Protein AF-0000000086188769 (afdb_homodimer)

Solvent-accessible surface area (backbone atoms only — not comparable to full-atom values): 44505 Å² total; per-residue (Å²): 115,98,83,74,60,78,81,48,43,80,76,45,79,46,79,54,97,67,33,38,39,37,31,30,33,60,74,94,70,93,49,54,29,91,81,81,53,47,66,40,40,83,67,53,64,45,84,41,75,28,32,32,54,36,46,93,35,30,26,36,36,35,36,43,40,44,28,33,28,42,69,51,84,86,47,87,60,52,69,50,65,68,80,50,68,80,45,28,50,92,91,52,49,44,23,42,65,26,43,52,49,51,52,49,34,37,40,71,39,65,41,41,64,68,46,48,13,62,53,42,69,58,46,56,64,61,50,46,66,62,43,49,60,53,50,52,53,47,69,67,43,68,72,72,59,61,88,41,32,23,39,26,56,47,77,42,72,78,50,89,62,60,45,88,79,70,38,71,36,33,24,32,33,38,23,32,49,30,59,47,97,84,66,50,62,66,51,23,31,73,47,67,39,74,36,66,42,27,61,44,53,34,52,50,50,61,70,65,35,67,71,49,34,65,47,24,43,34,33,34,35,51,90,81,53,52,38,59,64,25,41,63,72,61,25,78,66,32,43,48,20,41,26,60,67,59,53,44,47,51,33,44,47,32,29,51,52,43,42,50,50,48,37,30,73,73,68,72,40,77,74,41,94,87,37,53,66,50,72,38,52,69,61,65,67,47,58,75,89,72,53,48,72,70,51,51,51,50,49,50,52,36,36,67,70,38,81,73,34,45,60,40,50,52,39,40,51,50,32,49,50,59,47,44,21,75,66,39,87,47,46,66,58,12,39,51,45,45,50,49,46,43,70,46,29,46,73,39,88,50,63,54,48,13,50,50,13,46,53,43,46,75,36,36,70,26,56,55,32,25,50,73,51,82,62,58,58,45,62,45,46,53,53,44,51,50,49,45,52,51,53,39,58,72,53,72,51,68,92,45,68,66,61,45,42,50,50,43,26,32,48,32,57,39,37,79,131,116,96,82,74,60,77,82,48,44,80,76,44,79,46,80,53,98,68,32,38,38,38,29,30,35,60,75,92,68,91,50,55,29,91,81,84,52,47,67,40,41,82,66,56,63,45,83,42,73,28,32,33,54,35,46,93,36,30,26,35,35,37,34,44,39,43,29,33,27,41,70,51,86,84,47,87,60,52,70,53,65,69,80,49,67,81,45,28,50,91,90,51,49,45,23,41,65,25,43,53,48,50,53,49,34,37,41,71,39,65,41,41,63,69,44,49,13,62,54,41,69,58,46,55,64,59,52,45,66,61,43,48,59,53,51,51,53,48,68,66,43,69,72,73,59,61,86,41,33,22,40,25,55,48,74,41,72,77,51,88,60,60,45,86,79,70,39,73,36,33,24,32,34,37,24,34,49,30,59,48,99,84,66,50,61,66,50,23,30,72,47,68,41,75,36,67,44,27,60,44,54,33,52,52,50,59,70,65,36,66,69,49,36,65,46,24,42,33,33,34,37,52,90,81,53,54,38,59,65,26,40,63,72,61,26,80,66,32,45,49,21,43,25,58,67,61,54,46,46,50,32,45,47,32,32,51,51,43,42,53,50,47,38,29,73,73,68,72,39,76,72,42,94,87,37,52,67,49,72,40,51,68,62,65,66,47,57,75,88,73,54,47,72,70,51,50,50,51,50,49,52,36,37,66,71,36,82,74,34,47,61,38,50,52,39,39,50,51,31,49,51,59,47,44,21,74,67,38,85,48,47,65,60,14,39,51,46,45,51,49,45,42,71,45,29,47,72,38,88,50,63,52,47,13,50,50,12,46,52,43,45,74,36,37,69,27,56,55,33,24,50,72,52,80,61,59,61,45,63,46,45,54,53,45,50,50,48,45,53,50,52,38,57,72,53,72,52,68,91,45,68,66,61,43,41,52,50,43,26,32,49,32,56,38,36,78,131

Structure (mmCIF, N/CA/C/O backbone):
data_AF-0000000086188769-model_v1
#
loop_
_entity.id
_entity.type
_entity.pdbx_description
1 polymer 'ISL3 family transposase'
#
loop_
_atom_site.group_PDB
_atom_site.id
_atom_site.type_symbol
_atom_site.label_atom_id
_atom_site.label_alt_id
_atom_site.label_comp_id
_atom_site.label_asym_id
_atom_site.label_entity_id
_atom_site.label_seq_id
_atom_site.pdbx_PDB_ins_code
_atom_site.Cartn_x
_atom_site.Cartn_y
_atom_site.Cartn_z
_atom_site.occupancy
_atom_site.B_iso_or_equiv
_atom_site.auth_seq_id
_atom_site.auth_comp_id
_atom_site.auth_asym_id
_atom_site.auth_atom_id
_atom_site.pdbx_PDB_model_num
ATOM 1 N N . MET A 1 1 ? 8.484 -33 -18.156 1 44.91 1 MET A N 1
ATOM 2 C CA . MET A 1 1 ? 7.836 -33.281 -16.875 1 44.91 1 MET A CA 1
ATOM 3 C C . MET A 1 1 ? 7.102 -32.062 -16.344 1 44.91 1 MET A C 1
ATOM 5 O O . MET A 1 1 ? 7.582 -30.938 -16.469 1 44.91 1 MET A O 1
ATOM 9 N N . LEU A 1 2 ? 5.785 -32.156 -16.156 1 57.88 2 LEU A N 1
ATOM 10 C CA . LEU A 1 2 ? 4.781 -31.156 -15.789 1 57.88 2 LEU A CA 1
ATOM 11 C C . LEU A 1 2 ? 5.254 -30.312 -14.609 1 57.88 2 LEU A C 1
ATOM 13 O O . LEU A 1 2 ? 4.996 -29.094 -14.57 1 57.88 2 LEU A O 1
ATOM 17 N N . VAL A 1 3 ? 6.121 -30.969 -13.758 1 67.88 3 VAL A N 1
ATOM 18 C CA . VAL A 1 3 ? 6.375 -30.281 -12.492 1 67.88 3 VAL A CA 1
ATOM 19 C C . VAL A 1 3 ? 7.68 -29.484 -12.594 1 67.88 3 VAL A C 1
ATOM 21 O O . VAL A 1 3 ? 7.875 -28.516 -11.859 1 67.88 3 VAL A O 1
ATOM 24 N N . GLY A 1 4 ? 8.609 -29.719 -13.656 1 73.94 4 GLY A N 1
ATOM 25 C CA . GLY A 1 4 ? 9.797 -28.922 -13.922 1 73.94 4 GLY A CA 1
ATOM 26 C C . GLY A 1 4 ? 10.812 -28.969 -12.797 1 73.94 4 GLY A C 1
ATOM 27 O O . GLY A 1 4 ? 11.398 -27.938 -12.445 1 73.94 4 GLY A O 1
ATOM 28 N N . LEU A 1 5 ? 11.031 -30.125 -12.148 1 83.38 5 LEU A N 1
ATOM 29 C CA . LEU A 1 5 ? 12.023 -30.266 -11.086 1 83.38 5 LEU A CA 1
ATOM 30 C C . LEU A 1 5 ? 13.25 -31.016 -11.578 1 83.38 5 LEU A C 1
ATOM 32 O O . LEU A 1 5 ? 13.125 -32.156 -12.078 1 83.38 5 LEU A O 1
ATOM 36 N N . ASP A 1 6 ? 14.328 -30.438 -11.414 1 81.94 6 ASP A N 1
ATOM 37 C CA . ASP A 1 6 ? 15.57 -31.047 -11.867 1 81.94 6 ASP A CA 1
ATOM 38 C C . ASP A 1 6 ? 16.094 -32.062 -10.836 1 81.94 6 ASP A C 1
ATOM 40 O O . ASP A 1 6 ? 16 -31.797 -9.625 1 81.94 6 ASP A O 1
ATOM 44 N N . GLY A 1 7 ? 16.578 -33.156 -11.281 1 86.88 7 GLY A N 1
ATOM 45 C CA . GLY A 1 7 ? 17.297 -34.094 -10.43 1 86.88 7 GLY A CA 1
ATOM 46 C C . GLY A 1 7 ? 16.391 -35.125 -9.773 1 86.88 7 GLY A C 1
ATOM 47 O O . GLY A 1 7 ? 16.859 -36.031 -9.062 1 86.88 7 GLY A O 1
ATOM 48 N N . VAL A 1 8 ? 15.07 -34.938 -10.016 1 92.38 8 VAL A N 1
ATOM 49 C CA . VAL A 1 8 ? 14.148 -35.906 -9.438 1 92.38 8 VAL A CA 1
ATOM 50 C C . VAL A 1 8 ? 13.148 -36.375 -10.5 1 92.38 8 VAL A C 1
ATOM 52 O O . VAL A 1 8 ? 12.961 -35.719 -11.516 1 92.38 8 VAL A O 1
ATOM 55 N N . HIS A 1 9 ? 12.617 -37.562 -10.273 1 91.75 9 HIS A N 1
ATOM 56 C CA . HIS A 1 9 ? 11.539 -38.031 -11.125 1 91.75 9 HIS A CA 1
ATOM 57 C C . HIS A 1 9 ? 10.219 -38.125 -10.367 1 91.75 9 HIS A C 1
ATOM 59 O O . HIS A 1 9 ? 10.203 -38.438 -9.172 1 91.75 9 HIS A O 1
ATOM 65 N N . VAL A 1 10 ? 9.164 -37.906 -11 1 91.75 10 VAL A N 1
ATOM 66 C CA . VAL A 1 10 ? 7.836 -37.938 -10.398 1 91.75 10 VAL A CA 1
ATOM 67 C C . VAL A 1 10 ? 7.328 -39.375 -10.336 1 91.75 10 VAL A C 1
ATOM 69 O O . VAL A 1 10 ? 7.273 -40.062 -11.352 1 91.75 10 VAL A O 1
ATOM 72 N N . GLU A 1 11 ? 6.992 -39.781 -9.133 1 92.75 11 GLU A N 1
ATOM 73 C CA . GLU A 1 11 ? 6.461 -41.125 -8.945 1 92.75 11 GLU A CA 1
ATOM 74 C C . GLU A 1 11 ? 4.938 -41.125 -9.016 1 92.75 11 GLU A C 1
ATOM 76 O O . GLU A 1 11 ? 4.344 -42.062 -9.602 1 92.75 11 GLU A O 1
ATOM 81 N N . HIS A 1 12 ? 4.422 -40.156 -8.352 1 91.25 12 HIS A N 1
ATOM 82 C CA . HIS A 1 12 ? 2.973 -40.125 -8.195 1 91.25 12 HIS A CA 1
ATOM 83 C C . HIS A 1 12 ? 2.473 -38.688 -8 1 91.25 12 HIS A C 1
ATOM 85 O O . HIS A 1 12 ? 3.18 -37.844 -7.434 1 91.25 12 HIS A O 1
ATOM 91 N N . VAL A 1 13 ? 1.294 -38.406 -8.609 1 89.88 13 VAL A N 1
ATOM 92 C CA . VAL A 1 13 ? 0.63 -37.094 -8.406 1 89.88 13 VAL A CA 1
ATOM 93 C C . VAL A 1 13 ? -0.78 -37.344 -7.867 1 89.88 13 VAL A C 1
ATOM 95 O O . VAL A 1 13 ? -1.535 -38.156 -8.406 1 89.88 13 VAL A O 1
ATOM 98 N N . ASP A 1 14 ? -1.057 -36.625 -6.766 1 89.75 14 ASP A N 1
ATOM 99 C CA . ASP A 1 14 ? -2.365 -36.75 -6.129 1 89.75 14 ASP A CA 1
ATOM 100 C C . ASP A 1 14 ? -2.98 -35.375 -5.898 1 89.75 14 ASP A C 1
ATOM 102 O O . ASP A 1 14 ? -2.283 -34.438 -5.512 1 89.75 14 ASP A O 1
ATOM 106 N N . ARG A 1 15 ? -4.266 -35.25 -6.266 1 87.81 15 ARG A N 1
ATOM 107 C CA . ARG A 1 15 ? -5.012 -34.031 -5.977 1 87.81 15 ARG A CA 1
ATOM 108 C C . ARG A 1 15 ? -6.055 -34.281 -4.891 1 87.81 15 ARG A C 1
ATOM 110 O O . ARG A 1 15 ? -6.895 -35.188 -5.016 1 87.81 15 ARG A O 1
ATOM 117 N N . ARG A 1 16 ? -5.949 -33.531 -3.777 1 83.81 16 ARG A N 1
ATOM 118 C CA . ARG A 1 16 ? -6.887 -33.688 -2.672 1 83.81 16 ARG A CA 1
ATOM 119 C C . ARG A 1 16 ? -7.25 -32.344 -2.049 1 83.81 16 ARG A C 1
ATOM 121 O O . ARG A 1 16 ? -6.375 -31.609 -1.606 1 83.81 16 ARG A O 1
ATOM 128 N N . ASP A 1 17 ? -8.516 -32.062 -1.902 1 80.94 17 ASP A N 1
ATOM 129 C CA . ASP A 1 17 ? -9.039 -30.953 -1.101 1 80.94 17 ASP A CA 1
ATOM 130 C C . ASP A 1 17 ? -8.273 -29.656 -1.377 1 80.94 17 ASP A C 1
ATOM 132 O O . ASP A 1 17 ? -7.789 -29 -0.45 1 80.94 17 ASP A O 1
ATOM 136 N N . GLY A 1 18 ? -7.938 -29.328 -2.596 1 79.62 18 GLY A N 1
ATOM 137 C CA . GLY A 1 18 ? -7.305 -28.062 -2.928 1 79.62 18 GLY A CA 1
ATOM 138 C C . GLY A 1 18 ? -5.793 -28.094 -2.807 1 79.62 18 GLY A C 1
ATOM 139 O O . GLY A 1 18 ? -5.145 -27.062 -2.697 1 79.62 18 GLY A O 1
ATOM 140 N N . LEU A 1 19 ? -5.301 -29.297 -2.752 1 90.88 19 LEU A N 1
ATOM 141 C CA . LEU A 1 19 ? -3.859 -29.5 -2.637 1 90.88 19 LEU A CA 1
ATOM 142 C C . LEU A 1 19 ? -3.352 -30.453 -3.713 1 90.88 19 LEU A C 1
ATOM 144 O O . LEU A 1 19 ?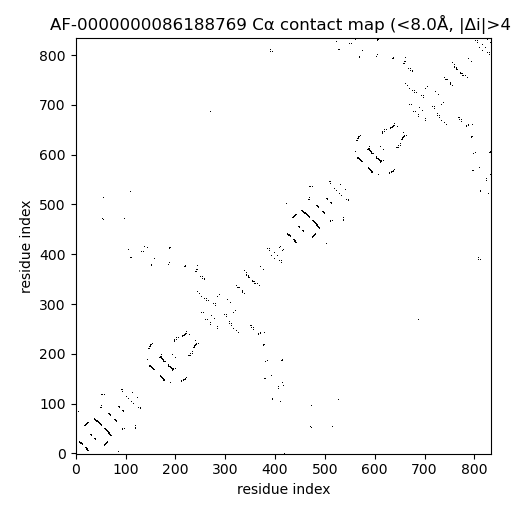 -3.973 -31.484 -3.975 1 90.88 19 LEU A O 1
ATOM 148 N N . LEU A 1 20 ? -2.338 -30.062 -4.395 1 91.31 20 LEU A N 1
ATOM 149 C CA . LEU A 1 20 ? -1.624 -30.953 -5.316 1 91.31 20 LEU A CA 1
ATOM 150 C C . LEU A 1 20 ? -0.392 -31.547 -4.645 1 91.31 20 LEU A C 1
ATOM 152 O O . LEU A 1 20 ? 0.489 -30.828 -4.188 1 91.31 20 LEU A O 1
ATOM 156 N N . ILE A 1 21 ? -0.358 -32.875 -4.555 1 94.56 21 ILE A N 1
ATOM 157 C CA . ILE A 1 21 ? 0.762 -33.562 -3.932 1 94.56 21 ILE A CA 1
ATOM 158 C C . ILE A 1 21 ? 1.564 -34.312 -4.996 1 94.56 21 ILE A C 1
ATOM 160 O O . ILE A 1 21 ? 1.022 -35.156 -5.711 1 94.56 21 ILE A O 1
ATOM 164 N N . VAL A 1 22 ? 2.814 -33.969 -5.137 1 93.62 22 VAL A N 1
ATOM 165 C CA . VAL A 1 22 ? 3.699 -34.625 -6.109 1 93.62 22 VAL A CA 1
ATOM 166 C C . VAL A 1 22 ? 4.785 -35.406 -5.383 1 93.62 22 VAL A C 1
ATOM 168 O O . VAL A 1 22 ? 5.609 -34.844 -4.668 1 93.62 22 VAL A O 1
ATOM 171 N N . THR A 1 23 ? 4.785 -36.688 -5.512 1 95.81 23 THR A N 1
ATOM 172 C CA . THR A 1 23 ? 5.809 -37.531 -4.906 1 95.81 23 THR A CA 1
ATOM 173 C C . THR A 1 23 ? 6.977 -37.75 -5.863 1 95.81 23 THR A C 1
ATOM 175 O O . THR A 1 23 ? 6.785 -38.125 -7.016 1 95.81 23 THR A O 1
ATOM 178 N N . VAL A 1 24 ? 8.141 -37.469 -5.363 1 95.94 24 VAL A N 1
ATOM 179 C CA . VAL A 1 24 ? 9.305 -37.531 -6.242 1 95.94 24 VAL A CA 1
ATOM 180 C C . VAL A 1 24 ? 10.406 -38.344 -5.574 1 95.94 24 VAL A C 1
ATOM 182 O O . VAL A 1 24 ? 10.391 -38.531 -4.359 1 95.94 24 VAL A O 1
ATOM 185 N N . SER A 1 25 ? 11.336 -38.875 -6.383 1 95.38 25 SER A N 1
ATOM 186 C CA . SER A 1 25 ? 12.508 -39.594 -5.902 1 95.38 25 SER A CA 1
ATOM 187 C C . SER A 1 25 ? 13.688 -39.438 -6.859 1 95.38 25 SER A C 1
ATOM 189 O O . SER A 1 25 ? 13.508 -39.031 -8.008 1 95.38 25 SER A O 1
ATOM 191 N N . THR A 1 26 ? 14.867 -39.562 -6.312 1 93.56 26 THR A N 1
ATOM 192 C CA . THR A 1 26 ? 16.062 -39.531 -7.148 1 93.56 26 THR A CA 1
ATOM 193 C C . THR A 1 26 ? 16.328 -40.906 -7.77 1 93.56 26 THR A C 1
ATOM 195 O O . THR A 1 26 ? 15.922 -41.906 -7.215 1 93.56 26 THR A O 1
ATOM 198 N N . PRO A 1 27 ? 16.984 -40.812 -8.922 1 90.44 27 PRO A N 1
ATOM 199 C CA . PRO A 1 27 ? 17.375 -42.094 -9.492 1 90.44 27 PRO A CA 1
ATOM 200 C C . PRO A 1 27 ? 18.391 -42.844 -8.633 1 90.44 27 PRO A C 1
ATOM 202 O O . PRO A 1 27 ? 19.125 -42.219 -7.855 1 90.44 27 PRO A O 1
ATOM 205 N N . ALA A 1 28 ? 18.391 -44.188 -8.812 1 84.94 28 ALA A N 1
ATOM 206 C CA . ALA A 1 28 ? 19.344 -45 -8.078 1 84.94 28 ALA A CA 1
ATOM 207 C C . ALA A 1 28 ? 20.781 -44.719 -8.5 1 84.94 28 ALA A C 1
ATOM 209 O O . ALA A 1 28 ? 21.094 -44.75 -9.688 1 84.94 28 ALA A O 1
ATOM 210 N N . ALA A 1 29 ? 21.5 -44.219 -7.598 1 87.5 29 ALA A N 1
ATOM 211 C CA . ALA A 1 29 ? 22.922 -44 -7.84 1 87.5 29 ALA A CA 1
ATOM 212 C C . ALA A 1 29 ? 23.734 -44.188 -6.562 1 87.5 29 ALA A C 1
ATOM 214 O O . ALA A 1 29 ? 23.25 -43.875 -5.465 1 87.5 29 ALA A O 1
ATOM 215 N N . PRO A 1 30 ? 24.922 -44.781 -6.73 1 89.12 30 PRO A N 1
ATOM 216 C CA . PRO A 1 30 ? 25.781 -44.906 -5.543 1 89.12 30 PRO A CA 1
ATOM 217 C C . PRO A 1 30 ? 26.312 -43.562 -5.055 1 89.12 30 PRO A C 1
ATOM 219 O O . PRO A 1 30 ? 26.359 -42.594 -5.82 1 89.12 30 PRO A O 1
ATOM 222 N N . THR A 1 31 ? 26.469 -43.5 -3.754 1 91.56 31 THR A N 1
ATOM 223 C CA . THR A 1 31 ? 27.062 -42.312 -3.158 1 91.56 31 THR A CA 1
ATOM 224 C C . THR A 1 31 ? 28.125 -42.688 -2.143 1 91.56 31 THR A C 1
ATOM 226 O O . THR A 1 31 ? 28.156 -43.812 -1.647 1 91.56 31 THR A O 1
ATOM 229 N N . GLY A 1 32 ? 29.078 -41.781 -1.994 1 92.5 32 GLY A N 1
ATOM 230 C CA . GLY A 1 32 ? 30.109 -42 -0.983 1 92.5 32 GLY A CA 1
ATOM 231 C C . GLY A 1 32 ? 29.812 -41.281 0.33 1 92.5 32 GLY A C 1
ATOM 232 O O . GLY A 1 32 ? 29.047 -40.312 0.363 1 92.5 32 GLY A O 1
ATOM 233 N N . CYS A 1 33 ? 30.375 -41.969 1.378 1 94.12 33 CYS A N 1
ATOM 234 C CA . CYS A 1 33 ? 30.312 -41.281 2.672 1 94.12 33 CYS A CA 1
ATOM 235 C C . CYS A 1 33 ? 30.938 -39.906 2.605 1 94.12 33 CYS A C 1
ATOM 237 O O . CYS A 1 33 ? 32.062 -39.75 2.092 1 94.12 33 CYS A O 1
ATOM 239 N N . PRO A 1 34 ? 30.188 -38.875 3.1 1 91.75 34 PRO A N 1
ATOM 240 C CA . PRO A 1 34 ? 30.719 -37.5 3.006 1 91.75 34 PRO A CA 1
ATOM 241 C C . PRO A 1 34 ? 31.969 -37.281 3.855 1 91.75 34 PRO A C 1
ATOM 243 O O . PRO A 1 34 ? 32.719 -36.344 3.637 1 91.75 34 PRO A O 1
ATOM 246 N N . LEU A 1 35 ? 32.219 -38.188 4.746 1 92.5 35 LEU A N 1
ATOM 247 C CA . LEU A 1 35 ? 33.344 -38.031 5.637 1 92.5 35 LEU A CA 1
ATOM 248 C C . LEU A 1 35 ? 34.531 -38.875 5.141 1 92.5 35 LEU A C 1
ATOM 250 O O . LEU A 1 35 ? 35.625 -38.344 4.957 1 92.5 35 LEU A O 1
ATOM 254 N N . CYS A 1 36 ? 34.438 -40.188 4.848 1 93.31 36 CYS A N 1
ATOM 255 C CA . CYS A 1 36 ? 35.562 -41.062 4.555 1 93.31 36 CYS A CA 1
ATOM 256 C C . CYS A 1 36 ? 35.594 -41.438 3.078 1 93.31 36 CYS A C 1
ATOM 258 O O . CYS A 1 36 ? 36.594 -41.969 2.596 1 93.31 36 CYS A O 1
ATOM 260 N N . GLY A 1 37 ? 34.469 -41.312 2.416 1 92.5 37 GLY A N 1
ATOM 261 C CA . GLY A 1 37 ? 34.5 -41.5 0.973 1 92.5 37 GLY A CA 1
ATOM 262 C C . GLY A 1 37 ? 34.125 -42.906 0.544 1 92.5 37 GLY A C 1
ATOM 263 O O . GLY A 1 37 ? 33.906 -43.188 -0.643 1 92.5 37 GLY A O 1
ATOM 264 N N . VAL A 1 38 ? 34.031 -43.812 1.495 1 93.19 38 VAL A N 1
ATOM 265 C CA . VAL A 1 38 ? 33.688 -45.188 1.159 1 93.19 38 VAL A CA 1
ATOM 266 C C . VAL A 1 38 ? 32.281 -45.25 0.603 1 93.19 38 VAL A C 1
ATOM 268 O O . VAL A 1 38 ? 31.438 -44.406 0.938 1 93.19 38 VAL A O 1
ATOM 271 N N . VAL A 1 39 ? 32.094 -46.312 -0.234 1 93.88 39 VAL A N 1
ATOM 272 C CA . VAL A 1 39 ? 30.766 -46.438 -0.838 1 93.88 39 VAL A CA 1
ATOM 273 C C . VAL A 1 39 ? 29.719 -46.75 0.246 1 93.88 39 VAL A C 1
ATOM 275 O O . VAL A 1 39 ? 29.891 -47.688 1.033 1 93.88 39 VAL A O 1
ATOM 278 N N . ALA A 1 40 ? 28.688 -45.969 0.272 1 94.38 40 ALA A N 1
ATOM 279 C CA . ALA A 1 40 ? 27.672 -46.062 1.317 1 94.38 40 ALA A CA 1
ATOM 280 C C . ALA A 1 40 ? 26.672 -47.156 1.032 1 94.38 40 ALA A C 1
ATOM 282 O O . ALA A 1 40 ? 26.5 -47.594 -0.117 1 94.38 40 ALA A O 1
ATOM 283 N N . ILE A 1 41 ? 26.016 -47.656 2.096 1 94 41 ILE A N 1
ATOM 284 C CA . ILE A 1 41 ? 25 -48.688 2.018 1 94 41 ILE A CA 1
ATOM 285 C C . ILE A 1 41 ? 23.609 -48.062 2.143 1 94 41 ILE A C 1
ATOM 287 O O . ILE A 1 41 ? 23.359 -47.281 3.061 1 94 41 ILE A O 1
ATOM 291 N N . GLY A 1 42 ? 22.719 -48.469 1.187 1 93.81 42 GLY A N 1
ATOM 292 C CA . GLY A 1 42 ? 21.375 -47.938 1.229 1 93.81 42 GLY A CA 1
ATOM 293 C C . GLY A 1 42 ? 20.578 -48.406 2.424 1 93.81 42 GLY A C 1
ATOM 294 O O . GLY A 1 42 ? 20.594 -49.625 2.74 1 93.81 42 GLY A O 1
ATOM 295 N N . ARG A 1 43 ? 19.906 -47.469 3.105 1 93.62 43 ARG A N 1
ATOM 296 C CA . ARG A 1 43 ? 19.062 -47.812 4.246 1 93.62 43 ARG A CA 1
ATOM 297 C C . ARG A 1 43 ? 17.609 -47.406 3.986 1 93.62 43 ARG A C 1
ATOM 299 O O . ARG A 1 43 ? 16.906 -47 4.906 1 93.62 43 ARG A O 1
ATOM 306 N N . GLY A 1 44 ? 17.25 -47.406 2.748 1 93.69 44 GLY A N 1
ATOM 307 C CA . GLY A 1 44 ? 15.875 -47.062 2.398 1 93.69 44 GLY A CA 1
ATOM 308 C C . GLY A 1 44 ? 15.664 -45.562 2.17 1 93.69 44 GLY A C 1
ATOM 309 O O . GLY A 1 44 ? 16.594 -44.875 1.749 1 93.69 44 GLY A O 1
ATOM 310 N N . ARG A 1 45 ? 14.352 -45.219 2.195 1 95.56 45 ARG A N 1
ATOM 311 C CA . ARG A 1 45 ? 13.992 -43.812 1.957 1 95.56 45 ARG A CA 1
ATOM 312 C C . ARG A 1 45 ? 13.062 -43.312 3.045 1 95.56 45 ARG A C 1
ATOM 314 O O . ARG A 1 45 ? 12.312 -44.062 3.654 1 95.56 45 ARG A O 1
ATOM 321 N N . ARG A 1 46 ? 13.188 -42.094 3.32 1 96.06 46 ARG A N 1
ATOM 322 C CA . ARG A 1 46 ? 12.25 -41.406 4.203 1 96.06 46 ARG A CA 1
ATOM 323 C C . ARG A 1 46 ? 11.484 -40.312 3.453 1 96.06 46 ARG A C 1
ATOM 325 O O . ARG A 1 46 ? 11.945 -39.844 2.422 1 96.06 46 ARG A O 1
ATOM 332 N N . ARG A 1 47 ? 10.305 -39.969 4.004 1 96.88 47 ARG A N 1
ATOM 333 C CA . ARG A 1 47 ? 9.477 -38.938 3.354 1 96.88 47 ARG A CA 1
ATOM 334 C C . ARG A 1 47 ? 9.734 -37.562 3.936 1 96.88 47 ARG A C 1
ATOM 336 O O . ARG A 1 47 ? 9.703 -37.375 5.156 1 96.88 47 ARG A O 1
ATOM 343 N N . ARG A 1 48 ? 10.086 -36.688 3.049 1 97.19 48 ARG A N 1
ATOM 344 C CA . ARG A 1 48 ? 10.227 -35.25 3.406 1 97.19 48 ARG A CA 1
ATOM 345 C C . ARG A 1 48 ? 9.242 -34.406 2.621 1 97.19 48 ARG A C 1
ATOM 347 O O . ARG A 1 48 ? 9.188 -34.469 1.392 1 97.19 48 ARG A O 1
ATOM 354 N N . VAL A 1 49 ? 8.469 -33.625 3.357 1 97.31 49 VAL A N 1
ATOM 355 C CA . VAL A 1 49 ? 7.445 -32.844 2.709 1 97.31 49 VAL A CA 1
ATOM 356 C C . VAL A 1 49 ? 7.973 -31.406 2.48 1 97.31 49 VAL A C 1
ATOM 358 O O . VAL A 1 49 ? 8.477 -30.781 3.408 1 97.31 49 VAL A O 1
ATOM 361 N N . LEU A 1 50 ? 7.875 -30.953 1.247 1 97.19 50 LEU A N 1
ATOM 362 C CA . LEU A 1 50 ? 8.336 -29.625 0.861 1 97.19 50 LEU A CA 1
ATOM 363 C C . LEU A 1 50 ? 7.184 -28.797 0.313 1 97.19 50 LEU A C 1
ATOM 365 O O . LEU A 1 50 ? 6.266 -29.328 -0.313 1 97.19 50 LEU A O 1
ATOM 369 N N . HIS A 1 51 ? 7.234 -27.484 0.554 1 97.5 51 HIS A N 1
ATOM 370 C CA . HIS A 1 51 ? 6.293 -26.547 -0.041 1 97.5 51 HIS A CA 1
ATOM 371 C C . HIS A 1 51 ? 6.828 -25.984 -1.358 1 97.5 51 HIS A C 1
ATOM 373 O O . HIS A 1 51 ? 7.965 -25.516 -1.422 1 97.5 51 HIS A O 1
ATOM 379 N N . ASP A 1 52 ? 6.051 -26.094 -2.406 1 96.25 52 ASP A N 1
ATOM 380 C CA . ASP A 1 52 ? 6.477 -25.656 -3.73 1 96.25 52 ASP A CA 1
ATOM 381 C C . ASP A 1 52 ? 5.629 -24.484 -4.219 1 96.25 52 ASP A C 1
ATOM 383 O O . ASP A 1 52 ? 4.715 -24.031 -3.521 1 96.25 52 ASP A O 1
ATOM 387 N N . VAL A 1 53 ? 5.98 -23.906 -5.383 1 95.75 53 VAL A N 1
ATOM 388 C CA . VAL A 1 53 ? 5.297 -22.75 -5.961 1 95.75 53 VAL A CA 1
ATOM 389 C C . VAL A 1 53 ? 3.816 -23.062 -6.156 1 95.75 53 VAL A C 1
ATOM 391 O O . VAL A 1 53 ? 3.467 -24.094 -6.746 1 95.75 53 VAL A O 1
ATOM 394 N N . PRO A 1 54 ? 2.994 -22.203 -5.645 1 93.75 54 PRO A N 1
ATOM 395 C CA . PRO A 1 54 ? 1.562 -22.438 -5.824 1 93.75 54 PRO A CA 1
ATOM 396 C C . PRO A 1 54 ? 1.074 -22.109 -7.23 1 93.75 54 PRO A C 1
ATOM 398 O O . PRO A 1 54 ? 1.729 -21.344 -7.949 1 93.75 54 PRO A O 1
ATOM 401 N N . GLY A 1 55 ? -0.022 -22.719 -7.59 1 89.75 55 GLY A N 1
ATOM 402 C CA . GLY A 1 55 ? -0.806 -22.391 -8.773 1 89.75 55 GLY A CA 1
ATOM 403 C C . GLY A 1 55 ? -2.279 -22.188 -8.477 1 89.75 55 GLY A C 1
ATOM 404 O O . GLY A 1 55 ? -2.637 -21.406 -7.598 1 89.75 55 GLY A O 1
ATOM 405 N N . VAL A 1 56 ? -3.041 -23.062 -9.156 1 86.62 56 VAL A N 1
ATOM 406 C CA . VAL A 1 56 ? -4.469 -23.031 -8.859 1 86.62 56 VAL A CA 1
ATOM 407 C C . VAL A 1 56 ? -4.695 -23.422 -7.398 1 86.62 56 VAL A C 1
ATOM 409 O O . VAL A 1 56 ? -5.594 -22.891 -6.742 1 86.62 56 VAL A O 1
ATOM 412 N N . THR A 1 57 ? -3.859 -24.344 -7.059 1 90.31 57 THR A N 1
ATOM 413 C CA . THR A 1 57 ? -3.869 -24.781 -5.668 1 90.31 57 THR A CA 1
ATOM 414 C C . THR A 1 57 ? -2.461 -24.75 -5.082 1 90.31 57 THR A C 1
ATOM 416 O O . THR A 1 57 ? -1.489 -24.5 -5.801 1 90.31 57 THR A O 1
ATOM 419 N N . ARG A 1 58 ? -2.422 -25.016 -3.803 1 93.25 58 ARG A N 1
ATOM 420 C CA . ARG A 1 58 ? -1.125 -25.219 -3.166 1 93.25 58 ARG A CA 1
ATOM 421 C C . ARG A 1 58 ? -0.47 -26.5 -3.658 1 93.25 58 ARG A C 1
ATOM 423 O O . ARG A 1 58 ? -1.159 -27.438 -4.055 1 93.25 58 ARG A O 1
ATOM 430 N N . VAL A 1 59 ? 0.814 -26.5 -3.621 1 93.75 59 VAL A N 1
ATOM 431 C CA . VAL A 1 59 ? 1.559 -27.656 -4.102 1 93.75 59 VAL A CA 1
ATOM 432 C C . VAL A 1 59 ? 2.51 -28.141 -3.012 1 93.75 59 VAL A C 1
ATOM 434 O O . VAL A 1 59 ? 3.25 -27.359 -2.424 1 93.75 59 VAL A O 1
ATOM 437 N N . ARG A 1 60 ? 2.43 -29.469 -2.762 1 95.94 60 ARG A N 1
ATOM 438 C CA . ARG A 1 60 ? 3.371 -30.141 -1.87 1 95.94 60 ARG A CA 1
ATOM 439 C C . ARG A 1 60 ? 4.207 -31.172 -2.627 1 95.94 60 ARG A C 1
ATOM 441 O O . ARG A 1 60 ? 3.676 -31.938 -3.434 1 95.94 60 ARG A O 1
ATOM 448 N N . ILE A 1 61 ? 5.48 -31.109 -2.416 1 95.88 61 ILE A N 1
ATOM 449 C CA . ILE A 1 61 ? 6.375 -32.125 -2.943 1 95.88 61 ILE A CA 1
ATOM 450 C C . ILE A 1 61 ? 6.754 -33.094 -1.833 1 95.88 61 ILE A C 1
ATOM 452 O O . ILE A 1 61 ? 7.297 -32.719 -0.803 1 95.88 61 ILE A O 1
ATOM 456 N N . VAL A 1 62 ? 6.363 -34.281 -1.964 1 97.12 62 VAL A N 1
ATOM 457 C CA . VAL A 1 62 ? 6.816 -35.344 -1.056 1 97.12 62 VAL A CA 1
ATOM 458 C C . VAL A 1 62 ? 8.07 -36 -1.617 1 97.12 62 VAL A C 1
ATOM 460 O O . VAL A 1 62 ? 7.992 -36.812 -2.547 1 97.12 62 VAL A O 1
ATOM 463 N N . TRP A 1 63 ? 9.18 -35.688 -1.065 1 96.62 63 TRP A N 1
ATOM 464 C CA . TRP A 1 63 ? 10.469 -36.219 -1.503 1 96.62 63 TRP A CA 1
ATOM 465 C C . TRP A 1 63 ? 10.836 -37.5 -0.74 1 96.62 63 TRP A C 1
ATOM 467 O O . TRP A 1 63 ? 11.016 -37.469 0.48 1 96.62 63 TRP A O 1
ATOM 477 N N . ARG A 1 64 ? 10.875 -38.562 -1.48 1 96.81 64 ARG A N 1
ATOM 478 C CA . ARG A 1 64 ? 11.391 -39.781 -0.887 1 96.81 64 ARG A CA 1
ATOM 479 C C . ARG A 1 64 ? 12.914 -39.781 -0.855 1 96.81 64 ARG A C 1
ATOM 481 O O . ARG A 1 64 ? 13.555 -40.312 -1.754 1 96.81 64 ARG A O 1
ATOM 488 N N . GLN A 1 65 ? 13.367 -39.281 0.148 1 95.88 65 GLN A N 1
ATOM 489 C CA . GLN A 1 65 ? 14.781 -39 0.342 1 95.88 65 GLN A CA 1
ATOM 490 C C . GLN A 1 65 ? 15.562 -40.219 0.762 1 95.88 65 GLN A C 1
ATOM 492 O O . GLN A 1 65 ? 15.172 -40.938 1.705 1 95.88 65 GLN A O 1
ATOM 497 N N . ARG A 1 66 ? 16.688 -40.469 0.177 1 95.81 66 ARG A N 1
ATOM 498 C CA . ARG A 1 66 ? 17.484 -41.656 0.467 1 95.81 66 ARG A CA 1
ATOM 499 C C . ARG A 1 66 ? 18.234 -41.5 1.785 1 95.81 66 ARG A C 1
ATOM 501 O O . ARG A 1 66 ? 18.734 -40.406 2.102 1 95.81 66 ARG A O 1
ATOM 508 N N . VAL A 1 67 ? 18.266 -42.594 2.443 1 95.69 67 VAL A N 1
ATOM 509 C CA . VAL A 1 67 ? 19.047 -42.719 3.67 1 95.69 67 VAL A CA 1
ATOM 510 C C . VAL A 1 67 ? 20.203 -43.688 3.465 1 95.69 67 VAL A C 1
ATOM 512 O O . VAL A 1 67 ? 20.016 -44.75 2.875 1 95.69 67 VAL A O 1
ATOM 515 N N . TRP A 1 68 ? 21.438 -43.281 3.955 1 94.75 68 TRP A N 1
ATOM 516 C CA . TRP A 1 68 ? 22.609 -44.125 3.773 1 94.75 68 TRP A CA 1
ATOM 517 C C . TRP A 1 68 ? 23.297 -44.406 5.109 1 94.75 68 TRP A C 1
ATOM 519 O O . TRP A 1 68 ? 23.047 -43.719 6.098 1 94.75 68 TRP A O 1
ATOM 529 N N . ARG A 1 69 ? 24.062 -45.438 5.07 1 94.56 69 ARG A N 1
ATOM 530 C CA . ARG A 1 69 ? 24.984 -45.75 6.156 1 94.56 69 ARG A CA 1
ATOM 531 C C . ARG A 1 69 ? 26.391 -45.969 5.633 1 94.56 69 ARG A C 1
ATOM 533 O O . ARG A 1 69 ? 26.594 -46.531 4.562 1 94.56 69 ARG A O 1
ATOM 540 N N . CYS A 1 70 ? 27.266 -45.406 6.395 1 94.25 70 CYS A N 1
ATOM 541 C CA . CYS A 1 70 ? 28.656 -45.656 6.023 1 94.25 70 CYS A CA 1
ATOM 542 C C . CYS A 1 70 ? 29.031 -47.094 6.25 1 94.25 70 CYS A C 1
ATOM 544 O O . CYS A 1 70 ? 28.719 -47.688 7.289 1 94.25 70 CYS A O 1
ATOM 546 N N . GLY A 1 71 ? 29.781 -47.688 5.297 1 89.81 71 GLY A N 1
ATOM 547 C CA . GLY A 1 71 ? 30.188 -49.094 5.395 1 89.81 71 GLY A CA 1
ATOM 548 C C . GLY A 1 71 ? 31.422 -49.281 6.254 1 89.81 71 GLY A C 1
ATOM 549 O O . GLY A 1 71 ? 31.719 -50.406 6.672 1 89.81 71 GLY A O 1
ATOM 550 N N . ASP A 1 72 ? 32.125 -48.156 6.504 1 90.94 72 ASP A N 1
ATOM 551 C CA . ASP A 1 72 ? 33.344 -48.25 7.316 1 90.94 72 ASP A CA 1
ATOM 552 C C . ASP A 1 72 ? 33 -48.156 8.805 1 90.94 72 ASP A C 1
ATOM 554 O O . ASP A 1 72 ? 32.531 -47.125 9.297 1 90.94 72 ASP A O 1
ATOM 558 N N . VAL A 1 73 ? 33.344 -49.156 9.5 1 88 73 VAL A N 1
ATOM 559 C CA . VAL A 1 73 ? 33.031 -49.281 10.914 1 88 73 VAL A CA 1
ATOM 560 C C . VAL A 1 73 ? 33.781 -48.25 11.719 1 88 73 VAL A C 1
ATOM 562 O O . VAL A 1 73 ? 33.344 -47.812 12.773 1 88 73 VAL A O 1
ATOM 565 N N . GLY A 1 74 ? 34.906 -47.812 11.195 1 89.88 74 GLY A N 1
ATOM 566 C CA . GLY A 1 74 ? 35.719 -46.844 11.93 1 89.88 74 GLY A CA 1
ATOM 567 C C . GLY A 1 74 ? 35.344 -45.406 11.648 1 89.88 74 GLY A C 1
ATOM 568 O O . GLY A 1 74 ? 35.875 -44.5 12.273 1 89.88 74 GLY A O 1
ATOM 569 N N . CYS A 1 75 ? 34.406 -45.219 10.75 1 92.69 75 CYS A N 1
ATOM 570 C CA . CYS A 1 75 ? 34.062 -43.875 10.344 1 92.69 75 CYS A CA 1
ATOM 571 C C . CYS A 1 75 ? 33.094 -43.25 11.352 1 92.69 75 CYS A C 1
ATOM 573 O O . CYS A 1 75 ? 32.156 -43.906 11.828 1 92.69 75 CYS A O 1
ATOM 575 N N . ALA A 1 76 ? 33.25 -42.031 11.703 1 92.31 76 ALA A N 1
ATOM 576 C CA . ALA A 1 76 ? 32.406 -41.312 12.664 1 92.31 76 ALA A CA 1
ATOM 577 C C . ALA A 1 76 ? 31.031 -41 12.07 1 92.31 76 ALA A C 1
ATOM 579 O O . ALA A 1 76 ? 30.062 -40.812 12.812 1 92.31 76 ALA A O 1
ATOM 580 N N . LYS A 1 77 ? 30.969 -40.969 10.773 1 88.25 77 LYS A N 1
ATOM 581 C CA . LYS A 1 77 ? 29.703 -40.719 10.109 1 88.25 77 LYS A CA 1
ATOM 582 C C . LYS A 1 77 ? 28.875 -42 10.008 1 88.25 77 LYS A C 1
ATOM 584 O O . LYS A 1 77 ? 29.234 -42.906 9.258 1 88.25 77 LYS A O 1
ATOM 589 N N . LYS A 1 78 ? 27.984 -42.312 10.82 1 89.38 78 LYS A N 1
ATOM 590 C CA . LYS A 1 78 ? 27.188 -43.531 10.859 1 89.38 78 LYS A CA 1
ATOM 591 C C . LYS A 1 78 ? 26.078 -43.5 9.82 1 89.38 78 LYS A C 1
ATOM 593 O O . LYS A 1 78 ? 26.109 -44.25 8.844 1 89.38 78 LYS A O 1
ATOM 598 N N . THR A 1 79 ? 25.109 -42.594 9.906 1 93.56 79 THR A N 1
ATOM 599 C CA . THR A 1 79 ? 23.984 -42.469 8.984 1 93.56 79 THR A CA 1
ATOM 600 C C . THR A 1 79 ? 23.906 -41.062 8.422 1 93.56 79 THR A C 1
ATOM 602 O O . THR A 1 79 ? 24.312 -40.094 9.086 1 93.56 79 THR A O 1
ATOM 605 N N . PHE A 1 80 ? 23.609 -40.969 7.18 1 94.06 80 PHE A N 1
ATOM 606 C CA . PHE A 1 80 ? 23.406 -39.656 6.566 1 94.06 80 PHE A CA 1
ATOM 607 C C . PHE A 1 80 ? 22.328 -39.719 5.492 1 94.06 80 PHE A C 1
ATOM 609 O O . PHE A 1 80 ? 21.906 -40.812 5.086 1 94.06 80 PHE A O 1
ATOM 616 N N . VAL A 1 81 ? 21.797 -38.562 5.148 1 94.44 81 VAL A N 1
ATOM 617 C CA . VAL A 1 81 ? 20.688 -38.531 4.199 1 94.44 81 VAL A CA 1
ATOM 618 C C . VAL A 1 81 ? 21.125 -37.812 2.932 1 94.44 81 VAL A C 1
ATOM 620 O O . VAL A 1 81 ? 22.047 -37 2.959 1 94.44 81 VAL A O 1
ATOM 623 N N . GLU A 1 82 ? 20.5 -38.125 1.876 1 93.19 82 GLU A N 1
ATOM 624 C CA . GLU A 1 82 ? 20.703 -37.469 0.581 1 93.19 82 GLU A CA 1
ATOM 625 C C . GLU A 1 82 ? 20.469 -35.969 0.662 1 93.19 82 GLU A C 1
ATOM 627 O O . GLU A 1 82 ? 19.547 -35.531 1.353 1 93.19 82 GLU A O 1
ATOM 632 N N . GLN A 1 83 ? 21.312 -35.281 0.015 1 93.25 83 GLN A N 1
ATOM 633 C CA . GLN A 1 83 ? 21.141 -33.844 -0.123 1 93.25 83 GLN A CA 1
ATOM 634 C C . GLN A 1 83 ? 21 -33.438 -1.59 1 93.25 83 GLN A C 1
ATOM 636 O O . GLN A 1 83 ? 21.781 -33.875 -2.434 1 93.25 83 GLN A O 1
ATOM 641 N N . LEU A 1 84 ? 20.016 -32.688 -1.888 1 93.88 84 LEU A N 1
ATOM 642 C CA . LEU A 1 84 ? 19.812 -32.125 -3.219 1 93.88 84 LEU A CA 1
ATOM 643 C C . LEU A 1 84 ? 19.609 -30.609 -3.15 1 93.88 84 LEU A C 1
ATOM 645 O O . LEU A 1 84 ? 18.484 -30.125 -3.209 1 93.88 84 LEU A O 1
ATOM 649 N N . PRO A 1 85 ? 20.688 -29.859 -3.18 1 93.06 85 PRO A N 1
ATOM 650 C CA . PRO A 1 85 ? 20.594 -28.422 -2.988 1 93.06 85 PRO A CA 1
ATOM 651 C C . PRO A 1 85 ? 19.75 -27.734 -4.062 1 93.06 85 PRO A C 1
ATOM 653 O O . PRO A 1 85 ? 19.203 -26.656 -3.818 1 93.06 85 PRO A O 1
ATOM 656 N N . SER A 1 86 ? 19.656 -28.312 -5.199 1 92.56 86 SER A N 1
ATOM 657 C CA . SER A 1 86 ? 18.844 -27.719 -6.27 1 92.56 86 SER A CA 1
ATOM 658 C C . SER A 1 86 ? 17.359 -27.828 -5.969 1 92.56 86 SER A C 1
ATOM 660 O O . SER A 1 86 ? 16.547 -27.094 -6.531 1 92.56 86 SER A O 1
ATOM 662 N N . LEU A 1 87 ? 17.078 -28.75 -5.078 1 94.88 87 LEU A N 1
ATOM 663 C CA . LEU A 1 87 ? 15.68 -28.969 -4.715 1 94.88 87 LEU A CA 1
ATOM 664 C C . LEU A 1 87 ? 15.312 -28.188 -3.461 1 94.88 87 LEU A C 1
ATOM 666 O O . LEU A 1 87 ? 14.312 -27.453 -3.445 1 94.88 87 LEU A O 1
ATOM 670 N N . VAL A 1 88 ? 16.141 -28.312 -2.459 1 96.12 88 VAL A N 1
ATOM 671 C CA . VAL A 1 88 ? 15.852 -27.672 -1.184 1 96.12 88 VAL A CA 1
ATOM 672 C C . VAL A 1 88 ? 17.141 -27.469 -0.395 1 96.12 88 VAL A C 1
ATOM 674 O O . VAL A 1 88 ? 18.062 -28.297 -0.473 1 96.12 88 VAL A O 1
ATOM 677 N N . ALA A 1 89 ? 17.172 -26.344 0.342 1 95.06 89 ALA A N 1
ATOM 678 C CA . ALA A 1 89 ? 18.297 -26.125 1.25 1 95.06 89 ALA A CA 1
ATOM 679 C C . ALA A 1 89 ? 18.328 -27.172 2.355 1 95.06 89 ALA A C 1
ATOM 681 O O . ALA A 1 89 ? 17.297 -27.781 2.674 1 95.06 89 ALA A O 1
ATOM 682 N N . ARG A 1 90 ? 19.578 -27.25 2.939 1 91.94 90 ARG A N 1
ATOM 683 C CA . ARG A 1 90 ? 19.719 -28.203 4.039 1 91.94 90 ARG A CA 1
ATOM 684 C C . ARG A 1 90 ? 18.734 -27.875 5.16 1 91.94 90 ARG A C 1
ATOM 686 O O . ARG A 1 90 ? 18.641 -26.734 5.609 1 91.94 90 ARG A O 1
ATOM 693 N N . ARG A 1 91 ? 17.828 -28.672 5.531 1 90.75 91 ARG A N 1
ATOM 694 C CA . ARG A 1 91 ? 16.859 -28.578 6.609 1 90.75 91 ARG A CA 1
ATOM 695 C C . ARG A 1 91 ? 15.695 -27.656 6.234 1 90.75 91 ARG A C 1
ATOM 697 O O . ARG A 1 91 ? 14.922 -27.25 7.094 1 90.75 91 ARG A O 1
ATOM 704 N N . GLY A 1 92 ? 15.75 -27.188 5.016 1 94.56 92 GLY A N 1
ATOM 705 C CA . GLY A 1 92 ? 14.672 -26.312 4.566 1 94.56 92 GLY A CA 1
ATOM 706 C C . GLY A 1 92 ? 13.391 -27.062 4.262 1 94.56 92 GLY A C 1
ATOM 707 O O . GLY A 1 92 ? 13.383 -28.297 4.191 1 94.56 92 GLY A O 1
ATOM 708 N N . SER A 1 93 ? 12.32 -26.219 4.082 1 96.62 93 SER A N 1
ATOM 709 C CA . SER A 1 93 ? 11.039 -26.859 3.779 1 96.62 93 SER A CA 1
ATOM 710 C C . SER A 1 93 ? 10.383 -26.219 2.555 1 96.62 93 SER A C 1
ATOM 712 O O . SER A 1 93 ? 9.305 -26.641 2.127 1 96.62 93 SER A O 1
ATOM 714 N N . LEU A 1 94 ? 10.992 -25.25 1.99 1 97.75 94 LEU A N 1
ATOM 715 C CA . LEU A 1 94 ? 10.578 -24.672 0.717 1 97.75 94 LEU A CA 1
ATOM 716 C C . LEU A 1 94 ? 11.523 -25.094 -0.404 1 97.75 94 LEU A C 1
ATOM 718 O O . LEU A 1 94 ? 12.742 -25.078 -0.228 1 97.75 94 LEU A O 1
ATOM 722 N N . THR A 1 95 ? 10.969 -25.484 -1.492 1 96.75 95 THR A N 1
ATOM 723 C CA . THR A 1 95 ? 11.844 -25.75 -2.627 1 96.75 95 THR A CA 1
ATOM 724 C C . THR A 1 95 ? 12.602 -24.5 -3.039 1 96.75 95 THR A C 1
ATOM 726 O O . THR A 1 95 ? 12.164 -23.375 -2.756 1 96.75 95 THR A O 1
ATOM 729 N N . ARG A 1 96 ? 13.719 -24.734 -3.691 1 95.94 96 ARG A N 1
ATOM 730 C CA . ARG A 1 96 ? 14.523 -23.609 -4.148 1 95.94 96 ARG A CA 1
ATOM 731 C C . ARG A 1 96 ? 13.719 -22.688 -5.074 1 95.94 96 ARG A C 1
ATOM 733 O O . ARG A 1 96 ? 13.781 -21.469 -4.957 1 95.94 96 ARG A O 1
ATOM 740 N N . ARG A 1 97 ? 12.992 -23.25 -5.949 1 95.19 97 ARG A N 1
ATOM 741 C CA . ARG A 1 97 ? 12.203 -22.438 -6.879 1 95.19 97 ARG A CA 1
ATOM 742 C C . ARG A 1 97 ? 11.102 -21.688 -6.145 1 95.19 97 ARG A C 1
ATOM 744 O O . ARG A 1 97 ? 10.727 -20.578 -6.551 1 95.19 97 ARG A O 1
ATOM 751 N N . ALA A 1 98 ? 10.547 -22.25 -5.078 1 96.94 98 ALA A N 1
ATOM 752 C CA . ALA A 1 98 ? 9.539 -21.547 -4.281 1 96.94 98 ALA A CA 1
ATOM 753 C C . ALA A 1 98 ? 10.141 -20.328 -3.596 1 96.94 98 ALA A C 1
ATOM 755 O O . ALA A 1 98 ? 9.484 -19.281 -3.465 1 96.94 98 ALA A O 1
ATOM 756 N N . VAL A 1 99 ? 11.336 -20.5 -3.146 1 97.62 99 VAL A N 1
ATOM 757 C CA . VAL A 1 99 ? 12.031 -19.359 -2.537 1 97.62 99 VAL A CA 1
ATOM 758 C C . VAL A 1 99 ? 12.227 -18.266 -3.572 1 97.62 99 VAL A C 1
ATOM 760 O O . VAL A 1 99 ? 11.945 -17.094 -3.303 1 97.62 99 VAL A O 1
ATOM 763 N N . ASP A 1 100 ? 12.656 -18.641 -4.742 1 96.44 100 ASP A N 1
ATOM 764 C CA . ASP A 1 100 ? 12.836 -17.672 -5.824 1 96.44 100 ASP A CA 1
ATOM 765 C C . ASP A 1 100 ? 11.523 -16.984 -6.172 1 96.44 100 ASP A C 1
ATOM 767 O O . ASP A 1 100 ? 11.484 -15.773 -6.379 1 96.44 100 ASP A O 1
ATOM 771 N N . TRP A 1 101 ? 10.539 -17.812 -6.238 1 96.12 101 TRP A N 1
ATOM 772 C CA . TRP A 1 101 ? 9.203 -17.281 -6.516 1 96.12 101 TRP A CA 1
ATOM 773 C C . TRP A 1 101 ? 8.781 -16.281 -5.449 1 96.12 101 TRP A C 1
ATOM 775 O O . TRP A 1 101 ? 8.281 -15.195 -5.766 1 96.12 101 TRP A O 1
ATOM 785 N N . ALA A 1 102 ? 8.969 -16.609 -4.211 1 97.75 102 ALA A N 1
ATOM 786 C CA . ALA A 1 102 ? 8.602 -15.742 -3.09 1 97.75 102 ALA A CA 1
ATOM 787 C C . ALA A 1 102 ? 9.336 -14.406 -3.16 1 97.75 102 ALA A C 1
ATOM 789 O O . ALA A 1 102 ? 8.734 -13.352 -2.984 1 97.75 102 ALA A O 1
ATOM 790 N N . ILE A 1 103 ? 10.586 -14.477 -3.443 1 97.94 103 ILE A N 1
ATOM 791 C CA . ILE A 1 103 ? 11.398 -13.266 -3.535 1 97.94 103 ILE A CA 1
ATOM 792 C C . ILE A 1 103 ? 10.914 -12.406 -4.699 1 97.94 103 ILE A C 1
ATOM 794 O O . ILE A 1 103 ? 10.828 -11.18 -4.582 1 97.94 103 ILE A O 1
ATOM 798 N N . GLY A 1 104 ? 10.555 -13.078 -5.793 1 96.56 104 GLY A N 1
ATOM 799 C CA . GLY A 1 104 ? 10 -12.344 -6.922 1 96.56 104 GLY A CA 1
ATOM 800 C C . GLY A 1 104 ? 8.695 -11.641 -6.59 1 96.56 104 GLY A C 1
ATOM 801 O O . GLY A 1 104 ? 8.492 -10.492 -6.977 1 96.56 104 GLY A O 1
ATOM 802 N N . GLN A 1 105 ? 7.859 -12.344 -5.883 1 96.62 105 GLN A N 1
ATOM 803 C CA . GLN A 1 105 ? 6.582 -11.773 -5.469 1 96.62 105 GLN A CA 1
ATOM 804 C C . GLN A 1 105 ? 6.789 -10.57 -4.555 1 96.62 105 GLN A C 1
ATOM 806 O O . GLN A 1 105 ? 6.098 -9.555 -4.688 1 96.62 105 GLN A O 1
ATOM 811 N N . LEU A 1 106 ? 7.723 -10.672 -3.631 1 96.5 106 LEU A N 1
ATOM 812 C CA . LEU A 1 106 ? 8.023 -9.586 -2.707 1 96.5 106 LEU A CA 1
ATOM 813 C C . LEU A 1 106 ? 8.547 -8.359 -3.455 1 96.5 106 LEU A C 1
ATOM 815 O O . LEU A 1 106 ? 8.172 -7.23 -3.146 1 96.5 106 LEU A O 1
ATOM 819 N N . ARG A 1 107 ? 9.336 -8.586 -4.406 1 95.88 107 ARG A N 1
ATOM 820 C CA . ARG A 1 107 ? 10.047 -7.52 -5.105 1 95.88 107 ARG A CA 1
ATOM 821 C C . ARG A 1 107 ? 9.117 -6.789 -6.074 1 95.88 107 ARG A C 1
ATOM 823 O O . ARG A 1 107 ? 9.156 -5.559 -6.164 1 95.88 107 ARG A O 1
ATOM 830 N N . ARG A 1 108 ? 8.219 -7.562 -6.758 1 94 108 ARG A N 1
ATOM 831 C CA . ARG A 1 108 ? 7.578 -6.98 -7.934 1 94 108 ARG A CA 1
ATOM 832 C C . ARG A 1 108 ? 6.07 -6.879 -7.746 1 94 108 ARG A C 1
ATOM 834 O O . ARG A 1 108 ? 5.398 -6.141 -8.469 1 94 108 ARG A O 1
ATOM 841 N N . GLU A 1 109 ? 5.547 -7.652 -6.816 1 94.25 109 GLU A N 1
ATOM 842 C CA . GLU A 1 109 ? 4.094 -7.773 -6.781 1 94.25 109 GLU A CA 1
ATOM 843 C C . GLU A 1 109 ? 3.533 -7.332 -5.43 1 94.25 109 GLU A C 1
ATOM 845 O O . GLU A 1 109 ? 2.438 -7.742 -5.043 1 94.25 109 GLU A O 1
ATOM 850 N N . HIS A 1 110 ? 4.348 -6.637 -4.672 1 93.12 110 HIS A N 1
ATOM 851 C CA . HIS A 1 110 ? 3.916 -6.051 -3.406 1 93.12 110 HIS A CA 1
ATOM 852 C C . HIS A 1 110 ? 3.434 -7.125 -2.438 1 93.12 110 HIS A C 1
ATOM 854 O O . HIS A 1 110 ? 2.533 -6.883 -1.632 1 93.12 110 HIS A O 1
ATOM 860 N N . ALA A 1 111 ? 3.963 -8.312 -2.566 1 96 111 ALA A N 1
ATOM 861 C CA . ALA A 1 111 ? 3.584 -9.398 -1.664 1 96 111 ALA A CA 1
ATOM 862 C C . ALA A 1 111 ? 4.117 -9.156 -0.256 1 96 111 ALA A C 1
ATOM 864 O O . ALA A 1 111 ? 5.035 -8.352 -0.064 1 96 111 ALA A O 1
ATOM 865 N N . THR A 1 112 ? 3.447 -9.742 0.717 1 95.44 112 THR A N 1
ATOM 866 C CA . THR A 1 112 ? 3.902 -9.773 2.102 1 95.44 112 THR A CA 1
ATOM 867 C C . THR A 1 112 ? 4.238 -11.203 2.529 1 95.44 112 THR A C 1
ATOM 869 O O . THR A 1 112 ? 3.793 -12.164 1.903 1 95.44 112 THR A O 1
ATOM 872 N N . ILE A 1 113 ? 5.062 -11.289 3.561 1 96.5 113 ILE A N 1
ATOM 873 C CA . ILE A 1 113 ? 5.383 -12.625 4.062 1 96.5 113 ILE A CA 1
ATOM 874 C C . ILE A 1 113 ? 4.109 -13.312 4.543 1 96.5 113 ILE A C 1
ATOM 876 O O . ILE A 1 113 ? 3.943 -14.523 4.355 1 96.5 113 ILE A O 1
ATOM 880 N N . GLU A 1 114 ? 3.26 -12.531 5.109 1 95.56 114 GLU A N 1
ATOM 881 C CA . GLU A 1 114 ? 1.975 -13.07 5.543 1 95.56 114 GLU A CA 1
ATOM 882 C C . GLU A 1 114 ? 1.178 -13.617 4.363 1 95.56 114 GLU A C 1
ATOM 884 O O . GLU A 1 114 ? 0.607 -14.711 4.441 1 95.56 114 GLU A O 1
ATOM 889 N N . GLY A 1 115 ? 1.133 -12.898 3.295 1 95.75 115 GLY A N 1
ATOM 890 C CA . GLY A 1 115 ? 0.449 -13.367 2.1 1 95.75 115 GLY A CA 1
ATOM 891 C C . GLY A 1 115 ? 1.096 -14.594 1.485 1 95.75 115 GLY A C 1
ATOM 892 O O . GLY A 1 115 ? 0.403 -15.516 1.047 1 95.75 115 GLY A O 1
ATOM 893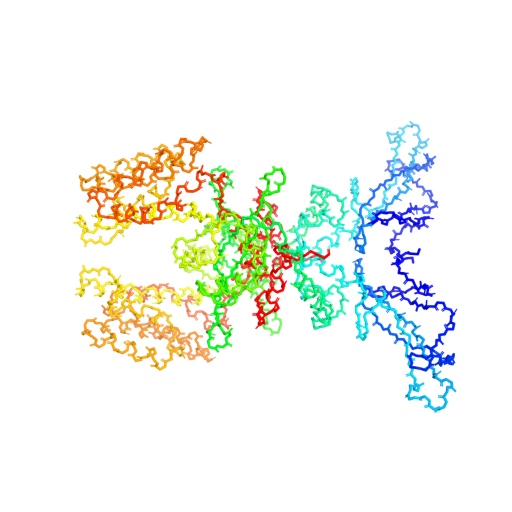 N N . LEU A 1 116 ? 2.393 -14.602 1.477 1 97.44 116 LEU A N 1
ATOM 894 C CA . LEU A 1 116 ? 3.133 -15.719 0.893 1 97.44 116 LEU A CA 1
ATOM 895 C C . LEU A 1 116 ? 2.922 -17 1.701 1 97.44 116 LEU A C 1
ATOM 897 O O . LEU A 1 116 ? 2.746 -18.078 1.13 1 97.44 116 LEU A O 1
ATOM 901 N N . ARG A 1 117 ? 2.963 -16.844 3.029 1 97.06 117 ARG A N 1
ATOM 902 C CA . ARG A 1 117 ? 2.777 -18.031 3.84 1 97.06 117 ARG A CA 1
ATOM 903 C C . ARG A 1 117 ? 1.403 -18.656 3.602 1 97.06 117 ARG A C 1
ATOM 905 O O . ARG A 1 117 ? 1.255 -19.875 3.615 1 97.06 117 ARG A O 1
ATOM 912 N N . ARG A 1 118 ? 0.368 -17.828 3.387 1 95.62 118 ARG A N 1
ATOM 913 C CA . ARG A 1 118 ? -0.975 -18.312 3.1 1 95.62 118 ARG A CA 1
ATOM 914 C C . ARG A 1 118 ? -1.007 -19.078 1.779 1 95.62 118 ARG A C 1
ATOM 916 O O . ARG A 1 118 ? -1.585 -20.172 1.696 1 95.62 118 ARG A O 1
ATOM 923 N N . GLN A 1 119 ? -0.398 -18.516 0.818 1 94.94 119 GLN A N 1
ATOM 924 C CA . GLN A 1 119 ? -0.407 -19.125 -0.51 1 94.94 119 GLN A CA 1
ATOM 925 C C . GLN A 1 119 ? 0.389 -20.422 -0.526 1 94.94 119 GLN A C 1
ATOM 927 O O . GLN A 1 119 ? 0.024 -21.375 -1.226 1 94.94 119 GLN A O 1
ATOM 932 N N . LEU A 1 120 ? 1.411 -20.469 0.254 1 96.75 120 LEU A N 1
ATOM 933 C CA . LEU A 1 120 ? 2.275 -21.641 0.304 1 96.75 120 LEU A CA 1
ATOM 934 C C . LEU A 1 120 ? 1.737 -22.672 1.292 1 96.75 120 LEU A C 1
ATOM 936 O O . LEU A 1 120 ? 2.139 -23.844 1.262 1 96.75 120 LEU A O 1
ATOM 940 N N . GLY A 1 121 ? 0.891 -22.25 2.195 1 94.75 121 GLY A N 1
ATOM 941 C CA . GLY A 1 121 ? 0.351 -23.141 3.211 1 94.75 121 GLY A CA 1
ATOM 942 C C . GLY A 1 121 ? 1.358 -23.5 4.285 1 94.75 121 GLY A C 1
ATOM 943 O O . GLY A 1 121 ? 1.527 -24.672 4.613 1 94.75 121 GLY A O 1
ATOM 944 N N . THR A 1 122 ? 2.035 -22.562 4.715 1 96.69 122 THR A N 1
ATOM 945 C CA . THR A 1 122 ? 3.041 -22.781 5.746 1 96.69 122 THR A CA 1
ATOM 946 C C . THR A 1 122 ? 3.039 -21.625 6.746 1 96.69 122 THR A C 1
ATOM 948 O O . THR A 1 122 ? 2.068 -20.875 6.828 1 96.69 122 THR A O 1
ATOM 951 N N . SER A 1 123 ? 4.035 -21.516 7.559 1 96.94 123 SER A N 1
ATOM 952 C CA . SER A 1 123 ? 4.062 -20.484 8.578 1 96.94 123 SER A CA 1
ATOM 953 C C . SER A 1 123 ? 4.926 -19.297 8.141 1 96.94 123 SER A C 1
ATOM 955 O O . SER A 1 123 ? 5.758 -19.438 7.242 1 96.94 123 SER A O 1
ATOM 957 N N . TRP A 1 124 ? 4.68 -18.188 8.82 1 95.44 124 TRP A N 1
ATOM 958 C CA . TRP A 1 124 ? 5.461 -16.984 8.57 1 95.44 124 TRP A CA 1
ATOM 959 C C . TRP A 1 124 ? 6.949 -17.25 8.758 1 95.44 124 TRP A C 1
ATOM 961 O O . TRP A 1 124 ? 7.766 -16.875 7.914 1 95.44 124 TRP A O 1
ATOM 971 N N . LYS A 1 125 ? 7.316 -17.938 9.773 1 95.88 125 LYS A N 1
ATOM 972 C CA . LYS A 1 125 ? 8.711 -18.203 10.109 1 95.88 125 LYS A CA 1
ATOM 973 C C . LYS A 1 125 ? 9.367 -19.094 9.055 1 95.88 125 LYS A C 1
ATOM 975 O O . LYS A 1 125 ? 10.523 -18.875 8.688 1 95.88 125 LYS A O 1
ATOM 980 N N . THR A 1 126 ? 8.586 -20.031 8.617 1 96.62 126 THR A N 1
ATOM 981 C CA . THR A 1 126 ? 9.109 -20.938 7.602 1 96.62 126 THR A CA 1
ATOM 982 C C . THR A 1 126 ? 9.484 -20.172 6.336 1 96.62 126 THR A C 1
ATOM 984 O O . THR A 1 126 ? 10.57 -20.344 5.789 1 96.62 126 THR A O 1
ATOM 987 N N . VAL A 1 127 ? 8.602 -19.297 5.898 1 97.62 127 VAL A N 1
ATOM 988 C CA . VAL A 1 127 ? 8.852 -18.516 4.691 1 97.62 127 VAL A CA 1
ATOM 989 C C . VAL A 1 127 ? 10.031 -17.578 4.922 1 97.62 127 VAL A C 1
ATOM 991 O O . VAL A 1 127 ? 10.961 -17.531 4.109 1 97.62 127 VAL A O 1
ATOM 994 N N . TRP A 1 128 ? 10.055 -16.891 6.023 1 96.69 128 TRP A N 1
ATOM 995 C CA . TRP A 1 128 ? 11.094 -15.898 6.27 1 96.69 128 TRP A CA 1
ATOM 996 C C . TRP A 1 128 ? 12.461 -16.562 6.426 1 96.69 128 TRP A C 1
ATOM 998 O O . TRP A 1 128 ? 13.461 -16.047 5.934 1 96.69 128 TRP A O 1
ATOM 1008 N N . ARG A 1 129 ? 12.508 -17.688 7.047 1 96.38 129 ARG A N 1
ATOM 1009 C CA . ARG A 1 129 ? 13.766 -18.391 7.25 1 96.38 129 ARG A CA 1
ATOM 1010 C C . ARG A 1 129 ? 14.383 -18.812 5.922 1 96.38 129 ARG A C 1
ATOM 1012 O O . ARG A 1 129 ? 15.602 -18.938 5.805 1 96.38 129 ARG A O 1
ATOM 1019 N N . ALA A 1 130 ? 13.555 -19.047 5.02 1 97.38 130 ALA A N 1
ATOM 1020 C CA . ALA A 1 130 ? 14.039 -19.438 3.697 1 97.38 130 ALA A CA 1
ATOM 1021 C C . ALA A 1 130 ? 14.445 -18.203 2.887 1 97.38 130 ALA A C 1
ATOM 1023 O O . ALA A 1 130 ? 15.438 -18.234 2.152 1 97.38 130 ALA A O 1
ATOM 1024 N N . VAL A 1 131 ? 13.75 -17.094 3.037 1 97.25 131 VAL A N 1
ATOM 1025 C CA . VAL A 1 131 ? 13.922 -15.906 2.205 1 97.25 131 VAL A CA 1
ATOM 1026 C C . VAL A 1 131 ? 15.047 -15.039 2.758 1 97.25 131 VAL A C 1
ATOM 1028 O O . VAL A 1 131 ? 15.859 -14.5 1.996 1 97.25 131 VAL A O 1
ATOM 1031 N N . GLU A 1 132 ? 15.148 -14.906 4.043 1 97.12 132 GLU A N 1
ATOM 1032 C CA . GLU A 1 132 ? 16.047 -13.984 4.715 1 97.12 132 GLU A CA 1
ATOM 1033 C C . GLU A 1 132 ? 17.5 -14.219 4.297 1 97.12 132 GLU A C 1
ATOM 1035 O O . GLU A 1 132 ? 18.203 -13.289 3.914 1 97.12 132 GLU A O 1
ATOM 1040 N N . PRO A 1 133 ? 17.969 -15.508 4.301 1 96.56 133 PRO A N 1
ATOM 1041 C CA . PRO A 1 133 ? 19.359 -15.734 3.936 1 96.56 133 PRO A CA 1
ATOM 1042 C C . PRO A 1 133 ? 19.688 -15.297 2.508 1 96.56 133 PRO A C 1
ATOM 1044 O O . PRO A 1 133 ? 20.797 -14.844 2.227 1 96.56 133 PRO A O 1
ATOM 1047 N N . GLU A 1 134 ? 18.75 -15.422 1.687 1 96.81 134 GLU A N 1
ATOM 1048 C CA . GLU A 1 134 ? 18.953 -14.984 0.311 1 96.81 134 GLU A CA 1
ATOM 1049 C C . GLU A 1 134 ? 19.062 -13.461 0.232 1 96.81 134 GLU A C 1
ATOM 1051 O O . GLU A 1 134 ? 19.906 -12.938 -0.496 1 96.81 134 GLU A O 1
ATOM 1056 N N . LEU A 1 135 ? 18.234 -12.773 0.936 1 97.56 135 LEU A N 1
ATOM 1057 C CA . LEU A 1 135 ? 18.297 -11.32 0.942 1 97.56 135 LEU A CA 1
ATOM 1058 C C . LEU A 1 135 ? 19.594 -10.82 1.563 1 97.56 135 LEU A C 1
ATOM 1060 O O . LEU A 1 135 ? 20.172 -9.844 1.098 1 97.56 135 LEU A O 1
ATOM 1064 N N . VAL A 1 136 ? 20.016 -11.516 2.592 1 97.62 136 VAL A N 1
ATOM 1065 C CA . VAL A 1 136 ? 21.281 -11.172 3.238 1 97.62 136 VAL A CA 1
ATOM 1066 C C . VAL A 1 136 ? 22.438 -11.336 2.248 1 97.62 136 VAL A C 1
ATOM 1068 O O . VAL A 1 136 ? 23.312 -10.477 2.154 1 97.62 136 VAL A O 1
ATOM 1071 N N . ARG A 1 137 ? 22.391 -12.422 1.562 1 96.75 137 ARG A N 1
ATOM 1072 C CA . ARG A 1 137 ? 23.422 -12.68 0.552 1 96.75 137 ARG A CA 1
ATOM 1073 C C . ARG A 1 137 ? 23.422 -11.586 -0.507 1 96.75 137 ARG A C 1
ATOM 1075 O O . ARG A 1 137 ? 24.484 -11.055 -0.855 1 96.75 137 ARG A O 1
ATOM 1082 N N . LEU A 1 138 ? 22.25 -11.227 -0.988 1 96.75 138 LEU A N 1
ATOM 1083 C CA . LEU A 1 138 ? 22.141 -10.18 -1.997 1 96.75 138 LEU A CA 1
ATOM 1084 C C . LEU A 1 138 ? 22.625 -8.836 -1.445 1 96.75 138 LEU A C 1
ATOM 1086 O O . LEU A 1 138 ? 23.266 -8.07 -2.152 1 96.75 138 LEU A O 1
ATOM 1090 N N . ALA A 1 139 ? 22.328 -8.562 -0.211 1 96.25 139 ALA A N 1
ATOM 1091 C CA . ALA A 1 139 ? 22.688 -7.297 0.42 1 96.25 139 ALA A CA 1
ATOM 1092 C C . ALA A 1 139 ? 24.203 -7.203 0.634 1 96.25 139 ALA A C 1
ATOM 1094 O O . ALA A 1 139 ? 24.766 -6.105 0.649 1 96.25 139 ALA A O 1
ATOM 1095 N N . ALA A 1 140 ? 24.828 -8.352 0.729 1 95.56 140 ALA A N 1
ATOM 1096 C CA . ALA A 1 140 ? 26.266 -8.391 0.989 1 95.56 140 ALA A CA 1
ATOM 1097 C C . ALA A 1 140 ? 27.062 -8.242 -0.303 1 95.56 140 ALA A C 1
ATOM 1099 O O . ALA A 1 140 ? 28.281 -7.996 -0.27 1 95.56 140 ALA A O 1
ATOM 1100 N N . ASP A 1 141 ? 26.422 -8.375 -1.39 1 95 141 ASP A N 1
ATOM 1101 C CA . ASP A 1 141 ? 27.078 -8.242 -2.684 1 95 141 ASP A CA 1
ATOM 1102 C C . ASP A 1 141 ? 27.453 -6.789 -2.971 1 95 141 ASP A C 1
ATOM 1104 O O . ASP A 1 141 ? 26.578 -5.973 -3.275 1 95 141 ASP A O 1
ATOM 1108 N N . GLU A 1 142 ? 28.688 -6.391 -3.061 1 92.31 142 GLU A N 1
ATOM 1109 C CA . GLU A 1 142 ? 29.156 -5.016 -3.197 1 92.31 142 GLU A CA 1
ATOM 1110 C C . GLU A 1 142 ? 29 -4.523 -4.633 1 92.31 142 GLU A C 1
ATOM 1112 O O . GLU A 1 142 ? 29.109 -3.32 -4.895 1 92.31 142 GLU A O 1
ATOM 1117 N N . SER A 1 143 ? 28.75 -5.445 -5.473 1 93.38 143 SER A N 1
ATOM 1118 C CA . SER A 1 143 ? 28.578 -5.035 -6.863 1 93.38 143 SER A CA 1
ATOM 1119 C C . SER A 1 143 ? 27.359 -4.129 -7.023 1 93.38 143 SER A C 1
ATOM 1121 O O . SER A 1 143 ? 27.234 -3.418 -8.023 1 93.38 143 SER A O 1
ATOM 1123 N N . ARG A 1 144 ? 26.5 -4.129 -6.055 1 93.19 144 ARG A N 1
ATOM 1124 C CA . ARG A 1 144 ? 25.297 -3.297 -6.109 1 93.19 144 ARG A CA 1
ATOM 1125 C C . ARG A 1 144 ? 25.656 -1.816 -6.047 1 93.19 144 ARG A C 1
ATOM 1127 O O . ARG A 1 144 ? 24.828 -0.958 -6.375 1 93.19 144 ARG A O 1
ATOM 1134 N N . PHE A 1 145 ? 26.891 -1.479 -5.703 1 94.06 145 PHE A N 1
ATOM 1135 C CA . PHE A 1 145 ? 27.297 -0.086 -5.555 1 94.06 145 PHE A CA 1
ATOM 1136 C C . PHE A 1 145 ? 28.109 0.377 -6.762 1 94.06 145 PHE A C 1
ATOM 1138 O O . PHE A 1 145 ? 28.5 1.541 -6.84 1 94.06 145 PHE A O 1
ATOM 1145 N N . GLU A 1 146 ? 28.25 -0.495 -7.656 1 91.12 146 GLU A N 1
ATOM 1146 C CA . GLU A 1 146 ? 29.031 -0.134 -8.836 1 91.12 146 GLU A CA 1
ATOM 1147 C C . GLU A 1 146 ? 28.25 0.844 -9.727 1 91.12 146 GLU A C 1
ATOM 1149 O O . GLU A 1 146 ? 27.031 0.777 -9.812 1 91.12 146 GLU A O 1
ATOM 1154 N N . ASN A 1 147 ? 28.938 1.821 -10.266 1 89 147 ASN A N 1
ATOM 1155 C CA . ASN A 1 147 ? 28.438 2.762 -11.266 1 89 147 ASN A CA 1
ATOM 1156 C C . ASN A 1 147 ? 27.438 3.748 -10.656 1 89 147 ASN A C 1
ATOM 1158 O O . ASN A 1 147 ? 26.531 4.219 -11.344 1 89 147 ASN A O 1
ATOM 1162 N N . VAL A 1 148 ? 27.5 3.953 -9.406 1 91.81 148 VAL A N 1
ATOM 1163 C CA . VAL A 1 148 ? 26.703 4.996 -8.773 1 91.81 148 VAL A CA 1
ATOM 1164 C C . VAL A 1 148 ? 27.406 6.348 -8.93 1 91.81 148 VAL A C 1
ATOM 1166 O O . VAL A 1 148 ? 28.5 6.555 -8.406 1 91.81 148 VAL A O 1
ATOM 1169 N N . THR A 1 149 ? 26.797 7.266 -9.664 1 89.62 149 THR A N 1
ATOM 1170 C CA . THR A 1 149 ? 27.422 8.555 -9.93 1 89.62 149 THR A CA 1
ATOM 1171 C C . THR A 1 149 ? 26.625 9.688 -9.266 1 89.62 149 THR A C 1
ATOM 1173 O O . THR A 1 149 ? 27.156 10.781 -9.055 1 89.62 149 THR A O 1
ATOM 1176 N N . THR A 1 150 ? 25.422 9.445 -9.047 1 88.62 150 THR A N 1
ATOM 1177 C CA . THR A 1 150 ? 24.547 10.43 -8.398 1 88.62 150 THR A CA 1
ATOM 1178 C C . THR A 1 150 ? 23.875 9.828 -7.176 1 88.62 150 THR A C 1
ATOM 1180 O O . THR A 1 150 ? 23.219 8.781 -7.273 1 88.62 150 THR A O 1
ATOM 1183 N N . LEU A 1 151 ? 24.031 10.547 -6.059 1 88.56 151 LEU A N 1
ATOM 1184 C CA . LEU A 1 151 ? 23.531 10.008 -4.797 1 88.56 151 LEU A CA 1
ATOM 1185 C C . LEU A 1 151 ? 22.5 10.938 -4.176 1 88.56 151 LEU A C 1
ATOM 1187 O O . LEU A 1 151 ? 22.703 12.156 -4.137 1 88.56 151 LEU A O 1
ATOM 1191 N N . GLY A 1 152 ? 21.359 10.32 -3.846 1 86.31 152 GLY A N 1
ATOM 1192 C CA . GLY A 1 152 ? 20.359 11.016 -3.053 1 86.31 152 GLY A CA 1
ATOM 1193 C C . GLY A 1 152 ? 20.266 10.508 -1.626 1 86.31 152 GLY A C 1
ATOM 1194 O O . GLY A 1 152 ? 20.516 9.328 -1.365 1 86.31 152 GLY A O 1
ATOM 1195 N N . VAL A 1 153 ? 19.969 11.453 -0.708 1 84.06 153 VAL A N 1
ATOM 1196 C CA . VAL A 1 153 ? 19.859 11.078 0.699 1 84.06 153 VAL A CA 1
ATOM 1197 C C . VAL A 1 153 ? 18.594 11.695 1.299 1 84.06 153 VAL A C 1
ATOM 1199 O O . VAL A 1 153 ? 18.25 12.836 0.996 1 84.06 153 VAL A O 1
ATOM 1202 N N . ASP A 1 154 ? 17.875 10.922 2.004 1 80.81 154 ASP A N 1
ATOM 1203 C CA . ASP A 1 154 ? 16.703 11.422 2.707 1 80.81 154 ASP A CA 1
ATOM 1204 C C . ASP A 1 154 ? 16.453 10.648 4 1 80.81 154 ASP A C 1
ATOM 1206 O O . ASP A 1 154 ? 16.906 9.516 4.145 1 80.81 154 ASP A O 1
ATOM 1210 N N . GLU A 1 155 ? 15.82 11.336 4.836 1 79.12 155 GLU A N 1
ATOM 1211 C CA . GLU A 1 155 ? 15.461 10.727 6.113 1 79.12 155 GLU A CA 1
ATOM 1212 C C . GLU A 1 155 ? 14.102 10.031 6.031 1 79.12 155 GLU A C 1
ATOM 1214 O O . GLU A 1 155 ? 13.203 10.492 5.32 1 79.12 155 GLU A O 1
ATOM 1219 N N . HIS A 1 156 ? 14.07 8.914 6.75 1 80.25 156 HIS A N 1
ATOM 1220 C CA . HIS A 1 156 ? 12.836 8.141 6.812 1 80.25 156 HIS A CA 1
ATOM 1221 C C . HIS A 1 156 ? 12.547 7.684 8.242 1 80.25 156 HIS A C 1
ATOM 1223 O O . HIS A 1 156 ? 13.453 7.277 8.961 1 80.25 156 HIS A O 1
ATOM 1229 N N . ILE A 1 157 ? 11.312 7.809 8.602 1 77.56 157 ILE A N 1
ATOM 1230 C CA . ILE A 1 157 ? 10.883 7.316 9.898 1 77.56 157 ILE A CA 1
ATOM 1231 C C . ILE A 1 157 ? 10.305 5.914 9.758 1 77.56 157 ILE A C 1
ATOM 1233 O O . ILE A 1 157 ? 9.289 5.723 9.078 1 77.56 157 ILE A O 1
ATOM 1237 N N . TRP A 1 158 ? 10.906 4.965 10.414 1 77.19 158 TRP A N 1
ATOM 1238 C CA . TRP A 1 158 ? 10.445 3.605 10.164 1 77.19 158 TRP A CA 1
ATOM 1239 C C . TRP A 1 158 ? 9.516 3.131 11.273 1 77.19 158 TRP A C 1
ATOM 1241 O O . TRP A 1 158 ? 8.828 2.119 11.117 1 77.19 158 TRP A O 1
ATOM 1251 N N . HIS A 1 159 ? 9.492 3.91 12.43 1 72.81 159 HIS A N 1
ATOM 1252 C CA . HIS A 1 159 ? 8.508 3.572 13.453 1 72.81 159 HIS A CA 1
ATOM 1253 C C . HIS A 1 159 ? 8.164 4.785 14.305 1 72.81 159 HIS A C 1
ATOM 1255 O O . HIS A 1 159 ? 8.914 5.766 14.328 1 72.81 159 HIS A O 1
ATOM 1261 N N . HIS A 1 160 ? 7.039 4.656 14.922 1 63.94 160 HIS A N 1
ATOM 1262 C CA . HIS A 1 160 ? 6.59 5.777 15.742 1 63.94 160 HIS A CA 1
ATOM 1263 C C . HIS A 1 160 ? 6.566 5.41 17.219 1 63.94 160 HIS A C 1
ATOM 1265 O O . HIS A 1 160 ? 5.984 6.133 18.031 1 63.94 160 HIS A O 1
ATOM 1271 N N . VAL A 1 161 ? 7.199 4.32 17.5 1 61.44 161 VAL A N 1
ATOM 1272 C CA . VAL A 1 161 ? 7.227 3.855 18.891 1 61.44 161 VAL A CA 1
ATOM 1273 C C . VAL A 1 161 ? 8.359 4.551 19.641 1 61.44 161 VAL A C 1
ATOM 1275 O O . VAL A 1 161 ? 9.258 5.125 19.031 1 61.44 161 VAL A O 1
ATOM 1278 N N . ASP A 1 162 ? 8.18 4.605 20.891 1 61.31 162 ASP A N 1
ATOM 1279 C CA . ASP A 1 162 ? 9.172 5.211 21.781 1 61.31 162 ASP A CA 1
ATOM 1280 C C . ASP A 1 162 ? 10.578 4.715 21.453 1 61.31 162 ASP A C 1
ATOM 1282 O O . ASP A 1 162 ? 10.797 3.512 21.297 1 61.31 162 ASP A O 1
ATOM 1286 N N . HIS A 1 163 ? 11.508 5.648 21.297 1 64.75 163 HIS A N 1
ATOM 1287 C CA . HIS A 1 163 ? 12.891 5.395 20.906 1 64.75 163 HIS A CA 1
ATOM 1288 C C . HIS A 1 163 ? 13.562 4.434 21.891 1 64.75 163 HIS A C 1
ATOM 1290 O O . HIS A 1 163 ? 14.492 3.713 21.516 1 64.75 163 HIS A O 1
ATOM 1296 N N . ARG A 1 164 ? 13.125 4.582 23.016 1 61.66 164 ARG A N 1
ATOM 1297 C CA . ARG A 1 164 ? 13.734 3.744 24.047 1 61.66 164 ARG A CA 1
ATOM 1298 C C . ARG A 1 164 ? 13.406 2.271 23.828 1 61.66 164 ARG A C 1
ATOM 1300 O O . ARG A 1 164 ? 14.195 1.394 24.172 1 61.66 164 ARG A O 1
ATOM 1307 N N . LYS A 1 165 ? 12.359 2.031 23.25 1 62.12 165 LYS A N 1
ATOM 1308 C CA . LYS A 1 165 ? 11.898 0.657 23.062 1 62.12 165 LYS A CA 1
ATOM 1309 C C . LYS A 1 165 ? 12.406 0.083 21.734 1 62.12 165 LYS A C 1
ATOM 1311 O O . LYS A 1 165 ? 12.844 -1.067 21.688 1 62.12 165 LYS A O 1
ATOM 1316 N N . ARG A 1 166 ? 12.43 0.936 20.734 1 68.31 166 ARG A N 1
ATOM 1317 C CA . ARG A 1 166 ? 12.688 0.377 19.406 1 68.31 166 ARG A CA 1
ATOM 1318 C C . ARG A 1 166 ? 13.883 1.055 18.75 1 68.31 166 ARG A C 1
ATOM 1320 O O . ARG A 1 166 ? 14.188 0.791 17.578 1 68.31 166 ARG A O 1
ATOM 1327 N N . GLY A 1 167 ? 14.633 1.845 19.484 1 67.25 167 GLY A N 1
ATOM 1328 C CA . GLY A 1 167 ? 15.766 2.529 18.891 1 67.25 167 GLY A CA 1
ATOM 1329 C C . GLY A 1 167 ? 15.375 3.777 18.125 1 67.25 167 GLY A C 1
ATOM 1330 O O . GLY A 1 167 ? 14.258 4.281 18.281 1 67.25 167 GLY A O 1
ATOM 1331 N N . PRO A 1 168 ? 16.406 4.246 17.391 1 72.06 168 PRO A N 1
ATOM 1332 C CA . PRO A 1 168 ? 16.109 5.469 16.641 1 72.06 168 PRO A CA 1
ATOM 1333 C C . PRO A 1 168 ? 14.945 5.293 15.664 1 72.06 168 PRO A C 1
ATOM 1335 O O . PRO A 1 168 ? 14.844 4.254 15.008 1 72.06 168 PRO A O 1
ATOM 1338 N N . LYS A 1 169 ? 14.102 6.238 15.609 1 79.19 169 LYS A N 1
ATOM 1339 C CA . LYS A 1 169 ? 12.938 6.223 14.727 1 79.19 169 LYS A CA 1
ATOM 1340 C C . LYS A 1 169 ? 13.328 6.566 13.289 1 79.19 169 LYS A C 1
ATOM 1342 O O . LYS A 1 169 ? 12.703 6.09 12.344 1 79.19 169 LYS A O 1
ATOM 1347 N N . GLU A 1 170 ? 14.477 7.297 13.242 1 82.38 170 GLU A N 1
ATOM 1348 C CA . GLU A 1 170 ? 14.852 7.836 11.938 1 82.38 170 GLU A CA 1
ATOM 1349 C C . GLU A 1 170 ? 15.93 6.977 11.281 1 82.38 170 GLU A C 1
ATOM 1351 O O . GLU A 1 170 ? 16.828 6.484 11.953 1 82.38 170 GLU A O 1
ATOM 1356 N N . LEU A 1 171 ? 15.734 6.734 10.062 1 87.56 171 LEU A N 1
ATOM 1357 C CA . LEU A 1 171 ? 16.734 6.078 9.219 1 87.56 171 LEU A CA 1
ATOM 1358 C C . LEU A 1 171 ? 17.141 6.988 8.07 1 87.56 171 LEU A C 1
ATOM 1360 O O . LEU A 1 171 ? 16.344 7.793 7.586 1 87.56 171 LEU A O 1
ATOM 1364 N N . THR A 1 172 ? 18.406 6.918 7.762 1 87.5 172 THR A N 1
ATOM 1365 C CA . THR A 1 172 ? 18.906 7.621 6.586 1 87.5 172 THR A CA 1
ATOM 1366 C C . THR A 1 172 ? 18.969 6.684 5.383 1 87.5 172 THR A C 1
ATOM 1368 O O . THR A 1 172 ? 19.562 5.613 5.453 1 87.5 172 THR A O 1
ATOM 1371 N N . GLY A 1 173 ? 18.266 7.086 4.367 1 90.44 173 GLY A N 1
ATOM 1372 C CA . GLY A 1 173 ? 18.266 6.289 3.152 1 90.44 173 GLY A CA 1
ATOM 1373 C C . GLY A 1 173 ? 19.109 6.879 2.045 1 90.44 173 GLY A C 1
ATOM 1374 O O . GLY A 1 173 ? 19.047 8.078 1.771 1 90.44 173 GLY A O 1
ATOM 1375 N N . MET A 1 174 ? 20.031 6.059 1.485 1 92.06 174 MET A N 1
ATOM 1376 C CA . MET A 1 174 ? 20.844 6.438 0.327 1 92.06 174 MET A CA 1
ATOM 1377 C C . MET A 1 174 ? 20.234 5.891 -0.96 1 92.06 174 MET A C 1
ATOM 1379 O O . MET A 1 174 ? 19.906 4.707 -1.046 1 92.06 174 MET A O 1
ATOM 1383 N N . VAL A 1 175 ? 20.047 6.75 -1.914 1 93.06 175 VAL A N 1
ATOM 1384 C CA . VAL A 1 175 ? 19.359 6.371 -3.146 1 93.06 175 VAL A CA 1
ATOM 1385 C C . VAL A 1 175 ? 20.281 6.629 -4.344 1 93.06 175 VAL A C 1
ATOM 1387 O O . VAL A 1 175 ? 20.922 7.68 -4.426 1 93.06 175 VAL A O 1
ATOM 1390 N N . ASP A 1 176 ? 20.375 5.664 -5.188 1 93.88 176 ASP A N 1
ATOM 1391 C CA . ASP A 1 176 ? 21.062 5.824 -6.461 1 93.88 176 ASP A CA 1
ATOM 1392 C C . ASP A 1 176 ? 20.188 6.551 -7.477 1 93.88 176 ASP A C 1
ATOM 1394 O O . ASP A 1 176 ? 19.141 6.039 -7.879 1 93.88 176 ASP A O 1
ATOM 1398 N N . LEU A 1 177 ? 20.609 7.688 -7.855 1 90.06 177 LEU A N 1
ATOM 1399 C CA . LEU A 1 177 ? 19.875 8.492 -8.82 1 90.06 177 LEU A CA 1
ATOM 1400 C C . LEU A 1 177 ? 20.641 8.602 -10.133 1 90.06 177 LEU A C 1
ATOM 1402 O O . LEU A 1 177 ? 20.422 9.531 -10.914 1 90.06 177 LEU A O 1
ATOM 1406 N N . SER A 1 178 ? 21.547 7.703 -10.336 1 90.75 178 SER A N 1
ATOM 1407 C CA . SER A 1 178 ? 22.375 7.723 -11.531 1 90.75 178 SER A CA 1
ATOM 1408 C C . SER A 1 178 ? 21.547 7.512 -12.789 1 90.75 178 SER A C 1
ATOM 1410 O O . SER A 1 178 ? 20.594 6.734 -12.781 1 90.75 178 SER A O 1
ATOM 1412 N N . ARG A 1 179 ? 21.906 8.188 -13.812 1 84.81 179 ARG A N 1
ATOM 1413 C CA . ARG A 1 179 ? 21.234 8.055 -15.094 1 84.81 179 ARG A CA 1
ATOM 1414 C C . ARG A 1 179 ? 21.891 6.98 -15.953 1 84.81 179 ARG A C 1
ATOM 1416 O O . ARG A 1 179 ? 23.109 6.824 -15.93 1 84.81 179 ARG A O 1
ATOM 1423 N N . ASP A 1 180 ? 21 6.293 -16.594 1 80.44 180 ASP A N 1
ATOM 1424 C CA . ASP A 1 180 ? 21.547 5.289 -17.5 1 80.44 180 ASP A CA 1
ATOM 1425 C C . ASP A 1 180 ? 21.969 5.914 -18.844 1 80.44 180 ASP A C 1
ATOM 1427 O O . ASP A 1 180 ? 21.984 7.141 -18.969 1 80.44 180 ASP A O 1
ATOM 1431 N N . SER A 1 181 ? 22.328 5.059 -19.719 1 79.81 181 SER A N 1
ATOM 1432 C CA . SER A 1 181 ? 22.859 5.504 -21.016 1 79.81 181 SER A CA 1
ATOM 1433 C C . SER A 1 181 ? 21.797 6.258 -21.812 1 79.81 181 SER A C 1
ATOM 1435 O O . SER A 1 181 ? 22.125 7.105 -22.641 1 79.81 181 SER A O 1
ATOM 1437 N N . THR A 1 182 ? 20.562 6.051 -21.484 1 78.75 182 THR A N 1
ATOM 1438 C CA . THR A 1 182 ? 19.469 6.707 -22.188 1 78.75 182 THR A CA 1
ATOM 1439 C C . THR A 1 182 ? 19.016 7.965 -21.453 1 78.75 182 THR A C 1
ATOM 1441 O O . THR A 1 182 ? 18.078 8.641 -21.875 1 78.75 182 THR A O 1
ATOM 1444 N N . GLY A 1 183 ? 19.672 8.273 -20.391 1 74.12 183 GLY A N 1
ATOM 1445 C CA . GLY A 1 183 ? 19.375 9.477 -19.641 1 74.12 183 GLY A CA 1
ATOM 1446 C C . GLY A 1 183 ? 18.25 9.289 -18.641 1 74.12 183 GLY A C 1
ATOM 1447 O O . GLY A 1 183 ? 17.828 10.25 -17.984 1 74.12 183 GLY A O 1
ATOM 1448 N N . LYS A 1 184 ? 17.781 8.086 -18.516 1 78.38 184 LYS A N 1
ATOM 1449 C CA . LYS A 1 184 ? 16.672 7.812 -17.594 1 78.38 184 LYS A CA 1
ATOM 1450 C C . LYS A 1 184 ? 17.203 7.375 -16.234 1 78.38 184 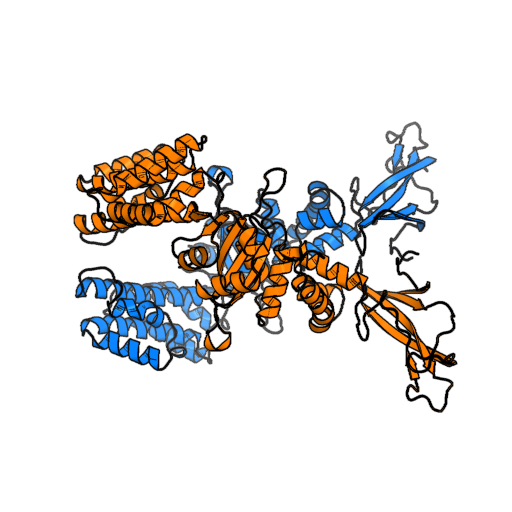LYS A C 1
ATOM 1452 O O . LYS A 1 184 ? 18.188 6.633 -16.141 1 78.38 184 LYS A O 1
ATOM 1457 N N . THR A 1 185 ? 16.594 7.996 -15.219 1 78.56 185 THR A N 1
ATOM 1458 C CA . THR A 1 185 ? 16.953 7.629 -13.852 1 78.56 185 THR A CA 1
ATOM 1459 C C . THR A 1 185 ? 16.062 6.5 -13.344 1 78.56 185 THR A C 1
ATOM 1461 O O . THR A 1 185 ? 14.844 6.582 -13.43 1 78.56 185 THR A O 1
ATOM 1464 N N . ARG A 1 186 ? 16.688 5.43 -13.031 1 83.06 186 ARG A N 1
ATOM 1465 C CA . ARG A 1 186 ? 15.992 4.395 -12.273 1 83.06 186 ARG A CA 1
ATOM 1466 C C . ARG A 1 186 ? 16.469 4.352 -10.828 1 83.06 186 ARG A C 1
ATOM 1468 O O . ARG A 1 186 ? 17.453 3.676 -10.516 1 83.06 186 ARG A O 1
ATOM 1475 N N . ALA A 1 187 ? 15.727 5.023 -10.055 1 91.5 187 ALA A N 1
ATOM 1476 C CA . ALA A 1 187 ? 16.125 5.184 -8.656 1 91.5 187 ALA A CA 1
ATOM 1477 C C . ALA A 1 187 ? 16.078 3.848 -7.918 1 91.5 187 ALA A C 1
ATOM 1479 O O . ALA A 1 187 ? 15.172 3.043 -8.133 1 91.5 187 ALA A O 1
ATOM 1480 N N . ARG A 1 188 ? 17.078 3.539 -7.211 1 94.38 188 ARG A N 1
ATOM 1481 C CA . ARG A 1 188 ? 17.078 2.348 -6.367 1 94.38 188 ARG A CA 1
ATOM 1482 C C . ARG A 1 188 ? 17.672 2.648 -4.996 1 94.38 188 ARG A C 1
ATOM 1484 O O . ARG A 1 188 ? 18.578 3.461 -4.875 1 94.38 188 ARG A O 1
ATOM 1491 N N . LEU A 1 189 ? 17.156 2.031 -3.998 1 96.06 189 LEU A N 1
ATOM 1492 C CA . LEU A 1 189 ? 17.625 2.191 -2.625 1 96.06 189 LEU A CA 1
ATOM 1493 C C . LEU A 1 189 ? 18.938 1.45 -2.404 1 96.06 189 LEU A C 1
ATOM 1495 O O . LEU A 1 189 ? 19.016 0.242 -2.639 1 96.06 189 LEU A O 1
ATOM 1499 N N . LEU A 1 190 ? 19.922 2.168 -1.994 1 95.88 190 LEU A N 1
ATOM 1500 C CA . LEU A 1 190 ? 21.234 1.559 -1.795 1 95.88 190 LEU A CA 1
ATOM 1501 C C . LEU A 1 190 ? 21.375 1.02 -0.375 1 95.88 190 LEU A C 1
ATOM 1503 O O . LEU A 1 190 ? 22.031 -0.004 -0.157 1 95.88 190 LEU A O 1
ATOM 1507 N N . ASP A 1 191 ? 20.781 1.788 0.599 1 94.81 191 ASP A N 1
ATOM 1508 C CA . ASP A 1 191 ? 20.891 1.335 1.982 1 94.81 191 ASP A CA 1
ATOM 1509 C C . ASP A 1 191 ? 19.984 2.156 2.898 1 94.81 191 ASP A C 1
ATOM 1511 O O . ASP A 1 191 ? 19.5 3.223 2.51 1 94.81 191 ASP A O 1
ATOM 1515 N N . LEU A 1 192 ? 19.734 1.62 4.027 1 92.38 192 LEU A N 1
ATOM 1516 C CA . LEU A 1 192 ? 19.062 2.27 5.145 1 92.38 192 LEU A CA 1
ATOM 1517 C C . LEU A 1 192 ? 19.875 2.119 6.43 1 92.38 192 LEU A C 1
ATOM 1519 O O . LEU A 1 192 ? 20.078 1.002 6.91 1 92.38 192 LEU A O 1
ATOM 1523 N N . VAL A 1 193 ? 20.297 3.25 6.941 1 91 193 VAL A N 1
ATOM 1524 C CA . VAL A 1 193 ? 21.156 3.176 8.117 1 91 193 VAL A CA 1
ATOM 1525 C C . VAL A 1 193 ? 20.5 3.93 9.281 1 91 193 VAL A C 1
ATOM 1527 O O . VAL A 1 193 ? 19.828 4.941 9.07 1 91 193 VAL A O 1
ATOM 1530 N N . PRO A 1 194 ? 20.672 3.391 10.477 1 86.5 194 PRO A N 1
ATOM 1531 C CA . PRO A 1 194 ? 20.062 4.059 11.633 1 86.5 194 PRO A CA 1
ATOM 1532 C C . PRO A 1 194 ? 20.672 5.438 11.898 1 86.5 194 PRO A C 1
ATOM 1534 O O . PRO A 1 194 ? 21.891 5.621 11.75 1 86.5 194 PRO A O 1
ATOM 1537 N N . GLY A 1 195 ? 19.781 6.371 12.281 1 75.81 195 GLY A N 1
ATOM 1538 C CA . GLY A 1 195 ? 20.219 7.699 12.672 1 75.81 195 GLY A CA 1
ATOM 1539 C C . GLY A 1 195 ? 19.875 8.766 11.656 1 75.81 195 GLY A C 1
ATOM 1540 O O . GLY A 1 195 ? 19.562 8.461 10.5 1 75.81 195 GLY A O 1
ATOM 1541 N N . ARG A 1 196 ? 19.562 9.961 11.938 1 64.88 196 ARG A N 1
ATOM 1542 C CA . ARG A 1 196 ? 19.156 11.07 11.086 1 64.88 196 ARG A CA 1
ATOM 1543 C C . ARG A 1 196 ? 20.328 11.977 10.75 1 64.88 196 ARG A C 1
ATOM 1545 O O . ARG A 1 196 ? 20.188 12.953 10.016 1 64.88 196 ARG A O 1
ATOM 1552 N N . SER A 1 197 ? 21.531 11.57 11.039 1 64.62 197 SER A N 1
ATOM 1553 C CA . SER A 1 197 ? 22.547 12.609 11.18 1 64.62 197 SER A CA 1
ATOM 1554 C C . SER A 1 197 ? 23.594 12.516 10.078 1 64.62 197 SER A C 1
ATOM 1556 O O . SER A 1 197 ? 23.672 11.5 9.375 1 64.62 197 SER A O 1
ATOM 1558 N N . GLY A 1 198 ? 24.141 13.727 9.773 1 73.31 198 GLY A N 1
ATOM 1559 C CA . GLY A 1 198 ? 25.359 13.828 8.984 1 73.31 198 GLY A CA 1
ATOM 1560 C C . GLY A 1 198 ? 26.391 12.781 9.336 1 73.31 198 GLY A C 1
ATOM 1561 O O . GLY A 1 198 ? 27.047 12.234 8.445 1 73.31 198 GLY A O 1
ATOM 1562 N N . LYS A 1 199 ? 26.25 12.344 10.555 1 77 199 LYS A N 1
ATOM 1563 C CA . LYS A 1 199 ? 27.219 11.344 11 1 77 199 LYS A CA 1
ATOM 1564 C C . LYS A 1 199 ? 26.938 9.977 10.383 1 77 199 LYS A C 1
ATOM 1566 O O . LYS A 1 199 ? 27.859 9.289 9.938 1 77 199 LYS A O 1
ATOM 1571 N N . ALA A 1 200 ? 25.656 9.641 10.375 1 81.31 200 ALA A N 1
ATOM 1572 C CA . ALA A 1 200 ? 25.281 8.359 9.789 1 81.31 200 ALA A CA 1
ATOM 1573 C C . ALA A 1 200 ? 25.656 8.305 8.305 1 81.31 200 ALA A C 1
ATOM 1575 O O . ALA A 1 200 ? 26.156 7.289 7.82 1 81.31 200 ALA A O 1
ATOM 1576 N N . TYR A 1 201 ? 25.484 9.352 7.656 1 83.75 201 TYR A N 1
ATOM 1577 C CA . TYR A 1 201 ? 25.797 9.453 6.234 1 83.75 201 TYR A CA 1
ATOM 1578 C C . TYR A 1 201 ? 27.312 9.375 6.004 1 83.75 201 TYR A C 1
ATOM 1580 O O . TYR A 1 201 ? 27.766 8.633 5.141 1 83.75 201 TYR A O 1
ATOM 1588 N N . ALA A 1 202 ? 28.047 10.133 6.82 1 83.69 202 ALA A N 1
ATOM 1589 C CA . ALA A 1 202 ? 29.5 10.156 6.699 1 83.69 202 ALA A CA 1
ATOM 1590 C C . ALA A 1 202 ? 30.094 8.773 6.965 1 83.69 202 ALA A C 1
ATOM 1592 O O . ALA A 1 202 ? 30.984 8.32 6.242 1 83.69 202 ALA A O 1
ATOM 1593 N N . SER A 1 203 ? 29.594 8.172 7.977 1 87.75 203 SER A N 1
ATOM 1594 C CA . SER A 1 203 ? 30.062 6.836 8.328 1 87.75 203 SER A CA 1
ATOM 1595 C C . SER A 1 203 ? 29.781 5.836 7.211 1 87.75 203 SER A C 1
ATOM 1597 O O . SER A 1 203 ? 30.641 5.02 6.871 1 87.75 203 SER A O 1
ATOM 1599 N N . TRP A 1 204 ? 28.641 5.945 6.645 1 90.25 204 TRP A N 1
ATOM 1600 C CA . TRP A 1 204 ? 28.266 5.043 5.562 1 90.25 204 TRP A CA 1
ATOM 1601 C C . TRP A 1 204 ? 29.156 5.246 4.344 1 90.25 204 TRP A C 1
ATOM 1603 O O . TRP A 1 204 ? 29.609 4.277 3.73 1 90.25 204 TRP A O 1
ATOM 1613 N N . LEU A 1 205 ? 29.469 6.449 4.016 1 87.88 205 LEU A N 1
ATOM 1614 C CA . LEU A 1 205 ? 30.328 6.77 2.883 1 87.88 205 LEU A CA 1
ATOM 1615 C C . LEU A 1 205 ? 31.75 6.238 3.111 1 87.88 205 LEU A C 1
ATOM 1617 O O . LEU A 1 205 ? 32.375 5.707 2.191 1 87.88 205 LEU A O 1
ATOM 1621 N N . SER A 1 206 ? 32.156 6.398 4.316 1 88.31 206 SER A N 1
ATOM 1622 C CA . SER A 1 206 ? 33.5 5.914 4.652 1 88.31 206 SER A CA 1
ATOM 1623 C C . SER A 1 206 ? 33.594 4.398 4.523 1 88.31 206 SER A C 1
ATOM 1625 O O . SER A 1 206 ? 34.594 3.865 4.043 1 88.31 206 SER A O 1
ATOM 1627 N N . GLU A 1 207 ? 32.562 3.75 4.867 1 90 207 GLU A N 1
ATOM 1628 C CA . GLU A 1 207 ? 32.5 2.291 4.832 1 90 207 GLU A CA 1
ATOM 1629 C C . GLU A 1 207 ? 32.5 1.774 3.398 1 90 207 GLU A C 1
ATOM 1631 O O . GLU A 1 207 ? 32.906 0.651 3.131 1 90 207 GLU A O 1
ATOM 1636 N N . ARG A 1 208 ? 32 2.508 2.455 1 90.31 208 ARG A N 1
ATOM 1637 C CA . ARG A 1 208 ? 31.906 2.088 1.062 1 90.31 208 ARG A CA 1
ATOM 1638 C C . ARG A 1 208 ? 33.281 2.07 0.391 1 90.31 208 ARG A C 1
ATOM 1640 O O . ARG A 1 208 ? 33.469 1.358 -0.594 1 90.31 208 ARG A O 1
ATOM 1647 N N . GLY A 1 209 ? 34.188 2.914 0.918 1 87.5 209 GLY A N 1
ATOM 1648 C CA . GLY A 1 209 ? 35.562 2.91 0.387 1 87.5 209 GLY A CA 1
ATOM 1649 C C . GLY A 1 209 ? 35.812 4.07 -0.552 1 87.5 209 GLY A C 1
ATOM 1650 O O . GLY A 1 209 ? 34.906 4.797 -0.936 1 87.5 209 GLY A O 1
ATOM 1651 N N . GLU A 1 210 ? 37.062 4.191 -1.015 1 88.06 210 GLU A N 1
ATOM 1652 C CA . GLU A 1 210 ? 37.531 5.324 -1.801 1 88.06 210 GLU A CA 1
ATOM 1653 C C . GLU A 1 210 ? 37.031 5.242 -3.242 1 88.06 210 GLU A C 1
ATOM 1655 O O . GLU A 1 210 ? 36.688 6.262 -3.844 1 88.06 210 GLU A O 1
ATOM 1660 N N . ALA A 1 211 ? 37.031 4.09 -3.703 1 88.38 211 ALA A N 1
ATOM 1661 C CA . ALA A 1 211 ? 36.594 3.912 -5.09 1 88.38 211 ALA A CA 1
ATOM 1662 C C . ALA A 1 211 ? 35.156 4.383 -5.289 1 88.38 211 ALA A C 1
ATOM 1664 O O . ALA A 1 211 ? 34.875 5.082 -6.258 1 88.38 211 ALA A O 1
ATOM 1665 N N . PHE A 1 212 ? 34.312 4.039 -4.414 1 91.75 212 PHE A N 1
ATOM 1666 C CA . PHE A 1 212 ? 32.906 4.465 -4.469 1 91.75 212 PHE A CA 1
ATOM 1667 C C . PHE A 1 212 ? 32.781 5.98 -4.355 1 91.75 212 PHE A C 1
ATOM 1669 O O . PHE A 1 212 ? 32.094 6.617 -5.156 1 91.75 212 PHE A O 1
ATOM 1676 N N . ARG A 1 213 ? 33.5 6.492 -3.438 1 88.88 213 ARG A N 1
ATOM 1677 C CA . ARG A 1 213 ? 33.438 7.926 -3.172 1 88.88 213 ARG A CA 1
ATOM 1678 C C . ARG A 1 213 ? 33.938 8.727 -4.367 1 88.88 213 ARG A C 1
ATOM 1680 O O . ARG A 1 213 ? 33.406 9.789 -4.68 1 88.88 213 ARG A O 1
ATOM 1687 N N . LYS A 1 214 ? 34.938 8.242 -4.984 1 87.12 214 LYS A N 1
ATOM 1688 C CA . LYS A 1 214 ? 35.5 8.93 -6.141 1 87.12 214 LYS A CA 1
ATOM 1689 C C . LYS A 1 214 ? 34.531 8.883 -7.328 1 87.12 214 LYS A C 1
ATOM 1691 O O . LYS A 1 214 ? 34.531 9.789 -8.172 1 87.12 214 LYS A O 1
ATOM 1696 N N . ASN A 1 215 ? 33.75 7.902 -7.316 1 89.06 215 ASN A N 1
ATOM 1697 C CA . ASN A 1 215 ? 32.844 7.715 -8.445 1 89.06 215 ASN A CA 1
ATOM 1698 C C . ASN A 1 215 ? 31.594 8.586 -8.32 1 89.06 215 ASN A C 1
ATOM 1700 O O . ASN A 1 215 ? 30.938 8.898 -9.32 1 89.06 215 ASN A O 1
ATOM 1704 N N . VAL A 1 216 ? 31.219 8.914 -7.152 1 88.44 216 VAL A N 1
ATOM 1705 C CA . VAL A 1 216 ? 30.047 9.773 -6.922 1 88.44 216 VAL A CA 1
ATOM 1706 C C . VAL A 1 216 ? 30.375 11.203 -7.348 1 88.44 216 VAL A C 1
ATOM 1708 O O . VAL A 1 216 ? 31.25 11.844 -6.773 1 88.44 216 VAL A O 1
ATOM 1711 N N . LYS A 1 217 ? 29.656 11.734 -8.305 1 85.88 217 LYS A N 1
ATOM 1712 C CA . LYS A 1 217 ? 29.938 13.055 -8.859 1 85.88 217 LYS A CA 1
ATOM 1713 C C . LYS A 1 217 ? 28.922 14.086 -8.375 1 85.88 217 LYS A C 1
ATOM 1715 O O . LYS A 1 217 ? 29.219 15.281 -8.312 1 85.88 217 LYS A O 1
ATOM 1720 N N . VAL A 1 218 ? 27.75 13.555 -8.109 1 84.06 218 VAL A N 1
ATOM 1721 C CA . VAL A 1 218 ? 26.688 14.453 -7.699 1 84.06 218 VAL A CA 1
ATOM 1722 C C . VAL A 1 218 ? 26 13.906 -6.457 1 84.06 218 VAL A C 1
ATOM 1724 O O . VAL A 1 218 ? 25.75 12.703 -6.355 1 84.06 218 VAL A O 1
ATOM 1727 N N . ALA A 1 219 ? 25.75 14.766 -5.527 1 82.06 219 ALA A N 1
ATOM 1728 C CA . ALA A 1 219 ? 24.984 14.406 -4.34 1 82.06 219 ALA A CA 1
ATOM 1729 C C . ALA A 1 219 ? 23.844 15.383 -4.109 1 82.06 219 ALA A C 1
ATOM 1731 O O . ALA A 1 219 ? 24.062 16.578 -3.965 1 82.06 219 ALA A O 1
ATOM 1732 N N . ALA A 1 220 ? 22.672 14.812 -4.211 1 77.25 220 ALA A N 1
ATOM 1733 C CA . ALA A 1 220 ? 21.484 15.633 -3.969 1 77.25 220 ALA A CA 1
ATOM 1734 C C . ALA A 1 220 ? 21.172 15.719 -2.477 1 77.25 220 ALA A C 1
ATOM 1736 O O . ALA A 1 220 ? 21.188 14.711 -1.772 1 77.25 220 ALA A O 1
ATOM 1737 N N . LEU A 1 221 ? 21 16.969 -1.956 1 70.81 221 LEU A N 1
ATOM 1738 C CA . LEU A 1 221 ? 20.891 17.109 -0.51 1 70.81 221 LEU A CA 1
ATOM 1739 C C . LEU A 1 221 ? 19.688 17.984 -0.152 1 70.81 221 LEU A C 1
ATOM 1741 O O . LEU A 1 221 ? 19.281 18.844 -0.947 1 70.81 221 LEU A O 1
ATOM 1745 N N . ASP A 1 222 ? 19.156 17.672 1.018 1 70.25 222 ASP A N 1
ATOM 1746 C CA . ASP A 1 222 ? 18.25 18.578 1.715 1 70.25 222 ASP A CA 1
ATOM 1747 C C . ASP A 1 222 ? 19.031 19.609 2.516 1 70.25 222 ASP A C 1
ATOM 1749 O O . ASP A 1 222 ? 19.844 19.266 3.365 1 70.25 222 ASP A O 1
ATOM 1753 N N . PRO A 1 223 ? 18.891 20.828 2.191 1 63.47 223 PRO A N 1
ATOM 1754 C CA . PRO A 1 223 ? 19.641 21.875 2.891 1 63.47 223 PRO A CA 1
ATOM 1755 C C . PRO A 1 223 ? 19.469 21.812 4.406 1 63.47 223 PRO A C 1
ATOM 1757 O O . PRO A 1 223 ? 20.312 22.328 5.152 1 63.47 223 PRO A O 1
ATOM 1760 N N . PHE A 1 224 ? 18.406 21.109 4.828 1 61.06 224 PHE A N 1
ATOM 1761 C CA . PHE A 1 224 ? 18.078 21.188 6.246 1 61.06 224 PHE A CA 1
ATOM 1762 C C . PHE A 1 224 ? 18.641 19.984 6.992 1 61.06 224 PHE A C 1
ATOM 1764 O O . PHE A 1 224 ? 18.625 19.938 8.227 1 61.06 224 PHE A O 1
ATOM 1771 N N . ALA A 1 225 ? 19.062 19 6.34 1 59.19 225 ALA A N 1
ATOM 1772 C CA . ALA A 1 225 ? 19.266 17.734 7.039 1 59.19 225 ALA A CA 1
ATOM 1773 C C . ALA A 1 225 ? 20.703 17.609 7.523 1 59.19 225 ALA A C 1
ATOM 1775 O O . ALA A 1 225 ? 21.062 16.609 8.141 1 59.19 225 ALA A O 1
ATOM 1776 N N . GLY A 1 226 ? 21.406 18.766 7.52 1 62.47 226 GLY A N 1
ATOM 1777 C CA . GLY A 1 226 ? 22.766 18.703 8.055 1 62.47 226 GLY A CA 1
ATOM 1778 C C . GLY A 1 226 ? 23.688 17.812 7.254 1 62.47 226 GLY A C 1
ATOM 1779 O O . GLY A 1 226 ? 24.75 17.406 7.742 1 62.47 226 GLY A O 1
ATOM 1780 N N . TYR A 1 227 ? 23.312 17.453 6.125 1 62.94 227 TYR A N 1
ATOM 1781 C CA . TYR A 1 227 ? 24.109 16.484 5.375 1 62.94 227 TYR A CA 1
ATOM 1782 C C . TYR A 1 227 ? 25.266 17.172 4.66 1 62.94 227 TYR A C 1
ATOM 1784 O O . TYR A 1 227 ? 26.219 16.516 4.238 1 62.94 227 TYR A O 1
ATOM 1792 N N . LYS A 1 228 ? 25.188 18.391 4.586 1 64.5 228 LYS A N 1
ATOM 1793 C CA . LYS A 1 228 ? 26.172 19.094 3.766 1 64.5 228 LYS A CA 1
ATOM 1794 C C . LYS A 1 228 ? 27.594 18.859 4.293 1 64.5 228 LYS A C 1
ATOM 1796 O O . LYS A 1 228 ? 28.5 18.594 3.521 1 64.5 228 LYS A O 1
ATOM 1801 N N . THR A 1 229 ? 27.656 18.938 5.605 1 65.5 229 THR A N 1
ATOM 1802 C CA . THR A 1 229 ? 28.984 18.75 6.18 1 65.5 229 THR A CA 1
ATOM 1803 C C . THR A 1 229 ? 29.516 17.359 5.848 1 65.5 229 THR A C 1
ATOM 1805 O O . THR A 1 229 ? 30.703 17.203 5.531 1 65.5 229 THR A O 1
ATOM 1808 N N . ALA A 1 230 ? 28.688 16.453 5.859 1 64.94 230 ALA A N 1
ATOM 1809 C CA . ALA A 1 230 ? 29.094 15.078 5.559 1 64.94 230 ALA A CA 1
ATOM 1810 C C . ALA A 1 230 ? 29.531 14.945 4.102 1 64.94 230 ALA A C 1
ATOM 1812 O O . ALA A 1 230 ? 30.5 14.258 3.801 1 64.94 230 ALA A O 1
ATOM 1813 N N . ILE A 1 231 ? 28.891 15.562 3.266 1 63.09 231 ILE A N 1
ATOM 1814 C CA . ILE A 1 231 ? 29.188 15.492 1.838 1 63.09 231 ILE A CA 1
ATOM 1815 C C . ILE A 1 231 ? 30.516 16.172 1.55 1 63.09 231 ILE A C 1
ATOM 1817 O O . ILE A 1 231 ? 31.375 15.609 0.863 1 63.09 231 ILE A O 1
ATOM 1821 N N . ASP A 1 232 ? 30.703 17.297 2.141 1 66.44 232 ASP A N 1
ATOM 1822 C CA . ASP A 1 232 ? 31.922 18.062 1.907 1 66.44 232 ASP A CA 1
ATOM 1823 C C . ASP A 1 232 ? 33.156 17.328 2.463 1 66.44 232 ASP A C 1
ATOM 1825 O O . ASP A 1 232 ? 34.219 17.344 1.854 1 66.44 232 ASP A O 1
ATOM 1829 N N . ASP A 1 233 ? 32.875 16.625 3.494 1 66.94 233 ASP A N 1
ATOM 1830 C CA . ASP A 1 233 ? 33.969 15.977 4.172 1 66.94 233 ASP A CA 1
ATOM 1831 C C . ASP A 1 233 ? 34.312 14.641 3.506 1 66.94 233 ASP A C 1
ATOM 1833 O O . ASP A 1 233 ? 35.469 14.211 3.52 1 66.94 233 ASP A O 1
ATOM 1837 N N . THR A 1 234 ? 33.312 14.086 2.893 1 66.38 234 THR A N 1
ATOM 1838 C CA . THR A 1 234 ? 33.531 12.695 2.514 1 66.38 234 THR A CA 1
ATOM 1839 C C . THR A 1 234 ? 33.531 12.539 0.996 1 66.38 234 THR A C 1
ATOM 1841 O O . THR A 1 234 ? 34.125 11.594 0.465 1 66.38 234 THR 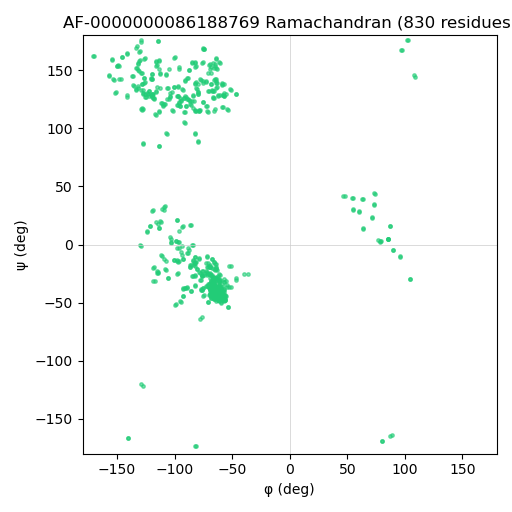A O 1
ATOM 1844 N N . LEU A 1 235 ? 32.844 13.516 0.321 1 68.19 235 LEU A N 1
ATOM 1845 C CA . LEU A 1 235 ? 32.781 13.422 -1.133 1 68.19 235 LEU A CA 1
ATOM 1846 C C . LEU A 1 235 ? 33.531 14.562 -1.791 1 68.19 235 LEU A C 1
ATOM 1848 O O . LEU A 1 235 ? 32.938 15.57 -2.189 1 68.19 235 LEU A O 1
ATOM 1852 N N . GLU A 1 236 ? 34.812 14.359 -1.938 1 64.5 236 GLU A N 1
ATOM 1853 C CA . GLU A 1 236 ? 35.688 15.438 -2.393 1 64.5 236 GLU A CA 1
ATOM 1854 C C . GLU A 1 236 ? 35.344 15.852 -3.822 1 64.5 236 GLU A C 1
ATOM 1856 O O . GLU A 1 236 ? 35.375 17.047 -4.148 1 64.5 236 GLU A O 1
ATOM 1861 N N . ASP A 1 237 ? 34.969 14.922 -4.637 1 71.38 237 ASP A N 1
ATOM 1862 C CA . ASP A 1 237 ? 34.781 15.195 -6.059 1 71.38 237 ASP A CA 1
ATOM 1863 C C . ASP A 1 237 ? 33.312 15.422 -6.375 1 71.38 237 ASP A C 1
ATOM 1865 O O . ASP A 1 237 ? 32.938 15.656 -7.531 1 71.38 237 ASP A O 1
ATOM 1869 N N . ALA A 1 238 ? 32.531 15.383 -5.316 1 76.38 238 ALA A N 1
ATOM 1870 C CA . ALA A 1 238 ? 31.094 15.422 -5.605 1 76.38 238 ALA A CA 1
ATOM 1871 C C . ALA A 1 238 ? 30.562 16.844 -5.473 1 76.38 238 ALA A C 1
ATOM 1873 O O . ALA A 1 238 ? 30.984 17.594 -4.598 1 76.38 238 ALA A O 1
ATOM 1874 N N . VAL A 1 239 ? 29.781 17.156 -6.449 1 79 239 VAL A N 1
ATOM 1875 C CA . VAL A 1 239 ? 29.078 18.438 -6.391 1 79 239 VAL A CA 1
ATOM 1876 C C . VAL A 1 239 ? 27.766 18.281 -5.633 1 79 239 VAL A C 1
ATOM 1878 O O . VAL A 1 239 ? 26.969 17.391 -5.941 1 79 239 VAL A O 1
ATOM 1881 N N . ALA A 1 240 ? 27.609 19.016 -4.672 1 79 240 ALA A N 1
ATOM 1882 C CA . ALA A 1 240 ? 26.344 19.016 -3.924 1 79 240 ALA A CA 1
ATOM 1883 C C . ALA A 1 240 ? 25.281 19.828 -4.645 1 79 240 ALA A C 1
ATOM 1885 O O . ALA A 1 240 ? 25.562 20.938 -5.133 1 79 240 ALA A O 1
ATOM 1886 N N . VAL A 1 241 ? 24.203 19.234 -4.785 1 82.12 241 VAL A N 1
ATOM 1887 C CA . VAL A 1 241 ? 23.078 19.938 -5.43 1 82.12 241 VAL A CA 1
ATOM 1888 C C . VAL A 1 241 ? 21.906 20.016 -4.469 1 82.12 241 VAL A C 1
ATOM 1890 O O . VAL A 1 241 ? 21.516 19 -3.863 1 82.12 241 VAL A O 1
ATOM 1893 N N . LEU A 1 242 ? 21.406 21.219 -4.344 1 82.56 242 LEU A N 1
ATOM 1894 C CA . LEU A 1 242 ? 20.219 21.375 -3.496 1 82.56 242 LEU A CA 1
ATOM 1895 C C . LEU A 1 242 ? 18.969 20.859 -4.203 1 82.56 242 LEU A C 1
ATOM 1897 O O . LEU A 1 242 ? 18.797 21.078 -5.402 1 82.56 242 LEU A O 1
ATOM 1901 N N . ASP A 1 243 ? 18.172 20.203 -3.422 1 81.75 243 ASP A N 1
ATOM 1902 C CA . ASP A 1 243 ? 16.906 19.734 -3.963 1 81.75 243 ASP A CA 1
ATOM 1903 C C . ASP A 1 243 ? 15.992 20.906 -4.332 1 81.75 243 ASP A C 1
ATOM 1905 O O . ASP A 1 243 ? 15.727 21.781 -3.5 1 81.75 243 ASP A O 1
ATOM 1909 N N . ALA A 1 244 ? 15.57 20.859 -5.535 1 81.62 244 ALA A N 1
ATOM 1910 C CA . ALA A 1 244 ? 14.766 21.953 -6.055 1 81.62 244 ALA A CA 1
ATOM 1911 C C . ALA A 1 244 ? 13.484 22.125 -5.246 1 81.62 244 ALA A C 1
ATOM 1913 O O . ALA A 1 244 ? 13.055 23.25 -4.973 1 81.62 244 ALA A O 1
ATOM 1914 N N . PHE A 1 245 ? 12.914 21.062 -4.824 1 82.19 245 PHE A N 1
ATOM 1915 C CA . PHE A 1 245 ? 11.656 21.125 -4.078 1 82.19 245 PHE A CA 1
ATOM 1916 C C . PHE A 1 245 ? 11.859 21.844 -2.748 1 82.19 245 PHE A C 1
ATOM 1918 O O . PHE A 1 245 ? 11.016 22.641 -2.334 1 82.19 245 PHE A O 1
ATOM 1925 N N . HIS A 1 246 ? 12.93 21.531 -2.123 1 82.69 246 HIS A N 1
ATOM 1926 C CA . HIS A 1 246 ? 13.172 22.141 -0.817 1 82.69 246 HIS A CA 1
ATOM 1927 C C . HIS A 1 246 ? 13.484 23.625 -0.945 1 82.69 246 HIS A C 1
ATOM 1929 O O . HIS A 1 246 ? 13.117 24.422 -0.074 1 82.69 246 HIS A O 1
ATOM 1935 N N . VAL A 1 247 ? 14.148 23.938 -2.006 1 87.31 247 VAL A N 1
ATOM 1936 C CA . VAL A 1 247 ? 14.461 25.359 -2.225 1 87.31 247 VAL A CA 1
ATOM 1937 C C . VAL A 1 247 ? 13.172 26.141 -2.479 1 87.31 247 VAL A C 1
ATOM 1939 O O . VAL A 1 247 ? 12.953 27.188 -1.881 1 87.31 247 VAL A O 1
ATOM 1942 N N . VAL A 1 248 ? 12.383 25.547 -3.324 1 89.38 248 VAL A N 1
ATOM 1943 C CA . VAL A 1 248 ? 11.109 26.203 -3.633 1 89.38 248 VAL A CA 1
ATOM 1944 C C . VAL A 1 248 ? 10.25 26.266 -2.373 1 89.38 248 VAL A C 1
ATOM 1946 O O . VAL A 1 248 ? 9.555 27.266 -2.143 1 89.38 248 VAL A O 1
ATOM 1949 N N . LYS A 1 249 ? 10.312 25.266 -1.589 1 89.31 249 LYS A N 1
ATOM 1950 C CA . LYS A 1 249 ? 9.57 25.25 -0.33 1 89.31 249 LYS A CA 1
ATOM 1951 C C . LYS A 1 249 ? 10.031 26.375 0.587 1 89.31 249 LYS A C 1
ATOM 1953 O O . LYS A 1 249 ? 9.219 26.969 1.301 1 89.31 249 LYS A O 1
ATOM 1958 N N . LEU A 1 250 ? 11.273 26.656 0.604 1 89.06 250 LEU A N 1
ATOM 1959 C CA . LEU A 1 250 ? 11.797 27.781 1.376 1 89.06 250 LEU A CA 1
ATOM 1960 C C . LEU A 1 250 ? 11.195 29.109 0.897 1 89.06 250 LEU A C 1
ATOM 1962 O O . LEU A 1 250 ? 10.859 29.969 1.71 1 89.06 250 LEU A O 1
ATOM 1966 N N . GLY A 1 251 ? 11.117 29.172 -0.403 1 93.69 251 GLY A N 1
ATOM 1967 C CA . GLY A 1 251 ? 10.492 30.359 -0.96 1 93.69 251 GLY A CA 1
ATOM 1968 C C . GLY A 1 251 ? 9.039 30.516 -0.549 1 93.69 251 GLY A C 1
ATOM 1969 O O . GLY A 1 251 ? 8.617 31.609 -0.128 1 93.69 251 GLY A O 1
ATOM 1970 N N . THR A 1 252 ? 8.32 29.453 -0.629 1 94 252 THR A N 1
ATOM 1971 C CA . THR A 1 252 ? 6.91 29.469 -0.257 1 94 252 THR A CA 1
ATOM 1972 C C . THR A 1 252 ? 6.75 29.75 1.235 1 94 252 THR A C 1
ATOM 1974 O O . THR A 1 252 ? 5.836 30.469 1.643 1 94 252 THR A O 1
ATOM 1977 N N . ALA A 1 253 ? 7.613 29.234 1.978 1 92.88 253 ALA A N 1
ATOM 1978 C CA . ALA A 1 253 ? 7.59 29.469 3.42 1 92.88 253 ALA A CA 1
ATOM 1979 C C . ALA A 1 253 ? 7.84 30.938 3.746 1 92.88 253 ALA A C 1
ATOM 1981 O O . ALA A 1 253 ? 7.215 31.484 4.652 1 92.88 253 ALA A O 1
ATOM 1982 N N . ALA A 1 254 ? 8.742 31.5 3.057 1 95.06 254 ALA A N 1
ATOM 1983 C CA . ALA A 1 254 ? 9.016 32.906 3.258 1 95.06 254 ALA A CA 1
ATOM 1984 C C . ALA A 1 254 ? 7.773 33.75 2.994 1 95.06 254 ALA A C 1
ATOM 1986 O O . ALA A 1 254 ? 7.469 34.688 3.752 1 95.06 254 ALA A O 1
ATOM 1987 N N . VAL A 1 255 ? 7.09 33.375 1.94 1 96.62 255 VAL A N 1
ATOM 1988 C CA . VAL A 1 255 ? 5.859 34.094 1.61 1 96.62 255 VAL A CA 1
ATOM 1989 C C . VAL A 1 255 ? 4.855 33.938 2.75 1 96.62 255 VAL A C 1
ATOM 1991 O O . VAL A 1 255 ? 4.219 34.938 3.154 1 96.62 255 VAL A O 1
ATOM 1994 N N . ASP A 1 256 ? 4.734 32.781 3.254 1 95.19 256 ASP A N 1
ATOM 1995 C CA . ASP A 1 256 ? 3.811 32.531 4.355 1 95.19 256 ASP A CA 1
ATOM 1996 C C . ASP A 1 256 ? 4.188 33.344 5.59 1 95.19 256 ASP A C 1
ATOM 1998 O O . ASP A 1 256 ? 3.314 33.875 6.285 1 95.19 256 ASP A O 1
ATOM 2002 N N . GLU A 1 257 ? 5.438 33.406 5.836 1 93.25 257 GLU A N 1
ATOM 2003 C CA . GLU A 1 257 ? 5.918 34.156 6.992 1 93.25 257 GLU A CA 1
ATOM 2004 C C . GLU A 1 257 ? 5.609 35.656 6.848 1 93.25 257 GLU A C 1
ATOM 2006 O O . GLU A 1 257 ? 5.148 36.281 7.793 1 93.25 257 GLU A O 1
ATOM 2011 N N . VAL A 1 258 ? 5.883 36.156 5.652 1 96.25 258 VAL A N 1
ATOM 2012 C CA . VAL A 1 258 ? 5.582 37.562 5.398 1 96.25 258 VAL A CA 1
ATOM 2013 C C . VAL A 1 258 ? 4.082 37.812 5.555 1 96.25 258 VAL A C 1
ATOM 2015 O O . VAL A 1 258 ? 3.67 38.781 6.188 1 96.25 258 VAL A O 1
ATOM 2018 N N . ARG A 1 259 ? 3.277 36.906 4.965 1 95.81 259 ARG A N 1
ATOM 2019 C CA . ARG A 1 259 ? 1.825 37.031 5.027 1 95.81 259 ARG A CA 1
ATOM 2020 C C . ARG A 1 259 ? 1.34 37.062 6.473 1 95.81 259 ARG A C 1
ATOM 2022 O O . ARG A 1 259 ? 0.539 37.938 6.84 1 95.81 259 ARG A O 1
ATOM 2029 N N . ARG A 1 260 ? 1.853 36.219 7.281 1 92.19 260 ARG A N 1
ATOM 2030 C CA . ARG A 1 260 ? 1.438 36.125 8.68 1 92.19 260 ARG A CA 1
ATOM 2031 C C . ARG A 1 260 ? 1.865 37.375 9.453 1 92.19 260 ARG A C 1
ATOM 2033 O O . ARG A 1 260 ? 1.101 37.906 10.266 1 92.19 260 ARG A O 1
ATOM 2040 N N . ARG A 1 261 ? 3.072 37.812 9.234 1 91.06 261 ARG A N 1
ATOM 2041 C CA . ARG A 1 261 ? 3.578 39 9.914 1 91.06 261 ARG A CA 1
ATOM 2042 C C . ARG A 1 261 ? 2.754 40.25 9.555 1 91.06 261 ARG A C 1
ATOM 2044 O O . ARG A 1 261 ? 2.314 40.969 10.438 1 91.06 261 ARG A O 1
ATOM 2051 N N . VAL A 1 262 ? 2.539 40.406 8.242 1 94.25 262 VAL A N 1
ATOM 2052 C CA . VAL A 1 262 ? 1.791 41.562 7.77 1 94.25 262 VAL A CA 1
ATOM 2053 C C . VAL A 1 262 ? 0.365 41.5 8.312 1 94.25 262 VAL A C 1
ATOM 2055 O O . VAL A 1 262 ? -0.19 42.531 8.711 1 94.25 262 VAL A O 1
ATOM 2058 N N . GLN A 1 263 ? -0.21 40.312 8.281 1 91.44 263 GLN A N 1
ATOM 2059 C CA . GLN A 1 263 ? -1.55 40.125 8.828 1 91.44 263 GLN A CA 1
ATOM 2060 C C . GLN A 1 263 ? -1.597 40.5 10.305 1 91.44 263 GLN A C 1
ATOM 2062 O O . GLN A 1 263 ? -2.51 41.219 10.742 1 91.44 263 GLN A O 1
ATOM 2067 N N . GLN A 1 264 ? -0.633 40.094 10.977 1 87.44 264 GLN A N 1
ATOM 2068 C CA . GLN A 1 264 ? -0.545 40.438 12.391 1 87.44 264 GLN A CA 1
ATOM 2069 C C . GLN A 1 264 ? -0.347 41.938 12.602 1 87.44 264 GLN A C 1
ATOM 2071 O O . GLN A 1 264 ? -0.964 42.531 13.484 1 87.44 264 GLN A O 1
ATOM 2076 N N . ASP A 1 265 ? 0.482 42.5 11.859 1 89.5 265 ASP A N 1
ATOM 2077 C CA . ASP A 1 265 ? 0.817 43.938 11.984 1 89.5 265 ASP A CA 1
ATOM 2078 C C . ASP A 1 265 ? -0.379 44.812 11.633 1 89.5 265 ASP A C 1
ATOM 2080 O O . ASP A 1 265 ? -0.576 45.875 12.234 1 89.5 265 ASP A O 1
ATOM 2084 N N . THR A 1 266 ? -1.168 44.312 10.703 1 90.75 266 THR A N 1
ATOM 2085 C CA . THR A 1 266 ? -2.25 45.156 10.195 1 90.75 266 THR A CA 1
ATOM 2086 C C . THR A 1 266 ? -3.537 44.906 10.984 1 90.75 266 THR A C 1
ATOM 2088 O O . THR A 1 266 ? -4.305 45.844 11.242 1 90.75 266 THR A O 1
ATOM 2091 N N . LEU A 1 267 ? -3.775 43.625 11.344 1 88.94 267 LEU A N 1
ATOM 2092 C CA . LEU A 1 267 ? -5.062 43.312 11.953 1 88.94 267 LEU A CA 1
ATOM 2093 C C . LEU A 1 267 ? -4.902 43 13.438 1 88.94 267 LEU A C 1
ATOM 2095 O O . LEU A 1 267 ? -5.891 42.906 14.164 1 88.94 267 LEU A O 1
ATOM 2099 N N . GLY A 1 268 ? -3.744 42.812 13.883 1 82.12 268 GLY A N 1
ATOM 2100 C CA . GLY A 1 268 ? -3.471 42.625 15.297 1 82.12 268 GLY A CA 1
ATOM 2101 C C . GLY A 1 268 ? -3.791 41.219 15.773 1 82.12 268 GLY A C 1
ATOM 2102 O O . GLY A 1 268 ? -3.857 40.969 16.984 1 82.12 268 GLY A O 1
ATOM 2103 N N . HIS A 1 269 ? -4.207 40.438 14.82 1 78.44 269 HIS A N 1
ATOM 2104 C CA . HIS A 1 269 ? -4.508 39.062 15.164 1 78.44 269 HIS A CA 1
ATOM 2105 C C . HIS A 1 269 ? -4.07 38.094 14.055 1 78.44 269 HIS A C 1
ATOM 2107 O O . HIS A 1 269 ? -3.76 38.531 12.945 1 78.44 269 HIS A O 1
ATOM 2113 N N . ARG A 1 270 ? -4 36.781 14.414 1 76.19 270 ARG A N 1
ATOM 2114 C CA . ARG A 1 270 ? -3.721 35.75 13.406 1 76.19 270 ARG A CA 1
ATOM 2115 C C . ARG A 1 270 ? -4.832 35.688 12.367 1 76.19 270 ARG A C 1
ATOM 2117 O O . ARG A 1 270 ? -5.996 35.969 12.68 1 76.19 270 ARG A O 1
ATOM 2124 N N . GLY A 1 271 ? -4.371 35.281 11.188 1 76.5 271 GLY A N 1
ATOM 2125 C CA . GLY A 1 271 ? -5.32 35.219 10.094 1 76.5 271 GLY A CA 1
ATOM 2126 C C . GLY A 1 271 ? -6.512 34.312 10.383 1 76.5 271 GLY A C 1
ATOM 2127 O O . GLY A 1 271 ? -6.359 33.25 10.969 1 76.5 271 GLY A O 1
ATOM 2128 N N . ARG A 1 272 ? -7.633 34.812 10.195 1 78.69 272 ARG A N 1
ATOM 2129 C CA . ARG A 1 272 ? -8.867 34.031 10.328 1 78.69 272 ARG A CA 1
ATOM 2130 C C . ARG A 1 272 ? -9.797 34.281 9.141 1 78.69 272 ARG A C 1
ATOM 2132 O O . ARG A 1 272 ? -9.508 35.125 8.289 1 78.69 272 ARG A O 1
ATOM 2139 N N . LYS A 1 273 ? -10.797 33.375 9.195 1 79.19 273 LYS A N 1
ATOM 2140 C CA . LYS A 1 273 ? -11.758 33.5 8.102 1 79.19 273 LYS A CA 1
ATOM 2141 C C . LYS A 1 273 ? -12.258 34.938 7.973 1 79.19 273 LYS A C 1
ATOM 2143 O O . LYS A 1 273 ? -12.562 35.594 8.977 1 79.19 273 LYS A O 1
ATOM 2148 N N . GLY A 1 274 ? -12.281 35.469 6.73 1 85.88 274 GLY A N 1
ATOM 2149 C CA . GLY A 1 274 ? -12.719 36.844 6.48 1 85.88 274 GLY A CA 1
ATOM 2150 C C . GLY A 1 274 ? -11.57 37.781 6.195 1 85.88 274 GLY A C 1
ATOM 2151 O O . GLY A 1 274 ? -11.766 38.844 5.59 1 85.88 274 GLY A O 1
ATOM 2152 N N . ASP A 1 275 ? -10.406 37.531 6.734 1 90.06 275 ASP A N 1
ATOM 2153 C CA . ASP A 1 275 ? -9.227 38.344 6.477 1 90.06 275 ASP A CA 1
ATOM 2154 C C . ASP A 1 275 ? -8.734 38.156 5.043 1 90.06 275 ASP A C 1
ATOM 2156 O O . ASP A 1 275 ? -8.648 37.031 4.551 1 90.06 275 ASP A O 1
ATOM 2160 N N . PRO A 1 276 ? -8.461 39.219 4.363 1 91.44 276 PRO A N 1
ATOM 2161 C CA . PRO A 1 276 ? -8.078 39.125 2.949 1 91.44 276 PRO A CA 1
ATOM 2162 C C . PRO A 1 276 ? -6.863 38.25 2.719 1 91.44 276 PRO A C 1
ATOM 2164 O O . PRO A 1 276 ? -6.887 37.375 1.847 1 91.44 276 PRO A O 1
ATOM 2167 N N . LEU A 1 277 ? -5.852 38.438 3.518 1 93.81 277 LEU A N 1
ATOM 2168 C CA . LEU A 1 277 ? -4.621 37.688 3.297 1 93.81 277 LEU A CA 1
ATOM 2169 C C . LEU A 1 277 ? -4.809 36.219 3.67 1 93.81 277 LEU A C 1
ATOM 2171 O O . LEU A 1 277 ? -4.215 35.344 3.049 1 93.81 277 LEU A O 1
ATOM 2175 N N . TYR A 1 278 ? -5.562 35.906 4.66 1 91.5 278 TYR A N 1
ATOM 2176 C CA . TYR A 1 278 ? -5.863 34.531 5.039 1 91.5 278 TYR A CA 1
ATOM 2177 C C . TYR A 1 278 ? -6.637 33.812 3.932 1 91.5 278 TYR A C 1
ATOM 2179 O O . TYR A 1 278 ? -6.402 32.656 3.666 1 91.5 278 TYR A O 1
ATOM 2187 N N . GLY A 1 279 ? -7.473 34.5 3.287 1 90.94 279 GLY A N 1
ATOM 2188 C CA . GLY A 1 279 ? -8.32 33.938 2.248 1 90.94 279 GLY A CA 1
ATOM 2189 C C . GLY A 1 279 ? -7.551 33.531 1.009 1 90.94 279 GLY A C 1
ATOM 2190 O O . GLY A 1 279 ? -8.031 32.719 0.214 1 90.94 279 GLY A O 1
ATOM 2191 N N . ILE A 1 280 ? -6.348 34.062 0.851 1 92.94 280 ILE A N 1
ATOM 2192 C CA . ILE A 1 280 ? -5.625 33.75 -0.38 1 92.94 280 ILE A CA 1
ATOM 2193 C C . ILE A 1 280 ? -4.363 32.969 -0.059 1 92.94 280 ILE A C 1
ATOM 2195 O O . ILE A 1 280 ? -3.416 32.938 -0.846 1 92.94 280 ILE A O 1
ATOM 2199 N N . GLN A 1 281 ? -4.309 32.375 1.109 1 93.06 281 GLN A N 1
ATOM 2200 C CA . GLN A 1 281 ? -3.09 31.703 1.527 1 93.06 281 GLN A CA 1
ATOM 2201 C C . GLN A 1 281 ? -2.715 30.594 0.548 1 93.06 281 GLN A C 1
ATOM 2203 O O . GLN A 1 281 ? -1.536 30.391 0.253 1 93.06 281 GLN A O 1
ATOM 2208 N N . THR A 1 282 ? -3.684 29.875 -0.045 1 91.81 282 THR A N 1
ATOM 2209 C CA . THR A 1 282 ? -3.4 28.781 -0.973 1 91.81 282 THR A CA 1
ATOM 2210 C C . THR A 1 282 ? -3.01 29.328 -2.344 1 91.81 282 THR A C 1
ATOM 2212 O O . THR A 1 282 ? -2.197 28.734 -3.047 1 91.81 282 THR A O 1
ATOM 2215 N N . ILE A 1 283 ? -3.516 30.422 -2.666 1 92.88 283 ILE A N 1
ATOM 2216 C CA . ILE A 1 283 ? -3.189 31.078 -3.934 1 92.88 283 ILE A CA 1
ATOM 2217 C C . ILE A 1 283 ? -1.73 31.516 -3.926 1 92.88 283 ILE A C 1
ATOM 2219 O O . ILE A 1 283 ? -1.021 31.359 -4.922 1 92.88 283 ILE A O 1
ATOM 2223 N N . LEU A 1 284 ? -1.32 31.969 -2.77 1 94.5 284 LEU A N 1
ATOM 2224 C CA . LEU A 1 284 ? 0.043 32.469 -2.623 1 94.5 284 LEU A CA 1
ATOM 2225 C C . LEU A 1 284 ? 1.053 31.328 -2.732 1 94.5 284 LEU A C 1
ATOM 2227 O O . LEU A 1 284 ? 2.225 31.562 -3.037 1 94.5 284 LEU A O 1
ATOM 2231 N N . ARG A 1 285 ? 0.595 30.109 -2.535 1 92.88 285 ARG A N 1
ATOM 2232 C CA . ARG A 1 285 ? 1.495 28.969 -2.562 1 92.88 285 ARG A CA 1
ATOM 2233 C C . ARG A 1 285 ? 1.555 28.344 -3.957 1 92.88 285 ARG A C 1
ATOM 2235 O O . ARG A 1 285 ? 2.463 27.578 -4.258 1 92.88 285 ARG A O 1
ATOM 2242 N N . ALA A 1 286 ? 0.621 28.75 -4.828 1 91.94 286 ALA A N 1
ATOM 2243 C CA . ALA A 1 286 ? 0.534 28.172 -6.164 1 91.94 286 ALA A CA 1
ATOM 2244 C C . ALA A 1 286 ? 1.444 28.906 -7.141 1 91.94 286 ALA A C 1
ATOM 2246 O O . ALA A 1 286 ? 1.734 30.094 -6.957 1 91.94 286 ALA A O 1
ATOM 2247 N N . GLY A 1 287 ? 1.927 28.141 -8.156 1 91.69 287 GLY A N 1
ATOM 2248 C CA . GLY A 1 287 ? 2.623 28.797 -9.25 1 91.69 287 GLY A CA 1
ATOM 2249 C C . GLY A 1 287 ? 1.738 29.75 -10.039 1 91.69 287 GLY A C 1
ATOM 2250 O O . GLY A 1 287 ? 0.565 29.453 -10.281 1 91.69 287 GLY A O 1
ATOM 2251 N N . ALA A 1 288 ? 2.312 30.828 -10.367 1 91.12 288 ALA A N 1
ATOM 2252 C CA . ALA A 1 288 ? 1.568 31.859 -11.102 1 91.12 288 ALA A CA 1
ATOM 2253 C C . ALA A 1 288 ? 0.94 31.281 -12.367 1 91.12 288 ALA A C 1
ATOM 2255 O O . ALA A 1 288 ? -0.169 31.672 -12.742 1 91.12 288 ALA A O 1
ATOM 2256 N N . GLU A 1 289 ? 1.636 30.375 -12.992 1 87.69 289 GLU A N 1
ATOM 2257 C CA . GLU A 1 289 ? 1.177 29.797 -14.25 1 87.69 289 GLU A CA 1
ATOM 2258 C C . GLU A 1 289 ? -0.052 28.906 -14.031 1 87.69 289 GLU A C 1
ATOM 2260 O O . GLU A 1 289 ? -0.782 28.609 -14.977 1 87.69 289 GLU A O 1
ATOM 2265 N N . ASN A 1 290 ? -0.278 28.516 -12.836 1 88.81 290 ASN A N 1
ATOM 2266 C CA . ASN A 1 290 ? -1.379 27.609 -12.531 1 88.81 290 ASN A CA 1
ATOM 2267 C C . ASN A 1 290 ? -2.607 28.359 -12.031 1 88.81 290 ASN A C 1
ATOM 2269 O O . ASN A 1 290 ? -3.652 27.75 -11.781 1 88.81 290 ASN A O 1
ATOM 2273 N N . LEU A 1 291 ? -2.529 29.672 -11.875 1 90.94 291 LEU A N 1
ATOM 2274 C CA . LEU A 1 291 ? -3.631 30.453 -11.328 1 90.94 291 LEU A CA 1
ATOM 2275 C C . LEU A 1 291 ? -4.688 30.719 -12.398 1 90.94 291 LEU A C 1
ATOM 2277 O O . LEU A 1 291 ? -4.355 31.047 -13.539 1 90.94 291 LEU A O 1
ATOM 2281 N N . THR A 1 292 ? -5.852 30.453 -12.023 1 91.44 292 THR A N 1
ATOM 2282 C CA . THR A 1 292 ? -6.977 30.797 -12.891 1 91.44 292 THR A CA 1
ATOM 2283 C C . THR A 1 292 ? -7.234 32.312 -12.867 1 91.44 292 THR A C 1
ATOM 2285 O O . THR A 1 292 ? -6.688 33.031 -12.031 1 91.44 292 THR A O 1
ATOM 2288 N N . ASP A 1 293 ? -8.062 32.719 -13.789 1 91.94 293 ASP A N 1
ATOM 2289 C CA . ASP A 1 293 ? -8.414 34.125 -13.844 1 91.94 293 ASP A CA 1
ATOM 2290 C C . ASP A 1 293 ? -9.117 34.562 -12.562 1 91.94 293 ASP A C 1
ATOM 2292 O O . ASP A 1 293 ? -8.859 35.656 -12.039 1 91.94 293 ASP A O 1
ATOM 2296 N N . LYS A 1 294 ? -9.969 33.719 -12.109 1 92.75 294 LYS A N 1
ATOM 2297 C CA . LYS A 1 294 ? -10.68 34.031 -10.867 1 92.75 294 LYS A CA 1
ATOM 2298 C C . LYS A 1 294 ? -9.711 34.156 -9.695 1 92.75 294 LYS A C 1
ATOM 2300 O O . LYS A 1 294 ? -9.852 35.062 -8.867 1 92.75 294 LYS A O 1
ATOM 2305 N N . GLN A 1 295 ? -8.734 33.344 -9.672 1 93.56 295 GLN A N 1
ATOM 2306 C CA . GLN A 1 295 ? -7.75 33.375 -8.602 1 93.56 295 GLN A CA 1
ATOM 2307 C C . GLN A 1 295 ? -6.867 34.594 -8.695 1 93.56 295 GLN A C 1
ATOM 2309 O O . GLN A 1 295 ? -6.504 35.188 -7.676 1 93.56 295 GLN A O 1
ATOM 2314 N N . ARG A 1 296 ? -6.57 35.031 -9.867 1 94.75 296 ARG A N 1
ATOM 2315 C CA . ARG A 1 296 ? -5.766 36.219 -10.07 1 94.75 296 ARG A CA 1
ATOM 2316 C C . ARG A 1 296 ? -6.508 37.469 -9.594 1 94.75 296 ARG A C 1
ATOM 2318 O O . ARG A 1 296 ? -5.902 38.375 -9 1 94.75 296 ARG A O 1
ATOM 2325 N N . ILE A 1 297 ? -7.793 37.406 -9.844 1 94.69 297 ILE A N 1
ATOM 2326 C CA . ILE A 1 297 ? -8.625 38.531 -9.414 1 94.69 297 ILE A CA 1
ATOM 2327 C C . ILE A 1 297 ? -8.664 38.594 -7.887 1 94.69 297 ILE A C 1
ATOM 2329 O O . ILE A 1 297 ? -8.547 39.656 -7.289 1 94.69 297 ILE A O 1
ATOM 2333 N N . ARG A 1 298 ? -8.773 37.438 -7.277 1 94.62 298 ARG A N 1
ATOM 2334 C CA . ARG A 1 298 ? -8.797 37.375 -5.82 1 94.62 298 ARG A CA 1
ATOM 2335 C C . ARG A 1 298 ? -7.473 37.844 -5.227 1 94.62 298 ARG A C 1
ATOM 2337 O O . ARG A 1 298 ? -7.445 38.5 -4.199 1 94.62 298 ARG A O 1
ATOM 2344 N N . LEU A 1 299 ? -6.449 37.406 -5.879 1 96.44 299 LEU A N 1
ATOM 2345 C CA . LEU A 1 299 ? -5.121 37.781 -5.434 1 96.44 299 LEU A CA 1
ATOM 2346 C C . LEU A 1 299 ? -4.961 39.312 -5.492 1 96.44 299 LEU A C 1
ATOM 2348 O O . LEU A 1 299 ? -4.531 39.938 -4.52 1 96.44 299 LEU A O 1
ATOM 2352 N N . THR A 1 300 ? -5.387 39.906 -6.574 1 95.81 300 THR A N 1
ATOM 2353 C CA . THR A 1 300 ? -5.266 41.344 -6.766 1 95.81 300 THR A CA 1
ATOM 2354 C C . THR A 1 300 ? -6.121 42.094 -5.75 1 95.81 300 THR A C 1
ATOM 2356 O O . THR A 1 300 ? -5.668 43.094 -5.152 1 95.81 300 THR A O 1
ATOM 2359 N N . ALA A 1 301 ? -7.293 41.594 -5.504 1 95.75 301 ALA A N 1
ATOM 2360 C CA . ALA A 1 301 ? -8.211 42.219 -4.566 1 95.75 301 ALA A CA 1
ATOM 2361 C C . ALA A 1 301 ? -7.648 42.188 -3.146 1 95.75 301 ALA A C 1
ATOM 2363 O O . ALA A 1 301 ? -7.746 43.188 -2.412 1 95.75 301 ALA A O 1
ATOM 2364 N N . ALA A 1 302 ? -7.066 41.125 -2.812 1 96.25 302 ALA A N 1
ATOM 2365 C CA . ALA A 1 302 ? -6.516 40.969 -1.466 1 96.25 302 ALA A CA 1
ATOM 2366 C C . ALA A 1 302 ? -5.305 41.875 -1.271 1 96.25 302 ALA A C 1
ATOM 2368 O O . ALA A 1 302 ? -5.125 42.469 -0.203 1 96.25 302 ALA A O 1
ATOM 2369 N N . ILE A 1 303 ? -4.5 42.031 -2.299 1 96.38 303 ILE A N 1
ATOM 2370 C CA . ILE A 1 303 ? -3.289 42.844 -2.227 1 96.38 303 ILE A CA 1
ATOM 2371 C C . ILE A 1 303 ? -3.658 44.312 -2.188 1 96.38 303 ILE A C 1
ATOM 2373 O O . ILE A 1 303 ? -3.059 45.094 -1.441 1 96.38 303 ILE A O 1
ATOM 2377 N N . GLU A 1 304 ? -4.695 44.656 -2.887 1 95.5 304 GLU A N 1
ATOM 2378 C CA . GLU A 1 304 ? -5.086 46.062 -2.998 1 95.5 304 GLU A CA 1
ATOM 2379 C C . GLU A 1 304 ? -5.906 46.5 -1.792 1 95.5 304 GLU A C 1
ATOM 2381 O O . GLU A 1 304 ? -6.129 47.688 -1.589 1 95.5 304 GLU A O 1
ATOM 2386 N N . ALA A 1 305 ? -6.316 45.594 -0.989 1 94.5 305 ALA A N 1
ATOM 2387 C CA . ALA A 1 305 ? -7.164 45.906 0.16 1 94.5 305 ALA A CA 1
ATOM 2388 C C . ALA A 1 305 ? -6.426 46.781 1.164 1 94.5 305 ALA A C 1
ATOM 2390 O O . ALA A 1 305 ? -7.047 47.531 1.936 1 94.5 305 ALA A O 1
ATOM 2391 N N . ASP A 1 306 ? -5.121 46.688 1.257 1 94.88 306 ASP A N 1
ATOM 2392 C CA . ASP A 1 306 ? -4.289 47.438 2.184 1 94.88 306 ASP A CA 1
ATOM 2393 C C . ASP A 1 306 ? -2.893 47.656 1.607 1 94.88 306 ASP A C 1
ATOM 2395 O O . ASP A 1 306 ? -2.268 46.719 1.099 1 94.88 306 ASP A O 1
ATOM 2399 N N . PRO A 1 307 ? -2.389 48.906 1.644 1 95.5 307 PRO A N 1
ATOM 2400 C CA . PRO A 1 307 ? -1.047 49.188 1.121 1 95.5 307 PRO A CA 1
ATOM 2401 C C . PRO A 1 307 ? 0.027 48.312 1.768 1 95.5 307 PRO A C 1
ATOM 2403 O O . PRO A 1 307 ? 1.028 47.969 1.128 1 95.5 307 PRO A O 1
ATOM 2406 N N . ALA A 1 308 ? -0.192 47.969 2.973 1 95.44 308 ALA A N 1
ATOM 2407 C CA . ALA A 1 308 ? 0.77 47.094 3.674 1 95.44 308 ALA A CA 1
ATOM 2408 C C . ALA A 1 308 ? 0.873 45.719 3.016 1 95.44 308 ALA A C 1
ATOM 2410 O O . ALA A 1 308 ? 1.874 45.031 3.18 1 95.44 308 ALA A O 1
ATOM 2411 N N . HIS A 1 309 ? -0.108 45.312 2.279 1 96.5 309 HIS A N 1
ATOM 2412 C CA . HIS A 1 309 ? -0.152 44 1.641 1 96.5 309 HIS A CA 1
ATOM 2413 C C . HIS A 1 309 ? 0.835 43.938 0.482 1 96.5 309 HIS A C 1
ATOM 2415 O O . HIS A 1 309 ? 1.142 42.844 -0.001 1 96.5 309 HIS A O 1
ATOM 2421 N N . ASP A 1 310 ? 1.371 45.031 0.102 1 96 310 ASP A N 1
ATOM 2422 C CA . ASP A 1 310 ? 2.346 45.062 -0.984 1 96 310 ASP A CA 1
ATOM 2423 C C . ASP A 1 310 ? 3.576 44.219 -0.647 1 96 310 ASP A C 1
ATOM 2425 O O . ASP A 1 310 ? 4.195 43.656 -1.535 1 96 310 ASP A O 1
ATOM 2429 N N . GLU A 1 311 ? 3.928 44.281 0.618 1 96.62 311 GLU A N 1
ATOM 2430 C CA . GLU A 1 311 ? 5.059 43.469 1.044 1 96.62 311 GLU A CA 1
ATOM 2431 C C . GLU A 1 311 ? 4.828 41.969 0.724 1 96.62 311 GLU A C 1
ATOM 2433 O O . GLU A 1 311 ? 5.758 41.281 0.337 1 96.62 311 GLU A O 1
ATOM 2438 N N . VAL A 1 312 ? 3.586 41.562 0.901 1 97.38 312 VAL A N 1
ATOM 2439 C CA . VAL A 1 312 ? 3.23 40.156 0.621 1 97.38 312 VAL A CA 1
ATOM 2440 C C . VAL A 1 312 ? 3.332 39.906 -0.879 1 97.38 312 VAL A C 1
ATOM 2442 O O . VAL A 1 312 ? 3.818 38.844 -1.298 1 97.38 312 VAL A O 1
ATOM 2445 N N . PHE A 1 313 ? 2.912 40.844 -1.6 1 97.12 313 PHE A N 1
ATOM 2446 C CA . PHE A 1 313 ? 2.951 40.688 -3.051 1 97.12 313 PHE A CA 1
ATOM 2447 C C . PHE A 1 313 ? 4.391 40.625 -3.547 1 97.12 313 PHE A C 1
ATOM 2449 O O . PHE A 1 313 ? 4.715 39.812 -4.41 1 97.12 313 PHE A O 1
ATOM 2456 N N . VAL A 1 314 ? 5.203 41.5 -3.051 1 96.56 314 VAL A N 1
ATOM 2457 C CA . VAL A 1 314 ? 6.613 41.469 -3.432 1 96.56 314 VAL A CA 1
ATOM 2458 C C . VAL A 1 314 ? 7.246 40.156 -3.059 1 96.56 314 VAL A C 1
ATOM 2460 O O . VAL A 1 314 ? 7.988 39.562 -3.852 1 96.56 314 VAL A O 1
ATOM 2463 N N . ALA A 1 315 ? 6.953 39.719 -1.872 1 97.69 315 ALA A N 1
ATOM 2464 C CA . ALA A 1 315 ? 7.461 38.406 -1.453 1 97.69 315 ALA A CA 1
ATOM 2465 C C . ALA A 1 315 ? 6.992 37.312 -2.398 1 97.69 315 ALA A C 1
ATOM 2467 O O . ALA A 1 315 ? 7.766 36.406 -2.762 1 97.69 315 ALA A O 1
ATOM 2468 N N . TRP A 1 316 ? 5.738 37.312 -2.711 1 97.56 316 TRP A N 1
ATOM 2469 C CA . TRP A 1 316 ? 5.168 36.344 -3.641 1 97.56 316 TRP A CA 1
ATOM 2470 C C . TRP A 1 316 ? 5.887 36.406 -4.984 1 97.56 316 TRP A C 1
ATOM 2472 O O . TRP A 1 316 ? 6.207 35.375 -5.562 1 97.56 316 TRP A O 1
ATOM 2482 N N . GLN A 1 317 ? 6.16 37.562 -5.496 1 96.38 317 GLN A N 1
ATOM 2483 C CA . GLN A 1 317 ? 6.887 37.719 -6.746 1 96.38 317 GLN A CA 1
ATOM 2484 C C . GLN A 1 317 ? 8.289 37.125 -6.652 1 96.38 317 GLN A C 1
ATOM 2486 O O . GLN A 1 317 ? 8.773 36.531 -7.602 1 96.38 317 GLN A O 1
ATOM 2491 N N . CYS A 1 318 ? 8.883 37.375 -5.547 1 96.75 318 CYS A N 1
ATOM 2492 C CA . CYS A 1 318 ? 10.211 36.812 -5.328 1 96.75 318 CYS A CA 1
ATOM 2493 C C . CYS A 1 318 ? 10.18 35.312 -5.379 1 96.75 318 CYS A C 1
ATOM 2495 O O . CYS A 1 318 ? 11.016 34.688 -6.035 1 96.75 318 CYS A O 1
ATOM 2497 N N . ALA A 1 319 ? 9.211 34.719 -4.691 1 96.69 319 ALA A N 1
ATOM 2498 C CA . ALA A 1 319 ? 9.07 33.281 -4.691 1 96.69 319 ALA A CA 1
ATOM 2499 C C . ALA A 1 319 ? 8.797 32.75 -6.098 1 96.69 319 ALA A C 1
ATOM 2501 O O . ALA A 1 319 ? 9.312 31.703 -6.488 1 96.69 319 ALA A O 1
ATOM 2502 N N . GLN A 1 320 ? 7.996 33.5 -6.844 1 96.38 320 GLN A N 1
ATOM 2503 C CA . GLN A 1 320 ? 7.707 33.094 -8.219 1 96.38 320 GLN A CA 1
ATOM 2504 C C . GLN A 1 320 ? 8.969 33.156 -9.086 1 96.38 320 GLN A C 1
ATOM 2506 O O . GLN A 1 320 ? 9.172 32.312 -9.953 1 96.38 320 GLN A O 1
ATOM 2511 N N . GLN A 1 321 ? 9.711 34.156 -8.844 1 95.62 321 GLN A N 1
ATOM 2512 C CA . GLN A 1 321 ? 10.969 34.25 -9.578 1 95.62 321 GLN A CA 1
ATOM 2513 C C . GLN A 1 321 ? 11.891 33.094 -9.273 1 95.62 321 GLN A C 1
ATOM 2515 O O . GLN A 1 321 ? 12.477 32.5 -10.18 1 95.62 321 GLN A O 1
ATOM 2520 N N . LEU A 1 322 ? 12.008 32.781 -8.047 1 95.12 322 LEU A N 1
ATOM 2521 C CA . LEU A 1 322 ? 12.805 31.609 -7.633 1 95.12 322 LEU A CA 1
ATOM 2522 C C . LEU A 1 322 ? 12.312 30.344 -8.32 1 95.12 322 LEU A C 1
ATOM 2524 O O . LEU A 1 322 ? 13.117 29.578 -8.852 1 95.12 322 LEU A O 1
ATOM 2528 N N . ARG A 1 323 ? 11.031 30.141 -8.289 1 93.69 323 ARG A N 1
ATOM 2529 C CA . ARG A 1 323 ? 10.422 28.969 -8.914 1 93.69 323 ARG A CA 1
ATOM 2530 C C . ARG A 1 323 ? 10.664 28.953 -10.422 1 93.69 323 ARG A C 1
ATOM 2532 O O . ARG A 1 323 ? 10.883 27.906 -11.016 1 93.69 323 ARG A O 1
ATOM 2539 N N . SER A 1 324 ? 10.672 30.094 -11.031 1 93.38 324 SER A N 1
ATOM 2540 C CA . SER A 1 324 ? 10.82 30.219 -12.477 1 93.38 324 SER A CA 1
ATOM 2541 C C . SER A 1 324 ? 12.211 29.781 -12.93 1 93.38 324 SER A C 1
ATOM 2543 O O . SER A 1 324 ? 12.391 29.328 -14.062 1 93.38 324 SER A O 1
ATOM 2545 N N . ALA A 1 325 ? 13.164 29.922 -12.078 1 92.38 325 ALA A N 1
ATOM 2546 C CA . ALA A 1 325 ? 14.508 29.453 -12.406 1 92.38 325 ALA A CA 1
ATOM 2547 C C . ALA A 1 325 ? 14.492 27.969 -12.742 1 92.38 325 ALA A C 1
ATOM 2549 O O . ALA A 1 325 ? 15.148 27.531 -13.695 1 92.38 325 ALA A O 1
ATOM 2550 N N . TYR A 1 326 ? 13.758 27.203 -12.016 1 89.12 326 TYR A N 1
ATOM 2551 C CA . TYR A 1 326 ? 13.719 25.75 -12.18 1 89.12 326 TYR A CA 1
ATOM 2552 C C . TYR A 1 326 ? 12.812 25.359 -13.344 1 89.12 326 TYR A C 1
ATOM 2554 O O . TYR A 1 326 ? 12.945 24.266 -13.883 1 89.12 326 TYR A O 1
ATOM 2562 N N . HIS A 1 327 ? 11.891 26.203 -13.758 1 88.19 327 HIS A N 1
ATOM 2563 C CA . HIS A 1 327 ? 10.93 25.875 -14.797 1 88.19 327 HIS A CA 1
ATOM 2564 C C . HIS A 1 327 ? 11.422 26.344 -16.172 1 88.19 327 HIS A C 1
ATOM 2566 O O . HIS A 1 327 ? 10.797 26.031 -17.188 1 88.19 327 HIS A O 1
ATOM 2572 N N . ALA A 1 328 ? 12.5 27.047 -16.141 1 87.31 328 ALA A N 1
ATOM 2573 C CA . ALA A 1 328 ? 13.062 27.5 -17.422 1 87.31 328 ALA A CA 1
ATOM 2574 C C . ALA A 1 328 ? 13.461 26.312 -18.281 1 87.31 328 ALA A C 1
ATOM 2576 O O . ALA A 1 328 ? 14.078 25.359 -17.797 1 87.31 328 ALA A O 1
ATOM 2577 N N . LYS A 1 329 ? 13.031 26.281 -19.469 1 84.94 329 LYS A N 1
ATOM 2578 C CA . LYS A 1 329 ? 13.352 25.203 -20.391 1 84.94 329 LYS A CA 1
ATOM 2579 C C . LYS A 1 329 ? 14.859 25.125 -20.641 1 84.94 329 LYS A C 1
ATOM 2581 O O . LYS A 1 329 ? 15.438 24.031 -20.641 1 84.94 329 LYS A O 1
ATOM 2586 N N . ASP A 1 330 ? 15.445 26.281 -20.859 1 88 330 ASP A N 1
ATOM 2587 C CA . ASP A 1 330 ? 16.875 26.375 -21.094 1 88 330 ASP A CA 1
ATOM 2588 C C . ASP A 1 330 ? 17.641 26.531 -19.781 1 88 330 ASP A C 1
ATOM 2590 O O . ASP A 1 330 ? 17.375 27.453 -19 1 88 330 ASP A O 1
ATOM 2594 N N . LEU A 1 331 ? 18.641 25.594 -19.562 1 87.5 331 LEU A N 1
ATOM 2595 C CA . LEU A 1 331 ? 19.406 25.594 -18.328 1 87.5 331 LEU A CA 1
ATOM 2596 C C . LEU A 1 331 ? 20.188 26.891 -18.172 1 87.5 331 LEU A C 1
ATOM 2598 O O . LEU A 1 331 ? 20.406 27.359 -17.047 1 87.5 331 LEU A O 1
ATOM 2602 N N . THR A 1 332 ? 20.531 27.406 -19.234 1 90.38 332 THR A N 1
ATOM 2603 C CA . THR A 1 332 ? 21.266 28.656 -19.188 1 90.38 332 THR A CA 1
ATOM 2604 C C . THR A 1 332 ? 20.391 29.797 -18.688 1 90.38 332 THR A C 1
ATOM 2606 O O . THR A 1 332 ? 20.828 30.609 -17.859 1 90.38 332 THR A O 1
ATOM 2609 N N . GLU A 1 333 ? 19.25 29.766 -19.203 1 92.06 333 GLU A N 1
ATOM 2610 C CA . GLU A 1 333 ? 18.297 30.766 -18.719 1 92.06 333 GLU A CA 1
ATOM 2611 C C . GLU A 1 333 ? 17.969 30.562 -17.25 1 92.06 333 GLU A C 1
ATOM 2613 O O . GLU A 1 333 ? 17.891 31.531 -16.484 1 92.06 333 GLU A O 1
ATOM 2618 N N . GLY A 1 334 ? 17.781 29.422 -16.859 1 92.62 334 GLY A N 1
ATOM 2619 C CA . GLY A 1 334 ? 17.531 29.125 -15.461 1 92.62 334 GLY A CA 1
ATOM 2620 C C . GLY A 1 334 ? 18.656 29.547 -14.547 1 92.62 334 GLY A C 1
ATOM 2621 O O . GLY A 1 334 ? 18.406 30.109 -13.469 1 92.62 334 GLY A O 1
ATOM 2622 N N . ARG A 1 335 ? 19.797 29.328 -15.047 1 92.81 335 ARG A N 1
ATOM 2623 C CA . ARG A 1 335 ? 20.969 29.719 -14.258 1 92.81 335 ARG A CA 1
ATOM 2624 C C . ARG A 1 335 ? 21.031 31.234 -14.094 1 92.81 335 ARG A C 1
ATOM 2626 O O . ARG A 1 335 ? 21.359 31.734 -13.016 1 92.81 335 ARG A O 1
ATOM 2633 N N . ARG A 1 336 ? 20.719 31.875 -15.109 1 94.19 336 ARG A N 1
ATOM 2634 C CA . ARG A 1 336 ? 20.734 33.344 -15.055 1 94.19 336 ARG A CA 1
ATOM 2635 C C . ARG A 1 336 ? 19.734 33.844 -14.016 1 94.19 336 ARG A C 1
ATOM 2637 O O . ARG A 1 336 ? 20.062 34.75 -13.227 1 94.19 336 ARG A O 1
ATOM 2644 N N . ILE A 1 337 ? 18.625 33.312 -14.062 1 95.06 337 ILE A N 1
ATOM 2645 C CA . ILE A 1 337 ? 17.609 33.688 -13.094 1 95.06 337 ILE A CA 1
ATOM 2646 C C . ILE A 1 337 ? 18.078 33.375 -11.68 1 95.06 337 ILE A C 1
ATOM 2648 O O . ILE A 1 337 ? 17.953 34.188 -10.773 1 95.06 337 ILE A O 1
ATOM 2652 N N . ALA A 1 338 ? 18.641 32.219 -11.516 1 94.94 338 ALA A N 1
ATOM 2653 C CA . ALA A 1 338 ? 19.125 31.766 -10.211 1 94.94 338 ALA A CA 1
ATOM 2654 C C . ALA A 1 338 ? 20.219 32.688 -9.695 1 94.94 338 ALA A C 1
ATOM 2656 O O . ALA A 1 338 ? 20.25 33 -8.508 1 94.94 338 ALA A O 1
ATOM 2657 N N . GLU A 1 339 ? 21.047 33.062 -10.586 1 95.5 339 GLU A N 1
ATOM 2658 C CA . GLU A 1 339 ? 22.125 33.969 -10.203 1 95.5 339 GLU A CA 1
ATOM 2659 C C . GLU A 1 339 ? 21.562 35.312 -9.758 1 95.5 339 GLU A C 1
ATOM 2661 O O . GLU A 1 339 ? 22.047 35.875 -8.773 1 95.5 339 GLU A O 1
ATOM 2666 N N . ARG A 1 340 ? 20.672 35.719 -10.453 1 95.31 340 ARG A N 1
ATOM 2667 C CA . ARG A 1 340 ? 20.031 36.969 -10.078 1 95.31 340 ARG A CA 1
ATOM 2668 C C . ARG A 1 340 ? 19.375 36.875 -8.695 1 95.31 340 ARG A C 1
ATOM 2670 O O . ARG A 1 340 ? 19.484 37.781 -7.887 1 95.31 340 ARG A O 1
ATOM 2677 N N . VAL A 1 341 ? 18.75 35.812 -8.453 1 95.44 341 VAL A N 1
ATOM 2678 C CA . VAL A 1 341 ? 18.078 35.562 -7.18 1 95.44 341 VAL A CA 1
ATOM 2679 C C . VAL A 1 341 ? 19.094 35.594 -6.043 1 95.44 341 VAL A C 1
ATOM 2681 O O . VAL A 1 341 ? 18.906 36.281 -5.043 1 95.44 341 VAL A O 1
ATOM 2684 N N . VAL A 1 342 ? 20.172 34.969 -6.23 1 94.25 342 VAL A N 1
ATOM 2685 C CA . VAL A 1 342 ? 21.203 34.875 -5.207 1 94.25 342 VAL A CA 1
ATOM 2686 C C . VAL A 1 342 ? 21.828 36.25 -4.984 1 94.25 342 VAL A C 1
ATOM 2688 O O . VAL A 1 342 ? 22.172 36.625 -3.854 1 94.25 342 VAL A O 1
ATOM 2691 N N . ASP A 1 343 ? 21.859 37 -6.012 1 94.94 343 ASP A N 1
ATOM 2692 C CA . ASP A 1 343 ? 22.562 38.281 -5.949 1 94.94 343 ASP A CA 1
ATOM 2693 C C . ASP A 1 343 ? 21.656 39.375 -5.41 1 94.94 343 ASP A C 1
ATOM 2695 O O . ASP A 1 343 ? 22.141 40.438 -4.961 1 94.94 343 ASP A O 1
ATOM 2699 N N . THR A 1 344 ? 20.406 39.156 -5.422 1 95.38 344 THR A N 1
ATOM 2700 C CA . THR A 1 344 ? 19.531 40.312 -5.133 1 95.38 344 THR A CA 1
ATOM 2701 C C . THR A 1 344 ? 18.703 40.031 -3.881 1 95.38 344 THR A C 1
ATOM 2703 O O . THR A 1 344 ? 18.375 40.969 -3.139 1 95.38 344 THR A O 1
ATOM 2706 N N . PHE A 1 345 ? 18.328 38.844 -3.547 1 96.44 345 PHE A N 1
ATOM 2707 C CA . PHE A 1 345 ? 17.359 38.562 -2.502 1 96.44 345 PHE A CA 1
ATOM 2708 C C . PHE A 1 345 ? 17.891 38.969 -1.138 1 96.44 345 PHE A C 1
ATOM 2710 O O . PHE A 1 345 ? 17.125 39.438 -0.292 1 96.44 345 PHE A O 1
ATOM 2717 N N . HIS A 1 346 ? 19.203 38.906 -0.909 1 94.38 346 HIS A N 1
ATOM 2718 C CA . HIS A 1 346 ? 19.766 39.156 0.411 1 94.38 346 HIS A CA 1
ATOM 2719 C C . HIS A 1 346 ? 19.703 40.625 0.769 1 94.38 346 HIS A C 1
ATOM 2721 O O . HIS A 1 346 ? 19.828 41 1.939 1 94.38 346 HIS A O 1
ATOM 2727 N N . THR A 1 347 ? 19.469 41.5 -0.222 1 95 347 THR A N 1
ATOM 2728 C CA . THR A 1 347 ? 19.391 42.938 0.027 1 95 347 THR A CA 1
ATOM 2729 C C . THR A 1 347 ? 17.938 43.406 -0 1 95 347 THR A C 1
ATOM 2731 O O . THR A 1 347 ? 17.672 44.625 0.044 1 95 347 THR A O 1
ATOM 2734 N N . CYS A 1 348 ? 17.047 42.469 -0.106 1 95.19 348 CYS A N 1
ATOM 2735 C CA . CYS A 1 348 ? 15.625 42.812 -0.121 1 95.19 348 CYS A CA 1
ATOM 2736 C C . CYS A 1 348 ? 15.203 43.438 1.194 1 95.19 348 CYS A C 1
ATOM 2738 O O . CYS A 1 348 ? 15.648 43.031 2.266 1 95.19 348 CYS A O 1
ATOM 2740 N N . PRO A 1 349 ? 14.453 44.5 1.147 1 94.38 349 PRO A N 1
ATOM 2741 C CA . PRO A 1 349 ? 14 45.156 2.375 1 94.38 349 PRO A CA 1
ATOM 2742 C C . PRO A 1 349 ? 13.062 44.281 3.205 1 94.38 349 PRO A C 1
ATOM 2744 O O . PRO A 1 349 ? 12.859 44.562 4.395 1 94.38 349 PRO A O 1
ATOM 2747 N N . ILE A 1 350 ? 12.445 43.344 2.664 1 96.62 350 ILE A N 1
ATOM 2748 C CA . ILE A 1 350 ? 11.602 42.406 3.391 1 96.62 350 ILE A CA 1
ATOM 2749 C C . ILE A 1 350 ? 12.469 41.375 4.098 1 96.62 350 ILE A C 1
ATOM 2751 O O . ILE A 1 350 ? 13.117 40.562 3.447 1 96.62 350 ILE A O 1
ATOM 2755 N N . PRO A 1 351 ? 12.391 41.406 5.398 1 94.25 351 PRO A N 1
ATOM 2756 C CA . PRO A 1 351 ? 13.352 40.625 6.168 1 94.25 351 PRO A CA 1
ATOM 2757 C C . PRO A 1 351 ? 13.289 39.125 5.836 1 94.25 351 PRO A C 1
ATOM 2759 O O . PRO A 1 351 ? 14.328 38.469 5.773 1 94.25 351 PRO A O 1
ATOM 2762 N N . GLU A 1 352 ? 12.102 38.594 5.676 1 95.25 352 GLU A N 1
ATOM 2763 C CA . GLU A 1 352 ? 11.953 37.188 5.395 1 95.25 352 GLU A CA 1
ATOM 2764 C C . GLU A 1 352 ? 12.602 36.812 4.062 1 95.25 352 GLU A C 1
ATOM 2766 O O . GLU A 1 352 ? 13.219 35.75 3.939 1 95.25 352 GLU A O 1
ATOM 2771 N N . ILE A 1 353 ? 12.508 37.688 3.088 1 96.25 353 ILE A N 1
ATOM 2772 C CA . ILE A 1 353 ? 13.109 37.438 1.779 1 96.25 353 ILE A CA 1
ATOM 2773 C C . ILE A 1 353 ? 14.625 37.625 1.867 1 96.25 353 ILE A C 1
ATOM 2775 O O . ILE A 1 353 ? 15.383 36.875 1.255 1 96.25 353 ILE A O 1
ATOM 2779 N N . ALA A 1 354 ? 15 38.562 2.613 1 95.12 354 ALA A N 1
ATOM 2780 C CA . ALA A 1 354 ? 16.438 38.781 2.828 1 95.12 354 ALA A CA 1
ATOM 2781 C C . ALA A 1 354 ? 17.078 37.562 3.475 1 95.12 354 ALA A C 1
ATOM 2783 O O . ALA A 1 354 ? 18.172 37.156 3.105 1 95.12 354 ALA A O 1
ATOM 2784 N N . ARG A 1 355 ? 16.328 37.031 4.406 1 92.62 355 ARG A N 1
ATOM 2785 C CA . ARG A 1 355 ? 16.812 35.812 5.062 1 92.62 355 ARG A CA 1
ATOM 2786 C C . ARG A 1 355 ? 16.922 34.656 4.07 1 92.62 355 ARG A C 1
ATOM 2788 O O . ARG A 1 355 ? 17.906 33.906 4.086 1 92.62 355 ARG A O 1
ATOM 2795 N N . LEU A 1 356 ? 15.945 34.5 3.246 1 93.38 356 LEU A N 1
ATOM 2796 C CA . LEU A 1 356 ? 16 33.5 2.182 1 93.38 356 LEU A CA 1
ATOM 2797 C C . LEU A 1 356 ? 17.203 33.719 1.281 1 93.38 356 LEU A C 1
ATOM 2799 O O . LEU A 1 356 ? 17.938 32.781 0.95 1 93.38 356 LEU A O 1
ATOM 2803 N N . GLY A 1 357 ? 17.391 34.938 0.943 1 93.31 357 GLY A N 1
ATOM 2804 C CA . GLY A 1 357 ? 18.531 35.281 0.121 1 93.31 357 GLY A CA 1
ATOM 2805 C C . GLY A 1 357 ? 19.859 34.938 0.764 1 93.31 357 GLY A C 1
ATOM 2806 O O . GLY A 1 357 ? 20.766 34.406 0.1 1 93.31 357 GLY A O 1
ATOM 2807 N N . ARG A 1 358 ? 20 35.188 2.018 1 91.38 358 ARG A N 1
ATOM 2808 C CA . ARG A 1 358 ? 21.234 34.875 2.729 1 91.38 358 ARG A CA 1
ATOM 2809 C C . ARG A 1 358 ? 21.453 33.344 2.742 1 91.38 358 ARG A C 1
ATOM 2811 O O . ARG A 1 358 ? 22.594 32.875 2.58 1 91.38 358 ARG A O 1
ATOM 2818 N N . THR A 1 359 ? 20.391 32.688 2.934 1 87.88 359 THR A N 1
ATOM 2819 C CA . THR A 1 359 ? 20.469 31.219 2.92 1 87.88 359 THR A CA 1
ATOM 2820 C C . THR A 1 359 ? 20.938 30.719 1.562 1 87.88 359 THR A C 1
ATOM 2822 O O . THR A 1 359 ? 21.859 29.891 1.486 1 87.88 359 THR A O 1
ATOM 2825 N N . LEU A 1 360 ? 20.359 31.25 0.518 1 90.25 360 LEU A N 1
ATOM 2826 C CA . LEU A 1 360 ? 20.734 30.828 -0.828 1 90.25 360 LEU A CA 1
ATOM 2827 C C . LEU A 1 360 ? 22.172 31.219 -1.146 1 90.25 360 LEU A C 1
ATOM 2829 O O . LEU A 1 360 ? 22.875 30.469 -1.831 1 90.25 360 LEU A O 1
ATOM 2833 N N . ARG A 1 361 ? 22.531 32.312 -0.636 1 89.5 361 ARG A N 1
ATOM 2834 C CA . ARG A 1 361 ? 23.906 32.75 -0.85 1 89.5 361 ARG A CA 1
ATOM 2835 C C . ARG A 1 361 ? 24.906 31.844 -0.146 1 89.5 361 ARG A C 1
ATOM 2837 O O . ARG A 1 361 ? 25.969 31.562 -0.678 1 89.5 361 ARG A O 1
ATOM 2844 N N . ARG A 1 362 ? 24.5 31.438 1.021 1 84.69 362 ARG A N 1
ATOM 2845 C CA . ARG A 1 362 ? 25.344 30.5 1.763 1 84.69 362 ARG A CA 1
ATOM 2846 C C . ARG A 1 362 ? 25.531 29.203 0.988 1 84.69 362 ARG A C 1
ATOM 2848 O O . ARG A 1 362 ? 26.594 28.594 1.043 1 84.69 362 ARG A O 1
ATOM 2855 N N . TRP A 1 363 ? 24.5 28.922 0.237 1 84.69 363 TRP A N 1
ATOM 2856 C CA . TRP A 1 363 ? 24.531 27.672 -0.516 1 84.69 363 TRP A CA 1
ATOM 2857 C C . TRP A 1 363 ? 24.688 27.938 -2.01 1 84.69 363 TRP A C 1
ATOM 2859 O O . TRP A 1 363 ? 24.188 27.172 -2.838 1 84.69 363 TRP A O 1
ATOM 2869 N N . ARG A 1 364 ? 25.281 28.906 -2.303 1 88.19 364 ARG A N 1
ATOM 2870 C CA . ARG A 1 364 ? 25.328 29.391 -3.68 1 88.19 364 ARG A CA 1
ATOM 2871 C C . ARG A 1 364 ? 25.797 28.297 -4.629 1 88.19 364 ARG A C 1
ATOM 2873 O O . ARG A 1 364 ? 25.125 28.016 -5.629 1 88.19 364 ARG A O 1
ATOM 2880 N N . SER A 1 365 ? 26.938 27.719 -4.332 1 85.88 365 SER A N 1
ATOM 2881 C CA . SER A 1 365 ? 27.516 26.719 -5.219 1 85.88 365 SER A CA 1
ATOM 2882 C C . SER A 1 365 ? 26.562 25.531 -5.406 1 85.88 365 SER A C 1
ATOM 2884 O O . SER A 1 365 ? 26.328 25.094 -6.531 1 85.88 365 SER A O 1
ATOM 2886 N N . ALA A 1 366 ? 25.969 25.062 -4.328 1 84.31 366 ALA A N 1
ATOM 2887 C CA . ALA A 1 366 ? 25.062 23.938 -4.379 1 84.31 366 ALA A CA 1
ATOM 2888 C C . ALA A 1 366 ? 23.75 24.312 -5.078 1 84.31 366 ALA A C 1
ATOM 2890 O O . ALA A 1 366 ? 23.172 23.5 -5.793 1 84.31 366 ALA A O 1
ATOM 2891 N N . PHE A 1 367 ? 23.344 25.531 -4.906 1 88.44 367 PHE A N 1
ATOM 2892 C CA . PHE A 1 367 ? 22.109 26.047 -5.52 1 88.44 367 PHE A CA 1
ATOM 2893 C C . PHE A 1 367 ? 22.281 26.156 -7.031 1 88.44 367 PHE A C 1
ATOM 2895 O O . PHE A 1 367 ? 21.438 25.672 -7.789 1 88.44 367 PHE A O 1
ATOM 2902 N N . LEU A 1 368 ? 23.422 26.625 -7.453 1 88.56 368 LEU A N 1
ATOM 2903 C CA . LEU A 1 368 ? 23.641 26.859 -8.875 1 88.56 368 LEU A CA 1
ATOM 2904 C C . LEU A 1 368 ? 24.047 25.578 -9.578 1 88.56 368 LEU A C 1
ATOM 2906 O O . LEU A 1 368 ? 23.922 25.453 -10.805 1 88.56 368 LEU A O 1
ATOM 2910 N N . ALA A 1 369 ? 24.469 24.625 -8.836 1 86.44 369 ALA A N 1
ATOM 2911 C CA . ALA A 1 369 ? 24.922 23.359 -9.406 1 86.44 369 ALA A CA 1
ATOM 2912 C C . ALA A 1 369 ? 23.781 22.641 -10.102 1 86.44 369 ALA A C 1
ATOM 2914 O O . ALA A 1 369 ? 24 21.859 -11.031 1 86.44 369 ALA A O 1
ATOM 2915 N N . TYR A 1 370 ? 22.562 22.891 -9.641 1 85.56 370 TYR A N 1
ATOM 2916 C CA . TYR A 1 370 ? 21.391 22.312 -10.281 1 85.56 370 TYR A CA 1
ATOM 2917 C C . TYR A 1 370 ? 21.406 22.578 -11.781 1 85.56 370 TYR A C 1
ATOM 2919 O O . TYR A 1 370 ? 21.078 21.688 -12.578 1 85.56 370 TYR A O 1
ATOM 2927 N N . PHE A 1 371 ? 21.844 23.672 -12.133 1 86.38 371 PHE A N 1
ATOM 2928 C CA . PHE A 1 371 ? 21.734 24.125 -13.516 1 86.38 371 PHE A CA 1
ATOM 2929 C C . PHE A 1 371 ? 22.938 23.672 -14.336 1 86.38 371 PHE A C 1
ATOM 2931 O O . PHE A 1 371 ? 22.953 23.812 -15.555 1 86.38 371 PHE A O 1
ATOM 2938 N N . THR A 1 372 ? 23.906 23.109 -13.688 1 81.75 372 THR A N 1
ATOM 2939 C CA . THR A 1 372 ? 25.078 22.641 -14.406 1 81.75 372 THR A CA 1
ATOM 2940 C C . THR A 1 372 ? 25.141 21.109 -14.391 1 81.75 372 THR A C 1
ATOM 2942 O O . THR A 1 372 ? 26.031 20.516 -15.016 1 81.75 372 THR A O 1
ATOM 2945 N N . THR A 1 373 ? 24.328 20.547 -13.625 1 75.69 373 THR A N 1
ATOM 2946 C CA . THR A 1 373 ? 24.344 19.094 -13.516 1 75.69 373 THR A CA 1
ATOM 2947 C C . THR A 1 373 ? 23.109 18.484 -14.188 1 75.69 373 THR A C 1
ATOM 2949 O O . THR A 1 373 ? 22.578 17.469 -13.727 1 75.69 373 THR A O 1
ATOM 2952 N N . SER A 1 374 ? 22.594 19.031 -15.219 1 71.19 374 SER A N 1
ATOM 2953 C CA . SER A 1 374 ? 21.484 18.547 -16.031 1 71.19 374 SER A CA 1
ATOM 2954 C C . SER A 1 374 ? 20.25 18.266 -15.172 1 71.19 374 SER A C 1
ATOM 2956 O O . SER A 1 374 ? 19.641 17.203 -15.266 1 71.19 374 SER A O 1
ATOM 2958 N N . ARG A 1 375 ? 19.938 19.031 -14.25 1 66.56 375 ARG A N 1
ATOM 2959 C CA . ARG A 1 375 ? 18.703 19.047 -13.461 1 66.56 375 ARG A CA 1
ATOM 2960 C C . ARG A 1 375 ? 18.672 17.875 -12.484 1 66.56 375 ARG A C 1
ATOM 2962 O O . ARG A 1 375 ? 17.641 17.219 -12.352 1 66.56 375 ARG A O 1
ATOM 2969 N N . ALA A 1 376 ? 19.891 17.547 -12.016 1 67 376 ALA A N 1
ATOM 2970 C CA . ALA A 1 376 ? 19.906 16.5 -10.992 1 67 376 ALA A CA 1
ATOM 2971 C C . ALA A 1 376 ? 18.984 16.859 -9.828 1 67 376 ALA A C 1
ATOM 2973 O O . ALA A 1 376 ? 19.031 17.984 -9.32 1 67 376 ALA A O 1
ATOM 2974 N N . ASN A 1 377 ? 17.906 15.977 -9.656 1 67.31 377 ASN A N 1
ATOM 2975 C CA . ASN A 1 377 ? 16.984 16.297 -8.57 1 67.31 377 ASN A CA 1
ATOM 2976 C C . ASN A 1 377 ? 16.719 15.094 -7.684 1 67.31 377 ASN A C 1
ATOM 2978 O O . ASN A 1 377 ? 17.172 13.984 -7.984 1 67.31 377 ASN A O 1
ATOM 2982 N N . ASN A 1 378 ? 16.141 15.414 -6.566 1 68.56 378 ASN A N 1
ATOM 2983 C CA . ASN A 1 378 ? 15.875 14.414 -5.539 1 68.56 378 ASN A CA 1
ATOM 2984 C C . ASN A 1 378 ? 14.547 13.711 -5.777 1 68.56 378 ASN A C 1
ATOM 2986 O O . ASN A 1 378 ? 14.016 13.055 -4.879 1 68.56 378 ASN A O 1
ATOM 2990 N N . GLY A 1 379 ? 14 13.852 -7.066 1 71.69 379 GLY A N 1
ATOM 2991 C CA . GLY A 1 379 ? 12.711 13.242 -7.379 1 71.69 379 GLY A CA 1
ATOM 2992 C C . GLY A 1 379 ? 12.703 11.734 -7.176 1 71.69 379 GLY A C 1
ATOM 2993 O O . GLY A 1 379 ? 11.75 11.188 -6.621 1 71.69 379 GLY A O 1
ATOM 2994 N N . GLY A 1 380 ? 13.805 11.109 -7.586 1 82.31 380 GLY A N 1
ATOM 2995 C CA . GLY A 1 380 ? 13.914 9.672 -7.41 1 82.31 380 GLY A CA 1
ATOM 2996 C C . GLY A 1 380 ? 13.859 9.242 -5.957 1 82.31 380 GLY A C 1
ATOM 2997 O O . GLY A 1 380 ? 13.281 8.203 -5.637 1 82.31 380 GLY A O 1
ATOM 2998 N N . THR A 1 381 ? 14.344 10.07 -5.109 1 83.94 381 THR A N 1
ATOM 2999 C CA . THR A 1 381 ? 14.344 9.758 -3.684 1 83.94 381 THR A CA 1
ATOM 3000 C C . THR A 1 381 ? 12.922 9.773 -3.127 1 83.94 381 THR A C 1
ATOM 3002 O O . THR A 1 381 ? 12.562 8.938 -2.301 1 83.94 381 THR A O 1
ATOM 3005 N N . GLU A 1 382 ? 12.156 10.719 -3.609 1 79.75 382 GLU A N 1
ATOM 3006 C CA . GLU A 1 382 ? 10.758 10.781 -3.188 1 79.75 382 GLU A CA 1
ATOM 3007 C C . GLU A 1 382 ? 10 9.523 -3.615 1 79.75 382 GLU A C 1
ATOM 3009 O O . GLU A 1 382 ? 9.188 9 -2.855 1 79.75 382 GLU A O 1
ATOM 3014 N N . ALA A 1 383 ? 10.305 9.133 -4.805 1 85.5 383 ALA A N 1
ATOM 3015 C CA . ALA A 1 383 ? 9.672 7.91 -5.297 1 85.5 383 ALA A CA 1
ATOM 3016 C C . ALA A 1 383 ? 10.031 6.715 -4.422 1 85.5 383 ALA A C 1
ATOM 3018 O O . ALA A 1 383 ? 9.172 5.91 -4.066 1 85.5 383 ALA A O 1
ATOM 3019 N N . ILE A 1 384 ? 11.266 6.641 -4.09 1 91.5 384 ILE A N 1
ATOM 3020 C CA . ILE A 1 384 ? 11.75 5.547 -3.254 1 91.5 384 ILE A CA 1
ATOM 3021 C C . ILE A 1 384 ? 11.07 5.605 -1.886 1 91.5 384 ILE A C 1
ATOM 3023 O O . ILE A 1 384 ? 10.625 4.582 -1.361 1 91.5 384 ILE A O 1
ATOM 3027 N N . ASN A 1 385 ? 10.984 6.793 -1.323 1 87.75 385 ASN A N 1
ATOM 3028 C CA . ASN A 1 385 ? 10.312 6.945 -0.038 1 87.75 385 ASN A CA 1
ATOM 3029 C C . ASN A 1 385 ? 8.852 6.508 -0.114 1 87.75 385 ASN A C 1
ATOM 3031 O O . ASN A 1 385 ? 8.32 5.934 0.837 1 87.75 385 ASN A O 1
ATOM 3035 N N . GLY A 1 386 ? 8.273 6.828 -1.21 1 88.12 386 GLY A N 1
ATOM 3036 C CA . GLY A 1 386 ? 6.914 6.359 -1.427 1 88.12 386 GLY A CA 1
ATOM 3037 C C . GLY A 1 386 ? 6.789 4.848 -1.409 1 88.12 386 GLY A C 1
ATOM 3038 O O . GLY A 1 386 ? 5.852 4.305 -0.828 1 88.12 386 GLY A O 1
ATOM 3039 N N . ILE A 1 387 ? 7.734 4.195 -2.01 1 91.88 387 ILE A N 1
ATOM 3040 C CA . ILE A 1 387 ? 7.742 2.736 -2.043 1 91.88 387 ILE A CA 1
ATOM 3041 C C . ILE A 1 387 ? 7.953 2.189 -0.634 1 91.88 387 ILE A C 1
ATOM 3043 O O . ILE A 1 387 ? 7.273 1.25 -0.217 1 91.88 387 ILE A O 1
ATOM 3047 N N . ILE A 1 388 ? 8.836 2.809 0.072 1 92.06 388 ILE A N 1
ATOM 3048 C CA . ILE A 1 388 ? 9.148 2.385 1.432 1 92.06 388 ILE A CA 1
ATOM 3049 C C . ILE A 1 388 ? 7.902 2.504 2.311 1 92.06 388 ILE A C 1
ATOM 3051 O O . ILE A 1 388 ? 7.555 1.568 3.033 1 92.06 388 ILE A O 1
ATOM 3055 N N . GLU A 1 389 ? 7.258 3.639 2.189 1 88.62 389 GLU A N 1
ATOM 3056 C CA . GLU A 1 389 ? 6.066 3.863 3 1 88.62 389 GLU A CA 1
ATOM 3057 C C . GLU A 1 389 ? 4.961 2.873 2.641 1 88.62 389 GLU A C 1
ATOM 3059 O O . GLU A 1 389 ? 4.27 2.357 3.521 1 88.62 389 GLU A O 1
ATOM 3064 N N . LEU A 1 390 ? 4.797 2.676 1.431 1 90.62 390 LEU A N 1
ATOM 3065 C CA . LEU A 1 390 ? 3.781 1.74 0.959 1 90.62 390 LEU A CA 1
ATOM 3066 C C . LEU A 1 390 ? 4.02 0.346 1.529 1 90.62 390 LEU A C 1
ATOM 3068 O O . LEU A 1 390 ? 3.098 -0.281 2.055 1 90.62 390 LEU A O 1
ATOM 3072 N N . HIS A 1 391 ? 5.203 -0.104 1.467 1 92.31 391 HIS A N 1
ATOM 3073 C CA . HIS A 1 391 ? 5.492 -1.469 1.889 1 92.31 391 HIS A CA 1
ATOM 3074 C C . HIS A 1 391 ? 5.52 -1.582 3.408 1 92.31 391 HIS A C 1
ATOM 3076 O O . HIS A 1 391 ? 5.277 -2.658 3.961 1 92.31 391 HIS A O 1
ATOM 3082 N N . ARG A 1 392 ? 5.84 -0.506 4.066 1 89.38 392 ARG A N 1
ATOM 3083 C CA . ARG A 1 392 ? 5.684 -0.496 5.52 1 89.38 392 ARG A CA 1
ATOM 3084 C C . ARG A 1 392 ? 4.227 -0.697 5.918 1 89.38 392 ARG A C 1
ATOM 3086 O O . ARG A 1 392 ? 3.928 -1.462 6.836 1 89.38 392 ARG A O 1
ATOM 3093 N N . ARG A 1 393 ? 3.379 -0.032 5.176 1 86 393 ARG A N 1
ATOM 3094 C CA . ARG A 1 393 ? 1.951 -0.139 5.453 1 86 393 ARG A CA 1
ATOM 3095 C C . ARG A 1 393 ? 1.428 -1.528 5.109 1 86 393 ARG A C 1
ATOM 3097 O O . ARG A 1 393 ? 0.613 -2.092 5.844 1 86 393 ARG A O 1
ATOM 3104 N N . LEU A 1 394 ? 1.896 -2.076 4.07 1 90.25 394 LEU A N 1
ATOM 3105 C CA . LEU A 1 394 ? 1.484 -3.408 3.639 1 90.25 394 LEU A CA 1
ATOM 3106 C C . LEU A 1 394 ? 1.809 -4.449 4.703 1 90.25 394 LEU A C 1
ATOM 3108 O O . LEU A 1 394 ? 1.007 -5.348 4.961 1 90.25 394 LEU A O 1
ATOM 3112 N N . ALA A 1 395 ? 2.961 -4.246 5.254 1 86.56 395 ALA A N 1
ATOM 3113 C CA . ALA A 1 395 ? 3.43 -5.211 6.242 1 86.56 395 ALA A CA 1
ATOM 3114 C C . ALA A 1 395 ? 2.863 -4.898 7.625 1 86.56 395 ALA A C 1
ATOM 3116 O O . ALA A 1 395 ? 3.104 -5.637 8.586 1 86.56 395 ALA A O 1
ATOM 3117 N N . ARG A 1 396 ? 2.074 -3.852 7.719 1 74.69 396 ARG A N 1
ATOM 3118 C CA . ARG A 1 396 ? 1.54 -3.383 8.992 1 74.69 396 ARG A CA 1
ATOM 3119 C C . ARG A 1 396 ? 2.66 -3.125 9.992 1 74.69 396 ARG A C 1
ATOM 3121 O O . ARG A 1 396 ? 2.553 -3.5 11.164 1 74.69 396 ARG A O 1
ATOM 3128 N N . GLY A 1 397 ? 3.785 -2.756 9.445 1 74.06 397 GLY A N 1
ATOM 3129 C CA . GLY A 1 397 ? 4.93 -2.42 10.281 1 74.06 397 GLY A CA 1
ATOM 3130 C C . GLY A 1 397 ? 5.906 -3.568 10.445 1 74.06 397 GLY A C 1
ATOM 3131 O O . GLY A 1 397 ? 5.641 -4.684 9.992 1 74.06 397 GLY A O 1
ATOM 3132 N N . TYR A 1 398 ? 7.051 -3.186 10.961 1 76.31 398 TYR A N 1
ATOM 3133 C CA . TYR A 1 398 ? 8.109 -4.148 11.25 1 76.31 398 TYR A CA 1
ATOM 3134 C C . TYR A 1 398 ? 8.57 -4.031 12.695 1 76.31 398 TYR A C 1
ATOM 3136 O O . TYR A 1 398 ? 8.547 -2.941 13.273 1 76.31 398 TYR A O 1
ATOM 3144 N N . ARG A 1 399 ? 8.859 -5.109 13.203 1 77.62 399 ARG A N 1
ATOM 3145 C CA . ARG A 1 399 ? 9.359 -5.121 14.57 1 77.62 399 ARG A CA 1
ATOM 3146 C C . ARG A 1 399 ? 10.883 -5.191 14.594 1 77.62 399 ARG A C 1
ATOM 3148 O O . ARG A 1 399 ? 11.516 -4.781 15.57 1 77.62 399 ARG A O 1
ATOM 3155 N N . ASN A 1 400 ? 11.445 -5.742 13.539 1 87.44 400 ASN A N 1
ATOM 3156 C CA . ASN A 1 400 ? 12.891 -5.906 13.406 1 87.44 400 ASN A CA 1
ATOM 3157 C C . ASN A 1 400 ? 13.461 -4.996 12.328 1 87.44 400 ASN A C 1
ATOM 3159 O O . ASN A 1 400 ? 13.07 -5.086 11.156 1 87.44 400 ASN A O 1
ATOM 3163 N N . ARG A 1 401 ? 14.398 -4.148 12.75 1 89.25 401 ARG A N 1
ATOM 3164 C CA . ARG A 1 401 ? 14.953 -3.141 11.852 1 89.25 401 ARG A CA 1
ATOM 3165 C C . ARG A 1 401 ? 15.664 -3.795 10.672 1 89.25 401 ARG A C 1
ATOM 3167 O O . ARG A 1 401 ? 15.586 -3.307 9.539 1 89.25 401 ARG A O 1
ATOM 3174 N N . GLU A 1 402 ? 16.375 -4.836 10.953 1 92.5 402 GLU A N 1
ATOM 3175 C CA . GLU A 1 402 ? 17.125 -5.488 9.883 1 92.5 402 GLU A CA 1
ATOM 3176 C C . GLU A 1 402 ? 16.188 -6.121 8.859 1 92.5 402 GLU A C 1
ATOM 3178 O O . GLU A 1 402 ? 16.438 -6.062 7.656 1 92.5 402 GLU A O 1
ATOM 3183 N N . ASN A 1 403 ? 15.117 -6.73 9.352 1 92.88 403 ASN A N 1
ATOM 3184 C CA . ASN A 1 403 ? 14.102 -7.242 8.438 1 92.88 403 ASN A CA 1
ATOM 3185 C C . ASN A 1 403 ? 13.508 -6.129 7.586 1 92.88 403 ASN A C 1
ATOM 3187 O O . ASN A 1 403 ? 13.281 -6.312 6.387 1 92.88 403 ASN A O 1
ATOM 3191 N N . TYR A 1 404 ? 13.328 -5.027 8.289 1 93.44 404 TYR A N 1
ATOM 3192 C CA . TYR A 1 404 ? 12.812 -3.854 7.598 1 93.44 404 TYR A CA 1
ATOM 3193 C C . TYR A 1 404 ? 13.766 -3.414 6.488 1 93.44 404 TYR A C 1
ATOM 3195 O O . TYR A 1 404 ? 13.344 -3.225 5.344 1 93.44 404 TYR A O 1
ATOM 3203 N N . ARG A 1 405 ? 15 -3.314 6.801 1 94.81 405 ARG A N 1
ATOM 3204 C CA . ARG A 1 405 ? 16.016 -2.883 5.855 1 94.81 405 ARG A CA 1
ATOM 3205 C C . ARG A 1 405 ? 16.078 -3.812 4.648 1 94.81 405 ARG A C 1
ATOM 3207 O O . ARG A 1 405 ? 16.031 -3.355 3.502 1 94.81 405 ARG A O 1
ATOM 3214 N N . LEU A 1 406 ? 16.141 -5.086 4.871 1 96.38 406 LEU A N 1
ATOM 3215 C CA . LEU A 1 406 ? 16.266 -6.07 3.801 1 96.38 406 LEU A CA 1
ATOM 3216 C C . LEU A 1 406 ? 15.055 -6.012 2.867 1 96.38 406 LEU A C 1
ATOM 3218 O O . LEU A 1 406 ? 15.211 -6.047 1.645 1 96.38 406 LEU A O 1
ATOM 3222 N N . ARG A 1 407 ? 13.93 -5.895 3.463 1 95.75 407 ARG A N 1
ATOM 3223 C CA . ARG A 1 407 ? 12.703 -5.859 2.672 1 95.75 407 ARG A CA 1
ATOM 3224 C C . ARG A 1 407 ? 12.633 -4.594 1.825 1 95.75 407 ARG A C 1
ATOM 3226 O O . ARG A 1 407 ? 12.258 -4.645 0.653 1 95.75 407 ARG A O 1
ATOM 3233 N N . MET A 1 408 ? 13 -3.484 2.432 1 96.06 408 MET A N 1
ATOM 3234 C CA . MET A 1 408 ? 12.953 -2.223 1.698 1 96.06 408 MET A CA 1
ATOM 3235 C C . MET A 1 408 ? 13.992 -2.201 0.581 1 96.06 408 MET A C 1
ATOM 3237 O O . MET A 1 408 ? 13.727 -1.695 -0.51 1 96.06 408 MET A O 1
ATOM 3241 N N . LEU A 1 409 ? 15.172 -2.77 0.867 1 97.19 409 LEU A N 1
ATOM 3242 C CA . LEU A 1 409 ? 16.188 -2.863 -0.172 1 97.19 409 LEU A CA 1
ATOM 3243 C C . LEU A 1 409 ? 15.688 -3.68 -1.357 1 97.19 409 LEU A C 1
ATOM 3245 O O . LEU A 1 409 ? 15.93 -3.324 -2.512 1 97.19 409 LEU A O 1
ATOM 3249 N N . LEU A 1 410 ? 14.945 -4.699 -1.033 1 97.19 410 LEU A N 1
ATOM 3250 C CA . LEU A 1 410 ? 14.453 -5.574 -2.088 1 97.19 410 LEU A CA 1
ATOM 3251 C C . LEU A 1 410 ? 13.383 -4.875 -2.918 1 97.19 410 LEU A C 1
ATOM 3253 O O . LEU A 1 410 ? 13.477 -4.824 -4.145 1 97.19 410 LEU A O 1
ATOM 3257 N N . THR A 1 411 ? 12.422 -4.293 -2.295 1 95.44 411 THR A N 1
ATOM 3258 C CA . THR A 1 411 ? 11.258 -3.75 -2.988 1 95.44 411 THR A CA 1
ATOM 3259 C C . THR A 1 411 ? 11.602 -2.436 -3.682 1 95.44 411 THR A C 1
ATOM 3261 O O . THR A 1 411 ? 11 -2.084 -4.695 1 95.44 411 THR A O 1
ATOM 3264 N N . ALA A 1 412 ? 12.594 -1.762 -3.145 1 95.5 412 ALA A N 1
ATOM 3265 C CA . ALA A 1 412 ? 12.977 -0.474 -3.721 1 95.5 412 ALA A CA 1
ATOM 3266 C C . ALA A 1 412 ? 14.172 -0.623 -4.656 1 95.5 412 ALA A C 1
ATOM 3268 O O . ALA A 1 412 ? 14.977 0.299 -4.793 1 95.5 412 ALA A O 1
ATOM 3269 N N . GLY A 1 413 ? 14.445 -1.832 -5.168 1 93.62 413 GLY A N 1
ATOM 3270 C CA . GLY A 1 413 ? 15.359 -2.064 -6.277 1 93.62 413 GLY A CA 1
ATOM 3271 C C . GLY A 1 413 ? 16.797 -2.199 -5.84 1 93.62 413 GLY A C 1
ATOM 3272 O O . GLY A 1 413 ? 17.703 -2.252 -6.676 1 93.62 413 GLY A O 1
ATOM 3273 N N . GLY A 1 414 ? 17.016 -2.188 -4.551 1 94.81 414 GLY A N 1
ATOM 3274 C CA . GLY A 1 414 ? 18.375 -2.27 -4.059 1 94.81 414 GLY A CA 1
ATOM 3275 C C . GLY A 1 414 ? 18.953 -3.666 -4.156 1 94.81 414 GLY A C 1
ATOM 3276 O O . GLY A 1 414 ? 20.188 -3.838 -4.105 1 94.81 414 GLY A O 1
ATOM 3277 N N . LEU A 1 415 ? 18.094 -4.617 -4.199 1 95.94 415 LEU A N 1
ATOM 3278 C CA . LEU A 1 415 ? 18.531 -6.004 -4.328 1 95.94 415 LEU A CA 1
ATOM 3279 C C . LEU A 1 415 ? 18 -6.629 -5.609 1 95.94 415 LEU A C 1
ATOM 3281 O O . LEU A 1 415 ? 16.797 -6.555 -5.883 1 95.94 415 LEU A O 1
ATOM 3285 N N . THR A 1 416 ? 18.875 -7.164 -6.371 1 90.5 416 THR A N 1
ATOM 3286 C CA . THR A 1 416 ? 18.484 -7.855 -7.59 1 90.5 416 THR A CA 1
ATOM 3287 C C . THR A 1 416 ? 18.844 -9.336 -7.523 1 90.5 416 THR A C 1
ATOM 3289 O O . THR A 1 416 ? 20.031 -9.688 -7.504 1 90.5 416 THR A O 1
ATOM 3292 N N . PRO A 1 417 ? 17.812 -10.055 -7.465 1 84.56 417 PRO A N 1
ATOM 3293 C CA . PRO A 1 417 ? 18.094 -11.492 -7.41 1 84.56 417 PRO A CA 1
ATOM 3294 C C . PRO A 1 417 ? 18.641 -12.039 -8.727 1 84.56 417 PRO A C 1
ATOM 3296 O O . PRO A 1 417 ? 18.391 -11.461 -9.789 1 84.56 417 PRO A O 1
ATOM 3299 N N . MET B 1 1 ? -5.066 -35.688 -13.695 1 45 1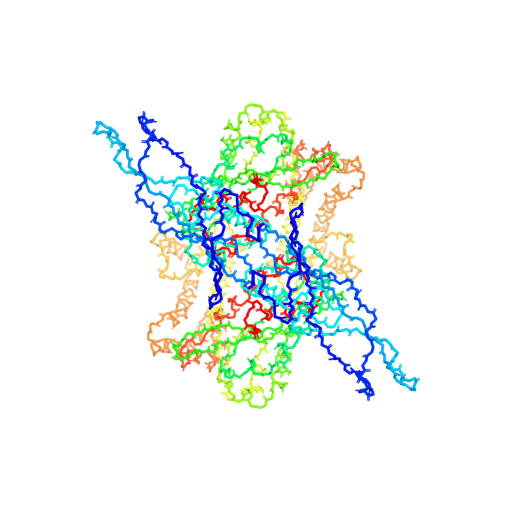 MET B N 1
ATOM 3300 C CA . MET B 1 1 ? -4.449 -34.875 -14.727 1 45 1 MET B CA 1
ATOM 3301 C C . MET B 1 1 ? -3.828 -33.625 -14.117 1 45 1 MET B C 1
ATOM 3303 O O . MET B 1 1 ? -4.375 -33.031 -13.172 1 45 1 MET B O 1
ATOM 3307 N N . LEU B 1 2 ? -2.537 -33.438 -14.273 1 58.28 2 LEU B N 1
ATOM 3308 C CA . LEU B 1 2 ? -1.622 -32.438 -13.711 1 58.28 2 LEU B CA 1
ATOM 3309 C C . LEU B 1 2 ? -2.199 -31.031 -13.82 1 58.28 2 LEU B C 1
ATOM 3311 O O . LEU B 1 2 ? -2.041 -30.219 -12.914 1 58.28 2 LEU B O 1
ATOM 3315 N N . VAL B 1 3 ? -3.033 -30.844 -14.914 1 68.06 3 VAL B N 1
ATOM 3316 C CA . VAL B 1 3 ? -3.379 -29.453 -15.188 1 68.06 3 VAL B CA 1
ATOM 3317 C C . VAL B 1 3 ? -4.734 -29.125 -14.562 1 68.06 3 VAL B C 1
ATOM 3319 O O . VAL B 1 3 ? -5.023 -27.969 -14.273 1 68.06 3 VAL B O 1
ATOM 3322 N N . GLY B 1 4 ? -5.602 -30.156 -14.102 1 73.88 4 GLY B N 1
ATOM 3323 C CA . GLY B 1 4 ? -6.836 -29.938 -13.367 1 73.88 4 GLY B CA 1
ATOM 3324 C C . GLY B 1 4 ? -7.883 -29.172 -14.148 1 73.88 4 GLY B C 1
ATOM 3325 O O . GLY B 1 4 ? -8.547 -28.281 -13.609 1 73.88 4 GLY B O 1
ATOM 3326 N N . LEU B 1 5 ? -8.039 -29.438 -15.477 1 83.31 5 LEU B N 1
ATOM 3327 C CA . LEU B 1 5 ? -9.055 -28.766 -16.281 1 83.31 5 LEU B CA 1
ATOM 3328 C C . LEU B 1 5 ? -10.203 -29.719 -16.594 1 83.31 5 LEU B C 1
ATOM 3330 O O . LEU B 1 5 ? -9.984 -30.812 -17.141 1 83.31 5 LEU B O 1
ATOM 3334 N N . ASP B 1 6 ? -11.32 -29.297 -16.266 1 81.81 6 ASP B N 1
ATOM 3335 C CA . ASP B 1 6 ? -12.5 -30.125 -16.5 1 81.81 6 ASP B CA 1
ATOM 3336 C C . ASP B 1 6 ? -12.977 -30.016 -17.953 1 81.81 6 ASP B C 1
ATOM 3338 O O . ASP B 1 6 ? -12.945 -28.922 -18.531 1 81.81 6 ASP B O 1
ATOM 3342 N N . GLY B 1 7 ? -13.375 -31.109 -18.531 1 86.88 7 GLY B N 1
ATOM 3343 C CA . GLY B 1 7 ? -14.055 -31.109 -19.812 1 86.88 7 GLY B CA 1
ATOM 3344 C C . GLY B 1 7 ? -13.094 -31.203 -20.984 1 86.88 7 GLY B C 1
ATOM 3345 O O . GLY B 1 7 ? -13.523 -31.266 -22.141 1 86.88 7 GLY B O 1
ATOM 3346 N N . VAL B 1 8 ? -11.789 -31.172 -20.656 1 92.25 8 VAL B N 1
ATOM 3347 C CA . VAL B 1 8 ? -10.82 -31.281 -21.734 1 92.25 8 VAL B CA 1
ATOM 3348 C C . VAL B 1 8 ? -9.758 -32.312 -21.391 1 92.25 8 VAL B C 1
ATOM 3350 O O . VAL B 1 8 ? -9.578 -32.656 -20.203 1 92.25 8 VAL B O 1
ATOM 3353 N N . HIS B 1 9 ? -9.141 -32.844 -22.391 1 91.75 9 HIS B N 1
ATOM 3354 C CA . HIS B 1 9 ? -8 -33.75 -22.188 1 91.75 9 HIS B CA 1
ATOM 3355 C C . HIS B 1 9 ? -6.711 -33.125 -22.688 1 91.75 9 HIS B C 1
ATOM 3357 O O . HIS B 1 9 ? -6.711 -32.406 -23.703 1 91.75 9 HIS B O 1
ATOM 3363 N N . VAL B 1 10 ? -5.648 -33.406 -22.078 1 91.69 10 VAL B N 1
ATOM 3364 C CA . VAL B 1 10 ? -4.34 -32.844 -22.438 1 91.69 10 VAL B CA 1
ATOM 3365 C C . VAL B 1 10 ? -3.732 -33.688 -23.562 1 91.69 10 VAL B C 1
ATOM 3367 O O . VAL B 1 10 ? -3.592 -34.906 -23.438 1 91.69 10 VAL B O 1
ATOM 3370 N N . GLU B 1 11 ? -3.41 -33 -24.656 1 92.75 11 GLU B N 1
ATOM 3371 C CA . GLU B 1 11 ? -2.789 -33.688 -25.781 1 92.75 11 GLU B CA 1
ATOM 3372 C C . GLU B 1 11 ? -1.267 -33.625 -25.688 1 92.75 11 GLU B C 1
ATOM 3374 O O . GLU B 1 11 ? -0.586 -34.594 -26 1 92.75 11 GLU B O 1
ATOM 3379 N N . HIS B 1 12 ? -0.854 -32.438 -25.359 1 91.19 12 HIS B N 1
ATOM 3380 C CA . HIS B 1 12 ? 0.583 -32.188 -25.391 1 91.19 12 HIS B CA 1
ATOM 3381 C C . HIS B 1 12 ? 0.971 -31.109 -24.406 1 91.19 12 HIS B C 1
ATOM 3383 O O . HIS B 1 12 ? 0.189 -30.188 -24.156 1 91.19 12 HIS B O 1
ATOM 3389 N N . VAL B 1 13 ? 2.148 -31.297 -23.734 1 89.88 13 VAL B N 1
ATOM 3390 C CA . VAL B 1 13 ? 2.711 -30.266 -22.859 1 89.88 13 VAL B CA 1
ATOM 3391 C C . VAL B 1 13 ? 4.113 -29.906 -23.328 1 89.88 13 VAL B C 1
ATOM 3393 O O . VAL B 1 13 ? 4.941 -30.781 -23.578 1 89.88 13 VAL B O 1
ATOM 3396 N N . ASP B 1 14 ? 4.305 -28.594 -23.5 1 89.69 14 ASP B N 1
ATOM 3397 C CA . ASP B 1 14 ? 5.598 -28.078 -23.938 1 89.69 14 ASP B CA 1
ATOM 3398 C C . ASP B 1 14 ? 6.102 -26.984 -23.016 1 89.69 14 ASP B C 1
ATOM 3400 O O . ASP B 1 14 ? 5.324 -26.125 -22.578 1 89.69 14 ASP B O 1
ATOM 3404 N N . ARG B 1 15 ? 7.383 -27.094 -22.641 1 87.81 15 ARG B N 1
ATOM 3405 C CA . ARG B 1 15 ? 8.031 -26.047 -21.875 1 87.81 15 ARG B CA 1
ATOM 3406 C C . ARG B 1 15 ? 9.047 -25.281 -22.719 1 87.81 15 ARG B C 1
ATOM 3408 O O . ARG B 1 15 ? 9.953 -25.891 -23.297 1 87.81 15 ARG B O 1
ATOM 3415 N N . ARG B 1 16 ? 8.852 -23.953 -22.859 1 83.81 16 ARG B N 1
ATOM 3416 C CA . ARG B 1 16 ? 9.75 -23.141 -23.672 1 83.81 16 ARG B CA 1
ATOM 3417 C C . ARG B 1 16 ? 10 -21.781 -23.031 1 83.81 16 ARG B C 1
ATOM 3419 O O . ARG B 1 16 ? 9.055 -21.031 -22.781 1 83.81 16 ARG B O 1
ATOM 3426 N N . ASP B 1 17 ? 11.227 -21.391 -22.844 1 80.94 17 ASP B N 1
ATOM 3427 C CA . ASP B 1 17 ? 11.641 -20.031 -22.5 1 80.94 17 ASP B CA 1
ATOM 3428 C C . ASP B 1 17 ? 10.797 -19.484 -21.359 1 80.94 17 ASP B C 1
ATOM 3430 O O . ASP B 1 17 ? 10.234 -18.391 -21.469 1 80.94 17 ASP B O 1
ATOM 3434 N N . GLY B 1 18 ? 10.477 -20.219 -20.328 1 79.69 18 GLY B N 1
ATOM 3435 C CA . GLY B 1 18 ? 9.766 -19.719 -19.172 1 79.69 18 GLY B CA 1
ATOM 3436 C C . GLY B 1 18 ? 8.258 -19.766 -19.328 1 79.69 18 GLY B C 1
ATOM 3437 O O . GLY B 1 18 ? 7.535 -19.062 -18.609 1 79.69 18 GLY B O 1
ATOM 3438 N N . LEU B 1 19 ? 7.855 -20.531 -20.297 1 90.94 19 LEU B N 1
ATOM 3439 C CA . LEU B 1 19 ? 6.43 -20.672 -20.578 1 90.94 19 LEU B CA 1
ATOM 3440 C C . LEU B 1 19 ? 6.031 -22.141 -20.625 1 90.94 19 LEU B C 1
ATOM 3442 O O . LEU B 1 19 ? 6.738 -22.953 -21.219 1 90.94 19 LEU B O 1
ATOM 3446 N N . LEU B 1 20 ? 5.004 -22.484 -19.938 1 91.38 20 LEU B N 1
ATOM 3447 C CA . LEU B 1 20 ? 4.391 -23.797 -20.047 1 91.38 20 LEU B CA 1
ATOM 3448 C C . LEU B 1 20 ? 3.184 -23.766 -20.984 1 91.38 20 LEU B C 1
ATOM 3450 O O . LEU B 1 20 ? 2.234 -23.016 -20.734 1 91.38 20 LEU B O 1
ATOM 3454 N N . ILE B 1 21 ? 3.252 -24.547 -22.047 1 94.62 21 ILE B N 1
ATOM 3455 C CA . ILE B 1 21 ? 2.166 -24.594 -23.016 1 94.62 21 ILE B CA 1
ATOM 3456 C C . ILE B 1 21 ? 1.456 -25.938 -22.938 1 94.62 21 ILE B C 1
ATOM 3458 O O . ILE B 1 21 ? 2.084 -27 -23.094 1 94.62 21 ILE B O 1
ATOM 3462 N N . VAL B 1 22 ? 0.193 -25.922 -22.625 1 93.62 22 VAL B N 1
ATOM 3463 C CA . VAL B 1 22 ? -0.61 -27.141 -22.516 1 93.62 22 VAL B CA 1
ATOM 3464 C C . VAL B 1 22 ? -1.658 -27.156 -23.625 1 93.62 22 VAL B C 1
ATOM 3466 O O . VAL B 1 22 ? -2.547 -26.312 -23.672 1 93.62 22 VAL B O 1
ATOM 3469 N N . THR B 1 23 ? -1.559 -28.078 -24.531 1 95.81 23 THR B N 1
ATOM 3470 C CA . THR B 1 23 ? -2.537 -28.234 -25.609 1 95.81 23 THR B CA 1
ATOM 3471 C C . THR B 1 23 ? -3.656 -29.188 -25.188 1 95.81 23 THR B C 1
ATOM 3473 O O . THR B 1 23 ? -3.393 -30.312 -24.75 1 95.81 23 THR B O 1
ATOM 3476 N N . VAL B 1 24 ? -4.855 -28.703 -25.328 1 95.88 24 VAL B N 1
ATOM 3477 C CA . VAL B 1 24 ? -5.98 -29.5 -24.859 1 95.88 24 VAL B CA 1
ATOM 3478 C C . VAL B 1 24 ? -7.039 -29.594 -25.953 1 95.88 24 VAL B C 1
ATOM 3480 O O . VAL B 1 24 ? -7.047 -28.797 -26.891 1 95.88 24 VAL B O 1
ATOM 3483 N N . SER B 1 25 ? -7.895 -30.625 -25.859 1 95.31 25 SER B N 1
ATOM 3484 C CA . SER B 1 25 ? -9.023 -30.797 -26.766 1 95.31 25 SER B CA 1
ATOM 3485 C C . SER B 1 25 ? -10.18 -31.516 -26.062 1 95.31 25 SER B C 1
ATOM 3487 O O . SER B 1 25 ? -9.992 -32.125 -25.016 1 95.31 25 SER B O 1
ATOM 3489 N N . THR B 1 26 ? -11.375 -31.25 -26.562 1 93.62 26 THR B N 1
ATOM 3490 C CA . THR B 1 26 ? -12.539 -31.953 -26.047 1 93.62 26 THR B CA 1
ATOM 3491 C C . THR B 1 26 ? -12.68 -33.344 -26.688 1 93.62 26 THR B C 1
ATOM 3493 O O . THR B 1 26 ? -12.227 -33.531 -27.828 1 93.62 26 THR B O 1
ATOM 3496 N N . PRO B 1 27 ? -13.312 -34.188 -25.906 1 90.44 27 PRO B N 1
ATOM 3497 C CA . PRO B 1 27 ? -13.578 -35.5 -26.531 1 90.44 27 PRO B CA 1
ATOM 3498 C C . PRO B 1 27 ? -14.562 -35.375 -27.688 1 90.44 27 PRO B C 1
ATOM 3500 O O . PRO B 1 27 ? -15.367 -34.438 -27.75 1 90.44 27 PRO B O 1
ATOM 3503 N N . ALA B 1 28 ? -14.469 -36.375 -28.609 1 84.88 28 ALA B N 1
ATOM 3504 C CA . ALA B 1 28 ? -15.375 -36.406 -29.75 1 84.88 28 ALA B CA 1
ATOM 3505 C C . ALA B 1 28 ? -16.812 -36.625 -29.297 1 84.88 28 ALA B C 1
ATOM 3507 O O . ALA B 1 28 ? -17.078 -37.562 -28.547 1 84.88 28 ALA B O 1
ATOM 3508 N N . ALA B 1 29 ? -17.594 -35.688 -29.547 1 87.44 29 ALA B N 1
ATOM 3509 C CA . ALA B 1 29 ? -19.016 -35.844 -29.266 1 87.44 29 ALA B CA 1
ATOM 3510 C C . ALA B 1 29 ? -19.859 -35.062 -30.266 1 87.44 29 ALA B C 1
ATOM 3512 O O . ALA B 1 29 ? -19.438 -33.969 -30.719 1 87.44 29 ALA B O 1
ATOM 3513 N N . PRO B 1 30 ? -21 -35.656 -30.641 1 88.94 30 PRO B N 1
ATOM 3514 C CA . PRO B 1 30 ? -21.875 -34.875 -31.547 1 88.94 30 PRO B CA 1
ATOM 3515 C C . PRO B 1 30 ? -22.531 -33.688 -30.844 1 88.94 30 PRO B C 1
ATOM 3517 O O . PRO B 1 30 ? -22.625 -33.656 -29.609 1 88.94 30 PRO B O 1
ATOM 3520 N N . THR B 1 31 ? -22.734 -32.656 -31.625 1 91.38 31 THR B N 1
ATOM 3521 C CA . THR B 1 31 ? -23.422 -31.484 -31.125 1 91.38 31 THR B CA 1
ATOM 3522 C C . THR B 1 31 ? -24.5 -31.016 -32.094 1 91.38 31 THR B C 1
ATOM 3524 O O . THR B 1 31 ? -24.453 -31.359 -33.281 1 91.38 31 THR B O 1
ATOM 3527 N N . GLY B 1 32 ? -25.516 -30.391 -31.547 1 92.5 32 GLY B N 1
ATOM 3528 C CA . GLY B 1 32 ? -26.547 -29.828 -32.406 1 92.5 32 GLY B CA 1
ATOM 3529 C C . GLY B 1 32 ? -26.344 -28.359 -32.688 1 92.5 32 GLY B C 1
ATOM 3530 O O . GLY B 1 32 ? -25.656 -27.656 -31.953 1 92.5 32 GLY B O 1
ATOM 3531 N N . CYS B 1 33 ? -26.906 -28.016 -33.906 1 94.12 33 CYS B N 1
ATOM 3532 C CA . CYS B 1 33 ? -26.922 -26.578 -34.219 1 94.12 33 CYS B CA 1
ATOM 3533 C C . CYS B 1 33 ? -27.656 -25.797 -33.125 1 94.12 33 CYS B C 1
ATOM 3535 O O . CYS B 1 33 ? -28.75 -26.172 -32.719 1 94.12 33 CYS B O 1
ATOM 3537 N N . PRO B 1 34 ? -27 -24.703 -32.625 1 91.75 34 PRO B N 1
ATOM 3538 C CA . PRO B 1 34 ? -27.625 -23.953 -31.547 1 91.75 34 PRO B CA 1
ATOM 3539 C C . PRO B 1 34 ? -28.922 -23.25 -31.969 1 91.75 34 PRO B C 1
ATOM 3541 O O . PRO B 1 34 ? -29.734 -22.859 -31.125 1 91.75 34 PRO B O 1
ATOM 3544 N N . LEU B 1 35 ? -29.109 -23.156 -33.25 1 92.56 35 LEU B N 1
ATOM 3545 C CA . LEU B 1 35 ? -30.297 -22.469 -33.719 1 92.56 35 LEU B CA 1
ATOM 3546 C C . LEU B 1 35 ? -31.406 -23.469 -34.094 1 92.56 35 LEU B C 1
ATOM 3548 O O . LEU B 1 35 ? -32.531 -23.344 -33.594 1 92.56 35 LEU B O 1
ATOM 3552 N N . CYS B 1 36 ? -31.203 -24.5 -34.906 1 93.31 36 CYS B N 1
ATOM 3553 C CA . CYS B 1 36 ? -32.25 -25.375 -35.438 1 93.31 36 CYS B CA 1
ATOM 3554 C C . CYS B 1 36 ? -32.219 -26.734 -34.781 1 93.31 36 CYS B C 1
ATOM 3556 O O . CYS B 1 36 ? -33.156 -27.531 -34.938 1 93.31 36 CYS B O 1
ATOM 3558 N N . GLY B 1 37 ? -31.078 -27.109 -34.219 1 92.5 37 GLY B N 1
ATOM 3559 C CA . GLY B 1 37 ? -31.031 -28.328 -33.438 1 92.5 37 GLY B CA 1
ATOM 3560 C C . GLY B 1 37 ? -30.547 -29.531 -34.219 1 92.5 37 GLY B C 1
ATOM 3561 O O . GLY B 1 37 ? -30.281 -30.578 -33.656 1 92.5 37 GLY B O 1
ATOM 3562 N N . VAL B 1 38 ? -30.422 -29.375 -35.531 1 93.19 38 VAL B N 1
ATOM 3563 C CA . VAL B 1 38 ? -29.969 -30.5 -36.344 1 93.19 38 VAL B CA 1
ATOM 3564 C C . VAL B 1 38 ? -28.531 -30.859 -36 1 93.19 38 VAL B C 1
ATOM 3566 O O . VAL B 1 38 ? -27.766 -30 -35.531 1 93.19 38 VAL B O 1
ATOM 3569 N N . VAL B 1 39 ? -28.25 -32.156 -36.219 1 93.94 39 VAL B N 1
ATOM 3570 C CA . VAL B 1 39 ? -26.891 -32.625 -35.906 1 93.94 39 VAL B CA 1
ATOM 3571 C C . VAL B 1 39 ? -25.875 -31.891 -36.781 1 93.94 39 VAL B C 1
ATOM 3573 O O . VAL B 1 39 ? -26 -31.906 -38.031 1 93.94 39 VAL B O 1
ATOM 3576 N N . ALA B 1 40 ? -24.906 -31.328 -36.188 1 94.31 40 ALA B N 1
ATOM 3577 C CA . ALA B 1 40 ? -23.922 -30.5 -36.875 1 94.31 40 ALA B CA 1
ATOM 3578 C C . ALA B 1 40 ? -22.828 -31.359 -37.531 1 94.31 40 ALA B C 1
ATOM 3580 O O . ALA B 1 40 ? -22.609 -32.5 -37.094 1 94.31 40 ALA B O 1
ATOM 3581 N N . ILE B 1 41 ? -22.188 -30.797 -38.531 1 93.88 41 ILE B N 1
ATOM 3582 C CA . ILE B 1 41 ? -21.078 -31.453 -39.25 1 93.88 41 ILE B CA 1
ATOM 3583 C C . ILE B 1 41 ? -19.75 -30.859 -38.812 1 93.88 41 ILE B C 1
ATOM 3585 O O . ILE B 1 41 ? -19.578 -29.641 -38.781 1 93.88 41 ILE B O 1
ATOM 3589 N N . GLY B 1 42 ? -18.812 -31.781 -38.469 1 93.75 42 GLY B N 1
ATOM 3590 C CA . GLY B 1 42 ? -17.5 -31.312 -38.031 1 93.75 42 GLY B CA 1
ATOM 3591 C C . GLY B 1 42 ? -16.703 -30.656 -39.125 1 93.75 42 GLY B C 1
ATOM 3592 O O . GLY B 1 42 ? -16.656 -31.172 -40.25 1 93.75 42 GLY B O 1
ATOM 3593 N N . ARG B 1 43 ? -16.125 -29.469 -38.844 1 93.56 43 ARG B N 1
ATOM 3594 C CA . ARG B 1 43 ? -15.297 -28.75 -39.781 1 93.56 43 ARG B CA 1
ATOM 3595 C C . ARG B 1 43 ? -13.875 -28.578 -39.25 1 93.56 43 ARG B C 1
ATOM 3597 O O . ARG B 1 43 ? -13.242 -27.547 -39.5 1 93.56 43 ARG B O 1
ATOM 3604 N N . GLY B 1 44 ? -13.469 -29.516 -38.469 1 93.69 44 GLY B N 1
ATOM 3605 C CA . GLY B 1 44 ? -12.117 -29.469 -37.938 1 93.69 44 GLY B CA 1
ATOM 3606 C C . GLY B 1 44 ? -12.008 -28.672 -36.656 1 93.69 44 GLY B C 1
ATOM 3607 O O . GLY B 1 44 ? -12.969 -28.609 -35.875 1 93.69 44 GLY B O 1
ATOM 3608 N N . ARG B 1 45 ? -10.734 -28.344 -36.344 1 95.56 45 ARG B N 1
ATOM 3609 C CA . ARG B 1 45 ? -10.469 -27.609 -35.125 1 95.56 45 ARG B CA 1
ATOM 3610 C C . ARG B 1 45 ? -9.609 -26.375 -35.375 1 95.56 45 ARG B C 1
ATOM 3612 O O . ARG B 1 45 ? -8.836 -26.359 -36.344 1 95.56 45 ARG B O 1
ATOM 3619 N N . ARG B 1 46 ? -9.836 -25.391 -34.625 1 96.06 46 ARG B N 1
ATOM 3620 C CA . ARG B 1 46 ? -8.977 -24.219 -34.656 1 96.06 46 ARG B CA 1
ATOM 3621 C C . ARG B 1 46 ? -8.273 -24.031 -33.312 1 96.06 46 ARG B C 1
ATOM 3623 O O . ARG B 1 46 ? -8.742 -24.547 -32.281 1 96.06 46 ARG B O 1
ATOM 3630 N N . ARG B 1 47 ? -7.137 -23.297 -33.344 1 96.88 47 ARG B N 1
ATOM 3631 C CA . ARG B 1 47 ? -6.359 -23.094 -32.125 1 96.88 47 ARG B CA 1
ATOM 3632 C C . ARG B 1 47 ? -6.738 -21.781 -31.438 1 96.88 47 ARG B C 1
ATOM 3634 O O . ARG B 1 47 ? -6.766 -20.734 -32.094 1 96.88 47 ARG B O 1
ATOM 3641 N N . ARG B 1 48 ? -7.117 -21.906 -30.203 1 97.19 48 ARG B N 1
ATOM 3642 C CA . ARG B 1 48 ? -7.371 -20.75 -29.359 1 97.19 48 ARG B CA 1
ATOM 3643 C C . ARG B 1 48 ? -6.43 -20.719 -28.156 1 97.19 48 ARG B C 1
ATOM 3645 O O . ARG B 1 48 ? -6.324 -21.719 -27.438 1 97.19 48 ARG B O 1
ATOM 3652 N N . VAL B 1 49 ? -5.746 -19.625 -28.016 1 97.25 49 VAL B N 1
ATOM 3653 C CA . VAL B 1 49 ? -4.762 -19.516 -26.953 1 97.25 49 VAL B CA 1
ATOM 3654 C C . VAL B 1 49 ? -5.383 -18.828 -25.734 1 97.25 49 VAL B C 1
ATOM 3656 O O . VAL B 1 49 ? -5.965 -17.75 -25.859 1 97.25 49 VAL B O 1
ATOM 3659 N N . LEU B 1 50 ? -5.273 -19.484 -24.594 1 97.19 50 LEU B N 1
ATOM 3660 C CA . LEU B 1 50 ? -5.816 -18.969 -23.344 1 97.19 50 LEU B CA 1
ATOM 3661 C C . LEU B 1 50 ? -4.715 -18.766 -22.312 1 97.19 50 LEU B C 1
ATOM 3663 O O . LEU B 1 50 ? -3.738 -19.516 -22.281 1 97.19 50 LEU B O 1
ATOM 3667 N N . HIS B 1 51 ? -4.871 -17.75 -21.469 1 97.5 51 HIS B N 1
ATOM 3668 C CA . HIS B 1 51 ? -3.984 -17.531 -20.328 1 97.5 51 HIS B CA 1
ATOM 3669 C C . HIS B 1 51 ? -4.516 -18.219 -19.078 1 97.5 51 HIS B C 1
ATOM 3671 O O . HIS B 1 51 ? -5.68 -18.047 -18.719 1 97.5 51 HIS B O 1
ATOM 3677 N N . ASP B 1 52 ? -3.699 -19.031 -18.469 1 96.25 52 ASP B N 1
ATOM 3678 C CA . ASP B 1 52 ? -4.113 -19.797 -17.281 1 96.25 52 ASP B CA 1
ATOM 3679 C C . ASP B 1 52 ? -3.336 -19.359 -16.047 1 96.25 52 ASP B C 1
ATOM 3681 O O . ASP B 1 52 ? -2.484 -18.469 -16.125 1 96.25 52 ASP B O 1
ATOM 3685 N N . VAL B 1 53 ? -3.695 -19.906 -14.867 1 95.69 53 VAL B N 1
ATOM 3686 C CA . VAL B 1 53 ? -3.082 -19.562 -13.594 1 95.69 53 VAL B CA 1
ATOM 3687 C C . VAL B 1 53 ? -1.576 -19.812 -13.656 1 95.69 53 VAL B C 1
ATOM 3689 O O . VAL B 1 53 ? -1.133 -20.891 -14.047 1 95.69 53 VAL B O 1
ATOM 3692 N N . PRO B 1 54 ? -0.84 -18.812 -13.297 1 93.75 54 PRO B N 1
ATOM 3693 C CA . PRO B 1 54 ? 0.612 -19 -13.328 1 93.75 54 PRO B CA 1
ATOM 3694 C C . PRO B 1 54 ? 1.12 -19.828 -12.148 1 93.75 54 PRO B C 1
ATOM 3696 O O . PRO B 1 54 ? 0.437 -19.938 -11.125 1 93.75 54 PRO B O 1
ATOM 3699 N N . GLY B 1 55 ? 2.27 -20.438 -12.336 1 89.81 55 GLY B N 1
ATOM 3700 C CA . GLY B 1 55 ? 3.072 -21.078 -11.312 1 89.81 55 GLY B CA 1
ATOM 3701 C C . GLY B 1 55 ? 4.512 -20.609 -11.297 1 89.81 55 GLY B C 1
ATOM 3702 O O . GLY B 1 55 ? 4.777 -19.406 -11.234 1 89.81 55 GLY B O 1
ATOM 3703 N N . VAL B 1 56 ? 5.371 -21.609 -11.477 1 86.44 56 VAL B N 1
ATOM 3704 C CA . VAL B 1 56 ? 6.781 -21.266 -11.602 1 86.44 56 VAL B CA 1
ATOM 3705 C C . VAL B 1 56 ? 6.988 -20.375 -12.828 1 86.44 56 VAL B C 1
ATOM 3707 O O . VAL B 1 56 ? 7.824 -19.469 -12.82 1 86.44 56 VAL B O 1
ATOM 3710 N N . THR B 1 57 ? 6.199 -20.766 -13.781 1 90.31 57 THR B N 1
ATOM 3711 C CA . THR B 1 57 ? 6.195 -19.969 -15.016 1 90.31 57 THR B CA 1
ATOM 3712 C C . THR B 1 57 ? 4.77 -19.609 -15.414 1 90.31 57 THR B C 1
ATOM 3714 O O . THR B 1 57 ? 3.807 -20.078 -14.805 1 90.31 57 THR B O 1
ATOM 3717 N N . ARG B 1 58 ? 4.676 -18.812 -16.469 1 92.94 58 ARG B N 1
ATOM 3718 C CA . ARG B 1 58 ? 3.375 -18.547 -17.078 1 92.94 58 ARG B CA 1
ATOM 3719 C C . ARG B 1 58 ? 2.832 -19.797 -17.781 1 92.94 58 ARG B C 1
ATOM 3721 O O . ARG B 1 58 ? 3.602 -20.641 -18.234 1 92.94 58 ARG B O 1
ATOM 3728 N N . VAL B 1 59 ? 1.573 -19.844 -17.812 1 93.81 59 VAL B N 1
ATOM 3729 C CA . VAL B 1 59 ? 0.931 -21 -18.422 1 93.81 59 VAL B CA 1
ATOM 3730 C C . VAL B 1 59 ? -0.015 -20.547 -19.531 1 93.81 59 VAL B C 1
ATOM 3732 O O . VAL B 1 59 ? -0.837 -19.656 -19.328 1 93.81 59 VAL B O 1
ATOM 3735 N N . ARG B 1 60 ? 0.165 -21.203 -20.688 1 96 60 ARG B N 1
ATOM 3736 C CA . ARG B 1 60 ? -0.753 -21.016 -21.812 1 96 60 ARG B CA 1
ATOM 3737 C C . ARG B 1 60 ? -1.484 -22.312 -22.141 1 96 60 ARG B C 1
ATOM 3739 O O . ARG B 1 60 ? -0.871 -23.375 -22.203 1 96 60 ARG B O 1
ATOM 3746 N N . ILE B 1 61 ? -2.766 -22.188 -22.281 1 95.81 61 ILE B N 1
ATOM 3747 C CA . ILE B 1 61 ? -3.562 -23.312 -22.75 1 95.81 61 ILE B CA 1
ATOM 3748 C C . ILE B 1 61 ? -3.906 -23.109 -24.234 1 95.81 61 ILE B C 1
ATOM 3750 O O . ILE B 1 61 ? -4.508 -22.109 -24.594 1 95.81 61 ILE B O 1
ATOM 3754 N N . VAL B 1 62 ? -3.424 -23.953 -25.031 1 97.12 62 VAL B N 1
ATOM 3755 C CA . VAL B 1 62 ? -3.832 -23.953 -26.438 1 97.12 62 VAL B CA 1
ATOM 3756 C C . VAL B 1 62 ? -5.016 -24.906 -26.625 1 97.12 62 VAL B C 1
ATOM 3758 O O . VAL B 1 62 ? -4.848 -26.125 -26.641 1 97.12 62 VAL B O 1
ATOM 3761 N N . TRP B 1 63 ? -6.164 -24.359 -26.781 1 96.62 63 TRP B N 1
ATOM 3762 C CA . TRP B 1 63 ? -7.395 -25.125 -26.953 1 96.62 63 TRP B CA 1
ATOM 3763 C C . TRP B 1 63 ? -7.691 -25.375 -28.422 1 96.62 63 TRP B C 1
ATOM 3765 O O . TRP B 1 63 ? -7.918 -24.438 -29.188 1 96.62 63 TRP B O 1
ATOM 3775 N N . ARG B 1 64 ? -7.629 -26.625 -28.75 1 96.81 64 ARG B N 1
ATOM 3776 C CA . ARG B 1 64 ? -8.07 -27 -30.094 1 96.81 64 ARG B CA 1
ATOM 3777 C C . ARG B 1 64 ? -9.594 -27.078 -30.172 1 96.81 64 ARG B C 1
ATOM 3779 O O . ARG B 1 64 ? -10.164 -28.172 -30.016 1 96.81 64 ARG B O 1
ATOM 3786 N N . GLN B 1 65 ? -10.125 -26.031 -30.453 1 95.81 65 GLN B N 1
ATOM 3787 C CA . GLN B 1 65 ? -11.562 -25.797 -30.406 1 95.81 65 GLN B CA 1
ATOM 3788 C C . GLN B 1 65 ? -12.258 -26.328 -31.656 1 95.81 65 GLN B C 1
ATOM 3790 O O . GLN B 1 65 ? -11.844 -26.031 -32.781 1 95.81 65 GLN B O 1
ATOM 3795 N N . ARG B 1 66 ? -13.328 -27 -31.469 1 95.81 66 ARG B N 1
ATOM 3796 C CA . ARG B 1 66 ? -14.039 -27.594 -32.594 1 95.81 66 ARG B CA 1
ATOM 3797 C C . ARG B 1 66 ? -14.852 -26.547 -33.344 1 95.81 66 ARG B C 1
ATOM 3799 O O . ARG B 1 66 ? -15.438 -25.656 -32.75 1 95.81 66 ARG B O 1
ATOM 3806 N N . VAL B 1 67 ? -14.836 -26.766 -34.625 1 95.69 67 VAL B N 1
ATOM 3807 C CA . VAL B 1 67 ? -15.648 -25.938 -35.531 1 95.69 67 VAL B CA 1
ATOM 3808 C C . VAL B 1 67 ? -16.719 -26.812 -36.188 1 95.69 67 VAL B C 1
ATOM 3810 O O . VAL B 1 67 ? -16.438 -27.938 -36.625 1 95.69 67 VAL B O 1
ATOM 3813 N N . TRP B 1 68 ? -17.984 -26.281 -36.25 1 94.69 68 TRP B N 1
ATOM 3814 C CA . TRP B 1 68 ? -19.094 -27.031 -36.812 1 94.69 68 TRP B CA 1
ATOM 3815 C C . TRP B 1 68 ? -19.797 -26.234 -37.906 1 94.69 68 TRP B C 1
ATOM 3817 O O . TRP B 1 68 ? -19.641 -25.016 -38 1 94.69 68 TRP B O 1
ATOM 3827 N N . ARG B 1 69 ? -20.484 -26.969 -38.688 1 94.5 69 ARG B N 1
ATOM 3828 C CA . ARG B 1 69 ? -21.406 -26.406 -39.656 1 94.5 69 ARG B CA 1
ATOM 3829 C C . ARG B 1 69 ? -22.781 -27.047 -39.531 1 94.5 69 ARG B C 1
ATOM 3831 O O . ARG B 1 69 ? -22.906 -28.25 -39.312 1 94.5 69 ARG B O 1
ATOM 3838 N N . CYS B 1 70 ? -23.719 -26.156 -39.625 1 94.12 70 CYS B N 1
ATOM 3839 C CA . CYS B 1 70 ? -25.078 -26.703 -39.625 1 94.12 70 CYS B CA 1
ATOM 3840 C C . CYS B 1 70 ? -25.359 -27.484 -40.906 1 94.12 70 CYS B C 1
ATOM 3842 O O . CYS B 1 70 ? -25.016 -27.031 -42 1 94.12 70 CYS B O 1
ATOM 3844 N N . GLY B 1 71 ? -26.031 -28.656 -40.781 1 90 71 GLY B N 1
ATOM 3845 C CA . GLY B 1 71 ? -26.344 -29.5 -41.906 1 90 71 GLY B CA 1
ATOM 3846 C C . GLY B 1 71 ? -27.594 -29.047 -42.656 1 90 71 GLY B C 1
ATOM 3847 O O . GLY B 1 71 ? -27.828 -29.469 -43.812 1 90 71 GLY B O 1
ATOM 3848 N N . ASP B 1 72 ? -28.375 -28.172 -41.969 1 91.06 72 ASP B N 1
ATOM 3849 C CA . ASP B 1 72 ? -29.609 -27.703 -42.594 1 91.06 72 ASP B CA 1
ATOM 3850 C C . ASP B 1 72 ? -29.344 -26.484 -43.5 1 91.06 72 ASP B C 1
ATOM 3852 O O . ASP B 1 72 ? -28.969 -25.422 -43 1 91.06 72 ASP B O 1
ATOM 3856 N N . VAL B 1 73 ? -29.656 -26.641 -44.719 1 88 73 VAL B N 1
ATOM 3857 C CA . VAL B 1 73 ? -29.359 -25.609 -45.688 1 88 73 VAL B CA 1
ATOM 3858 C C . VAL B 1 73 ? -30.234 -24.375 -45.438 1 88 73 VAL B C 1
ATOM 3860 O O . VAL B 1 73 ? -29.875 -23.266 -45.812 1 88 73 VAL B O 1
ATOM 3863 N N . GLY B 1 74 ? -31.359 -24.578 -44.812 1 90 74 GLY B N 1
ATOM 3864 C CA . GLY B 1 74 ? -32.25 -23.469 -44.562 1 90 74 GLY B CA 1
ATOM 3865 C C . GLY B 1 74 ? -31.953 -22.734 -43.281 1 90 74 GLY B C 1
ATOM 3866 O O . GLY B 1 74 ? -32.562 -21.703 -43 1 90 74 GLY B O 1
ATOM 3867 N N . CYS B 1 75 ? -31.031 -23.234 -42.531 1 92.75 75 CYS B N 1
ATOM 3868 C CA . CYS B 1 75 ? -30.734 -22.656 -41.219 1 92.75 75 CYS B CA 1
ATOM 3869 C C . CYS B 1 75 ? -29.859 -21.406 -41.375 1 92.75 75 CYS B C 1
ATOM 3871 O O . CYS B 1 75 ? -28.906 -21.406 -42.156 1 92.75 75 CYS B O 1
ATOM 3873 N N . ALA B 1 76 ? -30.109 -20.375 -40.656 1 92.38 76 ALA B N 1
ATOM 3874 C CA . ALA B 1 76 ? -29.359 -19.109 -40.688 1 92.38 76 ALA B CA 1
ATOM 3875 C C . ALA B 1 76 ? -28 -19.281 -40.031 1 92.38 76 ALA B C 1
ATOM 3877 O O . ALA B 1 76 ? -27.062 -18.516 -40.344 1 92.38 76 ALA B O 1
ATOM 3878 N N . LYS B 1 77 ? -27.906 -20.25 -39.156 1 87.69 77 LYS B N 1
ATOM 3879 C CA . LYS B 1 77 ? -26.625 -20.5 -38.5 1 87.69 77 LYS B CA 1
ATOM 3880 C C . LYS B 1 77 ? -25.703 -21.344 -39.375 1 87.69 77 LYS B C 1
ATOM 3882 O O . LYS B 1 77 ? -25.969 -22.531 -39.625 1 87.69 77 LYS B O 1
ATOM 3887 N N . LYS B 1 78 ? -24.844 -20.844 -40.125 1 89.5 78 LYS B N 1
ATOM 3888 C CA . LYS B 1 78 ? -23.953 -21.531 -41.062 1 89.5 78 LYS B CA 1
ATOM 3889 C C . LYS B 1 78 ? -22.812 -22.219 -40.344 1 89.5 78 LYS B C 1
ATOM 3891 O O . LYS B 1 78 ? -22.766 -23.453 -40.281 1 89.5 78 LYS B O 1
ATOM 3896 N N . THR B 1 79 ? -21.938 -21.531 -39.656 1 93.56 79 THR B N 1
ATOM 3897 C CA . THR B 1 79 ? -20.781 -22.062 -38.938 1 93.56 79 THR B CA 1
ATOM 3898 C C . THR B 1 79 ? -20.797 -21.578 -37.469 1 93.56 79 THR B C 1
ATOM 3900 O O . THR B 1 79 ? -21.297 -20.5 -37.188 1 93.56 79 THR B O 1
ATOM 3903 N N . PHE B 1 80 ? -20.453 -22.484 -36.625 1 94 80 PHE B N 1
ATOM 3904 C CA . PHE B 1 80 ? -20.328 -22.109 -35.219 1 94 80 PHE B CA 1
ATOM 3905 C C . PHE B 1 80 ? -19.203 -22.875 -34.531 1 94 80 PHE B C 1
ATOM 3907 O O . PHE B 1 80 ? -18.688 -23.859 -35.094 1 94 80 PHE B O 1
ATOM 3914 N N . VAL B 1 81 ? -18.75 -22.375 -33.406 1 94.38 81 VAL B N 1
ATOM 3915 C CA . VAL B 1 81 ? -17.609 -22.984 -32.719 1 94.38 81 VAL B CA 1
ATOM 3916 C C . VAL B 1 81 ? -18.047 -23.516 -31.375 1 94.38 81 VAL B C 1
ATOM 3918 O O . VAL B 1 81 ? -19.047 -23.047 -30.812 1 94.38 81 VAL B O 1
ATOM 3921 N N . GLU B 1 82 ? -17.359 -24.484 -30.906 1 93.12 82 GLU B N 1
ATOM 3922 C CA . GLU B 1 82 ? -17.578 -25.078 -29.594 1 93.12 82 GLU B CA 1
ATOM 3923 C C . GLU B 1 82 ? -17.438 -24.031 -28.484 1 93.12 82 GLU B C 1
ATOM 3925 O O . GLU B 1 82 ? -16.578 -23.156 -28.562 1 93.12 82 GLU B O 1
ATOM 3930 N N . GLN B 1 83 ? -18.312 -24.141 -27.562 1 93.19 83 GLN B N 1
ATOM 3931 C CA . GLN B 1 83 ? -18.234 -23.312 -26.375 1 93.19 83 GLN B CA 1
ATOM 3932 C C . GLN B 1 83 ? -18.094 -24.156 -25.109 1 93.19 83 GLN B C 1
ATOM 3934 O O . GLN B 1 83 ? -18.812 -25.141 -24.938 1 93.19 83 GLN B O 1
ATOM 3939 N N . LEU B 1 84 ? -17.141 -23.844 -24.312 1 93.81 84 LEU B N 1
ATOM 3940 C CA . LEU B 1 84 ? -16.938 -24.5 -23.016 1 93.81 84 LEU B CA 1
ATOM 3941 C C . LEU B 1 84 ? -16.844 -23.469 -21.891 1 93.81 84 LEU B C 1
ATOM 3943 O O . LEU B 1 84 ? -15.75 -23.109 -21.453 1 93.81 84 LEU B O 1
ATOM 3947 N N . PRO B 1 85 ? -17.969 -23.094 -21.359 1 93.06 85 PRO B N 1
ATOM 3948 C CA . PRO B 1 85 ? -18 -22.016 -20.359 1 93.06 85 PRO B CA 1
ATOM 3949 C C . PRO B 1 85 ? -17.172 -22.344 -19.125 1 93.06 85 PRO B C 1
ATOM 3951 O O . PRO B 1 85 ? -16.703 -21.422 -18.438 1 93.06 85 PRO B O 1
ATOM 3954 N N . SER B 1 86 ? -17 -23.578 -18.828 1 92.56 86 SER B N 1
ATOM 3955 C CA . SER B 1 86 ? -16.203 -23.953 -17.656 1 92.56 86 SER B CA 1
ATOM 3956 C C . SER B 1 86 ? -14.719 -23.688 -17.891 1 92.56 86 SER B C 1
ATOM 3958 O O . SER B 1 86 ? -13.945 -23.578 -16.922 1 92.56 86 SER B O 1
ATOM 3960 N N . LEU B 1 87 ? -14.391 -23.578 -19.156 1 94.81 87 LEU B N 1
ATOM 3961 C CA . LEU B 1 87 ? -13 -23.328 -19.5 1 94.81 87 LEU B CA 1
ATOM 3962 C C . LEU B 1 87 ? -12.734 -21.844 -19.688 1 94.81 87 LEU B C 1
ATOM 3964 O O . LEU B 1 87 ? -11.789 -21.297 -19.125 1 94.81 87 LEU B O 1
ATOM 3968 N N . VAL B 1 88 ? -13.586 -21.219 -20.469 1 96.12 88 VAL B N 1
ATOM 3969 C CA . VAL B 1 88 ? -13.391 -19.812 -20.781 1 96.12 88 VAL B CA 1
ATOM 3970 C C . VAL B 1 88 ? -14.719 -19.172 -21.188 1 96.12 88 VAL B C 1
ATOM 3972 O O . VAL B 1 88 ? -15.562 -19.828 -21.797 1 96.12 88 VAL B O 1
ATOM 3975 N N . ALA B 1 89 ? -14.859 -17.906 -20.812 1 95.12 89 ALA B N 1
ATOM 3976 C CA . ALA B 1 89 ? -16.031 -17.141 -21.266 1 95.12 89 ALA B CA 1
ATOM 3977 C C . ALA B 1 89 ? -16.016 -16.969 -22.781 1 95.12 89 ALA B C 1
ATOM 3979 O O . ALA B 1 89 ? -14.953 -17.031 -23.422 1 95.12 89 ALA B O 1
ATOM 3980 N N . ARG B 1 90 ? -17.266 -16.672 -23.266 1 92.06 90 ARG B N 1
ATOM 3981 C CA . ARG B 1 90 ? -17.375 -16.438 -24.688 1 92.06 90 ARG B CA 1
ATOM 3982 C C . ARG B 1 90 ? -16.453 -15.297 -25.125 1 92.06 90 ARG B C 1
ATOM 3984 O O . ARG B 1 90 ? -16.469 -14.219 -24.531 1 92.06 90 ARG B O 1
ATOM 3991 N N . ARG B 1 91 ? -15.508 -15.453 -25.953 1 90.81 91 ARG B N 1
ATOM 3992 C CA . ARG B 1 91 ? -14.578 -14.5 -26.547 1 90.81 91 ARG B CA 1
ATOM 3993 C C . ARG B 1 91 ? -13.484 -14.117 -25.547 1 90.81 91 ARG B C 1
ATOM 3995 O O . ARG B 1 91 ? -12.766 -13.133 -25.766 1 90.81 91 ARG B O 1
ATOM 4002 N N . GLY B 1 92 ? -13.539 -14.75 -24.406 1 94.62 92 GLY B N 1
ATOM 4003 C CA . GLY B 1 92 ? -12.516 -14.461 -23.422 1 94.62 92 GLY B CA 1
ATOM 4004 C C . GLY B 1 92 ? -11.172 -15.078 -23.75 1 94.62 92 GLY B C 1
ATOM 4005 O O . GLY B 1 92 ? -11.07 -15.914 -24.656 1 94.62 92 GLY B O 1
ATOM 4006 N N . SER B 1 93 ? -10.156 -14.594 -22.953 1 96.62 93 SER B N 1
ATOM 4007 C CA . SER B 1 93 ? -8.82 -15.133 -23.203 1 96.62 93 SER B CA 1
ATOM 4008 C C . SER B 1 93 ? -8.172 -15.617 -21.906 1 96.62 93 SER B C 1
ATOM 4010 O O . SER B 1 93 ? -7.059 -16.141 -21.922 1 96.62 93 SER B O 1
ATOM 4012 N N . LEU B 1 94 ? -8.828 -15.484 -20.812 1 97.69 94 LEU B N 1
ATOM 4013 C CA . LEU B 1 94 ? -8.414 -16.062 -19.531 1 97.69 94 LEU B CA 1
ATOM 4014 C C . LEU B 1 94 ? -9.289 -17.25 -19.172 1 97.69 94 LEU B C 1
ATOM 4016 O O . LEU B 1 94 ? -10.516 -17.203 -19.312 1 97.69 94 LEU B O 1
ATOM 4020 N N . THR B 1 95 ? -8.672 -18.297 -18.75 1 96.75 95 THR B N 1
ATOM 4021 C CA . THR B 1 95 ? -9.484 -19.391 -18.25 1 96.75 95 THR B CA 1
ATOM 4022 C C . THR B 1 95 ? -10.32 -18.969 -17.062 1 96.75 95 THR B C 1
ATOM 4024 O O . THR B 1 95 ? -9.977 -18 -16.359 1 96.75 95 THR B O 1
ATOM 4027 N N . ARG B 1 96 ? -11.398 -19.703 -16.859 1 95.94 96 ARG B N 1
ATOM 4028 C CA . ARG B 1 96 ? -12.266 -19.391 -15.727 1 95.94 96 ARG B CA 1
ATOM 4029 C C . ARG B 1 96 ? -11.5 -19.453 -14.406 1 95.94 96 ARG B C 1
ATOM 4031 O O . ARG B 1 96 ? -11.656 -18.578 -13.547 1 95.94 96 ARG B O 1
ATOM 4038 N N . ARG B 1 97 ? -10.703 -20.422 -14.242 1 95.12 97 ARG B N 1
ATOM 4039 C CA . ARG B 1 97 ? -9.945 -20.562 -13 1 95.12 97 ARG B CA 1
ATOM 4040 C C . ARG B 1 97 ? -8.93 -19.438 -12.852 1 95.12 97 ARG B C 1
ATOM 4042 O O . ARG B 1 97 ? -8.617 -19.016 -11.734 1 95.12 97 ARG B O 1
ATOM 4049 N N . ALA B 1 98 ? -8.359 -18.938 -13.953 1 96.94 98 ALA B N 1
ATOM 4050 C CA . ALA B 1 98 ? -7.438 -17.812 -13.891 1 96.94 98 ALA B CA 1
ATOM 4051 C C . ALA B 1 98 ? -8.148 -16.547 -13.422 1 96.94 98 ALA B C 1
ATOM 4053 O O . ALA B 1 98 ? -7.57 -15.734 -12.695 1 96.94 98 ALA B O 1
ATOM 4054 N N . VAL B 1 99 ? -9.352 -16.391 -13.883 1 97.62 99 VAL B N 1
ATOM 4055 C CA . VAL B 1 99 ? -10.148 -15.258 -13.43 1 97.62 99 VAL B CA 1
ATOM 4056 C C . VAL B 1 99 ? -10.391 -15.359 -11.922 1 97.62 99 VAL B C 1
ATOM 4058 O O . VAL B 1 99 ? -10.203 -14.383 -11.195 1 97.62 99 VAL B O 1
ATOM 4061 N N . ASP B 1 100 ? -10.75 -16.531 -11.484 1 96.38 100 ASP B N 1
ATOM 4062 C CA . ASP B 1 100 ? -10.961 -16.75 -10.055 1 96.38 100 ASP B CA 1
ATOM 4063 C C . ASP B 1 100 ? -9.688 -16.484 -9.266 1 96.38 100 ASP B C 1
ATOM 4065 O O . ASP B 1 100 ? -9.734 -15.859 -8.195 1 96.38 100 ASP B O 1
ATOM 4069 N N . TRP B 1 101 ? -8.648 -16.984 -9.805 1 96.12 101 TRP B N 1
ATOM 4070 C CA . TRP B 1 101 ? -7.348 -16.766 -9.188 1 96.12 101 TRP B CA 1
ATOM 4071 C C . TRP B 1 101 ? -7.035 -15.281 -9.086 1 96.12 101 TRP B C 1
ATOM 4073 O O . TRP B 1 101 ? -6.605 -14.797 -8.039 1 96.12 101 TRP B O 1
ATOM 4083 N N . ALA B 1 102 ? -7.23 -14.562 -10.148 1 97.81 102 ALA B N 1
ATOM 4084 C CA . ALA B 1 102 ? -6.965 -13.125 -10.195 1 97.81 102 ALA B CA 1
ATOM 4085 C C . ALA B 1 102 ? -7.793 -12.375 -9.148 1 97.81 102 ALA B C 1
ATOM 4087 O O . ALA B 1 102 ? -7.273 -11.523 -8.43 1 97.81 102 ALA B O 1
ATOM 4088 N N . ILE B 1 103 ? -9.023 -12.727 -9.062 1 97.94 103 ILE B N 1
ATOM 4089 C CA . ILE B 1 103 ? -9.914 -12.086 -8.102 1 97.94 103 ILE B CA 1
ATOM 4090 C C . ILE B 1 103 ? -9.461 -12.398 -6.68 1 97.94 103 ILE B C 1
ATOM 4092 O O . ILE B 1 103 ? -9.469 -11.516 -5.816 1 97.94 103 ILE B O 1
ATOM 4096 N N . GLY B 1 104 ? -9.031 -13.633 -6.484 1 96.56 104 GLY B N 1
ATOM 4097 C CA . GLY B 1 104 ? -8.484 -13.992 -5.184 1 96.56 104 GLY B CA 1
ATOM 4098 C C . GLY B 1 104 ? -7.25 -13.195 -4.809 1 96.56 104 GLY B C 1
ATOM 4099 O O . GLY B 1 104 ? -7.117 -12.742 -3.67 1 96.56 104 GLY B O 1
ATOM 4100 N N . GLN B 1 105 ? -6.387 -13.031 -5.766 1 96.62 105 GLN B N 1
ATOM 4101 C CA . GLN B 1 105 ? -5.172 -12.258 -5.551 1 96.62 105 GLN B CA 1
ATOM 4102 C C . GLN B 1 105 ? -5.496 -10.805 -5.223 1 96.62 105 GLN B C 1
ATOM 4104 O O . GLN B 1 105 ? -4.883 -10.203 -4.336 1 96.62 105 GLN B O 1
ATOM 4109 N N . LEU B 1 106 ? -6.441 -10.227 -5.93 1 96.5 106 LEU B N 1
ATOM 4110 C CA . LEU B 1 106 ? -6.855 -8.852 -5.703 1 96.5 106 LEU B CA 1
ATOM 4111 C C . LEU B 1 106 ? -7.445 -8.68 -4.309 1 96.5 106 LEU B C 1
ATOM 4113 O O . LEU B 1 106 ? -7.168 -7.688 -3.629 1 96.5 106 LEU B O 1
ATOM 4117 N N . ARG B 1 107 ? -8.172 -9.617 -3.895 1 95.88 107 ARG B N 1
ATOM 4118 C CA . ARG B 1 107 ? -8.938 -9.523 -2.654 1 95.88 107 ARG B CA 1
ATOM 4119 C C . ARG B 1 107 ? -8.039 -9.727 -1.439 1 95.88 107 ARG B C 1
ATOM 4121 O O . ARG B 1 107 ? -8.164 -9.016 -0.442 1 95.88 107 ARG B O 1
ATOM 4128 N N . ARG B 1 108 ? -7.055 -10.664 -1.566 1 93.94 108 ARG B N 1
ATOM 4129 C CA . ARG B 1 108 ? -6.418 -11.141 -0.341 1 93.94 108 ARG B CA 1
ATOM 4130 C C . ARG B 1 108 ? -4.93 -10.82 -0.334 1 93.94 108 ARG B C 1
ATOM 4132 O O . ARG B 1 108 ? -4.289 -10.844 0.718 1 93.94 108 ARG B O 1
ATOM 4139 N N . GLU B 1 109 ? -4.387 -10.57 -1.502 1 94.25 109 GLU B N 1
ATOM 4140 C CA . GLU B 1 109 ? -2.928 -10.508 -1.566 1 94.25 109 GLU B CA 1
ATOM 4141 C C . GLU B 1 109 ? -2.449 -9.156 -2.08 1 94.25 109 GLU B C 1
ATOM 4143 O O . GLU B 1 109 ? -1.343 -9.039 -2.609 1 94.25 109 GLU B O 1
ATOM 4148 N N . HIS B 1 110 ? -3.332 -8.188 -2.066 1 93.06 110 HIS B N 1
ATOM 4149 C CA . HIS B 1 110 ? -2.988 -6.812 -2.418 1 93.06 110 HIS B CA 1
ATOM 4150 C C . HIS B 1 110 ? -2.461 -6.727 -3.846 1 93.06 110 HIS B C 1
ATOM 4152 O O . HIS B 1 110 ? -1.607 -5.887 -4.148 1 93.06 110 HIS B O 1
ATOM 4158 N N . ALA B 1 111 ? -2.896 -7.625 -4.684 1 96 111 ALA B N 1
ATOM 4159 C CA . ALA B 1 111 ? -2.471 -7.602 -6.082 1 96 111 ALA B CA 1
ATOM 4160 C C . ALA B 1 111 ? -3.064 -6.406 -6.816 1 96 111 ALA B C 1
ATOM 4162 O O . ALA B 1 111 ? -4.035 -5.801 -6.355 1 96 111 ALA B O 1
ATOM 4163 N N . THR B 1 112 ? -2.391 -5.992 -7.863 1 95.44 112 THR B N 1
ATOM 4164 C CA . THR B 1 112 ? -2.889 -4.984 -8.797 1 95.44 112 THR B CA 1
ATOM 4165 C C . THR B 1 112 ? -3.135 -5.594 -10.172 1 95.44 112 THR B C 1
ATOM 4167 O O . THR B 1 112 ? -2.596 -6.652 -10.492 1 95.44 112 THR B O 1
ATOM 4170 N N . ILE B 1 113 ? -3.982 -4.91 -10.938 1 96.5 113 ILE B N 1
ATOM 4171 C CA . ILE B 1 113 ? -4.223 -5.402 -12.289 1 96.5 113 ILE B CA 1
ATOM 4172 C C . ILE B 1 113 ? -2.92 -5.383 -13.086 1 96.5 113 ILE B C 1
ATOM 4174 O O . ILE B 1 113 ? -2.662 -6.285 -13.883 1 96.5 113 ILE B O 1
ATOM 4178 N N . GLU B 1 114 ? -2.152 -4.391 -12.828 1 95.62 114 GLU B N 1
ATOM 4179 C CA . GLU B 1 114 ? -0.845 -4.309 -13.477 1 95.62 114 GLU B CA 1
ATOM 4180 C C . GLU B 1 114 ? 0.027 -5.504 -13.109 1 95.62 114 GLU B C 1
ATOM 4182 O O . GLU B 1 114 ? 0.67 -6.102 -13.977 1 95.62 114 GLU B O 1
ATOM 4187 N N . GLY B 1 115 ? 0.056 -5.867 -11.859 1 95.75 115 GLY B N 1
ATOM 4188 C CA . GLY B 1 115 ? 0.81 -7.031 -11.43 1 95.75 115 GLY B CA 1
ATOM 4189 C C . GLY B 1 115 ? 0.273 -8.336 -11.992 1 95.75 115 GLY B C 1
ATOM 4190 O O . GLY B 1 115 ? 1.045 -9.211 -12.398 1 95.75 115 GLY B O 1
ATOM 4191 N N . LEU B 1 116 ? -1.016 -8.43 -12.039 1 97.44 116 LEU B N 1
ATOM 4192 C CA . LEU B 1 116 ? -1.655 -9.648 -12.539 1 97.44 116 LEU B CA 1
ATOM 4193 C C . LEU B 1 116 ? -1.378 -9.828 -14.031 1 97.44 116 LEU B C 1
ATOM 4195 O O . LEU B 1 116 ? -1.104 -10.945 -14.477 1 97.44 116 LEU B O 1
ATOM 4199 N N . ARG B 1 117 ? -1.472 -8.719 -14.766 1 97 117 ARG B N 1
ATOM 4200 C CA . ARG B 1 117 ? -1.227 -8.852 -16.203 1 97 117 ARG B CA 1
ATOM 4201 C C . ARG B 1 117 ? 0.196 -9.336 -16.469 1 97 117 ARG B C 1
ATOM 4203 O O . ARG B 1 117 ? 0.433 -10.094 -17.406 1 97 117 ARG B O 1
ATOM 4210 N N . ARG B 1 118 ? 1.172 -8.898 -15.656 1 95.62 118 ARG B N 1
ATOM 4211 C CA . ARG B 1 118 ? 2.557 -9.336 -15.805 1 95.62 118 ARG B CA 1
ATOM 4212 C C . ARG B 1 118 ? 2.688 -10.828 -15.539 1 95.62 118 ARG B C 1
ATOM 4214 O O . ARG B 1 118 ? 3.346 -11.547 -16.297 1 95.62 118 ARG B O 1
ATOM 4221 N N . GLN B 1 119 ? 2.062 -11.258 -14.516 1 94.94 119 GLN B N 1
ATOM 4222 C CA . GLN B 1 119 ? 2.16 -12.656 -14.125 1 94.94 119 GLN B CA 1
ATOM 4223 C C . GLN B 1 119 ? 1.459 -13.562 -15.133 1 94.94 119 GLN B C 1
ATOM 4225 O O . GLN B 1 119 ? 1.914 -14.68 -15.398 1 94.94 119 GLN B O 1
ATOM 4230 N N . LEU B 1 120 ? 0.427 -13.07 -15.711 1 96.75 120 LEU B N 1
ATOM 4231 C CA . LEU B 1 120 ? -0.353 -13.844 -16.672 1 96.75 120 LEU B CA 1
ATOM 4232 C C . LEU B 1 120 ? 0.223 -13.711 -18.078 1 96.75 120 LEU B C 1
ATOM 4234 O O . LEU B 1 120 ? -0.089 -14.508 -18.953 1 96.75 120 LEU B O 1
ATOM 4238 N N . GLY B 1 121 ? 1.014 -12.672 -18.297 1 94.75 121 GLY B N 1
ATOM 4239 C CA . GLY B 1 121 ? 1.581 -12.43 -19.609 1 94.75 121 GLY B CA 1
ATOM 4240 C C . GLY B 1 121 ? 0.564 -11.906 -20.609 1 94.75 121 GLY B C 1
ATOM 4241 O O . GLY B 1 121 ? 0.468 -12.422 -21.734 1 94.75 121 GLY B O 1
ATOM 4242 N N . THR B 1 122 ? -0.197 -11.031 -20.203 1 96.69 122 THR B N 1
ATOM 4243 C CA . THR B 1 122 ? -1.222 -10.445 -21.062 1 96.69 122 THR B CA 1
ATOM 4244 C C . THR B 1 122 ? -1.335 -8.945 -20.828 1 96.69 122 THR B C 1
ATOM 4246 O O . THR B 1 122 ? -0.418 -8.328 -20.281 1 96.69 122 THR B O 1
ATOM 4249 N N . SER B 1 123 ? -2.359 -8.328 -21.297 1 96.94 123 SER B N 1
ATOM 4250 C CA . SER B 1 123 ? -2.496 -6.883 -21.156 1 96.94 123 SER B CA 1
ATOM 4251 C C . SER B 1 123 ? -3.426 -6.523 -20.016 1 96.94 123 SER B C 1
ATOM 4253 O O . SER B 1 123 ? -4.219 -7.352 -19.562 1 96.94 123 SER B O 1
ATOM 4255 N N . TRP B 1 124 ? -3.277 -5.273 -19.578 1 95.5 124 TRP B N 1
ATOM 4256 C CA . TRP B 1 124 ? -4.137 -4.75 -18.531 1 95.5 124 TRP B CA 1
ATOM 4257 C C . TRP B 1 124 ? -5.605 -4.883 -18.906 1 95.5 124 TRP B C 1
ATOM 4259 O O . TRP B 1 124 ? -6.418 -5.352 -18.094 1 95.5 124 TRP B O 1
ATOM 4269 N N . LYS B 1 125 ? -5.957 -4.57 -20.094 1 95.88 125 LYS B N 1
ATOM 4270 C CA . LYS B 1 125 ? -7.34 -4.586 -20.562 1 95.88 125 LYS B CA 1
ATOM 4271 C C . LYS B 1 125 ? -7.895 -6.008 -20.578 1 95.88 125 LYS B C 1
ATOM 4273 O O . LYS B 1 125 ? -9.055 -6.234 -20.219 1 95.88 125 LYS B O 1
ATOM 4278 N N . THR B 1 126 ? -7.039 -6.891 -20.984 1 96.62 126 THR B N 1
ATOM 4279 C CA . THR B 1 126 ? -7.461 -8.289 -21.047 1 96.62 126 THR B CA 1
ATOM 4280 C C . THR B 1 126 ? -7.844 -8.789 -19.656 1 96.62 126 THR B C 1
ATOM 4282 O O . THR B 1 126 ? -8.898 -9.398 -19.484 1 96.62 126 THR B O 1
ATOM 4285 N N . VAL B 1 127 ? -7.012 -8.508 -18.672 1 97.69 127 VAL B N 1
ATOM 4286 C CA . VAL B 1 127 ? -7.277 -8.945 -17.312 1 97.69 127 VAL B CA 1
ATOM 4287 C C . VAL B 1 127 ? -8.531 -8.258 -16.781 1 97.69 127 VAL B C 1
ATOM 4289 O O . VAL B 1 127 ? -9.438 -8.914 -16.25 1 97.69 127 VAL B O 1
ATOM 4292 N N . TRP B 1 128 ? -8.641 -6.98 -16.969 1 96.69 128 TRP B N 1
ATOM 4293 C CA . TRP B 1 128 ? -9.758 -6.23 -16.406 1 96.69 128 TRP B CA 1
ATOM 4294 C C . TRP B 1 128 ? -11.07 -6.633 -17.062 1 96.69 128 TRP B C 1
ATOM 4296 O O . TRP B 1 128 ? -12.094 -6.75 -16.375 1 96.69 128 TRP B O 1
ATOM 4306 N N . ARG B 1 129 ? -11.055 -6.883 -18.328 1 96.44 129 ARG B N 1
ATOM 4307 C CA . ARG B 1 129 ? -12.266 -7.27 -19.047 1 96.44 129 ARG B CA 1
ATOM 4308 C C . ARG B 1 129 ? -12.805 -8.602 -18.531 1 96.44 129 ARG B C 1
ATOM 4310 O O . ARG B 1 129 ? -14.016 -8.852 -18.578 1 96.44 129 ARG B O 1
ATOM 4317 N N . ALA B 1 130 ? -11.938 -9.383 -18.094 1 97.38 130 ALA B N 1
ATOM 4318 C CA . ALA B 1 130 ? -12.352 -10.672 -17.562 1 97.38 130 ALA B CA 1
ATOM 4319 C C . ALA B 1 130 ? -12.82 -10.539 -16.109 1 97.38 130 ALA B C 1
ATOM 4321 O O . ALA B 1 130 ? -13.781 -11.195 -15.695 1 97.38 130 ALA B O 1
ATOM 4322 N N . VAL B 1 131 ? -12.219 -9.656 -15.328 1 97.31 131 VAL B N 1
ATOM 4323 C CA . VAL B 1 131 ? -12.438 -9.547 -13.891 1 97.31 131 VAL B CA 1
ATOM 4324 C C . VAL B 1 131 ? -13.648 -8.656 -13.617 1 97.31 131 VAL B C 1
ATOM 4326 O O . VAL B 1 131 ? -14.469 -8.953 -12.742 1 97.31 131 VAL B O 1
ATOM 4329 N N . GLU B 1 132 ? -13.789 -7.59 -14.352 1 97.12 132 GLU B N 1
ATOM 4330 C CA . GLU B 1 132 ? -14.781 -6.547 -14.109 1 97.12 132 GLU B CA 1
ATOM 4331 C C . GLU B 1 132 ? -16.188 -7.125 -14.07 1 97.12 132 GLU B C 1
ATOM 4333 O O . GLU B 1 132 ? -16.953 -6.871 -13.133 1 97.12 132 GLU B O 1
ATOM 4338 N N . PRO B 1 133 ? -16.562 -7.98 -15.07 1 96.56 133 PRO B N 1
ATOM 4339 C CA . PRO B 1 133 ? -17.938 -8.508 -15.055 1 96.56 133 PRO B CA 1
ATOM 4340 C C . PRO B 1 133 ? -18.234 -9.336 -13.805 1 96.56 133 PRO B C 1
ATOM 4342 O O . PRO B 1 133 ? -19.359 -9.344 -13.32 1 96.56 133 PRO B O 1
ATOM 4345 N N . GLU B 1 134 ? -17.266 -9.992 -13.352 1 96.75 134 GLU B N 1
ATOM 4346 C CA . GLU B 1 134 ? -17.469 -10.773 -12.133 1 96.75 134 GLU B CA 1
ATOM 4347 C C . GLU B 1 134 ? -17.688 -9.875 -10.922 1 96.75 134 GLU B C 1
ATOM 4349 O O . GLU B 1 134 ? -18.531 -10.148 -10.078 1 96.75 134 GLU B O 1
ATOM 4354 N N . LEU B 1 135 ? -16.922 -8.836 -10.82 1 97.5 135 LEU B N 1
ATOM 4355 C CA . LEU B 1 135 ? -17.078 -7.898 -9.711 1 97.5 135 LEU B CA 1
ATOM 4356 C C . LEU B 1 135 ? -18.438 -7.199 -9.773 1 97.5 135 LEU B C 1
ATOM 4358 O O . LEU B 1 135 ? -19.062 -6.969 -8.742 1 97.5 135 LEU B O 1
ATOM 4362 N N . VAL B 1 136 ? -18.844 -6.887 -10.984 1 97.62 136 VAL B N 1
ATOM 4363 C CA . VAL B 1 136 ? -20.141 -6.262 -11.18 1 97.62 136 VAL B CA 1
ATOM 4364 C C . VAL B 1 136 ? -21.25 -7.207 -10.711 1 97.62 136 VAL B C 1
ATOM 4366 O O . VAL B 1 136 ? -22.188 -6.789 -10.023 1 97.62 136 VAL B O 1
ATOM 4369 N N . ARG B 1 137 ? -21.109 -8.422 -11.102 1 96.69 137 ARG B N 1
ATOM 4370 C CA . ARG B 1 137 ? -22.078 -9.43 -10.68 1 96.69 137 ARG B CA 1
ATOM 4371 C C . ARG B 1 137 ? -22.141 -9.539 -9.164 1 96.69 137 ARG B C 1
ATOM 4373 O O . ARG B 1 137 ? -23.219 -9.539 -8.578 1 96.69 137 ARG B O 1
ATOM 4380 N N . LEU B 1 138 ? -20.984 -9.602 -8.539 1 96.75 138 LEU B N 1
ATOM 4381 C CA . LEU B 1 138 ? -20.906 -9.695 -7.086 1 96.75 138 LEU B CA 1
ATOM 4382 C C . LEU B 1 138 ? -21.5 -8.445 -6.43 1 96.75 138 LEU B C 1
ATOM 4384 O O . LEU B 1 138 ? -22.188 -8.547 -5.406 1 96.75 138 LEU B O 1
ATOM 4388 N N . ALA B 1 139 ? -21.25 -7.305 -7.004 1 96.19 139 ALA B N 1
ATOM 4389 C CA . ALA B 1 139 ? -21.734 -6.035 -6.453 1 96.19 139 ALA B CA 1
ATOM 4390 C C . ALA B 1 139 ? -23.25 -5.918 -6.57 1 96.19 139 ALA B C 1
ATOM 4392 O O . ALA B 1 139 ? -23.891 -5.246 -5.762 1 96.19 139 ALA B O 1
ATOM 4393 N N . ALA B 1 140 ? -23.797 -6.621 -7.531 1 95.5 140 ALA B N 1
ATOM 4394 C CA . ALA B 1 140 ? -25.234 -6.555 -7.777 1 95.5 140 ALA B CA 1
ATOM 4395 C C . ALA B 1 140 ? -26 -7.5 -6.855 1 95.5 140 ALA B C 1
ATOM 4397 O O . ALA B 1 140 ? -27.219 -7.402 -6.727 1 95.5 140 ALA B O 1
ATOM 4398 N N . ASP B 1 141 ? -25.312 -8.367 -6.238 1 94.88 141 ASP B N 1
ATOM 4399 C CA . ASP B 1 141 ? -25.938 -9.328 -5.328 1 94.88 141 ASP B CA 1
ATOM 4400 C C . ASP B 1 141 ? -26.406 -8.641 -4.043 1 94.88 141 ASP B C 1
ATOM 4402 O O . ASP B 1 141 ? -25.578 -8.281 -3.197 1 94.88 141 ASP B O 1
ATOM 4406 N N . GLU B 1 142 ? -27.656 -8.547 -3.725 1 92.31 142 GLU B N 1
ATOM 4407 C CA . GLU B 1 142 ? -28.219 -7.805 -2.602 1 92.31 142 GLU B CA 1
ATOM 4408 C C . GLU B 1 142 ? -28.062 -8.57 -1.294 1 92.31 142 GLU B C 1
ATOM 4410 O O . GLU B 1 142 ? -28.234 -8.008 -0.211 1 92.31 142 GLU B O 1
ATOM 4415 N N . SER B 1 143 ? -27.703 -9.789 -1.446 1 93.25 143 SER B N 1
ATOM 4416 C CA . SER B 1 143 ? -27.516 -10.578 -0.234 1 93.25 143 SER B CA 1
ATOM 4417 C C . SER B 1 143 ? -26.359 -10.031 0.605 1 93.25 143 SER B C 1
ATOM 4419 O O . SER B 1 143 ? -26.266 -10.336 1.796 1 93.25 143 SER B O 1
ATOM 4421 N N . ARG B 1 144 ? -25.531 -9.219 0.008 1 93.06 144 ARG B N 1
ATOM 4422 C CA . ARG B 1 144 ? -24.406 -8.641 0.721 1 93.06 144 ARG B CA 1
ATOM 4423 C C . ARG B 1 144 ? -24.875 -7.672 1.801 1 93.06 144 ARG B C 1
ATOM 4425 O O . ARG B 1 144 ? -24.109 -7.312 2.695 1 93.06 144 ARG B O 1
ATOM 4432 N N . PHE B 1 145 ? -26.141 -7.281 1.804 1 94 145 PHE B N 1
ATOM 4433 C CA . PHE B 1 145 ? -26.656 -6.309 2.762 1 94 145 PHE B CA 1
ATOM 4434 C C . PHE B 1 145 ? -27.453 -6.992 3.863 1 94 145 PHE B C 1
ATOM 4436 O O . PHE B 1 145 ? -27.922 -6.34 4.793 1 94 145 PHE B O 1
ATOM 4443 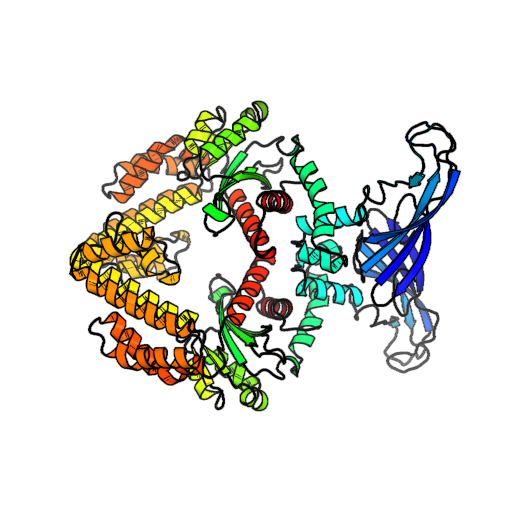N N . GLU B 1 146 ? -27.484 -8.25 3.766 1 90.94 146 GLU B N 1
ATOM 4444 C CA . GLU B 1 146 ? -28.25 -8.977 4.777 1 90.94 146 GLU B CA 1
ATOM 4445 C C . GLU B 1 146 ? -27.516 -8.977 6.117 1 90.94 146 GLU B C 1
ATOM 4447 O O . GLU B 1 146 ? -26.297 -9 6.164 1 90.94 146 GLU B O 1
ATOM 4452 N N . ASN B 1 147 ? -28.25 -8.828 7.191 1 88.94 147 ASN B N 1
ATOM 4453 C CA . ASN B 1 147 ? -27.781 -8.953 8.57 1 88.94 147 ASN B CA 1
ATOM 4454 C C . ASN B 1 147 ? -26.891 -7.785 8.969 1 88.94 147 ASN B C 1
ATOM 4456 O O . ASN B 1 147 ? -26 -7.938 9.812 1 88.94 147 ASN B O 1
ATOM 4460 N N . VAL B 1 148 ? -27 -6.695 8.32 1 91.75 148 VAL B N 1
ATOM 4461 C CA . VAL B 1 148 ? -26.312 -5.48 8.742 1 91.75 148 VAL B CA 1
ATOM 4462 C C . VAL B 1 148 ? -27.094 -4.793 9.852 1 91.75 148 VAL B C 1
ATOM 4464 O O . VAL B 1 148 ? -28.219 -4.348 9.633 1 91.75 148 VAL B O 1
ATOM 4467 N N . THR B 1 149 ? -26.547 -4.711 11.039 1 89.44 149 THR B N 1
ATOM 4468 C CA . THR B 1 149 ? -27.25 -4.129 12.172 1 89.44 149 THR B CA 1
ATOM 4469 C C . THR B 1 149 ? -26.562 -2.85 12.641 1 89.44 149 THR B C 1
ATOM 4471 O O . THR B 1 149 ? -27.172 -2.025 13.328 1 89.44 149 THR B O 1
ATOM 4474 N N . THR B 1 150 ? -25.344 -2.756 12.352 1 88.44 150 THR B N 1
ATOM 4475 C CA . THR B 1 150 ? -24.578 -1.57 12.719 1 88.44 150 THR B CA 1
ATOM 4476 C C . THR B 1 150 ? -23.891 -0.968 11.5 1 88.44 150 THR B C 1
ATOM 4478 O O . THR B 1 150 ? -23.156 -1.66 10.781 1 88.44 150 THR B O 1
ATOM 4481 N N . LEU B 1 151 ? -24.141 0.326 11.32 1 88.5 151 LEU B N 1
ATOM 4482 C CA . LEU B 1 151 ? -23.656 0.984 10.109 1 88.5 151 LEU B CA 1
ATOM 4483 C C . LEU B 1 151 ? -22.703 2.129 10.453 1 88.5 151 LEU B C 1
ATOM 4485 O O . LEU B 1 151 ? -23 2.928 11.352 1 88.5 151 LEU B O 1
ATOM 4489 N N . GLY B 1 152 ? -21.531 2.076 9.82 1 86.31 152 GLY B N 1
ATOM 4490 C CA . GLY B 1 152 ? -20.625 3.201 9.875 1 86.31 152 GLY B CA 1
ATOM 4491 C C . GLY B 1 152 ? -20.547 3.973 8.57 1 86.31 152 GLY B C 1
ATOM 4492 O O . GLY B 1 152 ? -20.703 3.396 7.488 1 86.31 152 GLY B O 1
ATOM 4493 N N . VAL B 1 153 ? -20.344 5.301 8.703 1 84.06 153 VAL B N 1
ATOM 4494 C CA . VAL B 1 153 ? -20.25 6.148 7.516 1 84.06 153 VAL B CA 1
ATOM 4495 C C . VAL B 1 153 ? -19.062 7.09 7.641 1 84.06 153 VAL B C 1
ATOM 4497 O O . VAL B 1 153 ? -18.781 7.617 8.719 1 84.06 153 VAL B O 1
ATOM 4500 N N . ASP B 1 154 ? -18.297 7.184 6.629 1 80.88 154 ASP B N 1
ATOM 4501 C CA . ASP B 1 154 ? -17.188 8.125 6.602 1 80.88 154 ASP B CA 1
ATOM 4502 C C . ASP B 1 154 ? -16.922 8.641 5.184 1 80.88 154 ASP B C 1
ATOM 4504 O O . ASP B 1 154 ? -17.297 7.984 4.207 1 80.88 154 ASP B O 1
ATOM 4508 N N . GLU B 1 155 ? -16.391 9.766 5.188 1 79.31 155 GLU B N 1
ATOM 4509 C CA . GLU B 1 155 ? -16.031 10.375 3.912 1 79.31 155 GLU B CA 1
ATOM 4510 C C . GLU B 1 155 ? -14.625 9.969 3.479 1 79.31 155 GLU B C 1
ATOM 4512 O O . GLU B 1 155 ? -13.734 9.789 4.316 1 79.31 155 GLU B O 1
ATOM 4517 N N . HIS B 1 156 ? -14.531 9.797 2.166 1 80.31 156 HIS B N 1
ATOM 4518 C CA . HIS B 1 156 ? -13.242 9.438 1.572 1 80.31 156 HIS B CA 1
ATOM 4519 C C . HIS B 1 156 ? -12.969 10.258 0.316 1 80.31 156 HIS B C 1
ATOM 4521 O O . HIS B 1 156 ? -13.875 10.484 -0.491 1 80.31 156 HIS B O 1
ATOM 4527 N N . ILE B 1 157 ? -11.758 10.711 0.217 1 77.69 157 ILE B N 1
ATOM 4528 C CA . ILE B 1 157 ? -11.344 11.43 -0.985 1 77.69 157 ILE B CA 1
ATOM 4529 C C . ILE B 1 157 ? -10.656 10.461 -1.944 1 77.69 157 ILE B C 1
ATOM 4531 O O . ILE B 1 157 ? -9.602 9.898 -1.621 1 77.69 157 ILE B O 1
ATOM 4535 N N . TRP B 1 158 ? -11.211 10.305 -3.109 1 76.94 158 TRP B N 1
ATOM 4536 C CA . TRP B 1 158 ? -10.641 9.273 -3.973 1 76.94 158 TRP B CA 1
ATOM 4537 C C . TRP B 1 158 ? -9.719 9.891 -5.016 1 76.94 158 TRP B C 1
ATOM 4539 O O . TRP B 1 158 ? -8.953 9.172 -5.672 1 76.94 158 TRP B O 1
ATOM 4549 N N . HIS B 1 159 ? -9.789 11.273 -5.16 1 72.56 159 HIS B N 1
ATOM 4550 C CA . HIS B 1 159 ? -8.82 11.914 -6.043 1 72.56 159 HIS B CA 1
ATOM 4551 C C . HIS B 1 159 ? -8.586 13.367 -5.652 1 72.56 159 HIS B C 1
ATOM 4553 O O . HIS B 1 159 ? -9.406 13.961 -4.949 1 72.56 159 HIS B O 1
ATOM 4559 N N . HIS B 1 160 ? -7.461 13.828 -6.098 1 64.06 160 HIS B N 1
ATOM 4560 C CA . HIS B 1 160 ? -7.117 15.203 -5.746 1 64.06 160 HIS B CA 1
ATOM 4561 C C . HIS B 1 160 ? -7.102 16.094 -6.98 1 64.06 160 HIS B C 1
ATOM 4563 O O . HIS B 1 160 ? -6.602 17.219 -6.93 1 64.06 160 HIS B O 1
ATOM 4569 N N . VAL B 1 161 ? -7.664 15.578 -8.023 1 61.69 161 VAL B N 1
ATOM 4570 C CA . VAL B 1 161 ? -7.695 16.344 -9.273 1 61.69 161 VAL B CA 1
ATOM 4571 C C . VAL B 1 161 ? -8.898 17.281 -9.266 1 61.69 161 VAL B C 1
ATOM 4573 O O . VAL B 1 161 ? -9.812 17.125 -8.461 1 61.69 161 VAL B O 1
ATOM 4576 N N . ASP B 1 162 ? -8.766 18.266 -10.031 1 61.41 162 ASP B N 1
ATOM 4577 C CA . ASP B 1 162 ? -9.82 19.266 -10.188 1 61.41 162 ASP B CA 1
ATOM 4578 C C . ASP B 1 162 ? -11.18 18.594 -10.398 1 61.41 162 ASP B C 1
ATOM 4580 O O . ASP B 1 162 ? -11.305 17.688 -11.227 1 61.41 162 ASP B O 1
ATOM 4584 N N . HIS B 1 163 ? -12.18 19.016 -9.609 1 64.69 163 HIS B N 1
ATOM 4585 C CA . HIS B 1 163 ? -13.523 18.453 -9.609 1 64.69 163 HIS B CA 1
ATOM 4586 C C . HIS B 1 163 ? -14.156 18.531 -10.992 1 64.69 163 HIS B C 1
ATOM 4588 O O . HIS B 1 163 ? -15.016 17.719 -11.336 1 64.69 163 HIS B O 1
ATOM 4594 N N . ARG B 1 164 ? -13.766 19.531 -11.594 1 61.59 164 ARG B N 1
ATOM 4595 C CA . ARG B 1 164 ? -14.344 19.734 -12.922 1 61.59 164 ARG B CA 1
ATOM 4596 C C . ARG B 1 164 ? -13.906 18.641 -13.883 1 61.59 164 ARG B C 1
ATOM 4598 O O . ARG B 1 164 ? -14.641 18.297 -14.812 1 61.59 164 ARG B O 1
ATOM 4605 N N . LYS B 1 165 ? -12.82 18.125 -13.664 1 61.84 165 LYS B N 1
ATOM 4606 C CA . LYS B 1 165 ? -12.258 17.141 -14.578 1 61.84 165 LYS B CA 1
ATOM 4607 C C . LYS B 1 165 ? -12.672 15.727 -14.18 1 61.84 165 LYS B C 1
ATOM 4609 O O . LYS B 1 165 ? -13.031 14.906 -15.031 1 61.84 165 LYS B O 1
ATOM 4614 N N . ARG B 1 166 ? -12.727 15.492 -12.867 1 67.75 166 ARG B N 1
ATOM 4615 C CA . ARG B 1 166 ? -12.906 14.109 -12.453 1 67.75 166 ARG B CA 1
ATOM 4616 C C . ARG B 1 166 ? -14.125 13.953 -11.555 1 67.75 166 ARG B C 1
ATOM 4618 O O . ARG B 1 166 ? -14.383 12.875 -11.023 1 67.75 166 ARG B O 1
ATOM 4625 N N . GLY B 1 167 ? -14.969 14.969 -11.453 1 67.31 167 GLY B N 1
ATOM 4626 C CA . GLY B 1 167 ? -16.141 14.875 -10.594 1 67.31 167 GLY B CA 1
ATOM 4627 C C . GLY B 1 167 ? -15.82 15.117 -9.133 1 67.31 167 GLY B C 1
ATOM 4628 O O . GLY B 1 167 ? -14.75 15.641 -8.805 1 67.31 167 GLY B O 1
ATOM 4629 N N . PRO B 1 168 ? -16.859 14.789 -8.336 1 72.06 168 PRO B N 1
ATOM 4630 C CA . PRO B 1 168 ? -16.625 15.023 -6.906 1 72.06 168 PRO B CA 1
ATOM 4631 C C . PRO B 1 168 ? -15.43 14.242 -6.367 1 72.06 168 PRO B C 1
ATOM 4633 O O . PRO B 1 168 ? -15.227 13.086 -6.734 1 72.06 168 PRO B O 1
ATOM 4636 N N . LYS B 1 169 ? -14.656 14.867 -5.57 1 79.31 169 LYS B N 1
ATOM 4637 C CA . LYS B 1 169 ? -13.469 14.258 -4.977 1 79.31 169 LYS B CA 1
ATOM 4638 C C . LYS B 1 169 ? -13.844 13.359 -3.803 1 79.31 169 LYS B C 1
ATOM 4640 O O . LYS B 1 169 ? -13.148 12.375 -3.523 1 79.31 169 LYS B O 1
ATOM 4645 N N . GLU B 1 170 ? -15.039 13.703 -3.258 1 82.12 170 GLU B N 1
ATOM 4646 C CA . GLU B 1 170 ? -15.414 13.023 -2.023 1 82.12 170 GLU B CA 1
ATOM 4647 C C . GLU B 1 170 ? -16.406 11.891 -2.295 1 82.12 170 GLU B C 1
ATOM 4649 O O . GLU B 1 170 ? -17.281 12.023 -3.141 1 82.12 170 GLU B O 1
ATOM 4654 N N . LEU B 1 171 ? -16.156 10.82 -1.689 1 87.44 171 LEU B N 1
ATOM 4655 C CA . LEU B 1 171 ? -17.062 9.68 -1.679 1 87.44 171 LEU B CA 1
ATOM 4656 C C . LEU B 1 171 ? -17.5 9.352 -0.257 1 87.44 171 LEU B C 1
ATOM 4658 O O . LEU B 1 171 ? -16.75 9.57 0.697 1 87.44 171 LEU B O 1
ATOM 4662 N N . THR B 1 172 ? -18.734 8.977 -0.155 1 87.44 172 THR B N 1
ATOM 4663 C CA . THR B 1 172 ? -19.234 8.492 1.122 1 87.44 172 THR B CA 1
ATOM 4664 C C . THR B 1 172 ? -19.188 6.965 1.181 1 87.44 172 THR B C 1
ATOM 4666 O O . THR B 1 172 ? -19.719 6.289 0.298 1 87.44 172 THR B O 1
ATOM 4669 N N . GLY B 1 173 ? -18.5 6.504 2.158 1 90.44 173 GLY B N 1
ATOM 4670 C CA . GLY B 1 173 ? -18.391 5.066 2.332 1 90.44 173 GLY B CA 1
ATOM 4671 C C . GLY B 1 173 ? -19.25 4.535 3.467 1 90.44 173 GLY B C 1
ATOM 4672 O O . GLY B 1 173 ? -19.25 5.098 4.566 1 90.44 173 GLY B O 1
ATOM 4673 N N . MET B 1 174 ? -20.094 3.518 3.168 1 92.12 174 MET B N 1
ATOM 4674 C CA . MET B 1 174 ? -20.875 2.814 4.172 1 92.12 174 MET B CA 1
ATOM 4675 C C . MET B 1 174 ? -20.188 1.526 4.605 1 92.12 174 MET B C 1
ATOM 4677 O O . MET B 1 174 ? -19.781 0.725 3.766 1 92.12 174 MET B O 1
ATOM 4681 N N . VAL B 1 175 ? -20.031 1.36 5.879 1 93 175 VAL B N 1
ATOM 4682 C CA . VAL B 1 175 ? -19.281 0.225 6.406 1 93 175 VAL B CA 1
ATOM 4683 C C . VAL B 1 175 ? -20.172 -0.589 7.344 1 93 175 VAL B C 1
ATOM 4685 O O . VAL B 1 175 ? -20.891 -0.026 8.172 1 93 175 VAL B O 1
ATOM 4688 N N . ASP B 1 176 ? -20.172 -1.859 7.148 1 93.81 176 ASP B N 1
ATOM 4689 C CA . ASP B 1 176 ? -20.828 -2.783 8.062 1 93.81 176 ASP B CA 1
ATOM 4690 C C . ASP B 1 176 ? -19.984 -3.031 9.305 1 93.81 176 ASP B C 1
ATOM 4692 O O . ASP B 1 176 ? -18.891 -3.594 9.211 1 93.81 176 ASP B O 1
ATOM 4696 N N . LEU B 1 177 ? -20.469 -2.633 10.406 1 90.06 177 LEU B N 1
ATOM 4697 C CA . LEU B 1 177 ? -19.766 -2.805 11.672 1 90.06 177 LEU B CA 1
ATOM 4698 C C . LEU B 1 177 ? -20.5 -3.797 12.57 1 90.06 177 LEU B C 1
ATOM 4700 O O . LEU B 1 177 ? -20.312 -3.783 13.789 1 90.06 177 LEU B O 1
ATOM 4704 N N . SER B 1 178 ? -21.312 -4.59 11.977 1 90.69 178 SER B N 1
ATOM 4705 C CA . SER B 1 178 ? -22.109 -5.555 12.727 1 90.69 178 SER B CA 1
ATOM 4706 C C . SER B 1 178 ? -21.219 -6.59 13.406 1 90.69 178 SER B C 1
ATOM 4708 O O . SER B 1 178 ? -20.219 -7.016 12.844 1 90.69 178 SER B O 1
ATOM 4710 N N . ARG B 1 179 ? -21.594 -6.961 14.57 1 84.75 179 ARG B N 1
ATOM 4711 C CA . ARG B 1 179 ? -20.859 -7.98 15.312 1 84.75 179 ARG B CA 1
ATOM 4712 C C . ARG B 1 179 ? -21.422 -9.375 15.023 1 84.75 179 ARG B C 1
ATOM 4714 O O . ARG B 1 179 ? -22.625 -9.539 14.844 1 84.75 179 ARG B O 1
ATOM 4721 N N . ASP B 1 180 ? -20.453 -10.242 14.938 1 80.5 180 ASP B N 1
ATOM 4722 C CA . ASP B 1 180 ? -20.906 -11.617 14.734 1 80.5 180 ASP B CA 1
ATOM 4723 C C . ASP B 1 180 ? -21.312 -12.266 16.047 1 80.5 180 ASP B C 1
ATOM 4725 O O . ASP B 1 180 ? -21.438 -11.586 17.078 1 80.5 180 ASP B O 1
ATOM 4729 N N . SER B 1 181 ? -21.594 -13.523 15.953 1 79.75 181 SER B N 1
ATOM 4730 C CA . SER B 1 181 ? -22.109 -14.258 17.109 1 79.75 181 SER B CA 1
ATOM 4731 C C . SER B 1 181 ? -21.078 -14.312 18.234 1 79.75 181 SER B C 1
ATOM 4733 O O . SER B 1 181 ? -21.438 -14.43 19.406 1 79.75 181 SER B O 1
ATOM 4735 N N . THR B 1 182 ? -19.844 -14.094 17.922 1 78.81 182 THR B N 1
ATOM 4736 C CA . THR B 1 182 ? -18.781 -14.133 18.922 1 78.81 182 THR B CA 1
ATOM 4737 C C . THR B 1 182 ? -18.453 -12.734 19.422 1 78.81 182 THR B C 1
ATOM 4739 O O . THR B 1 182 ? -17.562 -12.555 20.25 1 78.81 182 THR B O 1
ATOM 4742 N N . GLY B 1 183 ? -19.156 -11.773 18.953 1 74.25 183 GLY B N 1
ATOM 4743 C CA . GLY B 1 183 ? -18.969 -10.406 19.391 1 74.25 183 GLY B CA 1
ATOM 4744 C C . GLY B 1 183 ? -17.875 -9.68 18.641 1 74.25 183 GLY B C 1
ATOM 4745 O O . GLY B 1 183 ? -17.547 -8.539 18.969 1 74.25 183 GLY B O 1
ATOM 4746 N N . LYS B 1 184 ? -17.312 -10.32 17.656 1 78.5 184 LYS B N 1
ATOM 4747 C CA . LYS B 1 184 ? -16.234 -9.719 16.891 1 78.5 184 LYS B CA 1
ATOM 4748 C C . LYS B 1 184 ? -16.766 -8.992 15.664 1 78.5 184 LYS B C 1
ATOM 4750 O O . LYS B 1 184 ? -17.688 -9.469 15.008 1 78.5 184 LYS B O 1
ATOM 4755 N N . THR B 1 185 ? -16.25 -7.781 15.516 1 78.69 185 THR B N 1
ATOM 4756 C CA . THR B 1 185 ? -16.625 -7 14.344 1 78.69 185 THR B CA 1
ATOM 4757 C C . THR B 1 185 ? -15.68 -7.262 13.18 1 78.69 185 THR B C 1
ATOM 4759 O O . THR B 1 185 ? -14.461 -7.184 13.336 1 78.69 185 THR B O 1
ATOM 4762 N N . ARG B 1 186 ? -16.234 -7.746 12.141 1 83.12 186 ARG B N 1
ATOM 4763 C CA . ARG B 1 186 ? -15.477 -7.777 10.891 1 83.12 186 ARG B CA 1
ATOM 4764 C C . ARG B 1 186 ? -16 -6.73 9.906 1 83.12 186 ARG B C 1
ATOM 4766 O O . ARG B 1 186 ? -16.938 -6.988 9.164 1 83.12 186 ARG B O 1
ATOM 4773 N N . ALA B 1 187 ? -15.328 -5.652 9.953 1 91.5 187 ALA B N 1
ATOM 4774 C CA . ALA B 1 187 ? -15.773 -4.512 9.164 1 91.5 187 ALA B CA 1
ATOM 4775 C C . ALA B 1 187 ? -15.672 -4.805 7.668 1 91.5 187 ALA B C 1
ATOM 4777 O O . ALA B 1 187 ? -14.703 -5.422 7.219 1 91.5 187 ALA B O 1
ATOM 4778 N N . ARG B 1 188 ? -16.656 -4.535 6.941 1 94.38 188 ARG B N 1
ATOM 4779 C CA . ARG B 1 188 ? -16.594 -4.656 5.488 1 94.38 188 ARG B CA 1
ATOM 4780 C C . ARG B 1 188 ? -17.266 -3.459 4.812 1 94.38 188 ARG B C 1
ATOM 4782 O O . ARG B 1 188 ? -18.234 -2.91 5.328 1 94.38 188 ARG B O 1
ATOM 4789 N N . LEU B 1 189 ? -16.75 -3.051 3.719 1 96.06 189 LEU B N 1
ATOM 4790 C CA . LEU B 1 189 ? -17.266 -1.932 2.943 1 96.06 189 LEU B CA 1
ATOM 4791 C C . LEU B 1 189 ? -18.531 -2.332 2.191 1 96.06 189 LEU B C 1
ATOM 4793 O O . LEU B 1 189 ? -18.516 -3.289 1.415 1 96.06 189 LEU B O 1
ATOM 4797 N N . LEU B 1 190 ? -19.578 -1.627 2.438 1 95.81 190 LEU B N 1
ATOM 4798 C CA . LEU B 1 190 ? -20.859 -1.957 1.799 1 95.81 190 LEU B CA 1
ATOM 4799 C C . LEU B 1 190 ? -21 -1.228 0.467 1 95.81 190 LEU B C 1
ATOM 4801 O O . LEU B 1 190 ? -21.578 -1.764 -0.479 1 95.81 190 LEU B O 1
ATOM 4805 N N . ASP B 1 191 ? -20.484 0.043 0.44 1 94.75 191 ASP B N 1
ATOM 4806 C CA . ASP B 1 191 ? -20.609 0.803 -0.801 1 94.75 191 ASP B CA 1
ATOM 4807 C C . ASP B 1 191 ? -19.797 2.096 -0.73 1 94.75 191 ASP B C 1
ATOM 4809 O O . ASP B 1 191 ? -19.375 2.518 0.353 1 94.75 191 ASP B O 1
ATOM 4813 N N . LEU B 1 192 ? -19.547 2.635 -1.852 1 92.31 192 LEU B N 1
ATOM 4814 C CA . LEU B 1 192 ? -18.969 3.957 -2.051 1 92.31 192 LEU B CA 1
ATOM 4815 C C . LEU B 1 192 ? -19.797 4.785 -3.02 1 92.31 192 LEU B C 1
ATOM 4817 O O . LEU B 1 192 ? -19.938 4.426 -4.191 1 92.31 192 LEU B O 1
ATOM 4821 N N . VAL B 1 193 ? -20.328 5.863 -2.496 1 91 193 VAL B N 1
ATOM 4822 C CA . VAL B 1 193 ? -21.219 6.652 -3.34 1 91 193 VAL B CA 1
ATOM 4823 C C . VAL B 1 193 ? -20.672 8.07 -3.488 1 91 193 VAL B C 1
ATOM 4825 O O . VAL B 1 193 ? -20.078 8.609 -2.557 1 91 193 VAL B O 1
ATOM 4828 N N . PRO B 1 194 ? -20.828 8.617 -4.68 1 86.25 194 PRO B N 1
ATOM 4829 C CA . PRO B 1 194 ? -20.328 9.977 -4.895 1 86.25 194 PRO B CA 1
ATOM 4830 C C . PRO B 1 194 ? -21.047 11.008 -4.027 1 86.25 194 PRO B C 1
ATOM 4832 O O . PRO B 1 194 ? -22.25 10.922 -3.828 1 86.25 194 PRO B O 1
ATOM 4835 N N . GLY B 1 195 ? -20.219 11.961 -3.531 1 75.19 195 GLY B N 1
ATOM 4836 C CA . GLY B 1 195 ? -20.781 13.07 -2.779 1 75.19 195 GLY B CA 1
ATOM 4837 C C . GLY B 1 195 ? -20.469 13.008 -1.297 1 75.19 195 GLY B C 1
ATOM 4838 O O . GLY B 1 195 ? -20.062 11.961 -0.789 1 75.19 195 GLY B O 1
ATOM 4839 N N . ARG B 1 196 ? -20.234 13.969 -0.53 1 64.5 196 ARG B N 1
ATOM 4840 C CA . ARG B 1 196 ? -19.859 14.047 0.875 1 64.5 196 ARG B CA 1
ATOM 4841 C C . ARG B 1 196 ? -21.078 14.211 1.771 1 64.5 196 ARG B C 1
ATOM 4843 O O . ARG B 1 196 ? -20.969 14.148 2.998 1 64.5 196 ARG B O 1
ATOM 4850 N N . SER B 1 197 ? -22.281 14.281 1.144 1 64.44 197 SER B N 1
ATOM 4851 C CA . SER B 1 197 ? -23.344 14.977 1.855 1 64.44 197 SER B CA 1
ATO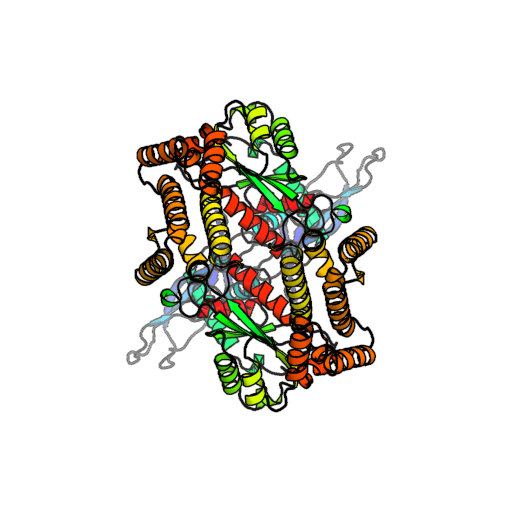M 4852 C C . SER B 1 197 ? -24.359 14 2.447 1 64.44 197 SER B C 1
ATOM 4854 O O . SER B 1 197 ? -24.344 12.812 2.121 1 64.44 197 SER B O 1
ATOM 4856 N N . GLY B 1 198 ? -24.984 14.469 3.6 1 73 198 GLY B N 1
ATOM 4857 C CA . GLY B 1 198 ? -26.203 13.867 4.145 1 73 198 GLY B CA 1
ATOM 4858 C C . GLY B 1 198 ? -27.156 13.383 3.074 1 73 198 GLY B C 1
ATOM 4859 O O . GLY B 1 198 ? -27.75 12.312 3.205 1 73 198 GLY B O 1
ATOM 4860 N N . LYS B 1 199 ? -27.016 14.023 1.941 1 76.75 199 LYS B N 1
ATOM 4861 C CA . LYS B 1 199 ? -27.922 13.664 0.855 1 76.75 199 LYS B CA 1
ATOM 4862 C C . LYS B 1 199 ? -27.516 12.328 0.227 1 76.75 199 LYS B C 1
ATOM 4864 O O . LYS B 1 199 ? -28.375 11.484 -0.048 1 76.75 199 LYS B O 1
ATOM 4869 N N . ALA B 1 200 ? -26.219 12.195 0.004 1 81.12 200 ALA B N 1
ATOM 4870 C CA . ALA B 1 200 ? -25.734 10.945 -0.581 1 81.12 200 ALA B CA 1
ATOM 4871 C C . ALA B 1 200 ? -26.062 9.758 0.319 1 81.12 200 ALA B C 1
ATOM 4873 O O . ALA B 1 200 ? -26.469 8.703 -0.163 1 81.12 200 ALA B O 1
ATOM 4874 N N . TYR B 1 201 ? -25.953 9.938 1.551 1 83.5 201 TYR B N 1
ATOM 4875 C CA . TYR B 1 201 ? -26.234 8.891 2.531 1 83.5 201 TYR B CA 1
ATOM 4876 C C . TYR B 1 201 ? -27.719 8.562 2.57 1 83.5 201 TYR B C 1
ATOM 4878 O O . TYR B 1 201 ? -28.109 7.395 2.537 1 83.5 201 TYR B O 1
ATOM 4886 N N . ALA B 1 202 ? -28.531 9.625 2.6 1 83.44 202 ALA B N 1
ATOM 4887 C CA . ALA B 1 202 ? -29.969 9.445 2.643 1 83.44 202 ALA B CA 1
ATOM 4888 C C . ALA B 1 202 ? -30.469 8.727 1.396 1 83.44 202 ALA B C 1
ATOM 4890 O O . ALA B 1 202 ? -31.312 7.824 1.485 1 83.44 202 ALA B O 1
ATOM 4891 N N . SER B 1 203 ? -29.969 9.156 0.297 1 87.62 203 SER B N 1
ATOM 4892 C CA . SER B 1 203 ? -30.359 8.531 -0.964 1 87.62 203 SER B CA 1
ATOM 4893 C C . SER B 1 203 ? -29.969 7.059 -1 1 87.62 203 SER B C 1
ATOM 4895 O O . SER B 1 203 ? -30.766 6.215 -1.436 1 87.62 203 SER B O 1
ATOM 4897 N N . TRP B 1 204 ? -28.812 6.77 -0.519 1 90.12 204 TRP B N 1
ATOM 4898 C CA . TRP B 1 204 ? -28.344 5.391 -0.503 1 90.12 204 TRP B CA 1
ATOM 4899 C C . TRP B 1 204 ? -29.203 4.527 0.406 1 90.12 204 TRP B C 1
ATOM 4901 O O . TRP B 1 204 ? -29.578 3.402 0.047 1 90.12 204 TRP B O 1
ATOM 4911 N N . LEU B 1 205 ? -29.609 5.027 1.527 1 87.75 205 LEU B N 1
ATOM 4912 C CA . LEU B 1 205 ? -30.453 4.301 2.469 1 87.75 205 LEU B CA 1
ATOM 4913 C C . LEU B 1 205 ? -31.828 4.039 1.868 1 87.75 205 LEU B C 1
ATOM 4915 O O . LEU B 1 205 ? -32.375 2.949 2.031 1 87.75 205 LEU B O 1
ATOM 4919 N N . SER B 1 206 ? -32.281 5.035 1.203 1 88.19 206 SER B N 1
ATOM 4920 C CA . SER B 1 206 ? -33.594 4.891 0.57 1 88.19 206 SER B CA 1
ATOM 4921 C C . SER B 1 206 ? -33.562 3.812 -0.509 1 88.19 206 SER B C 1
ATOM 4923 O O . SER B 1 206 ? -34.5 3.031 -0.639 1 88.19 206 SER B O 1
ATOM 4925 N N . GLU B 1 207 ? -32.5 3.738 -1.189 1 89.94 207 GLU B N 1
ATOM 4926 C CA . GLU B 1 207 ? -32.375 2.779 -2.281 1 89.94 207 GLU B CA 1
ATOM 4927 C C . GLU B 1 207 ? -32.25 1.353 -1.751 1 89.94 207 GLU B C 1
ATOM 4929 O O . GLU B 1 207 ? -32.594 0.397 -2.453 1 89.94 207 GLU B O 1
ATOM 4934 N N . ARG B 1 208 ? -31.812 1.134 -0.569 1 90.19 208 ARG B N 1
ATOM 4935 C CA . ARG B 1 208 ? -31.625 -0.194 0.009 1 90.19 208 ARG B CA 1
ATOM 4936 C C . ARG B 1 208 ? -32.969 -0.815 0.383 1 90.19 208 ARG B C 1
ATOM 4938 O O . ARG B 1 208 ? -33.094 -2.039 0.475 1 90.19 208 ARG B O 1
ATOM 4945 N N . GLY B 1 209 ? -33.969 0.053 0.66 1 87.31 209 GLY B N 1
ATOM 4946 C CA . GLY B 1 209 ? -35.281 -0.454 0.954 1 87.31 209 GLY B CA 1
ATOM 4947 C C . GLY B 1 209 ? -35.625 -0.447 2.436 1 87.31 209 GLY B C 1
ATOM 4948 O O . GLY B 1 209 ? -34.75 -0.208 3.27 1 87.31 209 GLY B O 1
ATOM 4949 N N . GLU B 1 210 ? -36.844 -0.817 2.793 1 87.88 210 GLU B N 1
ATOM 4950 C CA . GLU B 1 210 ? -37.375 -0.728 4.148 1 87.88 210 GLU B CA 1
ATOM 4951 C C . GLU B 1 210 ? -36.812 -1.848 5.031 1 87.88 210 GLU B C 1
ATOM 4953 O O . GLU B 1 210 ? -36.531 -1.63 6.207 1 87.88 210 GLU B O 1
ATOM 4958 N N . ALA B 1 211 ? -36.719 -2.93 4.441 1 88.25 211 ALA B N 1
ATOM 4959 C CA . ALA B 1 211 ? -36.219 -4.074 5.211 1 88.25 211 ALA B CA 1
ATOM 4960 C C . ALA B 1 211 ? -34.812 -3.818 5.746 1 88.25 211 ALA B C 1
ATOM 4962 O O . ALA B 1 211 ? -34.531 -4.094 6.914 1 88.25 211 ALA B O 1
ATOM 4963 N N . PHE B 1 212 ? -33.969 -3.307 4.945 1 91.56 212 PHE B N 1
ATOM 4964 C CA . PHE B 1 212 ? -32.594 -2.973 5.352 1 91.56 212 PHE B CA 1
ATOM 4965 C C . PHE B 1 212 ? -32.594 -1.909 6.441 1 91.56 212 PHE B C 1
ATOM 4967 O O . PHE B 1 212 ? -31.938 -2.062 7.465 1 91.56 212 PHE B O 1
ATOM 4974 N N . ARG B 1 213 ? -33.406 -0.931 6.227 1 88.88 213 ARG B N 1
ATOM 4975 C CA . ARG B 1 213 ? -33.438 0.193 7.152 1 88.88 213 ARG B CA 1
ATOM 4976 C C . ARG B 1 213 ? -33.969 -0.247 8.516 1 88.88 213 ARG B C 1
ATOM 4978 O O . ARG B 1 213 ? -33.5 0.232 9.555 1 88.88 213 ARG B O 1
ATOM 4985 N N . LYS B 1 214 ? -34.875 -1.103 8.5 1 87.06 214 LYS B N 1
ATOM 4986 C CA . LYS B 1 214 ? -35.438 -1.59 9.75 1 87.06 214 LYS B CA 1
ATOM 4987 C C . LYS B 1 214 ? -34.469 -2.461 10.508 1 87.06 214 LYS B C 1
ATOM 4989 O O . LYS B 1 214 ? -34.5 -2.529 11.742 1 87.06 214 LYS B O 1
ATOM 4994 N N . ASN B 1 215 ? -33.594 -3.029 9.781 1 89 215 ASN B N 1
ATOM 4995 C CA . ASN B 1 215 ? -32.625 -3.949 10.391 1 89 215 ASN B CA 1
ATOM 4996 C C . ASN B 1 215 ? -31.453 -3.205 11.016 1 89 215 ASN B C 1
ATOM 4998 O O . ASN B 1 215 ? -30.797 -3.725 11.922 1 89 215 ASN B O 1
ATOM 5002 N N . VAL B 1 216 ? -31.156 -2.072 10.547 1 88.38 216 VAL B N 1
ATOM 5003 C CA . VAL B 1 216 ? -30.062 -1.264 11.086 1 88.38 216 VAL B CA 1
ATOM 5004 C C . VAL B 1 216 ? -30.469 -0.697 12.445 1 88.38 216 VAL B C 1
ATOM 5006 O O . VAL B 1 216 ? -31.422 0.085 12.539 1 88.38 216 VAL B O 1
ATOM 5009 N N . LYS B 1 217 ? -29.766 -1.031 13.484 1 85.81 217 LYS B N 1
ATOM 5010 C CA . LYS B 1 217 ? -30.125 -0.632 14.844 1 85.81 217 LYS B CA 1
ATOM 5011 C C . LYS B 1 217 ? -29.203 0.469 15.352 1 85.81 217 LYS B C 1
ATOM 5013 O O . LYS B 1 217 ? -29.578 1.258 16.219 1 85.81 217 LYS B O 1
ATOM 5018 N N . VAL B 1 218 ? -28.016 0.422 14.82 1 83.62 218 VAL B N 1
ATOM 5019 C CA . VAL B 1 218 ? -27.016 1.391 15.281 1 83.62 218 VAL B CA 1
ATOM 5020 C C . VAL B 1 218 ? -26.328 2.041 14.086 1 83.62 218 VAL B C 1
ATOM 5022 O O . VAL B 1 218 ? -26 1.365 13.109 1 83.62 218 VAL B O 1
ATOM 5025 N N . ALA B 1 219 ? -26.188 3.318 14.148 1 81.88 219 ALA B N 1
ATOM 5026 C CA . ALA B 1 219 ? -25.438 4.055 13.133 1 81.88 219 ALA B CA 1
ATOM 5027 C C . ALA B 1 219 ? -24.375 4.938 13.773 1 81.88 219 ALA B C 1
ATOM 5029 O O . ALA B 1 219 ? -24.688 5.801 14.594 1 81.88 219 ALA B O 1
ATOM 5030 N N . ALA B 1 220 ? -23.156 4.586 13.438 1 77.12 220 ALA B N 1
ATOM 5031 C CA . ALA B 1 220 ? -22.047 5.379 13.953 1 77.12 220 ALA B CA 1
ATOM 5032 C C . ALA B 1 220 ? -21.797 6.602 13.07 1 77.12 220 ALA B C 1
ATOM 5034 O O . ALA B 1 220 ? -21.766 6.492 11.844 1 77.12 220 ALA B O 1
ATOM 5035 N N . LEU B 1 221 ? -21.75 7.82 13.711 1 70.56 221 LEU B N 1
ATOM 5036 C CA . LEU B 1 221 ? -21.688 9.031 12.898 1 70.56 221 LEU B CA 1
ATOM 5037 C C . LEU B 1 221 ? -20.578 9.953 13.383 1 70.56 221 LEU B C 1
ATOM 5039 O O . LEU B 1 221 ? -20.188 9.914 14.555 1 70.56 221 LEU B O 1
ATOM 5043 N N . ASP B 1 222 ? -20.047 10.68 12.398 1 70.12 222 ASP B N 1
ATOM 5044 C CA . ASP B 1 222 ? -19.25 11.859 12.672 1 70.12 222 ASP B CA 1
ATOM 5045 C C . ASP B 1 222 ? -20.125 13.078 12.93 1 70.12 222 ASP B C 1
ATOM 5047 O O . ASP B 1 222 ? -20.953 13.445 12.094 1 70.12 222 ASP B O 1
ATOM 5051 N N . PRO B 1 223 ? -20.094 13.609 14.086 1 63.56 223 PRO B N 1
ATOM 5052 C CA . PRO B 1 223 ? -20.938 14.758 14.406 1 63.56 223 PRO B CA 1
ATOM 5053 C C . PRO B 1 223 ? -20.812 15.891 13.391 1 63.56 223 PRO B C 1
ATOM 5055 O O . PRO B 1 223 ? -21.719 16.719 13.273 1 63.56 223 PRO B O 1
ATOM 5058 N N . PHE B 1 224 ? -19.719 15.852 12.609 1 60.94 224 PHE B N 1
ATOM 5059 C CA . PHE B 1 224 ? -19.438 17 11.758 1 60.94 224 PHE B CA 1
ATOM 5060 C C . PHE B 1 224 ? -19.938 16.766 10.344 1 60.94 224 PHE B C 1
ATOM 5062 O O . PHE B 1 224 ? -19.953 17.688 9.523 1 60.94 224 PHE B O 1
ATOM 5069 N N . ALA B 1 225 ? -20.25 15.602 9.992 1 59.22 225 ALA B N 1
ATOM 5070 C CA . ALA B 1 225 ? -20.391 15.312 8.562 1 59.22 225 ALA B CA 1
ATOM 5071 C C . ALA B 1 225 ? -21.828 15.492 8.102 1 59.22 225 ALA B C 1
ATOM 5073 O O . ALA B 1 225 ? -22.141 15.289 6.93 1 59.22 225 ALA B O 1
ATOM 5074 N N . GLY B 1 226 ? -22.625 16.203 8.977 1 62.31 226 GLY B N 1
ATOM 5075 C CA . GLY B 1 226 ? -23.984 16.469 8.539 1 62.31 226 GLY B CA 1
ATOM 5076 C C . GLY B 1 226 ? -24.812 15.203 8.344 1 62.31 226 GLY B C 1
ATOM 5077 O O . GLY B 1 226 ? -25.859 15.234 7.695 1 62.31 226 GLY B O 1
ATOM 5078 N N . TYR B 1 227 ? -24.359 14.141 8.805 1 62.28 227 TYR B N 1
ATOM 5079 C CA . TYR B 1 227 ? -25.047 12.883 8.531 1 62.28 227 TYR B CA 1
ATOM 5080 C C . TYR B 1 227 ? -26.234 12.688 9.469 1 62.28 227 TYR B C 1
ATOM 5082 O O . TYR B 1 227 ? -27.109 11.875 9.203 1 62.28 227 TYR B O 1
ATOM 5090 N N . LYS B 1 228 ? -26.234 13.422 10.445 1 64.25 228 LYS B N 1
ATOM 5091 C CA . LYS B 1 228 ? -27.25 13.172 11.469 1 64.25 228 LYS B CA 1
ATOM 5092 C C . LYS B 1 228 ? -28.656 13.336 10.906 1 64.25 228 LYS B C 1
ATOM 5094 O O . LYS B 1 228 ? -29.531 12.508 11.156 1 64.25 228 LYS B O 1
ATOM 5099 N N . THR B 1 229 ? -28.75 14.391 10.125 1 65.12 229 THR B N 1
ATOM 5100 C CA . THR B 1 229 ? -30.078 14.617 9.562 1 65.12 229 THR B CA 1
ATOM 5101 C C . THR B 1 229 ? -30.5 13.438 8.695 1 65.12 229 THR B C 1
ATOM 5103 O O . THR B 1 229 ? -31.656 13.016 8.734 1 65.12 229 THR B O 1
ATOM 5106 N N . ALA B 1 230 ? -29.609 12.93 8.023 1 64.19 230 ALA B N 1
ATOM 5107 C CA . ALA B 1 230 ? -29.906 11.797 7.152 1 64.19 230 ALA B CA 1
ATOM 5108 C C . ALA B 1 230 ? -30.281 10.562 7.965 1 64.19 230 ALA B C 1
ATOM 5110 O O . ALA B 1 230 ? -31.203 9.828 7.598 1 64.19 230 ALA B O 1
ATOM 5111 N N . ILE B 1 231 ? -29.672 10.367 9.008 1 62.34 231 ILE B N 1
ATOM 5112 C CA . ILE B 1 231 ? -29.922 9.203 9.859 1 62.34 231 ILE B CA 1
ATOM 5113 C C . ILE B 1 231 ? -31.281 9.32 10.523 1 62.34 231 ILE B C 1
ATOM 5115 O O . ILE B 1 231 ? -32.062 8.375 10.5 1 62.34 231 ILE B O 1
ATOM 5119 N N . ASP B 1 232 ? -31.562 10.477 11 1 66.19 232 ASP B N 1
ATOM 5120 C CA . ASP B 1 232 ? -32.844 10.695 11.695 1 66.19 232 ASP B CA 1
ATOM 5121 C C . ASP B 1 232 ? -34 10.57 10.727 1 66.19 232 ASP B C 1
ATOM 5123 O O . ASP B 1 232 ? -35.062 10.039 11.094 1 66.19 232 ASP B O 1
ATOM 5127 N N . ASP B 1 233 ? -33.688 10.922 9.539 1 66.56 233 ASP B N 1
ATOM 5128 C CA . ASP B 1 233 ? -34.781 10.938 8.555 1 66.56 233 ASP B CA 1
ATOM 5129 C C . ASP B 1 233 ? -35 9.555 7.957 1 66.56 233 ASP B C 1
ATOM 5131 O O . ASP B 1 233 ? -36.125 9.203 7.586 1 66.56 233 ASP B O 1
ATOM 5135 N N . THR B 1 234 ? -33.938 8.805 7.961 1 65.81 234 THR B N 1
ATOM 5136 C CA . THR B 1 234 ? -34.062 7.613 7.133 1 65.81 234 THR B CA 1
ATOM 5137 C C . THR B 1 234 ? -34 6.352 7.992 1 65.81 234 THR B C 1
ATOM 5139 O O . THR B 1 234 ? -34.5 5.301 7.59 1 65.81 234 THR B O 1
ATOM 5142 N N . LEU B 1 235 ? -33.375 6.508 9.195 1 67.75 235 LEU B N 1
ATOM 5143 C CA . LEU B 1 235 ? -33.25 5.34 10.062 1 67.75 235 LEU B CA 1
ATOM 5144 C C . LEU B 1 235 ? -34.062 5.508 11.328 1 67.75 235 LEU B C 1
ATOM 5146 O O . LEU B 1 235 ? -33.531 5.891 12.375 1 67.75 235 LEU B O 1
ATOM 5150 N N . GLU B 1 236 ? -35.312 5.18 11.227 1 64.31 236 GLU B N 1
ATOM 5151 C CA . GLU B 1 236 ? -36.25 5.453 12.312 1 64.31 236 GLU B CA 1
ATOM 5152 C C . GLU B 1 236 ? -35.906 4.645 13.555 1 64.31 236 GLU B C 1
ATOM 5154 O O . GLU B 1 236 ? -36 5.148 14.68 1 64.31 236 GLU B O 1
ATOM 5159 N N . ASP B 1 237 ? -35.438 3.453 13.375 1 71.44 237 ASP B N 1
ATOM 5160 C CA . ASP B 1 237 ? -35.219 2.551 14.508 1 71.44 237 ASP B CA 1
ATOM 5161 C C . ASP B 1 237 ? -33.75 2.553 14.93 1 71.44 237 ASP B C 1
ATOM 5163 O O . ASP B 1 237 ? -33.375 1.844 15.859 1 71.44 237 ASP B O 1
ATOM 5167 N N . ALA B 1 238 ? -33 3.396 14.25 1 76.25 238 ALA B N 1
ATOM 5168 C CA . ALA B 1 238 ? -31.578 3.305 14.523 1 76.25 238 ALA B CA 1
ATOM 5169 C C . ALA B 1 238 ? -31.141 4.352 15.547 1 76.25 238 ALA B C 1
ATOM 5171 O O . ALA B 1 238 ? -31.656 5.473 15.555 1 76.25 238 ALA B O 1
ATOM 5172 N N . VAL B 1 239 ? -30.344 3.857 16.438 1 78.88 239 VAL B N 1
ATOM 5173 C CA . VAL B 1 239 ? -29.75 4.77 17.406 1 78.88 239 VAL B CA 1
ATOM 5174 C C . VAL B 1 239 ? -28.453 5.348 16.844 1 78.88 239 VAL B C 1
ATOM 5176 O O . VAL B 1 239 ? -27.578 4.605 16.391 1 78.88 239 VAL B O 1
ATOM 5179 N N . ALA B 1 240 ? -28.391 6.562 16.797 1 79.06 240 ALA B N 1
ATOM 5180 C CA . ALA B 1 240 ? -27.156 7.227 16.359 1 79.06 240 ALA B CA 1
ATOM 5181 C C . ALA B 1 240 ? -26.125 7.277 17.484 1 79.06 240 ALA B C 1
ATOM 5183 O O . ALA B 1 240 ? -26.469 7.59 18.625 1 79.06 240 ALA B O 1
ATOM 5184 N N . VAL B 1 241 ? -25 6.863 17.156 1 82.12 241 VAL B N 1
ATOM 5185 C CA . VAL B 1 241 ? -23.922 6.895 18.125 1 82.12 241 VAL B CA 1
ATOM 5186 C C . VAL B 1 241 ? -22.781 7.766 17.609 1 82.12 241 VAL B C 1
ATOM 5188 O O . VAL B 1 241 ? -22.344 7.621 16.469 1 82.12 241 VAL B O 1
ATOM 5191 N N . LEU B 1 242 ? -22.375 8.672 18.484 1 82.38 242 LEU B N 1
ATOM 5192 C CA . LEU B 1 242 ? -21.234 9.5 18.094 1 82.38 242 LEU B CA 1
ATOM 5193 C C . LEU B 1 242 ? -19.938 8.719 18.188 1 82.38 242 LEU B C 1
ATOM 5195 O O . LEU B 1 242 ? -19.734 7.961 19.141 1 82.38 242 LEU B O 1
ATOM 5199 N N . ASP B 1 243 ? -19.109 8.969 17.219 1 81.94 243 ASP B N 1
ATOM 5200 C CA . ASP B 1 243 ? -17.797 8.344 17.25 1 81.94 243 ASP B CA 1
ATOM 5201 C C . ASP B 1 243 ? -16.953 8.875 18.406 1 81.94 243 ASP B C 1
ATOM 5203 O O . ASP B 1 243 ? -16.781 10.086 18.547 1 81.94 243 ASP B O 1
ATOM 5207 N N . ALA B 1 244 ? -16.5 7.953 19.156 1 81.62 244 ALA B N 1
ATOM 5208 C CA . ALA B 1 244 ? -15.75 8.32 20.359 1 81.62 244 ALA B CA 1
ATOM 5209 C C . ALA B 1 244 ? -14.516 9.141 20 1 81.62 244 ALA B C 1
ATOM 5211 O O . ALA B 1 244 ? -14.18 10.102 20.703 1 81.62 244 ALA B O 1
ATOM 5212 N N . PHE B 1 245 ? -13.891 8.82 18.938 1 81.94 245 PHE B N 1
ATOM 5213 C CA . PHE B 1 245 ? -12.672 9.523 18.547 1 81.94 245 PHE B CA 1
ATOM 5214 C C . PHE B 1 245 ? -12.969 10.992 18.25 1 81.94 245 PHE B C 1
ATOM 5216 O O . PHE B 1 245 ? -12.203 11.875 18.625 1 81.94 245 PHE B O 1
ATOM 5223 N N . HIS B 1 246 ? -14.039 11.195 17.562 1 82.75 246 HIS B N 1
ATOM 5224 C CA . HIS B 1 246 ? -14.375 12.562 17.188 1 82.75 246 HIS B CA 1
ATOM 5225 C C . HIS B 1 246 ? -14.781 13.383 18.391 1 82.75 246 HIS B C 1
ATOM 5227 O O . HIS B 1 246 ? -14.508 14.586 18.453 1 82.75 246 HIS B O 1
ATOM 5233 N N . VAL B 1 247 ? -15.43 12.734 19.297 1 87.38 247 VAL B N 1
ATOM 5234 C CA . VAL B 1 247 ? -15.836 13.438 20.516 1 87.38 247 VAL B CA 1
ATOM 5235 C C . VAL B 1 247 ? -14.594 13.836 21.312 1 87.38 247 VAL B C 1
ATOM 5237 O O . VAL B 1 247 ? -14.477 14.984 21.75 1 87.38 247 VAL B O 1
ATOM 5240 N N . VAL B 1 248 ? -13.727 12.883 21.438 1 89.31 248 VAL B N 1
ATOM 5241 C CA . VAL B 1 248 ? -12.492 13.156 22.172 1 89.31 248 VAL B CA 1
ATOM 5242 C C . VAL B 1 248 ? -11.688 14.227 21.438 1 89.31 248 VAL B C 1
ATOM 5244 O O . VAL B 1 248 ? -11.086 15.102 22.078 1 89.31 248 VAL B O 1
ATOM 5247 N N . LYS B 1 249 ? -11.711 14.172 20.156 1 89.31 249 LYS B N 1
ATOM 5248 C CA . LYS B 1 249 ? -11.023 15.18 19.359 1 89.31 249 LYS B CA 1
ATOM 5249 C C . LYS B 1 249 ? -11.594 16.578 19.625 1 89.31 249 LYS B C 1
ATOM 5251 O O . LYS B 1 249 ? -10.852 17.562 19.656 1 89.31 249 LYS B O 1
ATOM 5256 N N . LEU B 1 250 ? -12.852 16.672 19.797 1 89.19 250 LEU B N 1
ATOM 5257 C CA . LEU B 1 250 ? -13.484 17.938 20.141 1 89.19 250 LEU B CA 1
ATOM 5258 C C . LEU B 1 250 ? -12.961 18.453 21.469 1 89.19 250 LEU B C 1
ATOM 5260 O O . LEU B 1 250 ? -12.711 19.656 21.625 1 89.19 250 LEU B O 1
ATOM 5264 N N . GLY B 1 251 ? -12.836 17.516 22.375 1 93.62 251 GLY B N 1
ATOM 5265 C CA . GLY B 1 251 ? -12.273 17.891 23.656 1 93.62 251 GLY B CA 1
ATOM 5266 C C . GLY B 1 251 ? -10.852 18.422 23.562 1 93.62 251 GLY B C 1
ATOM 5267 O O . GLY B 1 251 ? -10.531 19.469 24.125 1 93.62 251 GLY B O 1
ATOM 5268 N N . THR B 1 252 ? -10.062 17.734 22.812 1 94 252 THR B N 1
ATOM 5269 C CA . THR B 1 252 ? -8.664 18.141 22.625 1 94 252 THR B CA 1
ATOM 5270 C C . THR B 1 252 ? -8.578 19.469 21.891 1 94 252 THR B C 1
ATOM 5272 O O . THR B 1 252 ? -7.738 20.312 22.203 1 94 252 THR B O 1
ATOM 5275 N N . ALA B 1 253 ? -9.438 19.641 20.984 1 92.81 253 ALA B N 1
ATOM 5276 C CA . ALA B 1 253 ? -9.484 20.891 20.234 1 92.81 253 ALA B CA 1
ATOM 5277 C C . ALA B 1 253 ? -9.844 22.062 21.141 1 92.81 253 ALA B C 1
ATOM 5279 O O . ALA B 1 253 ? -9.297 23.156 21 1 92.81 253 ALA B O 1
ATOM 5280 N N . ALA B 1 254 ? -10.758 21.828 22 1 95 254 ALA B N 1
ATOM 5281 C CA . ALA B 1 254 ? -11.141 22.875 22.953 1 95 254 ALA B CA 1
ATOM 5282 C C . ALA B 1 254 ? -9.945 23.297 23.797 1 95 254 ALA B C 1
ATOM 5284 O O . ALA B 1 254 ? -9.734 24.5 24.031 1 95 254 ALA B O 1
ATOM 5285 N N . VAL B 1 255 ? -9.195 22.297 24.203 1 96.56 255 VAL B N 1
ATOM 5286 C CA . VAL B 1 255 ? -8.008 22.594 25 1 96.56 255 VAL B CA 1
ATOM 5287 C C . VAL B 1 255 ? -7.039 23.438 24.188 1 96.56 255 VAL B C 1
ATOM 5289 O O . VAL B 1 255 ? -6.488 24.422 24.688 1 96.56 255 VAL B O 1
ATOM 5292 N N . ASP B 1 256 ? -6.855 23.094 22.969 1 95.12 256 ASP B N 1
ATOM 5293 C CA . ASP B 1 256 ? -5.957 23.828 22.094 1 95.12 256 ASP B CA 1
ATOM 5294 C C . ASP B 1 256 ? -6.434 25.266 21.906 1 95.12 256 ASP B C 1
ATOM 5296 O O . ASP B 1 256 ? -5.625 26.203 21.906 1 95.12 256 ASP B O 1
ATOM 5300 N N . GLU B 1 257 ? -7.691 25.422 21.766 1 93.25 257 GLU B N 1
ATOM 5301 C CA . GLU B 1 257 ? -8.266 26.766 21.594 1 93.25 257 GLU B CA 1
ATOM 5302 C C . GLU B 1 257 ? -8.062 27.625 22.828 1 93.25 257 GLU B C 1
ATOM 5304 O O . GLU B 1 257 ? -7.68 28.781 22.734 1 93.25 257 GLU B O 1
ATOM 5309 N N . VAL B 1 258 ? -8.32 27.016 23.984 1 96.19 258 VAL B N 1
ATOM 5310 C CA . VAL B 1 258 ? -8.109 27.734 25.234 1 96.19 258 VAL B CA 1
ATOM 5311 C C . VAL B 1 258 ? -6.641 28.125 25.375 1 96.19 258 VAL B C 1
ATOM 5313 O O . VAL B 1 258 ? -6.32 29.266 25.719 1 96.19 258 VAL B O 1
ATOM 5316 N N . ARG B 1 259 ? -5.754 27.141 25.062 1 95.75 259 ARG B N 1
ATOM 5317 C CA . ARG B 1 259 ? -4.316 27.375 25.156 1 95.75 259 ARG B CA 1
ATOM 5318 C C . ARG B 1 259 ? -3.889 28.547 24.281 1 95.75 259 ARG B C 1
ATOM 5320 O O . ARG B 1 259 ? -3.162 29.422 24.719 1 95.75 259 ARG B O 1
ATOM 5327 N N . ARG B 1 260 ? -4.367 28.562 23.094 1 92.06 260 ARG B N 1
ATOM 5328 C CA . ARG B 1 260 ? -3.998 29.609 22.141 1 92.06 260 ARG B CA 1
ATOM 5329 C C . ARG B 1 260 ? -4.535 30.969 22.578 1 92.06 260 ARG B C 1
ATOM 5331 O O . ARG B 1 260 ? -3.838 31.984 22.484 1 92.06 260 ARG B O 1
ATOM 5338 N N . ARG B 1 261 ? -5.766 31 23.047 1 91.06 261 ARG B N 1
ATOM 5339 C CA . ARG B 1 261 ? -6.375 32.25 23.5 1 91.06 261 ARG B CA 1
ATOM 5340 C C . ARG B 1 261 ? -5.629 32.812 24.703 1 91.06 261 ARG B C 1
ATOM 5342 O O . ARG B 1 261 ? -5.273 34 24.719 1 91.06 261 ARG B O 1
ATOM 5349 N N . VAL B 1 262 ? -5.375 31.922 25.656 1 94.19 262 VAL B N 1
ATOM 5350 C CA . VAL B 1 262 ? -4.691 32.344 26.875 1 94.19 262 VAL B CA 1
ATOM 5351 C C . VAL B 1 262 ? -3.287 32.844 26.531 1 94.19 262 VAL B C 1
ATOM 5353 O O . VAL B 1 262 ? -2.82 33.844 27.078 1 94.19 262 VAL B O 1
ATOM 5356 N N . GLN B 1 263 ? -2.635 32.094 25.656 1 91.38 263 GLN B N 1
ATOM 5357 C CA . GLN B 1 263 ? -1.305 32.5 25.219 1 91.38 263 GLN B CA 1
ATOM 5358 C C . GLN B 1 263 ? -1.335 33.875 24.562 1 91.38 263 GLN B C 1
ATOM 5360 O O . GLN B 1 263 ? -0.49 34.719 24.859 1 91.38 263 GLN B O 1
ATOM 5365 N N . GLN B 1 264 ? -2.291 34.062 23.781 1 87.31 264 GLN B N 1
ATOM 5366 C CA . GLN B 1 264 ? -2.451 35.344 23.125 1 87.31 264 GLN B CA 1
ATOM 5367 C C . GLN B 1 264 ? -2.76 36.438 24.141 1 87.31 264 GLN B C 1
ATOM 5369 O O . GLN B 1 264 ? -2.215 37.531 24.047 1 87.31 264 GLN B O 1
ATOM 5374 N N . ASP B 1 265 ? -3.592 36.188 25.031 1 89.44 265 ASP B N 1
ATOM 5375 C CA . ASP B 1 265 ? -4.027 37.156 26.031 1 89.44 265 ASP B CA 1
ATOM 5376 C C . ASP B 1 265 ? -2.881 37.531 26.969 1 89.44 265 ASP B C 1
ATOM 5378 O O . ASP B 1 265 ? -2.781 38.688 27.406 1 89.44 265 ASP B O 1
ATOM 5382 N N . THR B 1 266 ? -2.027 36.562 27.203 1 90.69 266 THR B N 1
ATOM 5383 C CA . THR B 1 266 ? -0.985 36.812 28.203 1 90.69 266 THR B CA 1
ATOM 5384 C C . THR B 1 266 ? 0.286 37.344 27.547 1 90.69 266 THR B C 1
ATOM 5386 O O . THR B 1 266 ? 0.979 38.188 28.109 1 90.69 266 THR B O 1
ATOM 5389 N N . LEU B 1 267 ? 0.6 36.812 26.344 1 88.62 267 LEU B N 1
ATOM 5390 C CA . LEU B 1 267 ? 1.884 37.156 25.734 1 88.62 267 LEU B CA 1
ATOM 5391 C C . LEU B 1 267 ? 1.694 38.094 24.547 1 88.62 267 LEU B C 1
ATOM 5393 O O . LEU B 1 267 ? 2.66 38.656 24.047 1 88.62 267 LEU B O 1
ATOM 5397 N N . GLY B 1 268 ? 0.542 38.219 24.078 1 82 268 GLY B N 1
ATOM 5398 C CA . GLY B 1 268 ? 0.236 39.156 23.016 1 82 268 GLY B CA 1
ATOM 5399 C C . GLY B 1 268 ? 0.636 38.656 21.641 1 82 268 GLY B C 1
ATOM 5400 O O . GLY B 1 268 ? 0.69 39.438 20.672 1 82 268 GLY B O 1
ATOM 5401 N N . HIS B 1 269 ? 1.124 37.469 21.656 1 78.12 269 HIS B N 1
ATOM 5402 C CA . HIS B 1 269 ? 1.505 36.844 20.391 1 78.12 269 HIS B CA 1
ATOM 5403 C C . HIS B 1 269 ? 1.169 35.375 20.359 1 78.12 269 HIS B C 1
ATOM 5405 O O . HIS B 1 269 ? 0.858 34.781 21.391 1 78.12 269 HIS B O 1
ATOM 5411 N N . ARG B 1 270 ? 1.189 34.781 19.125 1 76.25 270 ARG B N 1
ATOM 5412 C CA . ARG B 1 270 ? 1.013 33.344 18.984 1 76.25 270 ARG B CA 1
ATOM 5413 C C . ARG B 1 270 ? 2.16 32.594 19.656 1 76.25 270 ARG B C 1
ATOM 5415 O O . ARG B 1 270 ? 3.295 33.062 19.672 1 76.25 270 ARG B O 1
ATOM 5422 N N . GLY B 1 271 ? 1.766 31.391 20.078 1 76.56 271 GLY B N 1
ATOM 5423 C CA . GLY B 1 271 ? 2.758 30.578 20.766 1 76.56 271 GLY B CA 1
ATOM 5424 C C . GLY B 1 271 ? 3.992 30.312 19.922 1 76.56 271 GLY B C 1
ATOM 5425 O O . GLY B 1 271 ? 3.889 30.047 18.719 1 76.56 271 GLY B O 1
ATOM 5426 N N . ARG B 1 272 ? 5.086 30.562 20.453 1 78.56 272 ARG B N 1
ATOM 5427 C CA . ARG B 1 272 ? 6.363 30.25 19.812 1 78.56 272 ARG B CA 1
ATOM 5428 C C . ARG B 1 272 ? 7.312 29.562 20.781 1 78.56 272 ARG B C 1
ATOM 5430 O O . ARG B 1 272 ? 7.004 29.438 21.969 1 78.56 272 ARG B O 1
ATOM 5437 N N . LYS B 1 273 ? 8.383 29.109 20.109 1 78.88 273 LYS B N 1
ATOM 5438 C CA . LYS B 1 273 ? 9.367 28.422 20.938 1 78.88 273 LYS B CA 1
ATOM 5439 C C . LYS B 1 273 ? 9.766 29.281 22.141 1 78.88 273 LYS B C 1
ATOM 5441 O O . LYS B 1 273 ? 9.984 30.484 22 1 78.88 273 LYS B O 1
ATOM 5446 N N . GLY B 1 274 ? 9.805 28.672 23.328 1 85.88 274 GLY B N 1
ATOM 5447 C CA . GLY B 1 274 ? 10.148 29.391 24.547 1 85.88 274 GLY B CA 1
ATOM 5448 C C . GLY B 1 274 ? 8.953 29.688 25.422 1 85.88 274 GLY B C 1
ATOM 5449 O O . GLY B 1 274 ? 9.094 29.922 26.625 1 85.88 274 GLY B O 1
ATOM 5450 N N . ASP B 1 275 ? 7.789 29.844 24.844 1 90 275 ASP B N 1
ATOM 5451 C CA . ASP B 1 275 ? 6.566 30.094 25.594 1 90 275 ASP B CA 1
ATOM 5452 C C . ASP B 1 275 ? 6.137 28.844 26.359 1 90 275 ASP B C 1
ATOM 5454 O O . ASP B 1 275 ? 6.145 27.734 25.812 1 90 275 ASP B O 1
ATOM 5458 N N . PRO B 1 276 ? 5.82 28.984 27.594 1 91.38 276 PRO B N 1
ATOM 5459 C CA . PRO B 1 276 ? 5.496 27.828 28.422 1 91.38 276 PRO B CA 1
ATOM 5460 C C . PRO B 1 276 ? 4.348 27 27.859 1 91.38 276 PRO B C 1
ATOM 5462 O O . PRO B 1 276 ? 4.465 25.766 27.75 1 91.38 276 PRO B O 1
ATOM 5465 N N . LEU B 1 277 ? 3.299 27.656 27.484 1 93.75 277 LEU B N 1
ATOM 5466 C CA . LEU B 1 277 ? 2.133 26.922 27 1 93.75 277 LEU B CA 1
ATOM 5467 C C . LEU B 1 277 ? 2.408 26.281 25.641 1 93.75 277 LEU B C 1
ATOM 5469 O O . LEU B 1 277 ? 1.9 25.203 25.359 1 93.75 277 LEU B O 1
ATOM 5473 N N . TYR B 1 278 ? 3.141 26.906 24.797 1 91.44 278 TYR B N 1
ATOM 5474 C CA . TYR B 1 278 ? 3.527 26.328 23.5 1 91.44 278 TYR B CA 1
ATOM 5475 C C . TYR B 1 278 ? 4.383 25.078 23.703 1 91.44 278 TYR B C 1
ATOM 5477 O O . TYR B 1 278 ? 4.242 24.109 22.953 1 91.44 278 TYR B O 1
ATOM 5485 N N . GLY B 1 279 ? 5.199 25.094 24.656 1 90.88 279 GLY B N 1
ATOM 5486 C CA . GLY B 1 279 ? 6.121 24 24.922 1 90.88 279 GLY B CA 1
ATOM 5487 C C . GLY B 1 279 ? 5.426 22.719 25.375 1 90.88 279 GLY B C 1
ATOM 5488 O O . GLY B 1 279 ? 5.988 21.625 25.281 1 90.88 279 GLY B O 1
ATOM 5489 N N . ILE B 1 280 ? 4.188 22.859 25.859 1 92.94 280 ILE B N 1
ATOM 5490 C CA . ILE B 1 280 ? 3.531 21.672 26.391 1 92.94 280 ILE B CA 1
ATOM 5491 C C . ILE B 1 280 ? 2.32 21.312 25.531 1 92.94 280 ILE B C 1
ATOM 5493 O O . ILE B 1 280 ? 1.405 20.641 25.984 1 92.94 280 ILE B O 1
ATOM 5497 N N . GLN B 1 281 ? 2.27 21.844 24.344 1 92.94 281 GLN B N 1
ATOM 5498 C CA . GLN B 1 281 ? 1.089 21.641 23.516 1 92.94 281 GLN B CA 1
ATOM 5499 C C . GLN B 1 281 ? 0.827 20.156 23.281 1 92.94 281 GLN B C 1
ATOM 5501 O O . GLN B 1 281 ? -0.324 19.703 23.266 1 92.94 281 GLN B O 1
ATOM 5506 N N . THR B 1 282 ? 1.858 19.312 23.141 1 91.69 282 THR B N 1
ATOM 5507 C CA . THR B 1 282 ? 1.687 17.875 22.891 1 91.69 282 THR B CA 1
ATOM 5508 C C . THR B 1 282 ? 1.302 17.156 24.188 1 91.69 282 THR B C 1
ATOM 5510 O O . THR B 1 282 ? 0.555 16.172 24.141 1 91.69 282 THR B O 1
ATOM 5513 N N . ILE B 1 283 ? 1.746 17.656 25.25 1 92.88 283 ILE B N 1
ATOM 5514 C CA . ILE B 1 283 ? 1.42 17.062 26.547 1 92.88 283 ILE B CA 1
ATOM 5515 C C . ILE B 1 283 ? -0.067 17.25 26.828 1 92.88 283 ILE B C 1
ATOM 5517 O O . ILE B 1 283 ? -0.729 16.344 27.328 1 92.88 283 ILE B O 1
ATOM 5521 N N . LEU B 1 284 ? -0.555 18.391 26.406 1 94.5 284 LEU B N 1
ATOM 5522 C CA . LEU B 1 284 ? -1.954 18.719 26.656 1 94.5 284 LEU B CA 1
ATOM 5523 C C . LEU B 1 284 ? -2.877 17.828 25.828 1 94.5 284 LEU B C 1
ATOM 5525 O O . LEU B 1 284 ? -4.051 17.656 26.156 1 94.5 284 LEU B O 1
ATOM 5529 N N . ARG B 1 285 ? -2.334 17.25 24.797 1 92.81 285 ARG B N 1
ATOM 5530 C CA . ARG B 1 285 ? -3.148 16.422 23.891 1 92.81 285 ARG B CA 1
ATOM 5531 C C . ARG B 1 285 ? -3.117 14.961 24.312 1 92.81 285 ARG B C 1
ATOM 5533 O O . ARG B 1 285 ? -3.951 14.172 23.875 1 92.81 285 ARG B O 1
ATOM 5540 N N . ALA B 1 286 ? -2.188 14.617 25.219 1 91.75 286 ALA B N 1
ATOM 5541 C CA . ALA B 1 286 ? -2.014 13.234 25.641 1 91.75 286 ALA B CA 1
ATOM 5542 C C . ALA B 1 286 ? -2.938 12.891 26.797 1 91.75 286 ALA B C 1
ATOM 5544 O O . ALA B 1 286 ? -3.314 13.766 27.578 1 91.75 286 ALA B O 1
ATOM 5545 N N . GLY B 1 287 ? -3.328 11.594 26.859 1 91.5 287 GLY B N 1
ATOM 5546 C CA . GLY B 1 287 ? -4.027 11.125 28.047 1 91.5 287 GLY B CA 1
ATOM 5547 C C . GLY B 1 287 ? -3.184 11.188 29.297 1 91.5 287 GLY B C 1
ATOM 5548 O O . GLY B 1 287 ? -1.983 10.906 29.266 1 91.5 287 GLY B O 1
ATOM 5549 N N . ALA B 1 288 ? -3.811 11.602 30.328 1 90.94 288 ALA B N 1
ATOM 5550 C CA . ALA B 1 288 ? -3.113 11.75 31.594 1 90.94 288 ALA B CA 1
ATOM 5551 C C . ALA B 1 288 ? -2.408 10.461 32 1 90.94 288 ALA B C 1
ATOM 5553 O O . ALA B 1 288 ? -1.314 10.492 32.562 1 90.94 288 ALA B O 1
ATOM 5554 N N . GLU B 1 289 ? -3.018 9.344 31.672 1 87.56 289 GLU B N 1
ATOM 5555 C CA . GLU B 1 289 ? -2.479 8.039 32.062 1 87.56 289 GLU B CA 1
ATOM 5556 C C . GLU B 1 289 ? -1.199 7.73 31.281 1 87.56 289 GLU B C 1
ATOM 5558 O O . GLU B 1 289 ? -0.418 6.867 31.672 1 87.56 289 GLU B O 1
ATOM 5563 N N . ASN B 1 290 ? -0.994 8.398 30.203 1 88.62 290 ASN B N 1
ATOM 5564 C CA . ASN B 1 290 ? 0.157 8.133 29.344 1 88.62 290 ASN B CA 1
ATOM 5565 C C . ASN B 1 290 ? 1.311 9.086 29.641 1 88.62 290 ASN B C 1
ATOM 5567 O O . ASN B 1 290 ? 2.385 8.969 29.047 1 88.62 290 ASN B O 1
ATOM 5571 N N . LEU B 1 291 ? 1.134 10.039 30.547 1 90.88 291 LEU B N 1
ATOM 5572 C CA . LEU B 1 291 ? 2.158 11.039 30.828 1 90.88 291 LEU B CA 1
ATOM 5573 C C . LEU B 1 291 ? 3.23 10.469 31.75 1 90.88 291 LEU B C 1
ATOM 5575 O O . LEU B 1 291 ? 2.918 9.773 32.719 1 90.88 291 LEU B O 1
ATOM 5579 N N . THR B 1 292 ? 4.398 10.672 31.344 1 91.31 292 THR B N 1
ATOM 5580 C CA . THR B 1 292 ? 5.527 10.305 32.219 1 91.31 292 THR B CA 1
ATOM 5581 C C . THR B 1 292 ? 5.676 11.305 33.344 1 91.31 292 THR B C 1
ATOM 5583 O O . THR B 1 292 ? 5.051 12.367 33.344 1 91.31 292 THR B O 1
ATOM 5586 N N . ASP B 1 293 ? 6.5 10.922 34.281 1 91.88 293 ASP B N 1
ATOM 5587 C CA . ASP B 1 293 ? 6.75 11.812 35.406 1 91.88 293 ASP B CA 1
ATOM 5588 C C . ASP B 1 293 ? 7.379 13.125 34.938 1 91.88 293 ASP B C 1
ATOM 5590 O O . ASP B 1 293 ? 7.023 14.195 35.438 1 91.88 293 ASP B O 1
ATOM 5594 N N . LYS B 1 294 ? 8.266 12.992 34.031 1 92.69 294 LYS B N 1
ATOM 5595 C CA . LYS B 1 294 ? 8.906 14.188 33.469 1 92.69 294 LYS B CA 1
ATOM 5596 C C . LYS B 1 294 ? 7.891 15.102 32.812 1 92.69 294 LYS B C 1
ATOM 5598 O O . LYS B 1 294 ? 7.941 16.312 32.969 1 92.69 294 LYS B O 1
ATOM 5603 N N . GLN B 1 295 ? 6.977 14.516 32.125 1 93.56 295 GLN B N 1
ATOM 5604 C CA . GLN B 1 295 ? 5.953 15.289 31.438 1 93.56 295 GLN B CA 1
ATOM 5605 C C . GLN B 1 295 ? 4.992 15.945 32.438 1 93.56 295 GLN B C 1
ATOM 5607 O O . GLN B 1 295 ? 4.551 17.078 32.219 1 93.56 295 GLN B O 1
ATOM 5612 N N . ARG B 1 296 ? 4.715 15.297 33.469 1 94.62 296 ARG B N 1
ATOM 5613 C CA . ARG B 1 296 ? 3.84 15.852 34.5 1 94.62 296 ARG B CA 1
ATOM 5614 C C . ARG B 1 296 ? 4.477 17.062 35.188 1 94.62 296 ARG B C 1
ATOM 5616 O O . ARG B 1 296 ? 3.791 18.047 35.469 1 94.62 296 ARG B O 1
ATOM 5623 N N . ILE B 1 297 ? 5.766 16.938 35.344 1 94.56 297 ILE B N 1
ATOM 5624 C CA . ILE B 1 297 ? 6.504 18.047 35.938 1 94.56 297 ILE B CA 1
ATOM 5625 C C . ILE B 1 297 ? 6.488 19.25 35 1 94.56 297 ILE B C 1
ATOM 5627 O O . ILE B 1 297 ? 6.273 20.375 35.438 1 94.56 297 ILE B O 1
ATOM 5631 N N . ARG B 1 298 ? 6.652 18.984 33.75 1 94.56 298 ARG B N 1
ATOM 5632 C CA . ARG B 1 298 ? 6.629 20.047 32.75 1 94.56 298 ARG B CA 1
ATOM 5633 C C . ARG B 1 298 ? 5.254 20.703 32.656 1 94.56 298 ARG B C 1
ATOM 5635 O O . ARG B 1 298 ? 5.145 21.922 32.531 1 94.56 298 ARG B O 1
ATOM 5642 N N . LEU B 1 299 ? 4.285 19.859 32.719 1 96.38 299 LEU B N 1
ATOM 5643 C CA . LEU B 1 299 ? 2.914 20.359 32.719 1 96.38 299 LEU B CA 1
ATOM 5644 C C . LEU B 1 299 ? 2.65 21.266 33.906 1 96.38 299 LEU B C 1
ATOM 5646 O O . LEU B 1 299 ? 2.148 22.375 33.75 1 96.38 299 LEU B O 1
ATOM 5650 N N . THR B 1 300 ? 3.078 20.859 35.062 1 95.75 300 THR B N 1
ATOM 5651 C CA . THR B 1 300 ? 2.865 21.625 36.281 1 95.75 300 THR B CA 1
ATOM 5652 C C . THR B 1 300 ? 3.631 22.953 36.25 1 95.75 300 THR B C 1
ATOM 5654 O O . THR B 1 300 ? 3.088 24 36.594 1 95.75 300 THR B O 1
ATOM 5657 N N . ALA B 1 301 ? 4.828 22.875 35.719 1 95.69 301 ALA B N 1
ATOM 5658 C CA . ALA B 1 301 ? 5.664 24.078 35.625 1 95.69 301 ALA B CA 1
ATOM 5659 C C . ALA B 1 301 ? 5.059 25.094 34.688 1 95.69 301 ALA B C 1
ATOM 5661 O O . ALA B 1 301 ? 5.062 26.297 34.969 1 95.69 301 ALA B O 1
ATOM 5662 N N . ALA B 1 302 ? 4.531 24.625 33.625 1 96.25 302 ALA B N 1
ATOM 5663 C CA . ALA B 1 302 ? 3.945 25.531 32.625 1 96.25 302 ALA B CA 1
ATOM 5664 C C . ALA B 1 302 ? 2.666 26.172 33.156 1 96.25 302 ALA B C 1
ATOM 5666 O O . ALA B 1 302 ? 2.412 27.344 32.906 1 96.25 302 ALA B O 1
ATOM 5667 N N . ILE B 1 303 ? 1.902 25.422 33.906 1 96.31 303 ILE B N 1
ATOM 5668 C CA . ILE B 1 303 ? 0.637 25.906 34.469 1 96.31 303 ILE B CA 1
ATOM 5669 C C . ILE B 1 303 ? 0.903 26.906 35.562 1 96.31 303 ILE B C 1
ATOM 5671 O O . ILE B 1 303 ? 0.226 27.938 35.688 1 96.31 303 ILE B O 1
ATOM 5675 N N . GLU B 1 304 ? 1.943 26.656 36.312 1 95.5 304 GLU B N 1
ATOM 5676 C CA . GLU B 1 304 ? 2.244 27.5 37.469 1 95.5 304 GLU B CA 1
ATOM 5677 C C . GLU B 1 304 ? 2.988 28.766 37.062 1 95.5 304 GLU B C 1
ATOM 5679 O O . GLU B 1 304 ? 3.119 29.703 37.844 1 95.5 304 GLU B O 1
ATOM 5684 N N . ALA B 1 305 ? 3.426 28.828 35.875 1 94.44 305 ALA B N 1
ATOM 5685 C CA . ALA B 1 305 ? 4.207 29.969 35.375 1 94.44 305 ALA B CA 1
ATOM 5686 C C . ALA B 1 305 ? 3.371 31.25 35.375 1 94.44 305 ALA B C 1
ATOM 5688 O O . ALA B 1 305 ? 3.914 32.344 35.5 1 94.44 305 ALA B O 1
ATOM 5689 N N . ASP B 1 306 ? 2.064 31.156 35.219 1 94.88 306 ASP B N 1
ATOM 5690 C CA . ASP B 1 306 ? 1.146 32.281 35.156 1 94.88 306 ASP B CA 1
ATOM 5691 C C . ASP B 1 306 ? -0.242 31.891 35.656 1 94.88 306 ASP B C 1
ATOM 5693 O O . ASP B 1 306 ? -0.783 30.859 35.25 1 94.88 306 ASP B O 1
ATOM 5697 N N . PRO B 1 307 ? -0.831 32.688 36.562 1 95.5 307 PRO B N 1
ATOM 5698 C CA . PRO B 1 307 ? -2.168 32.344 37.062 1 95.5 307 PRO B CA 1
ATOM 5699 C C . PRO B 1 307 ? -3.199 32.219 35.969 1 95.5 307 PRO B C 1
ATOM 5701 O O . PRO B 1 307 ? -4.152 31.438 36.094 1 95.5 307 PRO B O 1
ATOM 5704 N N . ALA B 1 308 ? -3.004 32.938 34.938 1 95.44 308 ALA B N 1
ATOM 5705 C CA . ALA B 1 308 ? -3.93 32.844 33.812 1 95.44 308 ALA B CA 1
ATOM 5706 C C . ALA B 1 308 ? -3.914 31.469 33.156 1 95.44 308 ALA B C 1
ATOM 5708 O O . ALA B 1 308 ? -4.867 31.078 32.5 1 95.44 308 ALA B O 1
ATOM 5709 N N . HIS B 1 309 ? -2.877 30.703 33.344 1 96.56 309 HIS B N 1
ATOM 5710 C CA . HIS B 1 309 ? -2.719 29.375 32.75 1 96.56 309 HIS B CA 1
ATOM 5711 C C . HIS B 1 309 ? -3.656 28.359 33.406 1 96.56 309 HIS B C 1
ATOM 5713 O O . HIS B 1 309 ? -3.867 27.281 32.875 1 96.56 309 HIS B O 1
ATOM 5719 N N . ASP B 1 310 ? -4.262 28.75 34.469 1 95.94 310 ASP B N 1
ATOM 5720 C CA . ASP B 1 310 ? -5.199 27.875 35.188 1 95.94 310 ASP B CA 1
ATOM 5721 C C . ASP B 1 310 ? -6.379 27.516 34.281 1 95.94 310 ASP B C 1
ATOM 5723 O O . ASP B 1 310 ? -6.922 26.406 34.375 1 95.94 310 ASP B O 1
ATOM 5727 N N . GLU B 1 311 ? -6.781 28.469 33.5 1 96.62 311 GLU B N 1
ATOM 5728 C CA . GLU B 1 311 ? -7.867 28.188 32.562 1 96.62 311 GLU B CA 1
ATOM 5729 C C . GLU B 1 311 ? -7.52 27.016 31.641 1 96.62 311 GLU B C 1
ATOM 5731 O O . GLU B 1 311 ? -8.383 26.203 31.312 1 96.62 311 GLU B O 1
ATOM 5736 N N . VAL B 1 312 ? -6.254 26.984 31.234 1 97.38 312 VAL B N 1
ATOM 5737 C CA . VAL B 1 312 ? -5.793 25.906 30.375 1 97.38 312 VAL B CA 1
ATOM 5738 C C . VAL B 1 312 ? -5.82 24.578 31.125 1 97.38 312 VAL B C 1
ATOM 5740 O O . VAL B 1 312 ? -6.215 23.547 30.578 1 97.38 312 VAL B O 1
ATOM 5743 N N . PHE B 1 313 ? -5.441 24.656 32.312 1 97.12 313 PHE B N 1
ATOM 5744 C CA . PHE B 1 313 ? -5.422 23.453 33.156 1 97.12 313 PHE B CA 1
ATOM 5745 C C . PHE B 1 313 ? -6.832 22.922 33.344 1 97.12 313 PHE B C 1
ATOM 5747 O O . PHE B 1 313 ? -7.066 21.719 33.281 1 97.12 313 PHE B O 1
ATOM 5754 N N . VAL B 1 314 ? -7.723 23.797 33.688 1 96.56 314 VAL B N 1
ATOM 5755 C CA . VAL B 1 314 ? -9.117 23.391 33.875 1 96.56 314 VAL B CA 1
ATOM 5756 C C . VAL B 1 314 ? -9.664 22.781 32.594 1 96.56 314 VAL B C 1
ATOM 5758 O O . VAL B 1 314 ? -10.336 21.75 32.625 1 96.56 314 VAL B O 1
ATOM 5761 N N . ALA B 1 315 ? -9.383 23.422 31.5 1 97.62 315 ALA B N 1
ATOM 5762 C CA . ALA B 1 315 ? -9.812 22.875 30.219 1 97.62 315 ALA B CA 1
ATOM 5763 C C . ALA B 1 315 ? -9.234 21.484 30 1 97.62 315 ALA B C 1
ATOM 5765 O O . ALA B 1 315 ? -9.93 20.578 29.531 1 97.62 315 ALA B O 1
ATOM 5766 N N . TRP B 1 316 ? -7.973 21.359 30.25 1 97.5 316 TRP B N 1
ATOM 5767 C CA . TRP B 1 316 ? -7.297 20.062 30.125 1 97.5 316 TRP B CA 1
ATOM 5768 C C . TRP B 1 316 ? -7.973 19.016 31 1 97.5 316 TRP B C 1
ATOM 5770 O O . TRP B 1 316 ? -8.203 17.891 30.562 1 97.5 316 TRP B O 1
ATOM 5780 N N . GLN B 1 317 ? -8.305 19.359 32.219 1 96.31 317 GLN B N 1
ATOM 5781 C CA . GLN B 1 317 ? -9 18.438 33.125 1 96.31 317 GLN B CA 1
ATOM 5782 C C . GLN B 1 317 ? -10.359 18.031 32.562 1 96.31 317 GLN B C 1
ATOM 5784 O O . GLN B 1 317 ? -10.766 16.875 32.688 1 96.31 317 GLN B O 1
ATOM 5789 N N . CYS B 1 318 ? -11.016 18.984 32 1 96.69 318 CYS B N 1
ATOM 5790 C CA . CYS B 1 318 ? -12.305 18.703 31.406 1 96.69 318 CYS B CA 1
ATOM 5791 C C . CYS B 1 318 ? -12.164 17.688 30.266 1 96.69 318 CYS B C 1
ATOM 5793 O O . CYS B 1 318 ? -12.93 16.734 30.188 1 96.69 318 CYS B O 1
ATOM 5795 N N . ALA B 1 319 ? -11.18 17.922 29.422 1 96.69 319 ALA B N 1
ATOM 5796 C CA . ALA B 1 319 ? -10.938 17 28.328 1 96.69 319 ALA B CA 1
ATOM 5797 C C . ALA B 1 319 ? -10.578 15.617 28.828 1 96.69 319 ALA B C 1
ATOM 5799 O O . ALA B 1 319 ? -11.008 14.609 28.266 1 96.69 319 ALA B O 1
ATOM 5800 N N . GLN B 1 320 ? -9.797 15.578 29.906 1 96.31 320 GLN B N 1
ATOM 5801 C CA . GLN B 1 320 ? -9.438 14.297 30.5 1 96.31 320 GLN B CA 1
ATOM 5802 C C . GLN B 1 320 ? -10.664 13.586 31.078 1 96.31 320 GLN B C 1
ATOM 5804 O O . GLN B 1 320 ? -10.781 12.359 30.969 1 96.31 320 GLN B O 1
ATOM 5809 N N . GLN B 1 321 ? -11.5 14.336 31.641 1 95.56 321 GLN B N 1
ATOM 5810 C CA . GLN B 1 321 ? -12.734 13.766 32.156 1 95.56 321 GLN B CA 1
ATOM 5811 C C . GLN B 1 321 ? -13.586 13.18 31.031 1 95.56 321 GLN B C 1
ATOM 5813 O O . GLN B 1 321 ? -14.086 12.055 31.141 1 95.56 321 GLN B O 1
ATOM 5818 N N . LEU B 1 322 ? -13.711 13.898 30 1 95.06 322 LEU B N 1
ATOM 5819 C CA . LEU B 1 322 ? -14.438 13.422 28.828 1 95.06 322 LEU B CA 1
ATOM 5820 C C . LEU B 1 322 ? -13.836 12.117 28.312 1 95.06 322 LEU B C 1
ATOM 5822 O O . LEU B 1 322 ? -14.562 11.156 28.047 1 95.06 322 LEU B O 1
ATOM 5826 N N . ARG B 1 323 ? -12.547 12.102 28.172 1 93.5 323 ARG B N 1
ATOM 5827 C CA . ARG B 1 323 ? -11.836 10.914 27.703 1 93.5 323 ARG B CA 1
ATOM 5828 C C . ARG B 1 323 ? -12.023 9.742 28.656 1 93.5 323 ARG B C 1
ATOM 5830 O O . ARG B 1 323 ? -12.148 8.594 28.219 1 93.5 323 ARG B O 1
ATOM 5837 N N . SER B 1 324 ? -12.086 10.008 29.922 1 93.25 324 SER B N 1
ATOM 5838 C CA . SER B 1 324 ? -12.188 8.961 30.938 1 93.25 324 SER B CA 1
ATOM 5839 C C . SER B 1 324 ? -13.523 8.234 30.844 1 93.25 324 SER B C 1
ATOM 5841 O O . SER B 1 324 ? -13.633 7.07 31.234 1 93.25 324 SER B O 1
ATOM 5843 N N . ALA B 1 325 ? -14.516 8.914 30.375 1 92.25 325 ALA B N 1
ATOM 5844 C CA . ALA B 1 325 ? -15.812 8.258 30.188 1 92.25 325 ALA B CA 1
ATOM 5845 C C . ALA B 1 325 ? -15.688 7.055 29.266 1 92.25 325 ALA B C 1
ATOM 5847 O O . ALA B 1 325 ? -16.266 6 29.516 1 92.25 325 ALA B O 1
ATOM 5848 N N . TYR B 1 326 ? -14.922 7.18 28.25 1 88.94 326 TYR B N 1
ATOM 5849 C CA . TYR B 1 326 ? -14.773 6.133 27.25 1 88.94 326 TYR B CA 1
ATOM 5850 C C . TYR B 1 326 ? -13.812 5.055 27.719 1 88.94 326 TYR B C 1
ATOM 5852 O O . TYR B 1 326 ? -13.844 3.922 27.234 1 88.94 326 TYR B O 1
ATOM 5860 N N . HIS B 1 327 ? -12.93 5.344 28.672 1 87.88 327 HIS B N 1
ATOM 5861 C CA . HIS B 1 327 ? -11.898 4.41 29.125 1 87.88 327 HIS B CA 1
ATOM 5862 C C . HIS B 1 327 ? -12.383 3.617 30.328 1 87.88 327 HIS B C 1
ATOM 5864 O O . HIS B 1 327 ? -11.711 2.684 30.781 1 87.88 327 HIS B O 1
ATOM 5870 N N . ALA B 1 328 ? -13.5 4.027 30.828 1 86.81 328 ALA B N 1
ATOM 5871 C CA . ALA B 1 328 ? -14.055 3.299 31.969 1 86.81 328 ALA B CA 1
ATOM 5872 C C . ALA B 1 328 ? -14.336 1.844 31.594 1 86.81 328 ALA B C 1
ATOM 5874 O O . ALA B 1 328 ? -14.898 1.562 30.531 1 86.81 328 ALA B O 1
ATOM 5875 N N . LYS B 1 329 ? -13.875 0.935 32.344 1 84.44 329 LYS B N 1
ATOM 5876 C CA . LYS B 1 329 ? -14.086 -0.489 32.125 1 84.44 329 LYS B CA 1
ATOM 5877 C C . LYS B 1 329 ? -15.57 -0.84 32.156 1 84.44 329 LYS B C 1
ATOM 5879 O O . LYS B 1 329 ? -16.062 -1.568 31.297 1 84.44 329 LYS B O 1
ATOM 5884 N N . ASP B 1 330 ? -16.219 -0.296 33.156 1 87.5 330 ASP B N 1
ATOM 5885 C CA . ASP B 1 330 ? -17.656 -0.515 33.344 1 87.5 330 ASP B CA 1
ATOM 5886 C C . ASP B 1 330 ? -18.469 0.531 32.594 1 87.5 330 ASP B C 1
ATOM 5888 O O . ASP B 1 330 ? -18.297 1.732 32.812 1 87.5 330 ASP B O 1
ATOM 5892 N N . LEU B 1 331 ? -19.391 0.024 31.719 1 87.31 331 LEU B N 1
ATOM 5893 C CA . LEU B 1 331 ? -20.203 0.911 30.891 1 87.31 331 LEU B CA 1
ATOM 5894 C C . LEU B 1 331 ? -21.094 1.801 31.75 1 87.31 331 LEU B C 1
ATOM 5896 O O . LEU B 1 331 ? -21.359 2.947 31.391 1 87.31 331 LEU B O 1
ATOM 5900 N N . THR B 1 332 ? -21.422 1.294 32.844 1 90.06 332 THR B N 1
ATOM 5901 C CA . THR B 1 332 ? -22.25 2.078 33.75 1 90.06 332 THR B CA 1
ATOM 5902 C C . THR B 1 332 ? -21.469 3.26 34.312 1 90.06 332 THR B C 1
ATOM 5904 O O . THR B 1 332 ? -22 4.375 34.406 1 90.06 332 THR B O 1
ATOM 5907 N N . GLU B 1 333 ? -20.312 2.938 34.656 1 91.81 333 GLU B N 1
ATOM 5908 C CA . GLU B 1 333 ? -19.453 4.008 35.156 1 91.81 333 GLU B CA 1
ATOM 5909 C C . GLU B 1 333 ? -19.156 5.031 34.062 1 91.81 333 GLU B C 1
ATOM 5911 O O . GLU B 1 333 ? -19.172 6.238 34.312 1 91.81 333 GLU B O 1
ATOM 5916 N N . GLY B 1 334 ? -18.906 4.605 32.938 1 92.5 334 GLY B N 1
ATOM 5917 C CA . GLY B 1 334 ? -18.688 5.496 31.812 1 92.5 334 GLY B CA 1
ATOM 5918 C C . GLY B 1 334 ? -19.875 6.395 31.516 1 92.5 334 GLY B C 1
ATOM 5919 O O . GLY B 1 334 ? -19.719 7.59 31.25 1 92.5 334 GLY B O 1
ATOM 5920 N N . ARG B 1 335 ? -20.984 5.785 31.625 1 92.69 335 ARG B N 1
ATOM 5921 C CA . ARG B 1 335 ? -22.203 6.555 31.375 1 92.69 335 ARG B CA 1
ATOM 5922 C C . ARG B 1 335 ? -22.375 7.645 32.438 1 92.69 335 ARG B C 1
ATOM 5924 O O . ARG B 1 335 ? -22.766 8.766 32.125 1 92.69 335 ARG B O 1
ATOM 5931 N N . ARG B 1 336 ? -22.078 7.305 33.594 1 94.06 336 ARG B N 1
ATOM 5932 C CA . ARG B 1 336 ? -22.188 8.273 34.656 1 94.06 336 ARG B CA 1
ATOM 5933 C C . ARG B 1 336 ? -21.281 9.469 34.438 1 94.06 336 ARG B C 1
ATOM 5935 O O . ARG B 1 336 ? -21.688 10.625 34.594 1 94.06 336 ARG B O 1
ATOM 5942 N N . ILE B 1 337 ? -20.141 9.164 34.062 1 95 337 ILE B N 1
ATOM 5943 C CA . ILE B 1 337 ? -19.172 10.234 33.781 1 95 337 ILE B CA 1
ATOM 5944 C C . ILE B 1 337 ? -19.672 11.07 32.594 1 95 337 ILE B C 1
ATOM 5946 O O . ILE B 1 337 ? -19.641 12.305 32.656 1 95 337 ILE B O 1
ATOM 5950 N N . ALA B 1 338 ? -20.156 10.414 31.609 1 94.88 338 ALA B N 1
ATOM 5951 C CA . ALA B 1 338 ? -20.641 11.094 30.422 1 94.88 338 ALA B CA 1
ATOM 5952 C C . ALA B 1 338 ? -21.828 11.992 30.75 1 94.88 338 ALA B C 1
ATOM 5954 O O . ALA B 1 338 ? -21.922 13.117 30.234 1 94.88 338 ALA B O 1
ATOM 5955 N N . GLU B 1 339 ? -22.641 11.492 31.578 1 95.44 339 GLU B N 1
ATOM 5956 C CA . GLU B 1 339 ? -23.797 12.289 32 1 95.44 339 GLU B CA 1
ATOM 5957 C C . GLU B 1 339 ? -23.359 13.539 32.75 1 95.44 339 GLU B C 1
ATOM 5959 O O . GLU B 1 339 ? -23.906 14.617 32.531 1 95.44 339 GLU B O 1
ATOM 5964 N N . ARG B 1 340 ? -22.453 13.328 33.531 1 95.25 340 ARG B N 1
ATOM 5965 C CA . ARG B 1 340 ? -21.922 14.477 34.281 1 95.25 340 ARG B CA 1
ATOM 5966 C C . ARG B 1 340 ? -21.328 15.5 33.344 1 95.25 340 ARG B C 1
ATOM 5968 O O . ARG B 1 340 ? -21.516 16.703 33.5 1 95.25 340 ARG B O 1
ATOM 5975 N N . VAL B 1 341 ? -20.625 15.039 32.375 1 95.44 341 VAL B N 1
ATOM 5976 C CA . VAL B 1 341 ? -19.984 15.906 31.391 1 95.44 341 VAL B CA 1
ATOM 5977 C C . VAL B 1 341 ? -21.047 16.719 30.656 1 95.44 341 VAL B C 1
ATOM 5979 O O . VAL B 1 341 ? -20.938 17.938 30.531 1 95.44 341 VAL B O 1
ATOM 5982 N N . VAL B 1 342 ? -22.062 16.109 30.266 1 94.19 342 VAL B N 1
ATOM 5983 C CA . VAL B 1 342 ? -23.125 16.766 29.5 1 94.19 342 VAL B CA 1
ATOM 5984 C C . VAL B 1 342 ? -23.844 17.766 30.391 1 94.19 342 VAL B C 1
ATOM 5986 O O . VAL B 1 342 ? -24.25 18.844 29.938 1 94.19 342 VAL B O 1
ATOM 5989 N N . ASP B 1 343 ? -23.891 17.453 31.625 1 94.94 343 ASP B N 1
ATOM 5990 C CA . ASP B 1 343 ? -24.688 18.266 32.531 1 94.94 343 ASP B CA 1
ATOM 5991 C C . ASP B 1 343 ? -23.875 19.453 33.062 1 94.94 343 ASP B C 1
ATOM 5993 O O . ASP B 1 343 ? -24.453 20.422 33.562 1 94.94 343 ASP B O 1
ATOM 5997 N N . THR B 1 344 ? -22.609 19.406 32.969 1 95.31 344 THR B N 1
ATOM 5998 C CA . THR B 1 344 ? -21.828 20.406 33.656 1 95.31 344 THR B CA 1
ATOM 5999 C C . THR B 1 344 ? -21.031 21.266 32.688 1 95.31 344 THR B C 1
ATOM 6001 O O . THR B 1 344 ? -20.797 22.453 32.938 1 95.31 344 THR B O 1
ATOM 6004 N N . PHE B 1 345 ? -20.594 20.781 31.562 1 96.44 345 PHE B N 1
ATOM 6005 C CA . PHE B 1 345 ? -19.656 21.453 30.703 1 96.44 345 PHE B CA 1
ATOM 6006 C C . PHE B 1 345 ? -20.25 22.734 30.141 1 96.44 345 PHE B C 1
ATOM 6008 O O . PHE B 1 345 ? -19.547 23.75 29.969 1 96.44 345 PHE B O 1
ATOM 6015 N N . HIS B 1 346 ? -21.562 22.766 29.891 1 94.44 346 HIS B N 1
ATOM 6016 C CA . HIS B 1 346 ? -22.203 23.891 29.219 1 94.44 346 HIS B CA 1
ATOM 6017 C C . HIS B 1 346 ? -22.25 25.109 30.125 1 94.44 346 HIS B C 1
ATOM 6019 O O . HIS B 1 346 ? -22.453 26.234 29.641 1 94.44 346 HIS B O 1
ATOM 6025 N N . THR B 1 347 ? -22.047 24.938 31.422 1 95 347 THR B N 1
ATOM 6026 C CA . THR B 1 347 ? -22.062 26.047 32.375 1 95 347 THR B CA 1
ATOM 6027 C C . THR B 1 347 ? -20.656 26.438 32.781 1 95 347 THR B C 1
ATOM 6029 O O . THR B 1 347 ? -20.469 27.25 33.688 1 95 347 THR B O 1
ATOM 6032 N N . CYS B 1 348 ? -19.688 25.812 32.156 1 95.19 348 CYS B N 1
ATOM 6033 C CA . CYS B 1 348 ? -18.297 26.125 32.469 1 95.19 348 CYS B CA 1
ATOM 6034 C C . CYS B 1 348 ? -17.984 27.562 32.125 1 95.19 348 CYS B C 1
ATOM 6036 O O . CYS B 1 348 ? -18.422 28.078 31.109 1 95.19 348 CYS B O 1
ATOM 6038 N N . PRO B 1 349 ? -17.297 28.266 33 1 94.38 349 PRO B N 1
ATOM 6039 C CA . PRO B 1 349 ? -16.938 29.656 32.719 1 94.38 349 PRO B CA 1
ATOM 6040 C C . PRO B 1 349 ? -15.969 29.812 31.547 1 94.38 349 PRO B C 1
ATOM 6042 O O . PRO B 1 349 ? -15.828 30.906 31 1 94.38 349 PRO B O 1
ATOM 6045 N N . ILE B 1 350 ? -15.281 28.828 31.203 1 96.56 350 ILE B N 1
ATOM 6046 C CA . ILE B 1 350 ? -14.391 28.844 30.047 1 96.56 350 ILE B CA 1
ATOM 6047 C C . ILE B 1 350 ? -15.211 28.656 28.766 1 96.56 350 ILE B C 1
ATOM 6049 O O . ILE B 1 350 ? -15.781 27.594 28.531 1 96.56 350 ILE B O 1
ATOM 6053 N N . PRO B 1 351 ? -15.188 29.688 27.953 1 94.25 351 PRO B N 1
ATOM 6054 C CA . PRO B 1 351 ? -16.109 29.688 26.828 1 94.25 351 PRO B CA 1
ATOM 6055 C C . PRO B 1 351 ? -15.938 28.5 25.891 1 94.25 351 PRO B C 1
ATOM 6057 O O . PRO B 1 351 ? -16.922 27.938 25.391 1 94.25 351 PRO B O 1
ATOM 6060 N N . GLU B 1 352 ? -14.711 28.125 25.641 1 95.25 352 GLU B N 1
ATOM 6061 C CA . GLU B 1 352 ? -14.445 27 24.734 1 95.25 352 GLU B CA 1
ATOM 6062 C C . GLU B 1 352 ? -15.023 25.703 25.297 1 95.25 352 GLU B C 1
ATOM 6064 O O . GLU B 1 352 ? -15.562 24.891 24.547 1 95.25 352 GLU B O 1
ATOM 6069 N N . ILE B 1 353 ? -14.953 25.531 26.594 1 96.25 353 ILE B N 1
ATOM 6070 C CA . ILE B 1 353 ? -15.492 24.328 27.234 1 96.25 353 ILE B CA 1
ATOM 6071 C C . ILE B 1 353 ? -17.016 24.406 27.281 1 96.25 353 ILE B C 1
ATOM 6073 O O . ILE B 1 353 ? -17.703 23.406 27.062 1 96.25 353 ILE B O 1
ATOM 6077 N N . ALA B 1 354 ? -17.484 25.547 27.5 1 95.19 354 ALA B N 1
ATOM 6078 C CA . ALA B 1 354 ? -18.938 25.75 27.469 1 95.19 354 ALA B CA 1
ATOM 6079 C C . ALA B 1 354 ? -19.516 25.406 26.094 1 95.19 354 ALA B C 1
ATOM 6081 O O . ALA B 1 354 ? -20.562 24.781 26 1 95.19 354 ALA B O 1
ATOM 6082 N N . ARG B 1 355 ? -18.766 25.844 25.125 1 92.75 355 ARG B N 1
ATOM 6083 C CA . ARG B 1 355 ? -19.188 25.531 23.75 1 92.75 355 ARG B CA 1
ATOM 6084 C C . ARG B 1 355 ? -19.188 24.016 23.516 1 92.75 355 ARG B C 1
ATOM 6086 O O . ARG B 1 355 ? -20.109 23.484 22.891 1 92.75 355 ARG B O 1
ATOM 6093 N N . LEU B 1 356 ? -18.156 23.359 23.938 1 93.44 356 LEU B N 1
ATOM 6094 C CA . LEU B 1 356 ? -18.094 21.906 23.859 1 93.44 356 LEU B CA 1
ATOM 6095 C C . LEU B 1 356 ? -19.297 21.281 24.578 1 93.44 356 LEU B C 1
ATOM 6097 O O . LEU B 1 356 ? -19.938 20.375 24.047 1 93.44 356 LEU B O 1
ATOM 6101 N N . GLY B 1 357 ? -19.547 21.781 25.734 1 93.38 357 GLY B N 1
ATOM 6102 C CA . GLY B 1 357 ? -20.688 21.297 26.484 1 93.38 357 GLY B CA 1
ATOM 6103 C C . GLY B 1 357 ? -22.016 21.469 25.766 1 93.38 357 GLY B C 1
ATOM 6104 O O . GLY B 1 357 ? -22.844 20.562 25.766 1 93.38 357 GLY B O 1
ATOM 6105 N N . ARG B 1 358 ? -22.219 22.578 25.156 1 91.44 358 ARG B N 1
ATOM 6106 C CA . ARG B 1 358 ? -23.438 22.812 24.391 1 91.44 358 ARG B CA 1
ATOM 6107 C C . ARG B 1 358 ? -23.547 21.844 23.219 1 91.44 358 ARG B C 1
ATOM 6109 O O . ARG B 1 358 ? -24.641 21.344 22.938 1 91.44 358 ARG B O 1
ATOM 6116 N N . THR B 1 359 ? -22.453 21.641 22.625 1 87.94 359 THR B N 1
ATOM 6117 C CA . THR B 1 359 ? -22.422 20.688 21.516 1 87.94 359 THR B CA 1
ATOM 6118 C C . THR B 1 359 ? -22.812 19.297 21.984 1 87.94 359 THR B C 1
ATOM 6120 O O . THR B 1 359 ? -23.656 18.641 21.375 1 87.94 359 THR B O 1
ATOM 6123 N N . LEU B 1 360 ? -22.234 18.875 23.078 1 90.38 360 LEU B N 1
ATOM 6124 C CA . LEU B 1 360 ? -22.516 17.547 23.609 1 90.38 360 LEU B CA 1
ATOM 6125 C C . LEU B 1 360 ? -23.969 17.453 24.062 1 90.38 360 LEU B C 1
ATOM 6127 O O . LEU B 1 360 ? -24.609 16.406 23.922 1 90.38 360 LEU B O 1
ATOM 6131 N N . ARG B 1 361 ? -24.438 18.531 24.562 1 89.56 361 ARG B N 1
ATOM 6132 C CA . ARG B 1 361 ? -25.828 18.547 25 1 89.56 361 ARG B CA 1
ATOM 6133 C C . ARG B 1 361 ? -26.781 18.422 23.828 1 89.56 361 ARG B C 1
ATOM 6135 O O . ARG B 1 361 ? -27.812 17.766 23.906 1 89.56 361 ARG B O 1
ATOM 6142 N N . ARG B 1 362 ? -26.391 19.078 22.781 1 84.81 362 ARG B N 1
ATOM 6143 C CA . ARG B 1 362 ? -27.188 18.984 21.547 1 84.81 362 ARG B CA 1
ATOM 6144 C C . ARG B 1 362 ? -27.25 17.547 21.047 1 84.81 362 ARG B C 1
ATOM 6146 O O . ARG B 1 362 ? -28.266 17.125 20.516 1 84.81 362 ARG B O 1
ATOM 6153 N N . TRP B 1 363 ? -26.188 16.859 21.344 1 84.69 363 TRP B N 1
ATOM 6154 C CA . TRP B 1 363 ? -26.094 15.484 20.859 1 84.69 363 TRP B CA 1
ATOM 6155 C C . TRP B 1 363 ? -26.203 14.508 22.031 1 84.69 363 TRP B C 1
ATOM 6157 O O . TRP B 1 363 ? -25.609 13.422 21.984 1 84.69 363 TRP B O 1
ATOM 6167 N N . ARG B 1 364 ? -26.859 14.867 22.953 1 88.12 364 ARG B N 1
ATOM 6168 C CA . ARG B 1 364 ? -26.891 14.117 24.203 1 88.12 364 ARG B CA 1
ATOM 6169 C C . ARG B 1 364 ? -27.25 12.656 23.953 1 88.12 364 ARG B C 1
ATOM 6171 O O . ARG B 1 364 ? -26.531 11.758 24.391 1 88.12 364 ARG B O 1
ATOM 6178 N N . SER B 1 365 ? -28.344 12.43 23.281 1 85.75 365 SER B N 1
ATOM 6179 C CA . SER B 1 365 ? -28.812 11.07 23.062 1 85.75 365 SER B CA 1
ATOM 6180 C C . SER B 1 365 ? -27.781 10.242 22.312 1 85.75 365 SER B C 1
ATOM 6182 O O . SER B 1 365 ? -27.469 9.117 22.703 1 85.75 365 SER B O 1
ATOM 6184 N N . ALA B 1 366 ? -27.203 10.805 21.281 1 84.19 366 ALA B N 1
ATOM 6185 C CA . ALA B 1 366 ? -26.203 10.102 20.469 1 84.19 366 ALA B CA 1
ATOM 6186 C C . ALA B 1 366 ? -24.906 9.906 21.25 1 84.19 366 ALA B C 1
ATOM 6188 O O . ALA B 1 366 ? -24.234 8.883 21.094 1 84.19 366 ALA B O 1
ATOM 6189 N N . PHE B 1 367 ? -24.562 10.852 22.078 1 88.31 367 PHE B N 1
ATOM 6190 C CA . PHE B 1 367 ? -23.359 10.797 22.906 1 88.31 367 PHE B CA 1
ATOM 6191 C C . PHE B 1 367 ? -23.469 9.703 23.953 1 88.31 367 PHE B C 1
ATOM 6193 O O . PHE B 1 367 ? -22.578 8.875 24.094 1 88.31 367 PHE B O 1
ATOM 6200 N N . LEU B 1 368 ? -24.656 9.586 24.562 1 88.56 368 LEU B N 1
ATOM 6201 C CA . LEU B 1 368 ? -24.844 8.633 25.641 1 88.56 368 LEU B CA 1
ATOM 6202 C C . LEU B 1 368 ? -25.125 7.238 25.094 1 88.56 368 LEU B C 1
ATOM 6204 O O . LEU B 1 368 ? -24.953 6.238 25.797 1 88.56 368 LEU B O 1
ATOM 6208 N N . ALA B 1 369 ? -25.516 7.191 23.875 1 86.38 369 ALA B N 1
ATOM 6209 C CA . ALA B 1 369 ? -25.844 5.91 23.25 1 86.38 369 ALA B CA 1
ATOM 6210 C C . ALA B 1 369 ? -24.625 4.996 23.188 1 86.38 369 ALA B C 1
ATOM 6212 O O . ALA B 1 369 ? -24.766 3.77 23.172 1 86.38 369 ALA B O 1
ATOM 6213 N N . TYR B 1 370 ? -23.453 5.605 23.141 1 85.31 370 TYR B N 1
ATOM 6214 C CA . TYR B 1 370 ? -22.219 4.824 23.125 1 85.31 370 TYR B CA 1
ATOM 6215 C C . TYR B 1 370 ? -22.203 3.842 24.297 1 85.31 370 TYR B C 1
ATOM 6217 O O . TYR B 1 370 ? -21.781 2.693 24.141 1 85.31 370 TYR B O 1
ATOM 6225 N N . PHE B 1 371 ? -22.703 4.25 25.344 1 86.06 371 PHE B N 1
ATOM 6226 C CA . PHE B 1 371 ? -22.578 3.49 26.594 1 86.06 371 PHE B CA 1
ATOM 6227 C C . PHE B 1 371 ? -23.719 2.488 26.719 1 86.06 371 PHE B C 1
ATOM 6229 O O . PHE B 1 371 ? -23.703 1.643 27.625 1 86.06 371 PHE B O 1
ATOM 6236 N N . THR B 1 372 ? -24.672 2.537 25.844 1 81.31 372 THR B N 1
ATOM 6237 C CA . THR B 1 372 ? -25.781 1.602 25.906 1 81.31 372 THR B CA 1
ATOM 6238 C C . THR B 1 372 ? -25.75 0.631 24.734 1 81.31 372 THR B C 1
ATOM 6240 O O . THR B 1 372 ? -26.562 -0.292 24.641 1 81.31 372 THR B O 1
ATOM 6243 N N . THR B 1 373 ? -24.922 0.901 23.844 1 75.19 373 THR B N 1
ATOM 6244 C CA . THR B 1 373 ? -24.828 0.053 22.656 1 75.19 373 THR B CA 1
ATOM 6245 C C . THR B 1 373 ? -23.531 -0.758 22.672 1 75.19 373 THR B C 1
ATOM 6247 O O . THR B 1 373 ? -22.953 -1.018 21.609 1 75.19 373 THR B O 1
ATOM 6250 N N . SER B 1 374 ? -23 -1.161 23.75 1 70.69 374 SER B N 1
ATOM 6251 C CA . SER B 1 374 ? -21.828 -2.004 23.938 1 70.69 374 SER B CA 1
ATOM 6252 C C . SER B 1 374 ? -20.609 -1.427 23.219 1 70.69 374 SER B C 1
ATOM 6254 O O . SER B 1 374 ? -19.922 -2.139 22.484 1 70.69 374 SER B O 1
ATOM 6256 N N . ARG B 1 375 ? -20.391 -0.198 23.219 1 66.12 375 ARG B N 1
ATOM 6257 C CA . ARG B 1 375 ? -19.203 0.508 22.766 1 66.12 375 ARG B CA 1
ATOM 6258 C C . ARG B 1 375 ? -19.109 0.502 21.25 1 66.12 375 ARG B C 1
ATOM 6260 O O . ARG B 1 375 ? -18.031 0.251 20.688 1 66.12 375 ARG B O 1
ATOM 6267 N N . ALA B 1 376 ? -20.312 0.565 20.656 1 66.81 376 ALA B N 1
ATOM 6268 C CA . ALA B 1 376 ? -20.297 0.678 19.203 1 66.81 376 ALA B CA 1
ATOM 6269 C C . ALA B 1 376 ? -19.438 1.861 18.75 1 66.81 376 ALA B C 1
ATOM 6271 O O . ALA B 1 376 ? -19.562 2.963 19.297 1 66.81 376 ALA B O 1
ATOM 6272 N N . ASN B 1 377 ? -18.297 1.502 18 1 67.06 377 ASN B N 1
ATOM 6273 C CA . ASN B 1 377 ? -17.453 2.605 17.594 1 67.06 377 ASN B CA 1
ATOM 6274 C C . ASN B 1 377 ? -17.125 2.529 16.094 1 67.06 377 ASN B C 1
ATOM 6276 O O . ASN B 1 377 ? -17.484 1.563 15.43 1 67.06 377 ASN B O 1
ATOM 6280 N N . ASN B 1 378 ? -16.625 3.627 15.633 1 68.5 378 ASN B N 1
ATOM 6281 C CA . ASN B 1 378 ? -16.328 3.795 14.219 1 68.5 378 ASN B CA 1
ATOM 6282 C C . ASN B 1 378 ? -14.938 3.258 13.875 1 68.5 378 ASN B C 1
ATOM 6284 O O . ASN B 1 378 ? -14.383 3.57 12.82 1 68.5 378 ASN B O 1
ATOM 6288 N N . GLY B 1 379 ? -14.352 2.402 14.828 1 71.56 379 GLY B N 1
ATOM 6289 C CA . GLY B 1 379 ? -13.023 1.864 14.602 1 71.56 379 GLY B CA 1
ATOM 6290 C C . GLY B 1 379 ? -12.914 1.056 13.32 1 71.56 379 GLY B C 1
ATOM 6291 O O . GLY B 1 379 ? -11.938 1.193 12.578 1 71.56 379 GLY B O 1
ATOM 6292 N N . GLY B 1 380 ? -13.938 0.274 13.086 1 82.25 380 GLY B N 1
ATOM 6293 C CA . GLY B 1 380 ? -13.953 -0.523 11.867 1 82.25 380 GLY B CA 1
ATOM 6294 C C . GLY B 1 380 ? -13.914 0.316 10.602 1 82.25 380 GLY B C 1
ATOM 6295 O O . GLY B 1 380 ? -13.281 -0.063 9.617 1 82.25 380 GLY B O 1
ATOM 6296 N N . THR B 1 381 ? -14.492 1.461 10.672 1 83.81 381 THR B N 1
ATOM 6297 C CA . THR B 1 381 ? -14.516 2.352 9.516 1 83.81 381 THR B CA 1
ATOM 6298 C C . THR B 1 381 ? -13.117 2.889 9.219 1 83.81 381 THR B C 1
ATOM 6300 O O . THR B 1 381 ? -12.727 3.01 8.055 1 83.81 381 THR B O 1
ATOM 6303 N N . GLU B 1 382 ? -12.398 3.184 10.273 1 80 382 GLU B N 1
ATOM 6304 C CA . GLU B 1 382 ? -11.023 3.641 10.094 1 80 382 GLU B CA 1
ATOM 6305 C C . GLU B 1 382 ? -10.164 2.564 9.438 1 80 382 GLU B C 1
ATOM 6307 O O . GLU B 1 382 ? -9.336 2.863 8.57 1 80 382 GLU B O 1
ATOM 6312 N N . ALA B 1 383 ? -10.406 1.373 9.883 1 85.56 383 ALA B N 1
ATOM 6313 C CA . ALA B 1 383 ? -9.68 0.258 9.281 1 85.56 383 ALA B CA 1
ATOM 6314 C C . ALA B 1 383 ? -9.984 0.138 7.793 1 85.56 383 ALA B C 1
ATOM 6316 O O . ALA B 1 383 ? -9.07 -0.043 6.98 1 85.56 383 ALA B O 1
ATOM 6317 N N . ILE B 1 384 ? -11.211 0.27 7.488 1 91.5 384 ILE B N 1
ATOM 6318 C CA . ILE B 1 384 ? -11.641 0.175 6.098 1 91.5 384 ILE B CA 1
ATOM 6319 C C . ILE B 1 384 ? -11.016 1.306 5.285 1 91.5 384 ILE B C 1
ATOM 6321 O O . ILE B 1 384 ? -10.516 1.083 4.18 1 91.5 384 ILE B O 1
ATOM 6325 N N . ASN B 1 385 ? -11.023 2.504 5.832 1 87.81 385 ASN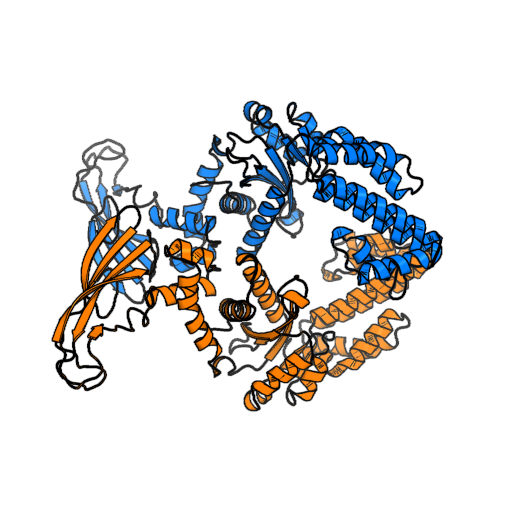 B N 1
ATOM 6326 C CA . ASN B 1 385 ? -10.406 3.633 5.148 1 87.81 385 ASN B CA 1
ATOM 6327 C C . ASN B 1 385 ? -8.914 3.398 4.914 1 87.81 385 ASN B C 1
ATOM 6329 O O . ASN B 1 385 ? -8.375 3.795 3.879 1 87.81 385 ASN B O 1
ATOM 6333 N N . GLY B 1 386 ? -8.328 2.807 5.879 1 88.19 386 GLY B N 1
ATOM 6334 C CA . GLY B 1 386 ? -6.93 2.438 5.711 1 88.19 386 GLY B CA 1
ATOM 6335 C C . GLY B 1 386 ? -6.699 1.489 4.547 1 88.19 386 GLY B C 1
ATOM 6336 O O . GLY B 1 386 ? -5.742 1.65 3.789 1 88.19 386 GLY B O 1
ATOM 6337 N N . ILE B 1 387 ? -7.582 0.542 4.41 1 91.81 387 ILE B N 1
ATOM 6338 C CA . ILE B 1 387 ? -7.488 -0.422 3.318 1 91.81 387 ILE B CA 1
ATOM 6339 C C . ILE B 1 387 ? -7.703 0.287 1.983 1 91.81 387 ILE B C 1
ATOM 6341 O O . ILE B 1 387 ? -6.973 0.051 1.021 1 91.81 387 ILE B O 1
ATOM 6345 N N . ILE B 1 388 ? -8.641 1.158 1.967 1 92.12 388 ILE B N 1
ATOM 6346 C CA . ILE B 1 388 ? -8.969 1.901 0.754 1 92.12 388 ILE B CA 1
ATOM 6347 C C . ILE B 1 388 ? -7.766 2.738 0.323 1 92.12 388 ILE B C 1
ATOM 6349 O O . ILE B 1 388 ? -7.367 2.715 -0.845 1 92.12 388 ILE B O 1
ATOM 6353 N N . GLU B 1 389 ? -7.203 3.43 1.287 1 88.75 389 GLU B N 1
ATOM 6354 C CA . GLU B 1 389 ? -6.059 4.277 0.977 1 88.75 389 GLU B CA 1
ATOM 6355 C C . GLU B 1 389 ? -4.871 3.449 0.493 1 88.75 389 GLU B C 1
ATOM 6357 O O . GLU B 1 389 ? -4.172 3.844 -0.443 1 88.75 389 GLU B O 1
ATOM 6362 N N . LEU B 1 390 ? -4.656 2.406 1.122 1 90.62 390 LEU B N 1
ATOM 6363 C CA . LEU B 1 390 ? -3.562 1.517 0.746 1 90.62 390 LEU B CA 1
ATOM 6364 C C . LEU B 1 390 ? -3.719 1.041 -0.694 1 90.62 390 LEU B C 1
ATOM 6366 O O . LEU B 1 390 ? -2.771 1.105 -1.48 1 90.62 390 LEU B O 1
ATOM 6370 N N . HIS B 1 391 ? -4.859 0.626 -1.036 1 92.31 391 HIS B N 1
ATOM 6371 C CA . HIS B 1 391 ? -5.066 0.053 -2.361 1 92.31 391 HIS B CA 1
ATOM 6372 C C . HIS B 1 391 ? -5.133 1.141 -3.428 1 92.31 391 HIS B C 1
ATOM 6374 O O . HIS B 1 391 ? -4.824 0.89 -4.594 1 92.31 391 HIS B O 1
ATOM 6380 N N . ARG B 1 392 ? -5.543 2.314 -3.045 1 89.44 392 ARG B N 1
ATOM 6381 C CA . ARG B 1 392 ? -5.438 3.441 -3.967 1 89.44 392 ARG B CA 1
ATOM 6382 C C . ARG B 1 392 ? -3.98 3.719 -4.324 1 89.44 392 ARG B C 1
ATOM 6384 O O . ARG B 1 392 ? -3.656 3.955 -5.492 1 89.44 392 ARG B O 1
ATOM 6391 N N . ARG B 1 393 ? -3.16 3.631 -3.305 1 86.06 393 ARG B N 1
ATOM 6392 C CA . ARG B 1 393 ? -1.737 3.877 -3.514 1 86.06 393 ARG B CA 1
ATOM 6393 C C . ARG B 1 393 ? -1.104 2.758 -4.336 1 86.06 393 ARG B C 1
ATOM 6395 O O . ARG B 1 393 ? -0.275 3.018 -5.211 1 86.06 393 ARG B O 1
ATOM 6402 N N . LEU B 1 394 ? -1.506 1.584 -4.102 1 90.31 394 LEU B N 1
ATOM 6403 C CA . LEU B 1 394 ? -0.986 0.43 -4.824 1 90.31 394 LEU B CA 1
ATOM 6404 C C . LEU B 1 394 ? -1.27 0.555 -6.32 1 90.31 394 LEU B C 1
ATOM 6406 O O . LEU B 1 394 ? -0.414 0.233 -7.148 1 90.31 394 LEU B O 1
ATOM 6410 N N . ALA B 1 395 ? -2.439 1.021 -6.559 1 86.81 395 ALA B N 1
ATOM 6411 C CA . ALA B 1 395 ? -2.869 1.128 -7.953 1 86.81 395 ALA B CA 1
ATOM 6412 C C . ALA B 1 395 ? -2.373 2.428 -8.578 1 86.81 395 ALA B C 1
ATOM 6414 O O . ALA B 1 395 ? -2.584 2.666 -9.773 1 86.81 395 ALA B O 1
ATOM 6415 N N . ARG B 1 396 ? -1.67 3.227 -7.82 1 74.88 396 ARG B N 1
ATOM 6416 C CA . ARG B 1 396 ? -1.213 4.539 -8.266 1 74.88 396 ARG B CA 1
ATOM 6417 C C . ARG B 1 396 ? -2.383 5.391 -8.75 1 74.88 396 ARG B C 1
ATOM 6419 O O . ARG B 1 396 ? -2.285 6.055 -9.789 1 74.88 396 ARG B O 1
ATOM 6426 N N . GLY B 1 397 ? -3.512 5.125 -8.156 1 74.06 397 GLY B N 1
ATOM 6427 C CA . GLY B 1 397 ? -4.707 5.891 -8.469 1 74.06 397 GLY B CA 1
ATOM 6428 C C . GLY B 1 397 ? -5.602 5.215 -9.492 1 74.06 397 GLY B C 1
ATOM 6429 O O . GLY B 1 397 ? -5.25 4.16 -10.031 1 74.06 397 GLY B O 1
ATOM 6430 N N . TYR B 1 398 ? -6.789 5.781 -9.57 1 76.38 398 TYR B N 1
ATOM 6431 C CA . TYR B 1 398 ? -7.781 5.309 -10.523 1 76.38 398 TYR B CA 1
ATOM 6432 C C . TYR B 1 398 ? -8.305 6.453 -11.383 1 76.38 398 TYR B C 1
ATOM 6434 O O . TYR B 1 398 ? -8.383 7.594 -10.922 1 76.38 398 TYR B O 1
ATOM 6442 N N . ARG B 1 399 ? -8.523 6.141 -12.555 1 77.31 399 ARG B N 1
ATOM 6443 C CA . ARG B 1 399 ? -9.07 7.141 -13.461 1 77.31 399 ARG B CA 1
ATOM 6444 C C . ARG B 1 399 ? -10.586 7 -13.586 1 77.31 399 ARG B C 1
ATOM 6446 O O . ARG B 1 399 ? -11.281 7.961 -13.93 1 77.31 399 ARG B O 1
ATOM 6453 N N . ASN B 1 400 ? -11.07 5.793 -13.328 1 87.31 400 ASN B N 1
ATOM 6454 C CA . ASN B 1 400 ? -12.492 5.48 -13.422 1 87.31 400 ASN B CA 1
ATOM 6455 C C . ASN B 1 400 ? -13.086 5.199 -12.047 1 87.31 400 ASN B C 1
ATOM 6457 O O . ASN B 1 400 ? -12.648 4.281 -11.352 1 87.31 400 ASN B O 1
ATOM 6461 N N . ARG B 1 401 ? -14.094 6.004 -11.711 1 89.19 401 ARG B N 1
ATOM 6462 C CA . ARG B 1 401 ? -14.688 5.918 -10.383 1 89.19 401 ARG B CA 1
ATOM 6463 C C . ARG B 1 401 ? -15.312 4.547 -10.148 1 89.19 401 ARG B C 1
ATOM 6465 O O . ARG B 1 401 ? -15.234 4.004 -9.039 1 89.19 401 ARG B O 1
ATOM 6472 N N . GLU B 1 402 ? -15.961 4.051 -11.148 1 92.44 402 GLU B N 1
ATOM 6473 C CA . GLU B 1 402 ? -16.625 2.762 -10.984 1 92.44 402 GLU B CA 1
ATOM 6474 C C . GLU B 1 402 ? -15.602 1.645 -10.773 1 92.44 402 GLU B C 1
ATOM 6476 O O . GLU B 1 402 ? -15.82 0.742 -9.969 1 92.44 402 GLU B O 1
ATOM 6481 N N . ASN B 1 403 ? -14.523 1.696 -11.523 1 92.81 403 ASN B N 1
ATOM 6482 C CA . ASN B 1 403 ? -13.438 0.743 -11.289 1 92.81 403 ASN B CA 1
ATOM 6483 C C . ASN B 1 403 ? -12.898 0.845 -9.867 1 92.81 403 ASN B C 1
ATOM 6485 O O . ASN B 1 403 ? -12.625 -0.172 -9.227 1 92.81 403 ASN B O 1
ATOM 6489 N N . TYR B 1 404 ? -12.82 2.105 -9.469 1 93.44 404 TYR B N 1
ATOM 6490 C CA . TYR B 1 404 ? -12.367 2.363 -8.109 1 93.44 404 TYR B CA 1
ATOM 6491 C C . TYR B 1 404 ? -13.312 1.73 -7.094 1 93.44 404 TYR B C 1
ATOM 6493 O O . TYR B 1 404 ? -12.875 1.006 -6.195 1 93.44 404 TYR B O 1
ATOM 6501 N N . ARG B 1 405 ? -14.562 1.94 -7.262 1 94.75 405 ARG B N 1
ATOM 6502 C CA . ARG B 1 405 ? -15.586 1.423 -6.355 1 94.75 405 ARG B CA 1
ATOM 6503 C C . ARG B 1 405 ? -15.531 -0.1 -6.293 1 94.75 405 ARG B C 1
ATOM 6505 O O . ARG B 1 405 ? -15.484 -0.678 -5.203 1 94.75 405 ARG B O 1
ATOM 6512 N N . LEU B 1 406 ? -15.516 -0.744 -7.414 1 96.31 406 LEU B N 1
ATOM 6513 C CA . LEU B 1 406 ? -15.539 -2.201 -7.48 1 96.31 406 LEU B CA 1
ATOM 6514 C C . LEU B 1 406 ? -14.312 -2.795 -6.793 1 96.31 406 LEU B C 1
ATOM 6516 O O . LEU B 1 406 ? -14.422 -3.762 -6.039 1 96.31 406 LEU B O 1
ATOM 6520 N N . ARG B 1 407 ? -13.211 -2.189 -7.055 1 95.75 407 ARG B N 1
ATOM 6521 C CA . ARG B 1 407 ? -11.961 -2.684 -6.477 1 95.75 407 ARG B CA 1
ATOM 6522 C C . ARG B 1 407 ? -11.953 -2.516 -4.961 1 95.75 407 ARG B C 1
ATOM 6524 O O . ARG B 1 407 ? -11.539 -3.418 -4.234 1 95.75 407 ARG B O 1
ATOM 6531 N N . MET B 1 408 ? -12.43 -1.37 -4.512 1 96.06 408 MET B N 1
ATOM 6532 C CA . MET B 1 408 ? -12.445 -1.119 -3.074 1 96.06 408 MET B CA 1
ATOM 6533 C C . MET B 1 408 ? -13.445 -2.031 -2.373 1 96.06 408 MET B C 1
ATOM 6535 O O . MET B 1 408 ? -13.18 -2.523 -1.274 1 96.06 408 MET B O 1
ATOM 6539 N N . LEU B 1 409 ? -14.586 -2.262 -3.029 1 97.12 409 LEU B N 1
ATOM 6540 C CA . LEU B 1 409 ? -15.562 -3.188 -2.465 1 97.12 409 LEU B CA 1
ATOM 6541 C C . LEU B 1 409 ? -14.961 -4.582 -2.309 1 97.12 409 LEU B C 1
ATOM 6543 O O . LEU B 1 409 ? -15.188 -5.25 -1.298 1 97.12 409 LEU B O 1
ATOM 6547 N N . LEU B 1 410 ? -14.172 -4.934 -3.27 1 97.12 410 LEU B N 1
ATOM 6548 C CA . LEU B 1 410 ? -13.586 -6.27 -3.24 1 97.12 410 LEU B CA 1
ATOM 6549 C C . LEU B 1 410 ? -12.539 -6.375 -2.137 1 97.12 410 LEU B C 1
ATOM 6551 O O . LEU B 1 410 ? -12.594 -7.285 -1.306 1 97.12 410 LEU B O 1
ATOM 6555 N N . THR B 1 411 ? -11.633 -5.461 -2.061 1 95.5 411 THR B N 1
ATOM 6556 C CA . THR B 1 411 ? -10.484 -5.562 -1.16 1 95.5 411 THR B CA 1
ATOM 6557 C C . THR B 1 411 ? -10.906 -5.273 0.279 1 95.5 411 THR B C 1
ATOM 6559 O O . THR B 1 411 ? -10.289 -5.777 1.222 1 95.5 411 THR B O 1
ATOM 6562 N N . ALA B 1 412 ? -11.953 -4.5 0.408 1 95.56 412 ALA B N 1
ATOM 6563 C CA . ALA B 1 412 ? -12.398 -4.141 1.751 1 95.56 412 ALA B CA 1
ATOM 6564 C C . ALA B 1 412 ? -13.555 -5.035 2.201 1 95.56 412 ALA B C 1
ATOM 6566 O O . ALA B 1 412 ? -14.414 -4.605 2.967 1 95.56 412 ALA B O 1
ATOM 6567 N N . GLY B 1 413 ? -13.727 -6.223 1.603 1 93.62 413 GLY B N 1
ATOM 6568 C CA . GLY B 1 413 ? -14.578 -7.281 2.109 1 93.62 413 GLY B CA 1
ATOM 6569 C C . GLY B 1 413 ? -16.031 -7.137 1.681 1 93.62 413 GLY B C 1
ATOM 6570 O O . GLY B 1 413 ? -16.891 -7.875 2.152 1 93.62 413 GLY B O 1
ATOM 6571 N N . GLY B 1 414 ? -16.281 -6.164 0.854 1 94.88 414 GLY B N 1
ATOM 6572 C CA . GLY B 1 414 ? -17.656 -5.938 0.429 1 94.88 414 GLY B CA 1
ATOM 6573 C C . GLY B 1 414 ? -18.125 -6.945 -0.595 1 94.88 414 GLY B C 1
ATOM 6574 O O . GLY B 1 414 ? -19.328 -7.109 -0.798 1 94.88 414 GLY B O 1
ATOM 6575 N N . LEU B 1 415 ? -17.203 -7.535 -1.269 1 95.94 415 LEU B N 1
ATOM 6576 C CA . LEU B 1 415 ? -17.547 -8.555 -2.26 1 95.94 415 LEU B CA 1
ATOM 6577 C C . LEU B 1 415 ? -16.922 -9.891 -1.896 1 95.94 415 LEU B C 1
ATOM 6579 O O . LEU B 1 415 ? -15.719 -9.969 -1.615 1 95.94 415 LEU B O 1
ATOM 6583 N N . THR B 1 416 ? -17.734 -10.883 -1.845 1 90.31 416 THR B N 1
ATOM 6584 C CA . THR B 1 416 ? -17.25 -12.234 -1.577 1 90.31 416 THR B CA 1
ATOM 6585 C C . THR B 1 416 ? -17.516 -13.148 -2.77 1 90.31 416 THR B C 1
ATOM 6587 O O . THR B 1 416 ? -18.656 -13.445 -3.088 1 90.31 416 THR B O 1
ATOM 6590 N N . PRO B 1 417 ? -16.406 -13.484 -3.324 1 84.56 417 PRO B N 1
ATOM 6591 C CA . PRO B 1 417 ? -16.578 -14.375 -4.469 1 84.56 417 PRO B CA 1
ATOM 6592 C C . PRO B 1 417 ? -17.047 -15.773 -4.062 1 84.56 417 PRO B C 1
ATOM 6594 O O . PRO B 1 417 ? -16.797 -16.203 -2.932 1 84.56 417 PRO B O 1
#

Radius of gyration: 33.51 Å; Cα contacts (8 Å, |Δi|>4): 1441; chains: 2; bounding box: 75×98×83 Å

pLDDT: mean 88.63, std 9.34, range [44.91, 97.94]

Organism: NCBI:txid1656884

Nearest PDB structures (foldseek):
  6xg8-assembly1_A  TM=5.859E-01  e=9.597E-08  Acetivibrio thermocellus ATCC 27405
  6xgx-assembly1_B  TM=5.582E-01  e=3.456E-05  Acetivibrio thermocellus ATCC 27405
  6xg8-assembly1_B  TM=5.961E-01  e=5.632E-04  Acetivibrio thermocellus ATCC 27405
  6xgw-assembly1_B  TM=5.066E-01  e=1.431E-04  Acetivibrio thermocellus ATCC 27405
  6xg8-assembly1_A  TM=5.869E-01  e=7.587E-08  Acetivibrio thermocellus ATCC 27405

Foldseek 3Di:
DVVPAPQWDWDDWDDDDQEIETEIEGDDDWFADPFPGHTWAWPFWDWAWAFEAFDSGTYIYTYGKTKTAHPDPPDPGGIDIDDDVCFDPDVARYGPVLLVVVLVCLAPVLDDLVRSCVRRVHDSCNNCVSNVVVLVVLLPDLCLLPQQAEKEKDKDFQDDDDCVVQNARIWIWIWRQDADPVRDGQIATQFIGDDLALVRLLVVLVVSDDVSLQRHAEYEDALPSHVPVSCVVRRVNHAYAYALVNLLVLLLVLLVVLLQVLCCVVVVDGDDPPQLSNVLSVVLSDAPVPDDPVSVVSVVCSCVVDVSSVLSVVSSVLSNLSNVLLVDPQLVSSLVSLVVLLVPQLVDPRVSSVVSSVSCVVVVRNHSVCSVVVNDHCVSVVVLSVQLVSSCVSNVHDSDVVVSTSSSNSNRVSGDD/DVVPAPQWDWDDWDDDDQEIETEIEGDDDWFADPFPGDTWAWPFWDWAWAFEAFDSGTYIYTYGKTKTAHPDPPDPGGIDIDDDVCFDPDVARYGPVLLVVVLVCLAPVLDDLVRSCVRRVHDSCNNCVSNVVVLVVLLPDLCLLPQQAEKEKDKDFQDDDDCVVQNARIWIWIWRQDADPVRDGQIATQFIGDDLALVRLLVVLVVSDDVSLQRHAEYEDALPSHVVVSCVVRRVNHFYAYALVNLLVLLLVLLVVLLQVLCCVVVVDGDDPPQLSNVLSVVLSDAPVPDDPVSVVSVVCSCVVDVSSVLSVVSSVLSNLSNVLLVDPQLVSSLVSLVVLLVPQLVDPRVSSVVSSVSCVVVVRNHSVCSVVVNDHCVSVVVLSVQLVSSCVSNVHDSDVVVSTSSSNSNRVSGDD

Secondary structure (DSSP, 8-state):
-TT--TT-EEEEEEEETTEEEEEEE------B-TTT-PBPEEEEEEEEEEEE--SSSEEEEEEEEEEEE-S-TT-S--EEE---TTTB-TT--BBHHHHHHHHHHHHHS---HHHHHHHHTS-HHHHHHHHHHHHHHHHH-GGGGTT--EEEEEEEE---S-HHHH--SEEEEEEE--B-TTS-B--EEEEEEE-SSHHHHHHHHHHH-HHHHHH--EEEE-TTTTHHHHHHHH-TTPEEEE-HHHHHHHHHHHHHHHHHHHHHHHHSS---TT-HHHHTHHHHHS-GGG--HHHHHHHHHHHHT-GGGHHHHHHHHHHHHHHHHHH-SSHHHHHHHHHHHHHHGGG-SSHHHHHHHHHHHHTHHHHHHTTTTTT--THHHHHHHHHHHHHHHHTT--S-HHHHHHHHHHHTTS---/-TT--TT-EEEEEEEETTEEEEEEEPPP---B-TTT-PBPEEEEEEEEEEEE--SSSEEEEEEEEEEEE-S-TT-S--EEE---TTTB-TT--BBHHHHHHHHHHHHHS---HHHHHHHHTS-HHHHHHHHHHHHHHHHH-GGGGTT--EEEEEEEE---S-HHHH--SEEEEEEE--B-TTS-B--EEEEEEE-SSHHHHHHHHHHH-HHHHHH--EEEE-TTTTHHHHHHHH-TTPEEEE-HHHHHHHHHHHHHHHHHHHHHHHHSS---TT-HHHHTHHHHHS-GGG--HHHHHHHHHHHHT-GGGHHHHHHHHHHHHHHHHHH-SSHHHHHHHHHHHHHHGGG-SSHHHHHHHHHHHHTHHHHHHTTTTTS--THHHHHHHHHHHHHHHHTT--S-HHHHHHHHHHHTTS---

Sequence (834 aa):
MLVGLDGVHVEHVDRRDGLLIVTVSTPAAPTGCPLCGVVAIGRGRRRRVLHDVPGVTRVRIVWRQRVWRCGDVGCAKKTFVEQLPSLVARRGSLTRRAVDWAIGQLRREHATIEGLRRQLGTSWKTVWRAVEPELVRLAADESRFENVTTLGVDEHIWHHVDHRKRGPKELTGMVDLSRDSTGKTRARLLDLVPGRSGKAYASWLSERGEAFRKNVKVAALDPFAGYKTAIDDTLEDAVAVLDAFHVVKLGTAAVDEVRRRVQQDTLGHRGRKGDPLYGIQTILRAGAENLTDKQRIRLTAAIEADPAHDEVFVAWQCAQQLRSAYHAKDLTEGRRIAERVVDTFHTCPIPEIARLGRTLRRWRSAFLAYFTTSRANNGGTEAINGIIELHRRLARGYRNRENYRLRMLLTAGGLTPMLVGLDGVHVEHVDRRDGLLIVTVSTPAAPTGCPLCGVVAIGRGRRRRVLHDVPGVTRVRIVWRQRVWRCGDVGCAKKTFVEQLPSLVARRGSLTRRAVDWAIGQLRREHATIEGLRRQLGTSWKTVWRAVEPELVRLAADESRFENVTTLGVDEHIWHHVDHRKRGPKELTGMVDLSRDSTGKTRARLLDLVPGRSGKAYASWLSERGEAFRKNVKVAALDPFAGYKTAIDDTLEDAVAVLDAFHVVKLGTAAVDEVRRRVQQDTLGHRGRKGDPLYGIQTILRAGAENLTDKQRIRLTAAIEADPAHDEVFVAWQCAQQLRSAYHAKDLTEGRRIAERVVDTFHTCPIPEIARLGRTLRRWRSAFLAYFTTSRANNGGTEAINGIIELHRRLARGYRNRENYRLRMLLTAGGLTP

InterPro domains:
  IPR002560 Transposase IS204/IS1001/IS1096/IS1165, DDE domain [PF01610] (151-408)
  IPR032877 Transposase IS204/IS1001/IS1096/IS1165, helix-turn-helix domain [PF13542] (82-131)
  IPR047951 Transposase ISL3 [NF033550] (22-410)
  IPR047951 Transposase ISL3 [PTHR33498] (20-414)